Protein AF-0000000067334672 (afdb_homodimer)

Foldseek 3Di:
DPQDAQKDKAKDPDLVVVVVLVVVLLVLLVLLLVCLVPPQDDDDPCNVLSVLLSVLSVVVSVLVVLLVLLQNIFMAMDGHLVSVCVVQNQVFFAEEEEEEDEDCQLPPLLLLLLQQQQQQQFPHQQLRYAYEYEYLQPALLNVLSLLLSLQLSLLLNVVCVQQVDFRSRLVVRVVVPPPPCPSDPVVSVVVSNVSSVVSSVQSVVCVVVVHHDPVVCVPDPLNVLPVDDAGSQAGAKGKDWSAQQQDQPRHHPVSGGTHTYMYIHFGHDNVFDCQPVQNRQLLCLQLCCLRKNTQKYAYAYSQKHFRHSCLVSRQVSLCVGPPRNQQAFKEAEDEAADQAAQQRLQQFGCLLCQPGLQSSLQVFQGGFQQGHGMMGGSVLLQQDFGDPPDDDDSHDIDSHDDPDDPVVSRVVSSVSRYSCNCVPHCRQPRHHFHGDFLRSRRLSRLSSQLSRGGHHYHYDPRGRMYGHDDLANVLSLQVLLSQLLRLLLCCVDCNNCVRSNVVRGDPSSSSSSVSSNCLLVSLSSLVSLLQSLLVCLLVLHFNADFPPDPSCVSVVVSVVSVLVVLQVSCVVSPHDPSSSLSNVLSSSLNSNRSSPVSVVVSVCVVVVNDDDDDDDRRRDDDPVSSVCSNVSQHFALDLDVSLLSLLQSLVLLVVSLVSSVVVCVVVDVPDPRCRRSVVSNVSSVSSNVSCVSLVCLQPPDDDSRGHDPVSNVSSVVVSCVVVCVVVD/DPQDAQKDKAKDPDLVVVVVLVVVLLVLLVLLLVCLVPPQDDDDPCNVLSVLLSVLSVVVSVLVVLLVLLQNIFMAMGGHLVSVCVVQNQVFFAEEEEEEDEDCQLPPLLLLLLQQQQQQQFPHQQLRYAYEYEYLQPALLNVLSLLLSLQLSLLLNVVCVQQVDFRSRLVVRVVVPPPPCPSDPVVSVVVSNVSSVVSSVQSVVCVVVVHHDPVVCVPDPLNVLPVDDAGSQAGAKGKDWSAQQQDQPRHHPVSGGTHTYMYIHFGHDNVFDCQPVQNRQLLCLQLCCLRKNTQKYAYAYSQKHFRHSCLVSRQVSLCVGPPRNQQAFKEAEDEAADQAAQQRLQQFGCLLCQPGLQSSLQVFFGGFQQGHGMMGGSVLLQQDFDDPPDDDDSHDIDSHDDPDDPVVSRVVSSVSSYSCNCVPHCRQPRHHFHGDFLRSRRLSRLSSQLSRGGHHYHYDPRGRMYGHDDLANVLSLQVLLSQLLRLLLCCPDCNNCVRSNVVRGDPSSSSSSVSSNCLLVSLSSLVSLLQSLLVCLLVLHFNDDFQPDPSCVSVVVSVVSVLVVLQVSQVVSPHDPSSSLSNVLSSSLNSNRSSPVSVVVSVCVVVVNDDDDDDDRRRDDDPVSSVCSNVSQHFALDLDVSLLSLLLSLVLLVVSLVSSVVVCVVVDVPDPRCRRSVVSNVSSVSSNVSCVSLVCLQPPDDDSRGHDPVSNVSSVVVSCVVVCVVVD

Organism: Triticum aestivum (NCBI:txid4565)

pLDDT: mean 90.55, std 8.9, range [35.62, 98.44]

Sequence (1456 aa):
MERTRLFETETHGGRAAYRLHAVTVAAGILLLLYYRATRVPAAGEGRAAWLGMLAAELWYAAYWVVTQSVRWSPVRRRPFRDRLAARHGERLPSVDIFVCTADPYSEPPSLVVSTILSLMAYNYPPEKLSVYLSDDGGSILTYYGMWEASLFAKHWLPFCKRYNIEPRSPAAYFSQSDGHQELCTPKEWSLIKDMFDEMTERIDTAVMSGKVPEEIKARQKGFHEWNQEITSKNHQPIVQILIDGKDQNAVDNEGNVLPTLVYMAREKRPQHHHNFKAGAMNALIRVSSVISNSPIIMNVDCDMYSNNNDAVRDALCFFLDEEMGHKIGFVQYPQNYNNLSKNDIYGNSLQVINEVEMAGMDSLGGPLYIGTGCFHRREILCGRKFTKDYQEDWNAGIKDKLQESIDETEEKAKSLAACTYEHGTQWGDEIGVKYGCAVEDVITGLAIHCRGWESVYNNPKKPAFMGVGPTTLAQTILQHKRWSEGNLSIFLSKYNVFLFGHGKTKLRHQMGYHIYGLWAPNSLATLYYVIIPSLALLKGTPLFPEITSPWIAPFVYVFCVKNMYSLYEALSSGDTLKGWWNGQRMWLVKRITSYLFGVLDNLWKLLGLSKMNFVVSPKVSDEDESKRYEQEIMEFGSSDPEYVIIGTITLLNLVCLLGGLSKVMKVGWNNIHLDALFPQLILCGMVVITSIPFYEAMFLRKDKGRIPFPVTLASIGFVMLALLPAIVMERTRLFETETHGGRAAYRLHAVTVAAGILLLLYYRATRVPAAGEGRAAWLGMLAAELWYAAYWVVTQSVRWSPVRRRPFRDRLAARHGERLPSVDIFVCTADPYSEPPSLVVSTILSLMAYNYPPEKLSVYLSDDGGSILTYYGMWEASLFAKHWLPFCKRYNIEPRSPAAYFSQSDGHQELCTPKEWSLIKDMFDEMTERIDTAVMSGKVPEEIKARQKGFHEWNQEITSKNHQPIVQILIDGKDQNAVDNEGNVLPTLVYMAREKRPQHHHNFKAGAMNALIRVSSVISNSPIIMNVDCDMYSNNNDAVRDALCFFLDEEMGHKIGFVQYPQNYNNLSKNDIYGNSLQVINEVEMAGMDSLGGPLYIGTGCFHRREILCGRKFTKDYQEDWNAGIKDKLQESIDETEEKAKSLAACTYEHGTQWGDEIGVKYGCAVEDVITGLAIHCRGWESVYNNPKKPAFMGVGPTTLAQTILQHKRWSEGNLSIFLSKYNVFLFGHGKTKLRHQMGYHIYGLWAPNSLATLYYVIIPSLALLKGTPLFPEITSPWIAPFVYVFCVKNMYSLYEALSSGDTLKGWWNGQRMWLVKRITSYLFGVLDNLWKLLGLSKMNFVVSPKVSDEDESKRYEQEIMEFGSSDPEYVIIGTITLLNLVCLLGGLSKVMKVGWNNIHLDALFPQLILCGMVVITSIPFYEAMFLRKDKGRIPFPVTLASIGFVMLALLPAIV

Radius of gyration: 37.71 Å; Cα contacts (8 Å, |Δi|>4): 2620; chains: 2; bounding box: 86×117×79 Å

Nearest PDB structures (foldseek):
  7d5k-assembly1_A  TM=8.292E-01  e=6.188E-47  Gossypium hirsutum
  8g27-assembly1_D  TM=8.544E-01  e=3.118E-43  Populus tremula x Populus tremuloides
  8dqk-assembly1_A  TM=8.102E-01  e=4.888E-38  Hordeum vulgare
  7ck2-assembly2_B  TM=7.713E-01  e=1.399E-20  Arabidopsis thaliana
  7ck2-assembly1_A  TM=7.572E-01  e=8.847E-21  Arabidopsis thaliana

Structure (mmCIF, N/CA/C/O backbone):
data_AF-0000000067334672-model_v1
#
loop_
_entity.id
_entity.type
_entity.pdbx_description
1 polymer 'Cellulose synthase-like protein E6'
#
loop_
_atom_site.group_PDB
_atom_site.id
_atom_site.type_symbol
_atom_site.label_atom_id
_atom_site.label_alt_id
_atom_site.label_comp_id
_atom_site.label_asym_id
_atom_site.label_entity_id
_atom_site.label_seq_id
_atom_site.pdbx_PDB_ins_code
_atom_site.Cartn_x
_atom_site.Cartn_y
_atom_site.Cartn_z
_atom_site.occupancy
_atom_site.B_iso_or_equiv
_atom_site.auth_seq_id
_atom_site.auth_comp_id
_atom_site.auth_asym_id
_atom_site.auth_atom_id
_atom_site.pdbx_PDB_model_num
ATOM 1 N N . MET A 1 1 ? -10.445 -60.531 -31.344 1 35.75 1 MET A N 1
ATOM 2 C CA . MET A 1 1 ? -10.32 -59.312 -32.125 1 35.75 1 MET A CA 1
ATOM 3 C C . MET A 1 1 ? -9.406 -58.312 -31.422 1 35.75 1 MET A C 1
ATOM 5 O O . MET A 1 1 ? -9.625 -57.969 -30.266 1 35.75 1 MET A O 1
ATOM 9 N N . GLU A 1 2 ? -8.18 -58.406 -31.703 1 46.81 2 GLU A N 1
ATOM 10 C CA . GLU A 1 2 ? -7.109 -57.562 -31.172 1 46.81 2 GLU A CA 1
ATOM 11 C C . GLU A 1 2 ? -7.586 -56.125 -30.938 1 46.81 2 GLU A C 1
ATOM 13 O O . GLU A 1 2 ? -8.023 -55.469 -31.875 1 46.81 2 GLU A O 1
ATOM 18 N N . ARG A 1 3 ? -8.133 -55.906 -29.781 1 66.19 3 ARG A N 1
ATOM 19 C CA . ARG A 1 3 ? -8.859 -54.688 -29.484 1 66.19 3 ARG A CA 1
ATOM 20 C C . ARG A 1 3 ? -7.965 -53.469 -29.688 1 66.19 3 ARG A C 1
ATOM 22 O O . ARG A 1 3 ? -6.855 -53.406 -29.156 1 66.19 3 ARG A O 1
ATOM 29 N N . THR A 1 4 ? -8.141 -52.656 -30.594 1 83.88 4 THR A N 1
ATOM 30 C CA . THR A 1 4 ? -7.422 -51.469 -31.078 1 83.88 4 THR A CA 1
ATOM 31 C C . THR A 1 4 ? -7.266 -50.438 -29.953 1 83.88 4 THR A C 1
ATOM 33 O O . THR A 1 4 ? -8.164 -50.281 -29.125 1 83.88 4 THR A O 1
ATOM 36 N N . ARG A 1 5 ? -6.035 -49.938 -29.828 1 92.19 5 ARG A N 1
ATOM 37 C CA . ARG A 1 5 ? -5.688 -48.938 -28.828 1 92.19 5 ARG A CA 1
ATOM 38 C C . ARG A 1 5 ? -6.625 -47.75 -28.922 1 92.19 5 ARG A C 1
ATOM 40 O O . ARG A 1 5 ? -7.094 -47.375 -30 1 92.19 5 ARG A O 1
ATOM 47 N N . LEU A 1 6 ? -6.895 -47.188 -27.734 1 95.56 6 LEU A N 1
ATOM 48 C CA . LEU A 1 6 ? -7.797 -46.031 -27.688 1 95.56 6 LEU A CA 1
ATOM 49 C C . LEU A 1 6 ? -7.02 -44.719 -27.797 1 95.56 6 LEU A C 1
ATOM 51 O O . LEU A 1 6 ? -7.617 -43.656 -27.859 1 95.56 6 LEU A O 1
ATOM 55 N N . PHE A 1 7 ? -5.691 -44.781 -27.781 1 95.75 7 PHE A N 1
ATOM 56 C CA . PHE A 1 7 ? -4.863 -43.625 -28.016 1 95.75 7 PHE A CA 1
ATOM 57 C C . PHE A 1 7 ? -3.512 -44 -28.594 1 95.75 7 PHE A C 1
ATOM 59 O O . PHE A 1 7 ? -3.146 -45.188 -28.578 1 95.75 7 PHE A O 1
ATOM 66 N N . GLU A 1 8 ? -2.9 -43.062 -29.172 1 94.56 8 GLU A N 1
ATOM 67 C CA . GLU A 1 8 ? -1.563 -43.25 -29.734 1 94.56 8 GLU A CA 1
ATOM 68 C C . GLU A 1 8 ? -0.586 -42.219 -29.203 1 94.56 8 GLU A C 1
ATOM 70 O O . GLU A 1 8 ? -0.984 -41.094 -28.875 1 94.56 8 GLU A O 1
ATOM 75 N N . THR A 1 9 ? 0.651 -42.594 -29 1 92.94 9 THR A N 1
ATOM 76 C CA . THR A 1 9 ? 1.714 -41.719 -28.547 1 92.94 9 THR A CA 1
ATOM 77 C C . THR A 1 9 ? 2.66 -41.375 -29.688 1 92.94 9 THR A C 1
ATOM 79 O O . THR A 1 9 ? 3.24 -42.281 -30.312 1 92.94 9 THR A O 1
ATOM 82 N N . GLU A 1 10 ? 2.752 -40.125 -29.906 1 91.94 10 GLU A N 1
ATOM 83 C CA . GLU A 1 10 ? 3.639 -39.625 -30.969 1 91.94 10 GLU A CA 1
ATOM 84 C C . GLU A 1 10 ? 4.84 -38.906 -30.375 1 91.94 10 GLU A C 1
ATOM 86 O O . GLU A 1 10 ? 4.703 -38.156 -29.391 1 91.94 10 GLU A O 1
ATOM 91 N N . THR A 1 11 ? 5.945 -39.188 -30.875 1 88.62 11 THR A N 1
ATOM 92 C CA . THR A 1 11 ? 7.148 -38.5 -30.453 1 88.62 11 THR A CA 1
ATOM 93 C C . THR A 1 11 ? 7.387 -37.25 -31.312 1 88.62 11 THR A C 1
ATOM 95 O O . THR A 1 11 ? 7.09 -37.25 -32.5 1 88.62 11 THR A O 1
ATOM 98 N N . HIS A 1 12 ? 7.863 -36.219 -30.703 1 86.12 12 HIS A N 1
ATOM 99 C CA . HIS A 1 12 ? 8.18 -35 -31.453 1 86.12 12 HIS A CA 1
ATOM 100 C C . HIS A 1 12 ? 9.383 -35.219 -32.344 1 86.12 12 HIS A C 1
ATOM 102 O O . HIS A 1 12 ? 10.344 -35.906 -31.984 1 86.12 12 HIS A O 1
ATOM 108 N N . GLY A 1 13 ? 9.352 -34.719 -33.531 1 81.88 13 GLY A N 1
ATOM 109 C CA . GLY A 1 13 ? 10.453 -34.812 -34.469 1 81.88 13 GLY A CA 1
ATOM 110 C C . GLY A 1 13 ? 11.594 -33.875 -34.156 1 81.88 13 GLY A C 1
ATOM 111 O O . GLY A 1 13 ? 11.5 -33.031 -33.25 1 81.88 13 GLY A O 1
ATOM 112 N N . GLY A 1 14 ? 12.742 -34.062 -34.812 1 83.62 14 GLY A N 1
ATOM 113 C CA . GLY A 1 14 ? 13.883 -33.156 -34.75 1 83.62 14 GLY A CA 1
ATOM 114 C C . GLY A 1 14 ? 14.703 -33.344 -33.469 1 83.62 14 GLY A C 1
ATOM 115 O O . GLY A 1 14 ? 15.375 -32.406 -33.031 1 83.62 14 GLY A O 1
ATOM 116 N N . ARG A 1 15 ? 14.656 -34.438 -32.844 1 86.81 15 ARG A N 1
ATOM 117 C CA . ARG A 1 15 ? 15.297 -34.656 -31.562 1 86.81 15 ARG A CA 1
ATOM 118 C C . ARG A 1 15 ? 16.812 -34.812 -31.719 1 86.81 15 ARG A C 1
ATOM 120 O O . ARG A 1 15 ? 17.578 -34.469 -30.812 1 86.81 15 ARG A O 1
ATOM 127 N N . ALA A 1 16 ? 17.188 -35.312 -32.812 1 90 16 ALA A N 1
ATOM 128 C CA . ALA A 1 16 ? 18.625 -35.406 -33.062 1 90 16 ALA A CA 1
ATOM 129 C C . ALA A 1 16 ? 19.281 -34.031 -33.125 1 90 16 ALA A C 1
ATOM 131 O O . ALA A 1 16 ? 20.359 -33.844 -32.562 1 90 16 ALA A O 1
ATOM 132 N N . ALA A 1 17 ? 18.625 -33.188 -33.781 1 90.12 17 ALA A N 1
ATOM 133 C CA . ALA A 1 17 ? 19.125 -31.812 -33.844 1 90.12 17 ALA A CA 1
ATOM 134 C C . ALA A 1 17 ? 19.156 -31.172 -32.469 1 90.12 17 ALA A C 1
ATOM 136 O O . ALA A 1 17 ? 20.078 -30.406 -32.156 1 90.12 17 ALA A O 1
ATOM 137 N N . TYR A 1 18 ? 18.219 -31.438 -31.719 1 91.25 18 TYR A N 1
ATOM 138 C CA . TYR A 1 18 ? 18.156 -30.859 -30.375 1 91.25 18 TYR A CA 1
ATOM 139 C C . TYR A 1 18 ? 19.281 -31.422 -29.5 1 91.25 18 TYR A C 1
ATOM 141 O O . TYR A 1 18 ? 19.891 -30.688 -28.734 1 91.25 18 TYR A O 1
ATOM 149 N N . ARG A 1 19 ? 19.516 -32.719 -29.594 1 91.62 19 ARG A N 1
ATOM 150 C CA . ARG A 1 19 ? 20.562 -33.344 -28.797 1 91.62 19 ARG A CA 1
ATOM 151 C C . ARG A 1 19 ? 21.938 -32.781 -29.172 1 91.62 19 ARG A C 1
ATOM 153 O O . ARG A 1 19 ? 22.781 -32.562 -28.297 1 91.62 19 ARG A O 1
ATOM 160 N N . LEU A 1 20 ? 22.062 -32.531 -30.422 1 92.94 20 LEU A N 1
ATOM 161 C CA . LEU A 1 20 ? 23.297 -31.891 -30.844 1 92.94 20 LEU A CA 1
ATOM 162 C C . LEU A 1 20 ? 2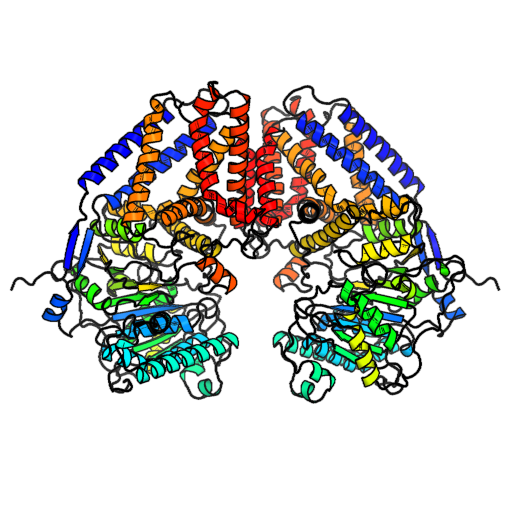3.406 -30.484 -30.266 1 92.94 20 LEU A C 1
ATOM 164 O O . LEU A 1 20 ? 24.484 -30.109 -29.766 1 92.94 20 LEU A O 1
ATOM 168 N N . HIS A 1 21 ? 22.344 -29.797 -30.391 1 93.56 21 HIS A N 1
ATOM 169 C CA . HIS A 1 21 ? 22.281 -28.469 -29.797 1 93.56 21 HIS A CA 1
ATOM 170 C C . HIS A 1 21 ? 22.609 -28.516 -28.297 1 93.56 21 HIS A C 1
ATOM 172 O O . HIS A 1 21 ? 23.422 -27.734 -27.812 1 93.56 21 HIS A O 1
ATOM 178 N N . ALA A 1 22 ? 22.047 -29.469 -27.594 1 94.94 22 ALA A N 1
ATOM 179 C CA . ALA A 1 22 ? 22.234 -29.562 -26.141 1 94.94 22 ALA A CA 1
ATOM 180 C C . ALA A 1 22 ? 23.688 -29.906 -25.797 1 94.94 22 ALA A C 1
ATOM 182 O O . ALA A 1 22 ? 24.25 -29.375 -24.844 1 94.94 22 ALA A O 1
ATOM 183 N N . VAL A 1 23 ? 24.281 -30.719 -26.578 1 95.94 23 VAL A N 1
ATOM 184 C CA . VAL A 1 23 ? 25.656 -31.141 -26.328 1 95.94 23 VAL A CA 1
ATOM 185 C C . VAL A 1 23 ? 26.594 -29.969 -26.578 1 95.94 23 VAL A C 1
ATOM 187 O O . VAL A 1 23 ? 27.547 -29.766 -25.828 1 95.94 23 VAL A O 1
ATOM 190 N N . THR A 1 24 ? 26.344 -29.219 -27.609 1 96.88 24 THR A N 1
ATOM 191 C CA . THR A 1 24 ? 27.203 -28.078 -27.922 1 96.88 24 THR A CA 1
ATOM 192 C C . THR A 1 24 ? 27.062 -27 -26.859 1 96.88 24 THR A C 1
ATOM 194 O O . THR A 1 24 ? 28.047 -26.344 -26.5 1 96.88 24 THR A O 1
ATOM 197 N N . VAL A 1 25 ? 25.891 -26.797 -26.391 1 96.94 25 VAL A N 1
ATOM 198 C CA . VAL A 1 25 ? 25.672 -25.812 -25.344 1 96.94 25 VAL A CA 1
ATOM 199 C C . VAL A 1 25 ? 26.359 -26.266 -24.047 1 96.94 25 VAL A C 1
ATOM 201 O O . VAL A 1 25 ? 26.953 -25.469 -23.344 1 96.94 25 VAL A O 1
ATOM 204 N N . ALA A 1 26 ? 26.25 -27.594 -23.781 1 97.44 26 ALA A N 1
ATOM 205 C CA . ALA A 1 26 ? 26.922 -28.141 -22.609 1 97.44 26 ALA A CA 1
ATOM 206 C C . ALA A 1 26 ? 28.438 -27.922 -22.688 1 97.44 26 ALA A C 1
ATOM 208 O O . ALA A 1 26 ? 29.062 -27.578 -21.688 1 97.44 26 ALA A O 1
ATOM 209 N N . ALA A 1 27 ? 28.938 -28.109 -23.859 1 97.75 27 ALA A N 1
ATOM 210 C CA . ALA A 1 27 ? 30.359 -27.891 -24.062 1 97.75 27 ALA A CA 1
ATOM 211 C C . ALA A 1 27 ? 30.719 -26.422 -23.844 1 97.75 27 ALA A C 1
ATOM 213 O O . ALA A 1 27 ? 31.75 -26.094 -23.234 1 97.75 27 ALA A O 1
ATOM 214 N N . GLY A 1 28 ? 29.891 -25.547 -24.391 1 97.69 28 GLY A N 1
ATOM 215 C CA . GLY A 1 28 ? 30.094 -24.125 -24.172 1 97.69 28 GLY A CA 1
ATOM 216 C C . GLY A 1 28 ? 30.062 -23.734 -22.703 1 97.69 28 GLY A C 1
ATOM 217 O O . GLY A 1 28 ? 30.875 -22.938 -22.25 1 97.69 28 GLY A O 1
ATOM 218 N N . ILE A 1 29 ? 29.156 -24.281 -21.953 1 97.88 29 ILE A N 1
ATOM 219 C CA . ILE A 1 29 ? 29.016 -24 -20.531 1 97.88 29 ILE A CA 1
ATOM 220 C C . ILE A 1 29 ? 30.234 -24.5 -19.766 1 97.88 29 ILE A C 1
ATOM 222 O O . ILE A 1 29 ? 30.766 -23.797 -18.891 1 97.88 29 ILE A O 1
ATOM 226 N N . LEU A 1 30 ? 30.734 -25.688 -20.125 1 97.94 30 LEU A N 1
ATOM 227 C CA . LEU A 1 30 ? 31.906 -26.25 -19.453 1 97.94 30 LEU A CA 1
ATOM 228 C C . LEU A 1 30 ? 33.156 -25.406 -19.703 1 97.94 30 LEU A C 1
ATOM 230 O O . LEU A 1 30 ? 33.969 -25.203 -18.797 1 97.94 30 LEU A O 1
ATOM 234 N N . LEU A 1 31 ? 33.281 -24.891 -20.938 1 97.69 31 LEU A N 1
ATOM 235 C CA . LEU A 1 31 ? 34.406 -24.031 -21.266 1 97.69 31 LEU A CA 1
ATOM 236 C C . LEU A 1 31 ? 34.312 -22.703 -20.516 1 97.69 31 LEU A C 1
ATOM 238 O O . LEU A 1 31 ? 35.344 -22.188 -20.062 1 97.69 31 LEU A O 1
ATOM 242 N N . LEU A 1 32 ? 33.125 -22.203 -20.453 1 96.94 32 LEU A N 1
ATOM 243 C CA . LEU A 1 32 ? 32.906 -20.953 -19.719 1 96.94 32 LEU A CA 1
ATOM 244 C C . LEU A 1 32 ? 33.25 -21.141 -18.234 1 96.94 32 LEU A C 1
ATOM 246 O O . LEU A 1 32 ? 33.906 -20.281 -17.656 1 96.94 32 LEU A O 1
ATOM 250 N N . LEU A 1 33 ? 32.812 -22.234 -17.625 1 97.5 33 LEU A N 1
ATOM 251 C CA . LEU A 1 33 ? 33.094 -22.5 -16.219 1 97.5 33 LEU A CA 1
ATOM 252 C C . LEU A 1 33 ? 34.594 -22.766 -15.992 1 97.5 33 LEU A C 1
ATOM 254 O O . LEU A 1 33 ? 35.125 -22.375 -14.961 1 97.5 33 LEU A O 1
ATOM 258 N N . TYR A 1 34 ? 35.188 -23.406 -17 1 97.31 34 TYR A N 1
ATOM 259 C CA . TYR A 1 34 ? 36.625 -23.641 -16.938 1 97.31 34 TYR A CA 1
ATOM 260 C C . TYR A 1 34 ? 37.406 -22.328 -16.906 1 97.31 34 TYR A C 1
ATOM 262 O O . TYR A 1 34 ? 38.312 -22.156 -16.109 1 97.31 34 TYR A O 1
ATOM 270 N N . TYR A 1 35 ? 37 -21.422 -17.75 1 96.12 35 TYR A N 1
ATOM 271 C CA . TYR A 1 35 ? 37.625 -20.094 -17.781 1 96.12 35 TYR A CA 1
ATOM 272 C C . TYR A 1 35 ? 37.469 -19.406 -16.438 1 96.12 35 TYR A C 1
ATOM 274 O O . TYR A 1 35 ? 38.438 -18.844 -15.922 1 96.12 35 TYR A O 1
ATOM 282 N N . ARG A 1 36 ? 36.281 -19.453 -15.836 1 95.62 36 ARG A N 1
ATOM 283 C CA . ARG A 1 36 ? 36 -18.781 -14.57 1 95.62 36 ARG A CA 1
ATOM 284 C C . ARG A 1 36 ? 36.812 -19.391 -13.438 1 95.62 36 ARG A C 1
ATOM 286 O O . ARG A 1 36 ? 37.312 -18.672 -12.555 1 95.62 36 ARG A O 1
ATOM 293 N N . ALA A 1 37 ? 36.969 -20.641 -13.477 1 95.44 37 ALA A N 1
ATOM 294 C CA . ALA A 1 37 ? 37.656 -21.344 -12.383 1 95.44 37 ALA A CA 1
ATOM 295 C C . ALA A 1 37 ? 39.156 -21.188 -12.477 1 95.44 37 ALA A C 1
ATOM 297 O O . ALA A 1 37 ? 39.844 -21.172 -11.453 1 95.44 37 ALA A O 1
ATOM 298 N N . THR A 1 38 ? 39.75 -20.953 -13.688 1 94.69 38 THR A N 1
ATOM 299 C CA . THR A 1 38 ? 41.188 -20.984 -13.852 1 94.69 38 THR A CA 1
ATOM 300 C C . THR A 1 38 ? 41.75 -19.562 -13.891 1 94.69 38 THR A C 1
ATOM 302 O O . THR A 1 38 ? 42.938 -19.344 -13.672 1 94.69 38 THR A O 1
ATOM 305 N N . ARG A 1 39 ? 40.938 -18.562 -14.133 1 92.88 39 ARG A N 1
ATOM 306 C CA . ARG A 1 39 ? 41.438 -17.203 -14.273 1 92.88 39 ARG A CA 1
ATOM 307 C C . ARG A 1 39 ? 40.938 -16.312 -13.141 1 92.88 39 ARG A C 1
ATOM 309 O O . ARG A 1 39 ? 40.531 -15.172 -13.375 1 92.88 39 ARG A O 1
ATOM 316 N N . VAL A 1 40 ? 40.938 -16.891 -11.984 1 92.62 40 VAL A N 1
ATOM 317 C CA . VAL A 1 40 ? 40.531 -16.109 -10.812 1 92.62 40 VAL A CA 1
ATOM 318 C C . VAL A 1 40 ? 41.594 -15.031 -10.531 1 92.62 40 VAL A C 1
ATOM 320 O O . VAL A 1 40 ? 42.781 -15.312 -10.445 1 92.62 40 VAL A O 1
ATOM 323 N N . PRO A 1 41 ? 41.062 -13.812 -10.586 1 88 41 PRO A N 1
ATOM 324 C CA . PRO A 1 41 ? 42 -12.734 -10.289 1 88 41 PRO A CA 1
ATOM 325 C C . PRO A 1 41 ? 42.719 -12.922 -8.945 1 88 41 PRO A C 1
ATOM 327 O O . PRO A 1 41 ? 42.125 -13.461 -8 1 88 41 PRO A O 1
ATOM 330 N N . ALA A 1 42 ? 44.062 -12.586 -9.023 1 81.44 42 ALA A N 1
ATOM 331 C CA . ALA A 1 42 ? 44.812 -12.703 -7.789 1 81.44 42 ALA A CA 1
ATOM 332 C C . ALA A 1 42 ? 44.219 -11.852 -6.68 1 81.44 42 ALA A C 1
ATOM 334 O O . ALA A 1 42 ? 43.188 -11.211 -6.883 1 81.44 42 ALA A O 1
ATOM 335 N N . ALA A 1 43 ? 44.812 -11.453 -5.613 1 72.44 43 ALA A N 1
ATOM 336 C CA . ALA A 1 43 ? 44.344 -10.734 -4.434 1 72.44 43 ALA A CA 1
ATOM 337 C C . ALA A 1 43 ? 44 -9.281 -4.766 1 72.44 43 ALA A C 1
ATOM 339 O O . ALA A 1 43 ? 44.5 -8.742 -5.766 1 72.44 43 ALA A O 1
ATOM 340 N N . GLY A 1 44 ? 42.781 -8.711 -4.293 1 71.31 44 GLY A N 1
ATOM 341 C CA . GLY A 1 44 ? 42.469 -7.297 -4.441 1 71.31 44 GLY A CA 1
ATOM 342 C C . GLY A 1 44 ? 41.031 -7.047 -4.855 1 71.31 44 GLY A C 1
ATOM 343 O O . GLY A 1 44 ? 40.125 -7.836 -4.535 1 71.31 44 GLY A O 1
ATOM 344 N N . GLU A 1 45 ? 40.875 -6 -5.664 1 75.94 45 GLU A N 1
ATOM 345 C CA . GLU A 1 45 ? 39.562 -5.488 -6.07 1 75.94 45 GLU A CA 1
ATOM 346 C C . GLU A 1 45 ? 38.969 -6.348 -7.172 1 75.94 45 GLU A C 1
ATOM 348 O O . GLU A 1 45 ? 39.625 -6.715 -8.133 1 75.94 45 GLU A O 1
ATOM 353 N N . GLY A 1 46 ? 37.781 -6.992 -6.996 1 86.44 46 GLY A N 1
ATOM 354 C CA . GLY A 1 46 ? 37.031 -7.695 -8.031 1 86.44 46 GLY A CA 1
ATOM 355 C C . GLY A 1 46 ? 37.031 -9.203 -7.852 1 86.44 46 GLY A C 1
ATOM 356 O O . GLY A 1 46 ? 36.281 -9.914 -8.516 1 86.44 46 GLY A O 1
ATOM 357 N N . ARG A 1 47 ? 37.969 -9.719 -6.965 1 91.69 47 ARG A N 1
ATOM 358 C CA . ARG A 1 47 ? 38.031 -11.164 -6.77 1 91.69 47 ARG A CA 1
ATOM 359 C C . ARG A 1 47 ? 36.719 -11.711 -6.25 1 91.69 47 ARG A C 1
ATOM 361 O O . ARG A 1 47 ? 36.219 -12.719 -6.746 1 91.69 47 ARG A O 1
ATOM 368 N N . ALA A 1 48 ? 36.25 -10.984 -5.227 1 92.25 48 ALA A N 1
ATOM 369 C CA . ALA A 1 48 ? 34.969 -11.422 -4.664 1 92.25 48 ALA A CA 1
ATOM 370 C C . ALA A 1 48 ? 33.875 -11.383 -5.719 1 92.25 48 ALA A C 1
ATOM 372 O O . ALA A 1 48 ? 33 -12.273 -5.766 1 92.25 48 ALA A O 1
ATOM 373 N N . ALA A 1 49 ? 33.875 -10.375 -6.547 1 94 49 ALA A N 1
ATOM 374 C CA . ALA A 1 49 ? 32.875 -10.266 -7.621 1 94 49 ALA A CA 1
ATOM 375 C C . ALA A 1 49 ? 33.031 -11.406 -8.625 1 94 49 ALA A C 1
ATOM 377 O O . ALA A 1 49 ? 32.031 -11.953 -9.102 1 94 49 ALA A O 1
ATOM 378 N N . TRP A 1 50 ? 34.281 -11.766 -8.891 1 95.19 50 TRP A N 1
ATOM 379 C CA . TRP A 1 50 ? 34.562 -12.844 -9.828 1 95.19 50 TRP A CA 1
ATOM 380 C C . TRP A 1 50 ? 34.062 -14.18 -9.289 1 95.19 50 TRP A C 1
ATOM 382 O O . TRP A 1 50 ? 33.469 -14.969 -10.023 1 95.19 50 TRP A O 1
ATOM 392 N N . LEU A 1 51 ? 34.312 -14.391 -8.031 1 94.94 51 LEU A N 1
ATOM 393 C CA . LEU A 1 51 ? 33.875 -15.641 -7.406 1 94.94 51 LEU A CA 1
ATOM 394 C C . LEU A 1 51 ? 32.344 -15.719 -7.336 1 94.94 51 LEU A C 1
ATOM 396 O O . LEU A 1 51 ? 31.781 -16.797 -7.449 1 94.94 51 LEU A O 1
ATOM 400 N N . GLY A 1 52 ? 31.75 -14.547 -7.113 1 95.25 52 GLY A N 1
ATOM 401 C CA . GLY A 1 52 ? 30.297 -14.516 -7.148 1 95.25 52 GLY A CA 1
ATOM 402 C C . GLY A 1 52 ? 29.719 -14.852 -8.516 1 95.25 52 GLY A C 1
ATOM 403 O O . GLY A 1 52 ? 28.703 -15.523 -8.617 1 95.25 52 GLY A O 1
ATOM 404 N N . MET A 1 53 ? 30.375 -14.414 -9.562 1 96 53 MET A N 1
ATOM 405 C CA . MET A 1 53 ? 29.953 -14.75 -10.922 1 96 53 MET A CA 1
ATOM 406 C C . MET A 1 53 ? 30.062 -16.25 -11.164 1 96 53 MET A C 1
ATOM 408 O O . MET A 1 53 ? 29.172 -16.859 -11.773 1 96 53 MET A O 1
ATOM 412 N N . LEU A 1 54 ? 31.188 -16.781 -10.664 1 96.69 54 LEU A N 1
ATOM 413 C CA . LEU A 1 54 ? 31.391 -18.219 -10.797 1 96.69 54 LEU A CA 1
ATOM 414 C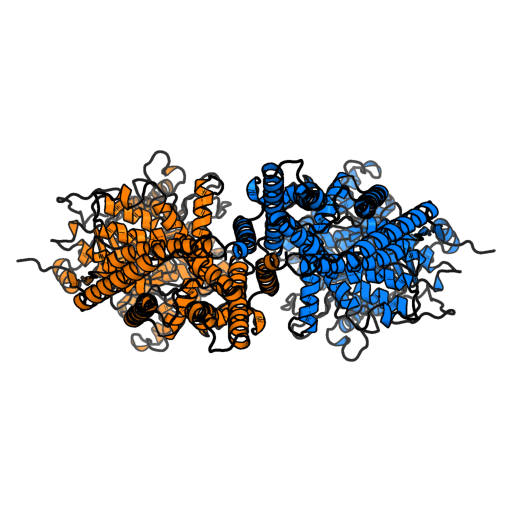 C . LEU A 1 54 ? 30.266 -18.984 -10.094 1 96.69 54 LEU A C 1
ATOM 416 O O . LEU A 1 54 ? 29.719 -19.938 -10.648 1 96.69 54 LEU A O 1
ATOM 420 N N . ALA A 1 55 ? 29.922 -18.547 -8.93 1 97.19 55 ALA A N 1
ATOM 421 C CA . ALA A 1 55 ? 28.859 -19.203 -8.172 1 97.19 55 ALA A CA 1
ATOM 422 C C . ALA A 1 55 ? 27.531 -19.094 -8.898 1 97.19 55 ALA A C 1
ATOM 424 O O . ALA A 1 55 ? 26.766 -20.078 -8.961 1 97.19 55 ALA A O 1
ATOM 425 N N . ALA A 1 56 ? 27.219 -17.938 -9.438 1 97.12 56 ALA A N 1
ATOM 426 C CA . ALA A 1 56 ? 25.969 -17.719 -10.164 1 97.12 56 ALA A CA 1
ATOM 427 C C . ALA A 1 56 ? 25.922 -18.578 -11.422 1 97.12 56 ALA A C 1
ATOM 429 O O . ALA A 1 56 ? 24.875 -19.172 -11.734 1 97.12 56 ALA A O 1
ATOM 430 N N . GLU A 1 57 ? 27 -18.641 -12.117 1 97.56 57 GLU A N 1
ATOM 431 C CA . GLU A 1 57 ? 27.062 -19.391 -13.367 1 97.56 57 GLU A CA 1
ATOM 432 C C . GLU A 1 57 ? 27.031 -20.906 -13.102 1 97.56 57 GLU A C 1
ATOM 434 O O . GLU A 1 57 ? 26.484 -21.672 -13.898 1 97.56 57 GLU A O 1
ATOM 439 N N . LEU A 1 58 ? 27.625 -21.297 -11.984 1 97.5 58 LEU A N 1
ATOM 440 C CA . LEU A 1 58 ? 27.516 -22.688 -11.586 1 97.5 58 LEU A CA 1
ATOM 441 C C . LEU A 1 58 ? 26.047 -23.062 -11.305 1 97.5 58 LEU A C 1
ATOM 443 O O . LEU A 1 58 ? 25.594 -24.141 -11.688 1 97.5 58 LEU A O 1
ATOM 447 N N . TRP A 1 59 ? 25.391 -22.172 -10.68 1 97.69 59 TRP A N 1
ATOM 448 C CA . TRP A 1 59 ? 23.969 -22.391 -10.406 1 97.69 59 TRP A CA 1
ATOM 449 C C . TRP A 1 59 ? 23.172 -22.484 -11.711 1 97.69 59 TRP A C 1
ATOM 451 O O . TRP A 1 59 ? 22.344 -23.375 -11.875 1 97.69 59 TRP A O 1
ATOM 461 N N . TYR A 1 60 ? 23.453 -21.562 -12.625 1 97.25 60 TYR A N 1
ATOM 462 C CA . TYR A 1 60 ? 22.75 -21.562 -13.898 1 97.25 60 TYR A CA 1
ATOM 463 C C . TYR A 1 60 ? 23.016 -22.844 -14.672 1 97.25 60 TYR A C 1
ATOM 465 O O . TYR A 1 60 ? 22.141 -23.391 -15.336 1 97.25 60 TYR A O 1
ATOM 473 N N . ALA A 1 61 ? 24.266 -23.297 -14.578 1 97.56 61 ALA A N 1
ATOM 474 C CA . ALA A 1 61 ? 24.625 -24.547 -15.266 1 97.56 61 ALA A CA 1
ATOM 475 C C . ALA A 1 61 ? 23.875 -25.734 -14.688 1 97.56 61 ALA A C 1
ATOM 477 O O . ALA A 1 61 ? 23.344 -26.562 -15.438 1 97.56 61 ALA A O 1
ATOM 478 N N . ALA A 1 62 ? 23.828 -25.797 -13.398 1 97.31 62 ALA A N 1
ATOM 479 C CA . ALA A 1 62 ? 23.109 -26.891 -12.75 1 97.31 62 ALA A CA 1
ATOM 480 C C . ALA A 1 62 ? 21.625 -26.844 -13.094 1 97.31 62 ALA A C 1
ATOM 482 O O . ALA A 1 62 ? 21.016 -27.875 -13.375 1 97.31 62 ALA A O 1
ATOM 483 N N . TYR A 1 63 ? 21.062 -25.656 -13.047 1 97.25 63 TYR A N 1
ATOM 484 C CA . TYR A 1 63 ? 19.641 -25.484 -13.359 1 97.25 63 TYR A CA 1
ATOM 485 C C . TYR A 1 63 ? 19.359 -25.828 -14.812 1 97.25 63 TYR A C 1
ATOM 487 O O . TYR A 1 63 ? 18.312 -26.391 -15.133 1 97.25 63 TYR A O 1
ATOM 495 N N . TRP A 1 64 ? 20.266 -25.453 -15.688 1 96.69 64 TRP A N 1
ATOM 496 C CA . TRP A 1 64 ? 20.109 -25.781 -17.109 1 96.69 64 TRP A CA 1
ATOM 497 C C . TRP A 1 64 ? 20.047 -27.297 -17.312 1 96.69 64 TRP A C 1
ATOM 499 O O . TRP A 1 64 ? 19.25 -27.781 -18.109 1 96.69 64 TRP A O 1
ATOM 509 N N . VAL A 1 65 ? 20.859 -28.031 -16.609 1 96.12 65 VAL A N 1
ATOM 510 C CA . VAL A 1 65 ? 20.844 -29.484 -16.703 1 96.12 65 VAL A CA 1
ATOM 511 C C . VAL A 1 65 ? 19.484 -30.016 -16.297 1 96.12 65 VAL A C 1
ATOM 513 O O . VAL A 1 65 ? 18.938 -30.906 -16.953 1 96.12 65 VAL A O 1
ATOM 516 N N . VAL A 1 66 ? 18.922 -29.469 -15.289 1 95.94 66 VAL A N 1
ATOM 517 C CA . VAL A 1 66 ? 17.609 -29.891 -14.797 1 95.94 66 VAL A CA 1
ATOM 518 C C . VAL A 1 66 ? 16.562 -29.625 -15.867 1 95.94 66 VAL A C 1
ATOM 520 O O . VAL A 1 66 ? 15.672 -30.469 -16.094 1 95.94 66 VAL A O 1
ATOM 523 N N . THR A 1 67 ? 16.641 -28.516 -16.578 1 94.94 67 THR A N 1
ATOM 524 C CA . THR A 1 67 ? 15.633 -28.141 -17.547 1 94.94 67 THR A CA 1
ATOM 525 C C . THR A 1 67 ? 15.727 -29.016 -18.797 1 94.94 67 THR A C 1
ATOM 527 O O . THR A 1 67 ? 14.766 -29.125 -19.562 1 94.94 67 THR A O 1
ATOM 530 N N . GLN A 1 68 ? 16.859 -29.688 -19.031 1 93.44 68 GLN A N 1
ATOM 531 C CA . GLN A 1 68 ? 17.031 -30.531 -20.203 1 93.44 68 GLN A CA 1
ATOM 532 C C . GLN A 1 68 ? 16.297 -31.844 -20.062 1 93.44 68 GLN A C 1
ATOM 534 O O . GLN A 1 68 ? 16.047 -32.531 -21.047 1 93.44 68 GLN A O 1
ATOM 539 N N . SER A 1 69 ? 15.922 -32.188 -18.859 1 91.69 69 SER A N 1
ATOM 540 C CA . SER A 1 69 ? 15.289 -33.469 -18.578 1 91.69 69 SER A CA 1
ATOM 541 C C . SER A 1 69 ? 13.992 -33.625 -19.359 1 91.69 69 SER A C 1
ATOM 543 O O . SER A 1 69 ? 13.656 -34.719 -19.797 1 91.69 69 SER A O 1
ATOM 545 N N . VAL A 1 70 ? 13.312 -32.531 -19.609 1 93.62 70 VAL A N 1
ATOM 546 C CA . VAL A 1 70 ? 11.984 -32.625 -20.203 1 93.62 70 VAL A CA 1
ATOM 547 C C . VAL A 1 70 ? 12.062 -32.281 -21.688 1 93.62 70 VAL A C 1
ATOM 549 O O . VAL A 1 70 ? 11.062 -32.375 -22.406 1 93.62 70 VAL A O 1
ATOM 552 N N . ARG A 1 71 ? 13.164 -31.922 -22.188 1 92.12 71 ARG A N 1
ATOM 553 C CA . ARG A 1 71 ? 13.289 -31.5 -23.578 1 92.12 71 ARG A CA 1
ATOM 554 C C . ARG A 1 71 ? 13.906 -32.594 -24.422 1 92.12 71 ARG A C 1
ATOM 556 O O . ARG A 1 71 ? 13.914 -32.531 -25.656 1 92.12 71 ARG A O 1
ATOM 563 N N . TRP A 1 72 ? 14.297 -33.656 -23.844 1 87.25 72 TRP A N 1
ATOM 564 C CA . TRP A 1 72 ? 15.023 -34.719 -24.531 1 87.25 72 TRP A CA 1
ATOM 565 C C . TRP A 1 72 ? 14.094 -35.5 -25.438 1 87.25 72 TRP A C 1
ATOM 567 O O . TRP A 1 72 ? 14.461 -35.844 -26.562 1 87.25 72 TRP A O 1
ATOM 577 N N . SER A 1 73 ? 12.922 -35.844 -24.938 1 88.44 73 SER A N 1
ATOM 578 C CA . SER A 1 73 ? 11.992 -36.656 -25.734 1 88.44 73 SER A CA 1
ATOM 579 C C . SER A 1 73 ? 10.547 -36.312 -25.391 1 88.44 73 SER A C 1
ATOM 581 O O . SER A 1 73 ? 9.797 -37.188 -24.906 1 88.44 73 SER A O 1
ATOM 583 N N . PRO A 1 74 ? 10.125 -35.188 -25.844 1 91.31 74 PRO A N 1
ATOM 584 C CA . PRO A 1 74 ? 8.719 -34.844 -25.609 1 91.31 74 PRO A CA 1
ATOM 585 C C . PRO A 1 74 ? 7.773 -35.688 -26.469 1 91.31 74 PRO A C 1
ATOM 587 O O . PRO A 1 74 ? 8.141 -36.125 -27.578 1 91.31 74 PRO A O 1
ATOM 590 N N . VAL A 1 75 ? 6.594 -35.969 -25.906 1 93.75 75 VAL A N 1
ATOM 591 C CA . VAL A 1 75 ? 5.633 -36.781 -26.625 1 93.75 75 VAL A CA 1
ATOM 592 C C . VAL A 1 75 ? 4.281 -36.094 -26.688 1 93.75 75 VAL A C 1
ATOM 594 O O . VAL A 1 75 ? 4.035 -35.125 -25.938 1 93.75 75 VAL A O 1
ATOM 597 N N . ARG A 1 76 ? 3.508 -36.469 -27.656 1 92.94 76 ARG A N 1
ATOM 598 C CA . ARG A 1 76 ? 2.121 -36.062 -27.812 1 92.94 76 ARG A CA 1
ATOM 599 C C . ARG A 1 76 ? 1.188 -37.25 -27.938 1 92.94 76 ARG A C 1
ATOM 601 O O . ARG A 1 76 ? 1.46 -38.188 -28.703 1 92.94 76 ARG A O 1
ATOM 608 N N . ARG A 1 77 ? 0.192 -37.188 -27.109 1 93.94 77 ARG A N 1
ATOM 609 C CA . ARG A 1 77 ? -0.786 -38.281 -27.156 1 93.94 77 ARG A CA 1
ATOM 610 C C . ARG A 1 77 ? -2.039 -37.844 -27.906 1 93.94 77 ARG A C 1
ATOM 612 O O . ARG A 1 77 ? -2.479 -36.719 -27.812 1 93.94 77 ARG A O 1
ATOM 619 N N . ARG A 1 78 ? -2.527 -38.781 -28.719 1 94.38 78 ARG A N 1
ATOM 620 C CA . ARG A 1 78 ? -3.752 -38.531 -29.484 1 94.38 78 ARG A CA 1
ATOM 621 C C . ARG A 1 78 ? -4.828 -39.531 -29.109 1 94.38 78 ARG A C 1
ATOM 623 O O . ARG A 1 78 ? -4.691 -40.719 -29.406 1 94.38 78 ARG A O 1
ATOM 630 N N . PRO A 1 79 ? -5.926 -39.062 -28.516 1 96.69 79 PRO A N 1
ATOM 631 C CA . PRO A 1 79 ? -7.035 -39.969 -28.203 1 96.69 79 PRO A CA 1
ATOM 632 C C . PRO A 1 79 ? -7.906 -40.281 -29.406 1 96.69 79 PRO A C 1
ATOM 634 O O . PRO A 1 79 ? -8.023 -39.469 -30.312 1 96.69 79 PRO A O 1
ATOM 637 N N . PHE A 1 80 ? -8.484 -41.469 -29.422 1 96 80 PHE A N 1
ATOM 638 C CA . PHE A 1 80 ? -9.398 -41.875 -30.469 1 96 80 PHE A CA 1
ATOM 639 C C . PHE A 1 80 ? -10.812 -42.031 -29.938 1 96 80 PHE A C 1
ATOM 641 O O . PHE A 1 80 ? -11.234 -43.125 -29.562 1 96 80 PHE A O 1
ATOM 648 N N . ARG A 1 81 ? -11.555 -41.031 -30.141 1 93.5 81 ARG A N 1
ATOM 649 C CA . ARG A 1 81 ? -12.914 -40.969 -29.609 1 93.5 81 ARG A CA 1
ATOM 650 C C . ARG A 1 81 ? -13.836 -41.938 -30.375 1 93.5 81 ARG A C 1
ATOM 652 O O . ARG A 1 81 ? -14.758 -42.5 -29.797 1 93.5 81 ARG A O 1
ATOM 659 N N . ASP A 1 82 ? -13.617 -42.031 -31.609 1 93.81 82 ASP A N 1
ATOM 660 C CA . ASP A 1 82 ? -14.453 -42.906 -32.438 1 93.81 82 ASP A CA 1
ATOM 661 C C . ASP A 1 82 ? -14.344 -44.375 -32 1 93.81 82 ASP A C 1
ATOM 663 O O . ASP A 1 82 ? -15.344 -45.094 -31.984 1 93.81 82 ASP A O 1
ATOM 667 N N . ARG A 1 83 ? -13.18 -44.719 -31.656 1 94.75 83 ARG A N 1
ATOM 668 C CA . ARG A 1 83 ? -12.977 -46.094 -31.188 1 94.75 83 ARG A CA 1
ATOM 669 C C . ARG A 1 83 ? -13.633 -46.281 -29.828 1 94.75 83 ARG A C 1
ATOM 671 O O . ARG A 1 83 ? -14.148 -47.375 -29.531 1 94.75 83 ARG A O 1
ATOM 678 N N . LEU A 1 84 ? -13.531 -45.281 -29.031 1 95 84 LEU A N 1
ATOM 679 C CA . LEU A 1 84 ? -14.195 -45.375 -27.734 1 95 84 LEU A CA 1
ATOM 680 C C . LEU A 1 84 ? -15.703 -45.531 -27.906 1 95 84 LEU A C 1
ATOM 682 O O . LEU A 1 84 ? -16.328 -46.344 -27.219 1 95 84 LEU A O 1
ATOM 686 N N . ALA A 1 85 ? -16.312 -44.781 -28.781 1 93.56 85 ALA A N 1
ATOM 687 C CA . ALA A 1 85 ? -17.75 -44.812 -29.031 1 93.56 85 ALA A CA 1
ATOM 688 C C . ALA A 1 85 ? -18.156 -46.188 -29.578 1 93.56 85 ALA A C 1
ATOM 690 O O . ALA A 1 85 ? -19.234 -46.688 -29.266 1 93.56 85 ALA A O 1
ATOM 691 N N . ALA A 1 86 ? -17.375 -46.719 -30.375 1 93.44 86 ALA A N 1
ATOM 692 C CA . ALA A 1 86 ? -17.672 -48.031 -30.984 1 93.44 86 ALA A CA 1
ATOM 693 C C . ALA A 1 86 ? -17.625 -49.125 -29.938 1 93.44 86 ALA A C 1
ATOM 695 O O . ALA A 1 86 ? -18.406 -50.094 -29.984 1 93.44 86 ALA A O 1
ATOM 696 N N . ARG A 1 87 ? -16.734 -49 -29.078 1 92.19 87 ARG A N 1
ATOM 697 C CA . ARG A 1 87 ? -16.516 -50.031 -28.094 1 92.19 87 ARG A CA 1
ATOM 698 C C . ARG A 1 87 ? -17.5 -49.938 -26.938 1 92.19 87 ARG A C 1
ATOM 700 O O . ARG A 1 87 ? -18.031 -50.938 -26.453 1 92.19 87 ARG A O 1
ATOM 707 N N . HIS A 1 88 ? -17.719 -48.75 -26.422 1 91.69 88 HIS A N 1
ATOM 708 C CA . HIS A 1 88 ? -18.484 -48.594 -25.188 1 91.69 88 HIS A CA 1
ATOM 709 C C . HIS A 1 88 ? -19.812 -47.875 -25.453 1 91.69 88 HIS A C 1
ATOM 711 O O . HIS A 1 88 ? -20.719 -47.938 -24.609 1 91.69 88 HIS A O 1
ATOM 717 N N . GLY A 1 89 ? -19.984 -47.25 -26.547 1 87.44 89 GLY A N 1
ATOM 718 C CA . GLY A 1 89 ? -21.203 -46.5 -26.797 1 87.44 89 GLY A CA 1
ATOM 719 C C . GLY A 1 89 ? -21.531 -45.5 -25.719 1 87.44 89 GLY A C 1
ATOM 720 O O . GLY A 1 89 ? -20.703 -44.625 -25.391 1 87.44 89 GLY A O 1
ATOM 721 N N . GLU A 1 90 ? -22.734 -45.75 -25.094 1 84.19 90 GLU A N 1
ATOM 722 C CA . GLU A 1 90 ? -23.156 -44.844 -24.031 1 84.19 90 GLU A CA 1
ATOM 723 C C . GLU A 1 90 ? -22.875 -45.438 -22.656 1 84.19 90 GLU A C 1
ATOM 725 O O . GLU A 1 90 ? -23.141 -44.781 -21.625 1 84.19 90 GLU A O 1
ATOM 730 N N . ARG A 1 91 ? -22.312 -46.562 -22.656 1 90.19 91 ARG A N 1
ATOM 731 C CA . ARG A 1 91 ? -21.906 -47.156 -21.391 1 90.19 91 ARG A CA 1
ATOM 732 C C . ARG A 1 91 ? -20.578 -46.625 -20.906 1 90.19 91 ARG A C 1
ATOM 734 O O . ARG A 1 91 ? -19.578 -47.312 -20.859 1 90.19 91 ARG A O 1
ATOM 741 N N . LEU A 1 92 ? -20.594 -45.406 -20.484 1 93.81 92 LEU A N 1
ATOM 742 C CA . LEU A 1 92 ? -19.438 -44.688 -19.984 1 93.81 92 LEU A CA 1
ATOM 743 C C . LEU A 1 92 ? -19.5 -44.5 -18.469 1 93.81 92 LEU A C 1
ATOM 745 O O . LEU A 1 92 ? -20.578 -44.594 -17.891 1 93.81 92 LEU A O 1
ATOM 749 N N . PRO A 1 93 ? -18.406 -44.406 -17.844 1 95.31 93 PRO A N 1
ATOM 750 C CA . PRO A 1 93 ? -18.406 -44.219 -16.391 1 95.31 93 PRO A CA 1
ATOM 751 C C . PRO A 1 93 ? -18.984 -42.875 -15.969 1 95.31 93 PRO A C 1
ATOM 753 O O . PRO A 1 93 ? -19.031 -41.938 -16.766 1 95.31 93 PRO A O 1
ATOM 756 N N . SER A 1 94 ? -19.469 -42.812 -14.672 1 95.56 94 SER A N 1
ATOM 757 C CA . SER A 1 94 ? -19.938 -41.562 -14.117 1 95.56 94 SER A CA 1
ATOM 758 C C . SER A 1 94 ? -18.766 -40.625 -13.789 1 95.56 94 SER A C 1
ATOM 760 O O . SER A 1 94 ? -17.656 -41.094 -13.516 1 95.56 94 SER A O 1
ATOM 762 N N . VAL A 1 95 ? -19 -39.375 -13.883 1 97.19 95 VAL A N 1
ATOM 763 C CA . VAL A 1 95 ? -17.969 -38.375 -13.633 1 97.19 95 VAL A CA 1
ATOM 764 C C . VAL A 1 95 ? -18.469 -37.312 -12.648 1 97.19 95 VAL A C 1
ATOM 766 O O . VAL A 1 95 ? -19.562 -36.781 -12.844 1 97.19 95 VAL A O 1
ATOM 769 N N . ASP A 1 96 ? -17.734 -37.094 -11.586 1 98.06 96 ASP A N 1
ATOM 770 C CA . ASP A 1 96 ? -17.969 -35.969 -10.664 1 98.06 96 ASP A CA 1
ATOM 771 C C . ASP A 1 96 ? -17.078 -34.781 -11 1 98.06 96 ASP A C 1
ATOM 773 O O . ASP A 1 96 ? -15.859 -34.906 -11.055 1 98.06 96 ASP A O 1
ATOM 777 N N . ILE A 1 97 ? -17.688 -33.656 -11.203 1 98.31 97 ILE A N 1
ATOM 778 C CA . ILE A 1 97 ? -16.938 -32.438 -11.531 1 98.31 97 ILE A CA 1
ATOM 779 C C . ILE A 1 97 ? -16.953 -31.484 -10.336 1 98.31 97 ILE A C 1
ATOM 781 O O . ILE A 1 97 ? -18.016 -31.125 -9.836 1 98.31 97 ILE A O 1
ATOM 785 N N . PHE A 1 98 ? -15.734 -31.094 -9.914 1 98.38 98 PHE A N 1
ATOM 786 C CA . PHE A 1 98 ? -15.602 -30.234 -8.75 1 98.38 98 PHE A CA 1
ATOM 787 C C . PHE A 1 98 ? -15.18 -28.828 -9.164 1 98.38 98 PHE A C 1
ATOM 789 O O . PHE A 1 98 ? -14.195 -28.656 -9.883 1 98.38 98 PHE A O 1
ATOM 796 N N . VAL A 1 99 ? -15.891 -27.797 -8.711 1 97.56 99 VAL A N 1
ATOM 797 C CA . VAL A 1 99 ? -15.555 -26.391 -8.875 1 97.56 99 VAL A CA 1
ATOM 798 C C . VAL A 1 99 ? -15.461 -25.719 -7.504 1 97.56 99 VAL A C 1
ATOM 800 O O . VAL A 1 99 ? -16.344 -25.906 -6.656 1 97.56 99 VAL A O 1
ATOM 803 N N . CYS A 1 100 ? -14.398 -24.938 -7.297 1 95.12 100 CYS A N 1
ATOM 804 C CA . CYS A 1 100 ? -14.219 -24.281 -6 1 95.12 100 CYS A CA 1
ATOM 805 C C . CYS A 1 100 ? -14.211 -22.766 -6.145 1 95.12 100 CYS A C 1
ATOM 807 O O . CYS A 1 100 ? -13.625 -22.234 -7.082 1 95.12 100 CYS A O 1
ATOM 809 N N . THR A 1 101 ? -14.938 -22.078 -5.289 1 93.56 101 THR A N 1
ATOM 810 C CA . THR A 1 101 ? -14.93 -20.625 -5.172 1 93.56 101 THR A CA 1
ATOM 811 C C . THR A 1 101 ? -14.867 -20.203 -3.707 1 93.56 101 THR A C 1
ATOM 813 O O . THR A 1 101 ? -15.086 -21.016 -2.809 1 93.56 101 THR A O 1
ATOM 816 N N . ALA A 1 102 ? -14.422 -18.953 -3.41 1 87.69 102 ALA A N 1
ATOM 817 C CA . ALA A 1 102 ? -14.203 -18.609 -2.012 1 87.69 102 ALA A CA 1
ATOM 818 C C . ALA A 1 102 ? -14.812 -17.234 -1.688 1 87.69 102 ALA A C 1
ATOM 820 O O . ALA A 1 102 ? -15.156 -16.969 -0.538 1 87.69 102 ALA A O 1
ATOM 821 N N . ASP A 1 103 ? -14.875 -16.312 -2.648 1 85.88 103 ASP A N 1
ATOM 822 C CA . ASP A 1 103 ? -15.273 -14.93 -2.369 1 85.88 103 ASP A CA 1
ATOM 823 C C . ASP A 1 103 ? -16.109 -14.359 -3.518 1 85.88 103 ASP A C 1
ATOM 825 O O . ASP A 1 103 ? -15.594 -14.18 -4.629 1 85.88 103 ASP A O 1
ATOM 829 N N . PRO A 1 104 ? -17.328 -14.039 -3.199 1 85.38 104 PRO A N 1
ATOM 830 C CA . PRO A 1 104 ? -18.203 -13.539 -4.27 1 85.38 104 PRO A CA 1
ATOM 831 C C . PRO A 1 104 ? -17.734 -12.203 -4.836 1 85.38 104 PRO A C 1
ATOM 833 O O . PRO A 1 104 ? -18.156 -11.812 -5.93 1 85.38 104 PRO A O 1
ATOM 836 N N . TYR A 1 105 ? -16.875 -11.484 -4.113 1 79.56 105 TYR A N 1
ATOM 837 C CA . TYR A 1 105 ? -16.422 -10.188 -4.605 1 79.56 105 TYR A CA 1
ATOM 838 C C . TYR A 1 105 ? -15.172 -10.344 -5.461 1 79.56 105 TYR A C 1
ATOM 840 O O . TYR A 1 105 ? -15.039 -9.68 -6.496 1 79.56 105 TYR A O 1
ATOM 848 N N . SER A 1 106 ? -14.328 -11.25 -5.066 1 79.31 106 SER A N 1
ATOM 849 C CA . SER A 1 106 ? -13.133 -11.516 -5.863 1 79.31 106 SER A CA 1
ATOM 850 C C . SER A 1 106 ? -13.438 -12.461 -7.016 1 79.31 106 SER A C 1
ATOM 852 O O . SER A 1 106 ? -12.766 -12.43 -8.055 1 79.31 106 SER A O 1
ATOM 854 N N . GLU A 1 107 ? -14.438 -13.305 -6.816 1 88.38 107 GLU A N 1
ATOM 855 C CA . GLU A 1 107 ? -14.938 -14.266 -7.789 1 88.38 107 GLU A CA 1
ATOM 856 C C . GLU A 1 107 ? -16.438 -14.117 -7.992 1 88.38 107 GLU A C 1
ATOM 858 O O . GLU A 1 107 ? -17.234 -14.914 -7.484 1 88.38 107 GLU A O 1
ATOM 863 N N . PRO A 1 108 ? -16.766 -13.219 -8.859 1 88.56 108 PRO A N 1
ATOM 864 C CA . PRO A 1 108 ? -18.188 -12.906 -9.023 1 88.56 108 PRO A CA 1
ATOM 865 C C . PRO A 1 108 ? -19.031 -14.133 -9.367 1 88.56 108 PRO A C 1
ATOM 867 O O . PRO A 1 108 ? -18.656 -14.914 -10.25 1 88.56 108 PRO A O 1
ATOM 870 N N . PRO A 1 109 ? -20.188 -14.258 -8.766 1 94 109 PRO A N 1
ATOM 871 C CA . PRO A 1 109 ? -21.047 -15.414 -9.016 1 94 109 PRO A CA 1
ATOM 872 C C . PRO A 1 109 ? -21.438 -15.562 -10.492 1 94 109 PRO A C 1
ATOM 874 O O . PRO A 1 109 ? -21.625 -16.672 -10.977 1 94 109 PRO A O 1
ATOM 877 N N . SER A 1 110 ? -21.531 -14.469 -11.188 1 93.69 110 SER A N 1
ATOM 878 C CA . SER A 1 110 ? -21.859 -14.547 -12.609 1 93.69 110 SER A CA 1
ATOM 879 C C . SER A 1 110 ? -20.797 -15.32 -13.391 1 93.69 110 SER A C 1
ATOM 881 O O . SER A 1 110 ? -21.125 -16.094 -14.297 1 93.69 110 SER A O 1
ATOM 883 N N . LEU A 1 111 ? -19.609 -15.156 -12.992 1 91.62 111 LEU A N 1
ATOM 884 C CA . LEU A 1 111 ? -18.5 -15.883 -13.609 1 91.62 111 LEU A CA 1
ATOM 885 C C . LEU A 1 111 ? -18.562 -17.359 -13.242 1 91.62 111 LEU A C 1
ATOM 887 O O . LEU A 1 111 ? -18.375 -18.219 -14.109 1 91.62 111 LEU A O 1
ATOM 891 N N . VAL A 1 112 ? -18.828 -17.641 -12.086 1 94.69 112 VAL A N 1
ATOM 892 C CA . VAL A 1 112 ? -18.906 -19 -11.586 1 94.69 112 VAL A CA 1
ATOM 893 C C . VAL A 1 112 ? -20.031 -19.75 -12.281 1 94.69 112 VAL A C 1
ATOM 895 O O . VAL A 1 112 ? -19.859 -20.906 -12.703 1 94.69 112 VAL A O 1
ATOM 898 N N . VAL A 1 113 ? -21.125 -19.062 -12.406 1 96 113 VAL A N 1
ATOM 899 C CA . VAL A 1 113 ? -22.312 -19.656 -13.016 1 96 113 VAL A CA 1
ATOM 900 C C . VAL A 1 113 ? -22.016 -20.031 -14.461 1 96 113 VAL A C 1
ATOM 902 O O . VAL A 1 113 ? -22.422 -21.109 -14.922 1 96 113 VAL A O 1
ATOM 905 N N . SER A 1 114 ? -21.344 -19.219 -15.133 1 95 114 SER A N 1
ATOM 906 C CA . SER A 1 114 ? -21.016 -19.516 -16.531 1 95 114 SER A CA 1
ATOM 907 C C . SER A 1 114 ? -20.125 -20.75 -16.625 1 95 114 SER A C 1
ATOM 909 O O . SER A 1 114 ? -20.219 -21.516 -17.578 1 95 114 SER A O 1
ATOM 911 N N . THR A 1 115 ? -19.219 -20.859 -15.75 1 95.88 115 THR A N 1
ATOM 912 C CA . THR A 1 115 ? -18.359 -22.047 -15.711 1 95.88 115 THR A CA 1
ATOM 913 C C . THR A 1 115 ? -19.188 -23.297 -15.43 1 95.88 115 THR A C 1
ATOM 915 O O . THR A 1 115 ? -19.031 -24.312 -16.125 1 95.88 115 THR A O 1
ATOM 918 N N . ILE A 1 116 ? -20.078 -23.219 -14.516 1 97.62 116 ILE A N 1
ATOM 919 C CA . ILE A 1 116 ? -20.906 -24.359 -14.125 1 97.62 116 ILE A CA 1
ATOM 920 C C . ILE A 1 116 ? -21.781 -24.797 -15.305 1 97.62 116 ILE A C 1
ATOM 922 O O . ILE A 1 116 ? -21.875 -26 -15.594 1 97.62 116 ILE A O 1
ATOM 926 N N . LEU A 1 117 ? -22.344 -23.828 -15.938 1 97.38 117 LEU A N 1
ATOM 927 C CA . LEU A 1 117 ? -23.219 -24.125 -17.062 1 97.38 117 LEU A CA 1
ATOM 928 C C . LEU A 1 117 ? -22.438 -24.781 -18.203 1 97.38 117 LEU A C 1
ATOM 930 O O . LEU A 1 117 ? -22.969 -25.641 -18.906 1 97.38 117 LEU A O 1
ATOM 934 N N . SER A 1 118 ? -21.25 -24.391 -18.359 1 97.06 118 SER A N 1
ATOM 935 C CA . SER A 1 118 ? -20.422 -25 -19.391 1 97.06 118 SER A CA 1
ATOM 936 C C . SER A 1 118 ? -20.094 -26.453 -19.062 1 97.06 118 SER A C 1
ATOM 938 O O . SER A 1 118 ? -20.016 -27.297 -19.953 1 97.06 118 SER A O 1
ATOM 940 N N . LEU A 1 119 ? -19.953 -26.766 -17.828 1 97.5 119 LEU A N 1
ATOM 941 C CA . LEU A 1 119 ? -19.594 -28.109 -17.375 1 97.5 119 LEU A CA 1
ATOM 942 C C . LEU A 1 119 ? -20.812 -29.031 -17.422 1 97.5 119 LEU A C 1
ATOM 944 O O . LEU A 1 119 ? -20.688 -30.234 -17.641 1 97.5 119 LEU A O 1
ATOM 948 N N . MET A 1 120 ? -21.953 -28.438 -17.219 1 96.81 120 MET A N 1
ATOM 949 C CA . MET A 1 120 ? -23.188 -29.219 -17.297 1 96.81 120 MET A CA 1
ATOM 950 C C . MET A 1 120 ? -23.531 -29.578 -18.734 1 96.81 120 MET A C 1
ATOM 952 O O . MET A 1 120 ? -24.25 -30.547 -18.984 1 96.81 120 MET A O 1
ATOM 956 N N . ALA A 1 121 ? -22.969 -28.859 -19.641 1 95.81 121 ALA A N 1
ATOM 957 C CA . ALA A 1 121 ? -23.375 -28.984 -21.031 1 95.81 121 ALA A CA 1
ATOM 958 C C . ALA A 1 121 ? -22.406 -29.859 -21.812 1 95.81 121 ALA A C 1
ATOM 960 O O . ALA A 1 121 ? -22.375 -29.797 -23.047 1 95.81 121 ALA A O 1
ATOM 961 N N . TYR A 1 122 ? -21.688 -30.703 -21.234 1 95.62 122 TYR A N 1
ATOM 962 C CA . TYR A 1 122 ? -20.75 -31.594 -21.922 1 95.62 122 TYR A CA 1
ATOM 963 C C . TYR A 1 122 ? -21.5 -32.562 -22.828 1 95.62 122 TYR A C 1
ATOM 965 O O . TYR A 1 122 ? -22.656 -32.875 -22.578 1 95.62 122 TYR A O 1
ATOM 973 N N . ASN A 1 123 ? -20.781 -32.938 -23.891 1 93.62 123 ASN A N 1
ATOM 974 C CA . ASN A 1 123 ? -21.281 -34.031 -24.703 1 93.62 123 ASN A CA 1
ATOM 975 C C . ASN A 1 123 ? -21.078 -35.375 -24 1 93.62 123 ASN A C 1
ATOM 977 O O . ASN A 1 123 ? -20.234 -36.188 -24.391 1 93.62 123 ASN A O 1
ATOM 981 N N . TYR A 1 124 ? -21.906 -35.625 -23.062 1 94.62 124 TYR A N 1
ATOM 982 C CA . TYR A 1 124 ? -21.859 -36.781 -22.172 1 94.62 124 TYR A CA 1
ATOM 983 C C . TYR A 1 124 ? -23.25 -37.125 -21.641 1 94.62 124 TYR A C 1
ATOM 985 O O . TYR A 1 124 ? -24.125 -36.25 -21.562 1 94.62 124 TYR A O 1
ATOM 993 N N . PRO A 1 125 ? -23.531 -38.406 -21.359 1 92.06 125 PRO A N 1
ATOM 994 C CA . PRO A 1 125 ? -24.844 -38.688 -20.766 1 92.06 125 PRO A CA 1
ATOM 995 C C . PRO A 1 125 ? -25.094 -37.906 -19.484 1 92.06 125 PRO A C 1
ATOM 997 O O . PRO A 1 125 ? -24.344 -38.062 -18.516 1 92.06 125 PRO A O 1
ATOM 1000 N N . PRO A 1 126 ? -26.172 -37.156 -19.453 1 92.19 126 PRO A N 1
ATOM 1001 C CA . PRO A 1 126 ? -26.391 -36.25 -18.328 1 92.19 126 PRO A CA 1
ATOM 1002 C C . PRO A 1 126 ? -26.594 -37 -17 1 92.19 126 PRO A C 1
ATOM 1004 O O . PRO A 1 126 ? -26.234 -36.5 -15.938 1 92.19 126 PRO A O 1
ATOM 1007 N N . GLU A 1 127 ? -27.109 -38.188 -17 1 90.12 127 GLU A N 1
ATOM 1008 C CA . GLU A 1 127 ? -27.359 -38.938 -15.781 1 90.12 127 GLU A CA 1
ATOM 1009 C C . GLU A 1 127 ? -26.047 -39.406 -15.141 1 90.12 127 GLU A C 1
ATOM 1011 O O . GLU A 1 127 ? -26.031 -39.75 -13.961 1 90.12 127 GLU A O 1
ATOM 1016 N N . LYS A 1 128 ? -25.031 -39.312 -15.93 1 93.62 128 LYS A N 1
ATOM 1017 C CA . LYS A 1 128 ? -23.734 -39.781 -15.438 1 93.62 128 LYS A CA 1
ATOM 1018 C C . LYS A 1 128 ? -22.844 -38.594 -15.062 1 93.62 128 LYS A C 1
ATOM 1020 O O . LYS A 1 128 ? -21.672 -38.781 -14.711 1 93.62 128 LYS A O 1
ATOM 1025 N N . LEU A 1 129 ? -23.359 -37.438 -15.18 1 95 129 LEU A N 1
ATOM 1026 C CA . LEU A 1 129 ? -22.594 -36.25 -14.875 1 95 129 LEU A CA 1
ATOM 1027 C C . LEU A 1 129 ? -23.125 -35.562 -13.617 1 95 129 LEU A C 1
ATOM 1029 O O . LEU A 1 129 ? -24.328 -35.344 -13.492 1 95 129 LEU A O 1
ATOM 1033 N N . SER A 1 130 ? -22.234 -35.312 -12.68 1 97.12 130 SER A N 1
ATOM 1034 C CA . SER A 1 130 ? -22.562 -34.562 -11.477 1 97.12 130 SER A CA 1
ATOM 1035 C C . SER A 1 130 ? -21.609 -33.375 -11.281 1 97.12 130 SER A C 1
ATOM 1037 O O . SER A 1 130 ? -20.391 -33.562 -11.25 1 97.12 130 SER A O 1
ATOM 1039 N N . VAL A 1 131 ? -22.156 -32.219 -11.164 1 98.12 131 VAL A N 1
ATOM 1040 C CA . VAL A 1 131 ? -21.359 -31 -10.984 1 98.12 131 VAL A CA 1
ATOM 1041 C C . VAL A 1 131 ? -21.547 -30.469 -9.57 1 98.12 131 VAL A C 1
ATOM 1043 O O . VAL A 1 131 ? -22.672 -30.266 -9.109 1 98.12 131 VAL A O 1
ATOM 1046 N N . TYR A 1 132 ? -20.422 -30.281 -8.875 1 98.38 132 TYR A N 1
ATOM 1047 C CA . TYR A 1 132 ? -20.406 -29.797 -7.5 1 98.38 132 TYR A CA 1
ATOM 1048 C C . TYR A 1 132 ? -19.719 -28.438 -7.41 1 98.38 132 TYR A C 1
ATOM 1050 O O . TYR A 1 132 ? -18.672 -28.219 -8.016 1 98.38 132 TYR A O 1
ATOM 1058 N N . LEU A 1 133 ? -20.312 -27.484 -6.703 1 98.06 133 LEU A N 1
ATOM 1059 C CA . LEU A 1 133 ? -19.672 -26.219 -6.387 1 98.06 133 LEU A CA 1
ATOM 1060 C C . LEU A 1 133 ? -19.375 -26.109 -4.895 1 98.06 133 LEU A C 1
ATOM 1062 O O . LEU A 1 133 ? -20.266 -26.281 -4.066 1 98.06 133 LEU A O 1
ATOM 1066 N N . SER A 1 134 ? -18.156 -25.938 -4.605 1 97.44 134 SER A N 1
ATOM 1067 C CA . SER A 1 134 ? -17.766 -25.641 -3.229 1 97.44 134 SER A CA 1
ATOM 1068 C C . SER A 1 134 ? -17.578 -24.156 -3.01 1 97.44 134 SER A C 1
ATOM 1070 O O . SER A 1 134 ? -16.703 -23.531 -3.637 1 97.44 134 SER A O 1
ATOM 1072 N N . ASP A 1 135 ? -18.359 -23.531 -2.168 1 95.56 135 ASP A N 1
ATOM 1073 C CA . ASP A 1 135 ? -18.266 -22.109 -1.802 1 95.56 135 ASP A CA 1
ATOM 1074 C C . ASP A 1 135 ? -17.703 -21.938 -0.396 1 95.56 135 ASP A C 1
ATOM 1076 O O . ASP A 1 135 ? -18.438 -21.953 0.588 1 95.56 135 ASP A O 1
ATOM 1080 N N . ASP A 1 136 ? -16.469 -21.625 -0.332 1 91.81 136 ASP A N 1
ATOM 1081 C CA . ASP A 1 136 ? -15.789 -21.531 0.951 1 91.81 136 ASP A CA 1
ATOM 1082 C C . ASP A 1 136 ? -16.266 -20.312 1.749 1 91.81 136 ASP A C 1
ATOM 1084 O O . ASP A 1 136 ? -16.078 -20.25 2.965 1 91.81 136 ASP A O 1
ATOM 1088 N N . GLY A 1 137 ? -16.875 -19.422 1.109 1 89 137 GLY A N 1
ATOM 1089 C CA . GLY A 1 137 ? -17.391 -18.25 1.8 1 89 137 GLY A CA 1
ATOM 1090 C C . GLY A 1 137 ? -18.781 -18.438 2.355 1 89 137 GLY A C 1
ATOM 1091 O O . GLY A 1 137 ? -19.234 -17.656 3.201 1 89 137 GLY A O 1
ATOM 1092 N N . GLY A 1 138 ? -19.422 -19.453 1.947 1 93.19 138 GLY A N 1
ATOM 1093 C CA . GLY A 1 138 ? -20.812 -19.656 2.359 1 93.19 138 GLY A CA 1
ATOM 1094 C C . GLY A 1 138 ? -21.703 -18.469 2.062 1 93.19 138 GLY A C 1
ATOM 1095 O O . GLY A 1 138 ? -22.516 -18.078 2.895 1 93.19 138 GLY A O 1
ATOM 1096 N N . SER A 1 139 ? -21.578 -17.938 0.936 1 92.38 139 SER A N 1
ATOM 1097 C CA . SER A 1 139 ? -22.266 -16.688 0.593 1 92.38 139 SER A CA 1
ATOM 1098 C C . SER A 1 139 ? -23.656 -16.969 0.027 1 92.38 139 SER A C 1
ATOM 1100 O O . SER A 1 139 ? -23.812 -17.812 -0.854 1 92.38 139 SER A O 1
ATOM 1102 N N . ILE A 1 140 ? -24.578 -16.203 0.55 1 93.19 140 ILE A N 1
ATOM 1103 C CA . ILE A 1 140 ? -25.938 -16.297 0.056 1 93.19 140 ILE A CA 1
ATOM 1104 C C . ILE A 1 140 ? -26.016 -15.828 -1.394 1 93.19 140 ILE A C 1
ATOM 1106 O O . ILE A 1 140 ? -26.844 -16.297 -2.17 1 93.19 140 ILE A O 1
ATOM 1110 N N . LEU A 1 141 ? -25.094 -15 -1.768 1 93.31 141 LEU A N 1
ATOM 1111 C CA . LEU A 1 141 ? -25.062 -14.453 -3.121 1 93.31 141 LEU A CA 1
ATOM 1112 C C . LEU A 1 141 ? -24.625 -15.516 -4.125 1 93.31 141 LEU A C 1
ATOM 1114 O O . LEU A 1 141 ? -25.203 -15.617 -5.215 1 93.31 141 LEU A O 1
ATOM 1118 N N . THR A 1 142 ? -23.641 -16.312 -3.754 1 95.31 142 THR A N 1
ATOM 1119 C CA . THR A 1 142 ? -23.188 -17.406 -4.613 1 95.31 142 THR A CA 1
ATOM 1120 C C . THR A 1 142 ? -24.266 -18.469 -4.77 1 95.31 142 THR A C 1
ATOM 1122 O O . THR A 1 142 ? -24.469 -19 -5.863 1 95.31 142 THR A O 1
ATOM 1125 N N . TYR A 1 143 ? -25 -18.734 -3.617 1 96 143 TYR A N 1
ATOM 1126 C CA . TYR A 1 143 ? -26.094 -19.688 -3.695 1 96 143 TYR A CA 1
ATOM 1127 C C . TYR A 1 143 ? -27.203 -19.172 -4.617 1 96 143 TYR A C 1
ATOM 1129 O O . TYR A 1 143 ? -27.781 -19.938 -5.387 1 96 143 TYR A O 1
ATOM 1137 N N . TYR A 1 144 ? -27.5 -17.906 -4.57 1 95.94 144 TYR A N 1
ATOM 1138 C CA . TYR A 1 144 ? -28.484 -17.297 -5.457 1 95.94 144 TYR A CA 1
ATOM 1139 C C . TYR A 1 144 ? -28.078 -17.453 -6.918 1 95.94 144 TYR A C 1
ATOM 1141 O O . TYR A 1 144 ? -28.922 -17.781 -7.762 1 95.94 144 TYR A O 1
ATOM 1149 N N . GLY A 1 145 ? -26.797 -17.234 -7.188 1 96 145 GLY A N 1
ATOM 1150 C CA . GLY A 1 145 ? -26.297 -17.453 -8.531 1 96 145 GLY A CA 1
ATOM 1151 C C . GLY A 1 145 ? -26.5 -18.875 -9.023 1 96 145 GLY A C 1
ATOM 1152 O O . GLY A 1 145 ? -26.891 -19.094 -10.164 1 96 145 GLY A O 1
ATOM 1153 N N . MET A 1 146 ? -26.25 -19.844 -8.18 1 96.5 146 MET A N 1
ATOM 1154 C CA . MET A 1 146 ? -26.406 -21.25 -8.523 1 96.5 146 MET A CA 1
ATOM 1155 C C . MET A 1 146 ? -27.875 -21.594 -8.773 1 96.5 146 MET A C 1
ATOM 1157 O O . MET A 1 146 ? -28.188 -22.406 -9.633 1 96.5 146 MET A O 1
ATOM 1161 N N . TRP A 1 147 ? -28.672 -21 -7.93 1 96 147 TRP A N 1
ATOM 1162 C CA . TRP A 1 147 ? -30.109 -21.203 -8.117 1 96 147 TRP A CA 1
ATOM 1163 C C . TRP A 1 147 ? -30.562 -20.688 -9.469 1 96 147 TRP A C 1
ATOM 1165 O O . TRP A 1 147 ? -31.297 -21.375 -10.195 1 96 147 TRP A O 1
ATOM 1175 N N . GLU A 1 148 ? -30.141 -19.5 -9.828 1 95.69 148 GLU A N 1
ATOM 1176 C CA . GLU A 1 148 ? -30.453 -18.938 -11.133 1 95.69 148 GLU A CA 1
ATOM 1177 C C . GLU A 1 148 ? -29.922 -19.812 -12.258 1 95.69 148 GLU A C 1
ATOM 1179 O O . GLU A 1 148 ? -30.578 -19.969 -13.289 1 95.69 148 GLU A O 1
ATOM 1184 N N . ALA A 1 149 ? -28.766 -20.312 -12.062 1 95.94 149 ALA A N 1
ATOM 1185 C CA . ALA A 1 149 ? -28.141 -21.188 -13.055 1 95.94 149 ALA A CA 1
ATOM 1186 C C . ALA A 1 149 ? -28.953 -22.438 -13.289 1 95.94 149 ALA A C 1
ATOM 1188 O O . ALA A 1 149 ? -29.062 -22.922 -14.414 1 95.94 149 ALA A O 1
ATOM 1189 N N . SER A 1 150 ? -29.484 -23.016 -12.203 1 95.88 150 SER A N 1
ATOM 1190 C CA . SER A 1 150 ? -30.281 -24.234 -12.305 1 95.88 150 SER A CA 1
ATOM 1191 C C . SER A 1 150 ? -31.531 -24.016 -13.148 1 95.88 150 SER A C 1
ATOM 1193 O O . SER A 1 150 ? -31.969 -24.906 -13.867 1 95.88 150 SER A O 1
ATOM 1195 N N . LEU A 1 151 ? -32.062 -22.781 -13.062 1 94.88 151 LEU A N 1
ATOM 1196 C CA . LEU A 1 151 ? -33.25 -22.453 -13.859 1 94.88 151 LEU A CA 1
ATOM 1197 C C . LEU A 1 151 ? -32.844 -22.234 -15.32 1 94.88 151 LEU A C 1
ATOM 1199 O O . LEU A 1 151 ? -33.562 -22.703 -16.219 1 94.88 151 LEU A O 1
ATOM 1203 N N . PHE A 1 152 ? -31.812 -21.625 -15.445 1 96.44 152 PHE A N 1
ATOM 1204 C CA . PHE A 1 152 ? -31.375 -21.297 -16.797 1 96.44 152 PHE A CA 1
ATOM 1205 C C . PHE A 1 152 ? -30.875 -22.547 -17.516 1 96.44 152 PHE A C 1
ATOM 1207 O O . PHE A 1 152 ? -30.969 -22.641 -18.75 1 96.44 152 PHE A O 1
ATOM 1214 N N . ALA A 1 153 ? -30.344 -23.469 -16.828 1 96.56 153 ALA A N 1
ATOM 1215 C CA . ALA A 1 153 ? -29.828 -24.703 -17.406 1 96.56 153 ALA A CA 1
ATOM 1216 C C . ALA A 1 153 ? -30.906 -25.438 -18.203 1 96.56 153 ALA A C 1
ATOM 1218 O O . ALA A 1 153 ? -30.609 -26.109 -19.188 1 96.56 153 ALA A O 1
ATOM 1219 N N . LYS A 1 154 ? -32.156 -25.266 -17.875 1 95.19 154 LYS A N 1
ATOM 1220 C CA . LYS A 1 154 ? -33.281 -25.938 -18.531 1 95.19 154 LYS A CA 1
ATOM 1221 C C . LYS A 1 154 ? -33.438 -25.422 -19.953 1 95.19 154 LYS A C 1
ATOM 1223 O O . LYS A 1 154 ? -34.031 -26.109 -20.797 1 95.19 154 LYS A O 1
ATOM 1228 N N . HIS A 1 155 ? -32.906 -24.266 -20.172 1 94.94 155 HIS A N 1
ATOM 1229 C CA . HIS A 1 155 ? -33 -23.688 -21.5 1 94.94 155 HIS A CA 1
ATOM 1230 C C . HIS A 1 155 ? -31.672 -23.797 -22.234 1 94.94 155 HIS A C 1
ATOM 1232 O O . HIS A 1 155 ? -31.641 -24.078 -23.438 1 94.94 155 HIS A O 1
ATOM 1238 N N . TRP A 1 156 ? -30.656 -23.625 -21.578 1 95.31 156 TRP A N 1
ATOM 1239 C CA . TRP A 1 156 ? -29.328 -23.547 -22.172 1 95.31 156 TRP A CA 1
ATOM 1240 C C . TRP A 1 156 ? -28.875 -24.906 -22.672 1 95.31 156 TRP A C 1
ATOM 1242 O O . TRP A 1 156 ? -28.328 -25.016 -23.781 1 95.31 156 TRP A O 1
ATOM 1252 N N . LEU A 1 157 ? -29.016 -25.984 -21.875 1 95.25 157 LEU A N 1
ATOM 1253 C CA . LEU A 1 157 ? -28.5 -27.312 -22.203 1 95.25 157 LEU A CA 1
ATOM 1254 C C . LEU A 1 157 ? -29.156 -27.844 -23.469 1 95.25 157 LEU A C 1
ATOM 1256 O O . LEU A 1 157 ? -28.453 -28.297 -24.391 1 95.25 157 LEU A O 1
ATOM 1260 N N . PRO A 1 158 ? -30.484 -27.734 -23.547 1 93.25 158 PRO A N 1
ATOM 1261 C CA . PRO A 1 158 ? -31.094 -28.188 -24.812 1 93.25 158 PRO A CA 1
ATOM 1262 C C . PRO A 1 158 ? -30.672 -27.328 -26 1 93.25 158 PRO A C 1
ATOM 1264 O O . PRO A 1 158 ? -30.531 -27.859 -27.109 1 93.25 158 PRO A O 1
ATOM 1267 N N . PHE A 1 159 ? -30.547 -26.125 -25.766 1 93 159 PHE A N 1
ATOM 1268 C CA . PHE A 1 159 ? -30.078 -25.234 -26.812 1 93 159 PHE A CA 1
ATOM 1269 C C . PHE A 1 159 ? -28.703 -25.656 -27.312 1 93 159 PHE A C 1
ATOM 1271 O O . PHE A 1 159 ? -28.469 -25.719 -28.531 1 93 159 PHE A O 1
ATOM 1278 N N . CYS A 1 160 ? -27.781 -25.984 -26.422 1 92.94 160 CYS A N 1
ATOM 1279 C CA . CYS A 1 160 ? -26.422 -26.422 -26.766 1 92.94 160 CYS A CA 1
ATOM 1280 C C . CYS A 1 160 ? -26.453 -27.75 -27.531 1 92.94 160 CYS A C 1
ATOM 1282 O O . CYS A 1 160 ? -25.719 -27.922 -28.5 1 92.94 160 CYS A O 1
ATOM 1284 N N . LYS A 1 161 ? -27.266 -28.609 -27.156 1 89.5 161 LYS A N 1
ATOM 1285 C CA . LYS A 1 161 ? -27.344 -29.938 -27.766 1 89.5 161 LYS A CA 1
ATOM 1286 C C . LYS A 1 161 ? -27.953 -29.859 -29.156 1 89.5 161 LYS A C 1
ATOM 1288 O O . LYS A 1 161 ? -27.453 -30.469 -30.109 1 89.5 161 LYS A O 1
ATOM 1293 N N . ARG A 1 162 ? -28.984 -29.125 -29.281 1 88.81 162 ARG A N 1
ATOM 1294 C CA . ARG A 1 162 ? -29.719 -29.031 -30.547 1 88.81 162 ARG A CA 1
ATOM 1295 C C . ARG A 1 162 ? -28.859 -28.406 -31.641 1 88.81 162 ARG A C 1
ATOM 1297 O O . ARG A 1 162 ? -28.906 -28.844 -32.781 1 88.81 162 ARG A O 1
ATOM 1304 N N . TYR A 1 163 ? -28.156 -27.438 -31.281 1 89.56 163 TYR A N 1
ATOM 1305 C CA . TYR A 1 163 ? -27.422 -26.688 -32.312 1 89.56 163 TYR A CA 1
ATOM 1306 C C . TYR A 1 163 ? -25.938 -26.953 -32.219 1 89.56 163 TYR A C 1
ATOM 1308 O O . TYR A 1 163 ? -25.141 -26.328 -32.906 1 89.56 163 TYR A O 1
ATOM 1316 N N . ASN A 1 164 ? -25.547 -27.828 -31.375 1 88.31 164 ASN A N 1
ATOM 1317 C CA . ASN A 1 164 ? -24.141 -28.172 -31.172 1 88.31 164 ASN A CA 1
ATOM 1318 C C . ASN A 1 164 ? -23.281 -26.938 -30.969 1 88.31 164 ASN A C 1
ATOM 1320 O O . ASN A 1 164 ? -22.297 -26.734 -31.688 1 88.31 164 ASN A O 1
ATOM 1324 N N . ILE A 1 165 ? -23.703 -26.188 -30.031 1 87.94 165 ILE A N 1
ATOM 1325 C CA . ILE A 1 165 ? -23.078 -24.906 -29.719 1 87.94 165 ILE A CA 1
ATOM 1326 C C . ILE A 1 165 ? -21.703 -25.141 -29.094 1 87.94 165 ILE A C 1
ATOM 1328 O O . ILE A 1 165 ? -21.531 -26.062 -28.297 1 87.94 165 ILE A O 1
ATOM 1332 N N . GLU A 1 166 ? -20.719 -24.297 -29.5 1 86.38 166 GLU A N 1
ATOM 1333 C CA . GLU A 1 166 ? -19.391 -24.234 -28.875 1 86.38 166 GLU A CA 1
ATOM 1334 C C . GLU A 1 166 ? -18.844 -22.812 -28.891 1 86.38 166 GLU A C 1
ATOM 1336 O O . GLU A 1 166 ? -18.969 -22.109 -29.891 1 86.38 166 GLU A O 1
ATOM 1341 N N . PRO A 1 167 ? -18.266 -22.391 -27.797 1 87.81 167 PRO A N 1
ATOM 1342 C CA . PRO A 1 167 ? -18.109 -23.062 -26.5 1 87.81 167 PRO A CA 1
ATOM 1343 C C . PRO A 1 167 ? -19.406 -23.141 -25.719 1 87.81 167 PRO A C 1
ATOM 1345 O O . PRO A 1 167 ? -20.375 -22.422 -26.031 1 87.81 167 PRO A O 1
ATOM 1348 N N . ARG A 1 168 ? -19.453 -24.016 -24.812 1 90.19 168 ARG A N 1
ATOM 1349 C CA . ARG A 1 168 ? -20.688 -24.266 -24.078 1 90.19 168 ARG A CA 1
ATOM 1350 C C . ARG A 1 168 ? -20.812 -23.344 -22.875 1 90.19 168 ARG A C 1
ATOM 1352 O O . ARG A 1 168 ? -21.734 -23.484 -22.062 1 90.19 168 ARG A O 1
ATOM 1359 N N . SER A 1 169 ? -19.875 -22.453 -22.75 1 92.25 169 SER A N 1
ATOM 1360 C CA . SER A 1 169 ? -20.031 -21.359 -21.781 1 92.25 169 SER A CA 1
ATOM 1361 C C . SER A 1 169 ? -20.875 -20.219 -22.375 1 92.25 169 SER A C 1
ATOM 1363 O O . SER A 1 169 ? -20.516 -19.641 -23.391 1 92.25 169 SER A O 1
ATOM 1365 N N . PRO A 1 170 ? -21.922 -19.922 -21.734 1 93.94 170 PRO A N 1
ATOM 1366 C CA . PRO A 1 170 ? -22.766 -18.875 -22.312 1 93.94 170 PRO A CA 1
ATOM 1367 C C . PRO A 1 170 ? -22.047 -17.516 -22.375 1 93.94 170 PRO A C 1
ATOM 1369 O O . PRO A 1 170 ? -22.203 -16.781 -23.359 1 93.94 170 PRO A O 1
ATOM 1372 N N . ALA A 1 171 ? -21.328 -17.234 -21.328 1 91.19 171 ALA A N 1
ATOM 1373 C CA . ALA A 1 171 ? -20.609 -15.961 -21.328 1 91.19 171 ALA A CA 1
ATOM 1374 C C . ALA A 1 171 ? -19.641 -15.883 -22.5 1 91.19 171 ALA A C 1
ATOM 1376 O O . ALA A 1 171 ? -19.547 -14.852 -23.172 1 91.19 171 ALA A O 1
ATOM 1377 N N . ALA A 1 172 ? -18.922 -16.953 -22.734 1 89.69 172 ALA A N 1
ATOM 1378 C CA . ALA A 1 172 ? -17.969 -17 -23.828 1 89.69 172 ALA A CA 1
ATOM 1379 C C . ALA A 1 172 ? -18.672 -17.016 -25.172 1 89.69 172 ALA A C 1
ATOM 1381 O O . ALA A 1 172 ? -18.234 -16.344 -26.125 1 89.69 172 ALA A O 1
ATOM 1382 N N . TYR A 1 173 ? -19.703 -17.734 -25.297 1 90.56 173 TYR A N 1
ATOM 1383 C CA . TYR A 1 173 ? -20.438 -17.875 -26.547 1 90.56 173 TYR A CA 1
ATOM 1384 C C . TYR A 1 173 ? -21.047 -16.547 -26.984 1 90.56 173 TYR A C 1
ATOM 1386 O O . TYR A 1 173 ? -20.906 -16.156 -28.141 1 90.56 173 TYR A O 1
ATOM 1394 N N . PHE A 1 174 ? -21.641 -15.844 -26.109 1 89.5 174 PHE A N 1
ATOM 1395 C CA . PHE A 1 174 ? -22.359 -14.617 -26.453 1 89.5 174 PHE A CA 1
ATOM 1396 C C . PHE A 1 174 ? -21.406 -13.445 -26.578 1 89.5 174 PHE A C 1
ATOM 1398 O O . PHE A 1 174 ? -21.734 -12.422 -27.188 1 89.5 174 PHE A O 1
ATOM 1405 N N . SER A 1 175 ? -20.281 -13.555 -25.984 1 83.5 175 SER A N 1
ATOM 1406 C CA . SER A 1 175 ? -19.297 -12.5 -26.125 1 83.5 175 SER A CA 1
ATOM 1407 C C . SER A 1 175 ? -18.641 -12.523 -27.5 1 83.5 175 SER A C 1
ATOM 1409 O O . SER A 1 175 ? -18.219 -11.492 -28.016 1 83.5 175 SER A O 1
ATOM 1411 N N . GLN A 1 176 ? -18.453 -13.641 -28.094 1 73.12 176 GLN A N 1
ATOM 1412 C CA . GLN A 1 176 ? -17.781 -13.82 -29.391 1 73.12 176 GLN A CA 1
ATOM 1413 C C . GLN A 1 176 ? -18.766 -13.609 -30.531 1 73.12 176 GLN A C 1
ATOM 1415 O O . GLN A 1 176 ? -18.391 -13.703 -31.703 1 73.12 176 GLN A O 1
ATOM 1420 N N . SER A 1 177 ? -20.109 -13.484 -30.516 1 61.5 177 SER A N 1
ATOM 1421 C CA . SER A 1 177 ? -21.203 -13.82 -31.438 1 61.5 177 SER A CA 1
ATOM 1422 C C . SER A 1 177 ? -21.234 -12.875 -32.625 1 61.5 177 SER A C 1
ATOM 1424 O O . SER A 1 177 ? -22.109 -12.984 -33.5 1 61.5 177 SER A O 1
ATOM 1426 N N . ASP A 1 178 ? -20.5 -12.062 -32.938 1 56.84 178 ASP A N 1
ATOM 1427 C CA . ASP A 1 178 ? -20.844 -11.531 -34.281 1 56.84 178 ASP A CA 1
ATOM 1428 C C . ASP A 1 178 ? -21.062 -12.648 -35.281 1 56.84 178 ASP A C 1
ATOM 1430 O O . ASP A 1 178 ? -21.906 -12.531 -36.188 1 56.84 178 ASP A O 1
ATOM 1434 N N . GLY A 1 179 ? -20.422 -13.859 -35.25 1 52.5 179 GLY A N 1
ATOM 1435 C CA . GLY A 1 179 ? -20.469 -14.797 -36.375 1 52.5 179 GLY A CA 1
ATOM 1436 C C . GLY A 1 179 ? -21.344 -16.016 -36.094 1 52.5 179 GLY A C 1
ATOM 1437 O O . GLY A 1 179 ? -21.625 -16.797 -37 1 52.5 179 GLY A O 1
ATOM 1438 N N . HIS A 1 180 ? -21.703 -16.453 -34.875 1 57.59 180 HIS A N 1
ATOM 1439 C CA . HIS A 1 180 ? -22.25 -17.766 -34.594 1 57.59 180 HIS A CA 1
ATOM 1440 C C . HIS A 1 180 ? -23.766 -17.797 -34.719 1 57.59 180 HIS A C 1
ATOM 1442 O O . HIS A 1 180 ? -24.406 -18.797 -34.406 1 57.59 180 HIS A O 1
ATOM 1448 N N . GLN A 1 181 ? -24.359 -16.719 -35.188 1 59.44 181 GLN A N 1
ATOM 1449 C CA . GLN A 1 181 ? -25.812 -16.625 -35.344 1 59.44 181 GLN A CA 1
ATOM 1450 C C . GLN A 1 181 ? -26.328 -17.578 -36.406 1 59.44 181 GLN A C 1
ATOM 1452 O O . GLN A 1 181 ? -27.516 -17.875 -36.469 1 59.44 181 GLN A O 1
ATOM 1457 N N . GLU A 1 182 ? -25.359 -18.266 -37.031 1 62.19 182 GLU A N 1
ATOM 1458 C CA . GLU A 1 182 ? -25.844 -19.031 -38.156 1 62.19 182 GLU A CA 1
ATOM 1459 C C . GLU A 1 182 ? -26.359 -20.391 -37.75 1 62.19 182 GLU A C 1
ATOM 1461 O O . GLU A 1 182 ? -27.109 -21.031 -38.5 1 62.19 182 GLU A O 1
ATOM 1466 N N . LEU A 1 183 ? -26.047 -20.891 -36.531 1 67 183 LEU A N 1
ATOM 1467 C CA . LEU A 1 183 ? -26.375 -22.266 -36.188 1 67 183 LEU A CA 1
ATOM 1468 C C . LEU A 1 183 ? -27.844 -22.391 -35.75 1 67 183 LEU A C 1
ATOM 1470 O O . LEU A 1 183 ? -28.438 -23.469 -35.844 1 67 183 LEU A O 1
ATOM 1474 N N . CYS A 1 184 ? -28.391 -21.219 -35.312 1 74.19 184 CYS A N 1
ATOM 1475 C CA . CYS A 1 184 ? -29.75 -21.266 -34.812 1 74.19 184 CYS A CA 1
ATOM 1476 C C . CYS A 1 184 ? -30.594 -20.141 -35.375 1 74.19 184 CYS A C 1
ATOM 1478 O O . CYS A 1 184 ? -30.094 -19.297 -36.125 1 74.19 184 CYS A O 1
ATOM 1480 N N . THR A 1 185 ? -31.844 -20.25 -35.188 1 81.81 185 THR A N 1
ATOM 1481 C CA . THR A 1 185 ? -32.75 -19.188 -35.625 1 81.81 185 THR A CA 1
ATOM 1482 C C . THR A 1 185 ? -32.5 -17.906 -34.844 1 81.81 185 THR A C 1
ATOM 1484 O O . THR A 1 185 ? -32.25 -17.938 -33.656 1 81.81 185 THR A O 1
ATOM 1487 N N . PRO A 1 186 ? -32.406 -16.938 -35.594 1 83.56 186 PRO A N 1
ATOM 1488 C CA . PRO A 1 186 ? -32.125 -15.648 -34.969 1 83.56 186 PRO A CA 1
ATOM 1489 C C . PRO A 1 186 ? -33.094 -15.359 -33.812 1 83.56 186 PRO A C 1
ATOM 1491 O O . PRO A 1 186 ? -32.688 -14.734 -32.812 1 83.56 186 PRO A O 1
ATOM 1494 N N . LYS A 1 187 ? -34.281 -15.836 -33.938 1 81.44 187 LYS A N 1
ATOM 1495 C CA . LYS A 1 187 ? -35.281 -15.594 -32.906 1 81.44 187 LYS A CA 1
ATOM 1496 C C . LYS A 1 187 ? -34.906 -16.344 -31.609 1 81.44 187 LYS A C 1
ATOM 1498 O O . LYS A 1 187 ? -34.969 -15.789 -30.516 1 81.44 187 LYS A O 1
ATOM 1503 N N . GLU A 1 188 ? -34.531 -17.516 -31.75 1 87.44 188 GLU A N 1
ATOM 1504 C CA . GLU A 1 188 ? -34.188 -18.328 -30.594 1 87.44 188 GLU A CA 1
ATOM 1505 C C . GLU A 1 188 ? -32.875 -17.875 -29.969 1 87.44 188 GLU A C 1
ATOM 1507 O O . GLU A 1 188 ? -32.719 -17.875 -28.75 1 87.44 188 GLU A O 1
ATOM 1512 N N . TRP A 1 189 ? -32.031 -17.516 -30.844 1 89.81 189 TRP A N 1
ATOM 1513 C CA . TRP A 1 189 ? -30.766 -17 -30.359 1 89.81 189 TRP A CA 1
ATOM 1514 C C . TRP A 1 189 ? -30.969 -15.766 -29.5 1 89.81 189 TRP A C 1
ATOM 1516 O O . TRP A 1 189 ? -30.391 -15.664 -28.406 1 89.81 189 TRP A O 1
ATOM 1526 N N . SER A 1 190 ? -31.75 -14.875 -29.953 1 90.06 190 SER A N 1
ATOM 1527 C CA . SER A 1 190 ? -32.031 -13.633 -29.234 1 90.06 190 SER A CA 1
ATOM 1528 C C . SER A 1 190 ? -32.75 -13.914 -27.922 1 90.06 190 SER A C 1
ATOM 1530 O O . SER A 1 190 ? -32.531 -13.211 -26.922 1 90.06 190 SER A O 1
ATOM 1532 N N . LEU A 1 191 ? -33.531 -14.883 -27.969 1 91.19 191 LEU A N 1
ATOM 1533 C CA . LEU A 1 191 ? -34.281 -15.227 -26.781 1 91.19 191 LEU A CA 1
ATOM 1534 C C . LEU A 1 191 ? -33.344 -15.766 -25.688 1 91.19 191 LEU A C 1
ATOM 1536 O O . LEU A 1 191 ? -33.438 -15.344 -24.531 1 91.19 191 LEU A O 1
ATOM 1540 N N . ILE A 1 192 ? -32.531 -16.703 -26.094 1 93.12 192 ILE A N 1
ATOM 1541 C CA . ILE A 1 192 ? -31.641 -17.312 -25.125 1 93.12 192 ILE A CA 1
ATOM 1542 C C . ILE A 1 192 ? -30.625 -16.281 -24.625 1 93.12 192 ILE A C 1
ATOM 1544 O O . ILE A 1 192 ? -30.281 -16.281 -23.438 1 93.12 192 ILE A O 1
ATOM 1548 N N . LYS A 1 193 ? -30.156 -15.477 -25.469 1 93.19 193 LYS A N 1
ATOM 1549 C CA . LYS A 1 193 ? -29.219 -14.422 -25.078 1 93.19 193 LYS A CA 1
ATOM 1550 C C . LYS A 1 193 ? -29.859 -13.461 -24.078 1 93.19 193 LYS A C 1
ATOM 1552 O O . LYS A 1 193 ? -29.234 -13.062 -23.094 1 93.19 193 LYS A O 1
ATOM 1557 N N . ASP A 1 194 ? -31.078 -13.086 -24.344 1 93.44 194 ASP A N 1
ATOM 1558 C CA . ASP A 1 194 ? -31.797 -12.195 -23.453 1 93.44 194 ASP A CA 1
ATOM 1559 C C . ASP A 1 194 ? -31.969 -12.828 -22.062 1 93.44 194 ASP A C 1
ATOM 1561 O O . ASP A 1 194 ? -31.844 -12.148 -21.047 1 93.44 194 ASP A O 1
ATOM 1565 N N . MET A 1 195 ? -32.312 -14.055 -22.109 1 93.19 195 MET A N 1
ATOM 1566 C CA . MET A 1 195 ? -32.469 -14.773 -20.844 1 93.19 195 MET A CA 1
ATOM 1567 C C . MET A 1 195 ? -31.172 -14.797 -20.047 1 93.19 195 MET A C 1
ATOM 1569 O O . MET A 1 195 ? -31.188 -14.633 -18.828 1 93.19 195 MET A O 1
ATOM 1573 N N . PHE A 1 196 ? -30.141 -15.031 -20.766 1 95.44 196 PHE A N 1
ATOM 1574 C CA . PHE A 1 196 ? -28.828 -15.062 -20.125 1 95.44 196 PHE A CA 1
ATOM 1575 C C . PHE A 1 196 ? -28.469 -13.695 -19.547 1 95.44 196 PHE A C 1
ATOM 1577 O O . PHE A 1 196 ? -28.016 -13.594 -18.422 1 95.44 196 PHE A O 1
ATOM 1584 N N . ASP A 1 197 ? -28.672 -12.68 -20.328 1 94.38 197 ASP A N 1
ATOM 1585 C CA . ASP A 1 197 ? -28.359 -11.312 -19.906 1 94.38 197 ASP A CA 1
ATOM 1586 C C . ASP A 1 197 ? -29.188 -10.914 -18.688 1 94.38 197 ASP A C 1
ATOM 1588 O O . ASP A 1 197 ? -28.688 -10.273 -17.766 1 94.38 197 ASP A O 1
ATOM 1592 N N . GLU A 1 198 ? -30.375 -11.305 -18.672 1 92.5 198 GLU A N 1
ATOM 1593 C CA . GLU A 1 198 ? -31.25 -10.984 -17.547 1 92.5 198 GLU A CA 1
ATOM 1594 C C . GLU A 1 198 ? -30.812 -11.711 -16.281 1 92.5 198 GLU A C 1
ATOM 1596 O O . GLU A 1 198 ? -30.844 -11.141 -15.195 1 92.5 198 GLU A O 1
ATOM 1601 N N . MET A 1 199 ? -30.438 -12.922 -16.453 1 94.56 199 MET A N 1
ATOM 1602 C CA . MET A 1 199 ? -29.953 -13.688 -15.312 1 94.56 199 MET A CA 1
ATOM 1603 C C . MET A 1 199 ? -28.703 -13.039 -14.727 1 94.56 199 MET A C 1
ATOM 1605 O O . MET A 1 199 ? -28.594 -12.867 -13.516 1 94.56 199 MET A O 1
ATOM 1609 N N . THR A 1 200 ? -27.797 -12.711 -15.602 1 94.81 200 THR A N 1
ATOM 1610 C CA . THR A 1 200 ? -26.531 -12.109 -15.172 1 94.81 200 THR A CA 1
ATOM 1611 C C . THR A 1 200 ? -26.781 -10.773 -14.484 1 94.81 200 THR A C 1
ATOM 1613 O O . THR A 1 200 ? -26.141 -10.453 -13.484 1 94.81 200 THR A O 1
ATOM 1616 N N . GLU A 1 201 ? -27.688 -10.047 -14.977 1 91.19 201 GLU A N 1
ATOM 1617 C CA . GLU A 1 201 ? -28.047 -8.758 -14.383 1 91.19 201 GLU A CA 1
ATOM 1618 C C . GLU A 1 201 ? -28.641 -8.93 -12.992 1 91.19 201 GLU A C 1
ATOM 1620 O O . GLU A 1 201 ? -28.328 -8.156 -12.078 1 91.19 201 GLU A O 1
ATOM 1625 N N . ARG A 1 202 ? -29.5 -9.898 -12.867 1 90.5 202 ARG A N 1
ATOM 1626 C CA . ARG A 1 202 ? -30.094 -10.172 -11.562 1 90.5 202 ARG A CA 1
ATOM 1627 C C . ARG A 1 202 ? -29.016 -10.57 -10.547 1 90.5 202 ARG A C 1
ATOM 1629 O O . ARG A 1 202 ? -29.047 -10.102 -9.406 1 90.5 202 ARG A O 1
ATOM 1636 N N . ILE A 1 203 ? -28.109 -11.352 -10.961 1 93.38 203 ILE A N 1
ATOM 1637 C CA . ILE A 1 203 ? -27.062 -11.828 -10.078 1 93.38 203 ILE A CA 1
ATOM 1638 C C . ILE A 1 203 ? -26.141 -10.664 -9.695 1 93.38 203 ILE A C 1
ATOM 1640 O O . ILE A 1 203 ? -25.828 -10.477 -8.523 1 93.38 203 ILE A O 1
ATOM 1644 N N . ASP A 1 204 ? -25.766 -9.914 -10.664 1 89.5 204 ASP A N 1
ATOM 1645 C CA . ASP A 1 204 ? -24.859 -8.797 -10.422 1 89.5 204 ASP A CA 1
ATOM 1646 C C . ASP A 1 204 ? -25.5 -7.742 -9.531 1 89.5 204 ASP A C 1
ATOM 1648 O O . ASP A 1 204 ? -24.828 -7.137 -8.688 1 89.5 204 ASP A O 1
ATOM 1652 N N . THR A 1 205 ? -26.734 -7.453 -9.734 1 81.81 205 THR A N 1
ATOM 1653 C CA . THR A 1 205 ? -27.453 -6.5 -8.898 1 81.81 205 THR A CA 1
ATOM 1654 C C . THR A 1 205 ? -27.5 -6.977 -7.449 1 81.81 205 THR A C 1
ATOM 1656 O O . THR A 1 205 ? -27.359 -6.176 -6.523 1 81.81 205 THR A O 1
ATOM 1659 N N . ALA A 1 206 ? -27.719 -8.25 -7.305 1 87.19 206 ALA A N 1
ATOM 1660 C CA . ALA A 1 206 ? -27.734 -8.828 -5.961 1 87.19 206 ALA A CA 1
ATOM 1661 C C . ALA A 1 206 ? -26.375 -8.68 -5.285 1 87.19 206 ALA A C 1
ATOM 1663 O O . ALA A 1 206 ? -26.297 -8.391 -4.094 1 87.19 206 ALA A O 1
ATOM 1664 N N . VAL A 1 207 ? -25.312 -8.875 -5.969 1 87 207 VAL A N 1
ATOM 1665 C CA . VAL A 1 207 ? -23.969 -8.781 -5.438 1 87 207 VAL A CA 1
ATOM 1666 C C . VAL A 1 207 ? -23.656 -7.336 -5.062 1 87 207 VAL A C 1
ATOM 1668 O O . VAL A 1 207 ? -23.047 -7.074 -4.02 1 87 207 VAL A O 1
ATOM 1671 N N . MET A 1 208 ? -24.078 -6.438 -5.867 1 77.75 208 MET A N 1
ATOM 1672 C CA . MET A 1 208 ? -23.828 -5.02 -5.621 1 77.75 208 MET A CA 1
ATOM 1673 C C . MET A 1 208 ? -24.594 -4.539 -4.391 1 77.75 208 MET A C 1
ATOM 1675 O O . MET A 1 208 ? -24.078 -3.758 -3.594 1 77.75 208 MET A O 1
ATOM 1679 N N . SER A 1 209 ? -25.812 -5.066 -4.309 1 72.12 209 SER A N 1
ATOM 1680 C CA . SER A 1 209 ? -26.641 -4.652 -3.184 1 72.12 209 SER A CA 1
ATOM 1681 C C . SER A 1 209 ? -26.328 -5.461 -1.932 1 72.12 209 SER A C 1
ATOM 1683 O O . SER A 1 209 ? -26.625 -5.035 -0.815 1 72.12 209 SER A O 1
ATOM 1685 N N . GLY A 1 210 ? -25.734 -6.578 -2.164 1 77.75 210 GLY A N 1
ATOM 1686 C CA . GLY A 1 210 ? -25.375 -7.469 -1.066 1 77.75 210 GLY A CA 1
ATOM 1687 C C . GLY A 1 210 ? -26.562 -8.242 -0.521 1 77.75 210 GLY A C 1
ATOM 1688 O O . GLY A 1 210 ? -26.469 -8.875 0.533 1 77.75 210 GLY A O 1
ATOM 1689 N N . LYS A 1 211 ? -27.812 -8.102 -1.141 1 82.06 211 LYS A N 1
ATOM 1690 C CA . LYS A 1 211 ? -29.016 -8.766 -0.659 1 82.06 211 LYS A CA 1
ATOM 1691 C C . LYS A 1 211 ? -29.734 -9.5 -1.792 1 82.06 211 LYS A C 1
ATOM 1693 O O . LYS A 1 211 ? -29.734 -9.031 -2.934 1 82.06 211 LYS A O 1
ATOM 1698 N N . VAL A 1 212 ? -30.219 -10.703 -1.439 1 88.31 212 VAL A N 1
ATOM 1699 C CA . VAL A 1 212 ? -31.062 -11.477 -2.346 1 88.31 212 VAL A CA 1
ATOM 1700 C C . VAL A 1 212 ? -32.531 -11.023 -2.219 1 88.31 212 VAL A C 1
ATOM 1702 O O . VAL A 1 212 ? -32.969 -10.656 -1.131 1 88.31 212 VAL A O 1
ATOM 1705 N N . PRO A 1 213 ? -33.219 -10.961 -3.373 1 83.38 213 PRO A N 1
ATOM 1706 C CA . PRO A 1 213 ? -34.656 -10.57 -3.303 1 83.38 213 PRO A CA 1
ATOM 1707 C C . PRO A 1 213 ? -35.438 -11.367 -2.27 1 83.38 213 PRO A C 1
ATOM 1709 O O . PRO A 1 213 ? -35.344 -12.602 -2.234 1 83.38 213 PRO A O 1
ATOM 1712 N N . GLU A 1 214 ? -36.281 -10.75 -1.483 1 81.94 214 GLU A N 1
ATOM 1713 C CA . GLU A 1 214 ? -36.969 -11.344 -0.35 1 81.94 214 GLU A CA 1
ATOM 1714 C C . GLU A 1 214 ? -38 -12.383 -0.814 1 81.94 214 GLU A C 1
ATOM 1716 O O . GLU A 1 214 ? -38.219 -13.383 -0.135 1 81.94 214 GLU A O 1
ATOM 1721 N N . GLU A 1 215 ? -38.562 -12.148 -1.93 1 82.06 215 GLU A N 1
ATOM 1722 C CA . GLU A 1 215 ? -39.562 -13.07 -2.451 1 82.06 215 GLU A CA 1
ATOM 1723 C C . GLU A 1 215 ? -38.938 -14.43 -2.76 1 82.06 215 GLU A C 1
ATOM 1725 O O . GLU A 1 215 ? -39.562 -15.469 -2.504 1 82.06 215 GLU A O 1
ATOM 1730 N N . ILE A 1 216 ? -37.812 -14.359 -3.227 1 85.06 216 ILE A N 1
ATOM 1731 C CA . ILE A 1 216 ? -37.156 -15.602 -3.59 1 85.06 216 ILE A CA 1
ATOM 1732 C C . ILE A 1 216 ? -36.625 -16.297 -2.332 1 85.06 216 ILE A C 1
ATOM 1734 O O . ILE A 1 216 ? -36.719 -17.531 -2.211 1 85.06 216 ILE A O 1
ATOM 1738 N N . LYS A 1 217 ? -36.219 -15.594 -1.351 1 85.38 217 LYS A N 1
ATOM 1739 C CA . LYS A 1 217 ? -35.719 -16.125 -0.089 1 85.38 217 LYS A CA 1
ATOM 1740 C C . LYS A 1 217 ? -36.844 -16.859 0.681 1 85.38 217 LYS A C 1
ATOM 1742 O O . LYS A 1 217 ? -36.594 -17.891 1.307 1 85.38 217 LYS A O 1
ATOM 1747 N N . ALA A 1 218 ? -37.938 -16.266 0.564 1 78.5 218 ALA A N 1
ATOM 1748 C CA . ALA A 1 218 ? -39.062 -16.797 1.33 1 78.5 218 ALA A CA 1
ATOM 1749 C C . ALA A 1 218 ? -39.625 -18.047 0.662 1 78.5 218 ALA A C 1
ATOM 1751 O O . ALA A 1 218 ? -40.062 -18.984 1.342 1 78.5 218 ALA A O 1
ATOM 1752 N N . ARG A 1 219 ? -39.531 -18.188 -0.506 1 79.19 219 ARG A N 1
ATOM 1753 C CA . ARG A 1 219 ? -40.25 -19.234 -1.244 1 79.19 219 ARG A CA 1
ATOM 1754 C C . ARG A 1 219 ? -39.375 -20.5 -1.349 1 79.19 219 ARG A C 1
ATOM 1756 O O . ARG A 1 219 ? -39.906 -21.594 -1.482 1 79.19 219 ARG A O 1
ATOM 1763 N N . GLN A 1 220 ? -38.125 -20.297 -1.409 1 84.69 220 GLN A N 1
ATOM 1764 C CA . GLN A 1 220 ? -37.25 -21.422 -1.637 1 84.69 220 GLN A CA 1
ATOM 1765 C C . GLN A 1 220 ? -36.594 -21.906 -0.332 1 84.69 220 GLN A C 1
ATOM 1767 O O . GLN A 1 220 ? -35.969 -21.125 0.371 1 84.69 220 GLN A O 1
ATOM 1772 N N . LYS A 1 221 ? -36.688 -23.156 -0.07 1 84.31 221 LYS A N 1
ATOM 1773 C CA . LYS A 1 221 ? -36.25 -23.766 1.183 1 84.31 221 LYS A CA 1
ATOM 1774 C C . LYS A 1 221 ? -34.75 -23.656 1.362 1 84.31 221 LYS A C 1
ATOM 1776 O O . LYS A 1 221 ? -34.25 -23.516 2.484 1 84.31 221 LYS A O 1
ATOM 1781 N N . GLY A 1 222 ? -34.031 -23.719 0.331 1 88.19 222 GLY A N 1
ATOM 1782 C CA . GLY A 1 222 ? -32.594 -23.719 0.41 1 88.19 222 GLY A CA 1
ATOM 1783 C C . GLY A 1 222 ? -32.031 -22.453 1.038 1 88.19 222 GLY A C 1
ATOM 1784 O O . GLY A 1 222 ? -30.984 -22.484 1.691 1 88.19 222 GLY A O 1
ATOM 1785 N N . PHE A 1 223 ? -32.719 -21.359 0.921 1 90.94 223 PHE A N 1
ATOM 1786 C CA . PHE A 1 223 ? -32.25 -20.062 1.393 1 90.94 223 PHE A CA 1
ATOM 1787 C C . PHE A 1 223 ? -32.375 -19.953 2.906 1 90.94 223 PHE A C 1
ATOM 1789 O O . PHE A 1 223 ? -31.812 -19.062 3.525 1 90.94 223 PHE A O 1
ATOM 1796 N N . HIS A 1 224 ? -33.031 -20.891 3.531 1 88.06 224 HIS A N 1
ATOM 1797 C CA . HIS A 1 224 ? -33.25 -20.844 4.969 1 88.06 224 HIS A CA 1
ATOM 1798 C C . HIS A 1 224 ? -31.984 -21.125 5.746 1 88.06 224 HIS A C 1
ATOM 1800 O O . HIS A 1 224 ? -31.891 -20.797 6.934 1 88.06 224 HIS A O 1
ATOM 1806 N N . GLU A 1 225 ? -31.047 -21.703 5.086 1 89.44 225 GLU A N 1
ATOM 1807 C CA . GLU A 1 225 ? -29.766 -21.984 5.715 1 89.44 225 GLU A CA 1
ATOM 1808 C C . GLU A 1 225 ? -29.078 -20.703 6.16 1 89.44 225 GLU A C 1
ATOM 1810 O O . GLU A 1 225 ? -28.234 -20.719 7.066 1 89.44 225 GLU A O 1
ATOM 1815 N N . TRP A 1 226 ? -29.359 -19.547 5.613 1 88.75 226 TRP A N 1
ATOM 1816 C CA . TRP A 1 226 ? -28.703 -18.281 5.875 1 88.75 226 TRP A CA 1
ATOM 1817 C C . TRP A 1 226 ? -29.531 -17.422 6.816 1 88.75 226 TRP A C 1
ATOM 1819 O O . TRP A 1 226 ? -29.266 -16.219 6.961 1 88.75 226 TRP A O 1
ATOM 1829 N N . ASN A 1 227 ? -30.531 -17.984 7.422 1 76.94 227 ASN A N 1
ATOM 1830 C CA . ASN A 1 227 ? -31.328 -17.266 8.398 1 76.94 227 ASN A CA 1
ATOM 1831 C C . ASN A 1 227 ? -30.547 -16.984 9.68 1 76.94 227 ASN A C 1
ATOM 1833 O O . ASN A 1 227 ? -30.844 -16.047 10.406 1 76.94 227 ASN A O 1
ATOM 1837 N N . GLN A 1 228 ? -29.5 -17.797 9.906 1 71.56 228 GLN A N 1
ATOM 1838 C CA . GLN A 1 228 ? -28.641 -17.562 11.062 1 71.56 228 GLN A CA 1
ATOM 1839 C C . GLN A 1 228 ? -27.5 -16.609 10.719 1 71.56 228 GLN A C 1
ATOM 1841 O O . GLN A 1 228 ? -27.203 -16.375 9.547 1 71.56 228 GLN A O 1
ATOM 1846 N N . GLU A 1 229 ? -27.016 -15.945 11.773 1 77.06 229 GLU A N 1
ATOM 1847 C CA . GLU A 1 229 ? -25.891 -15.047 11.57 1 77.06 229 GLU A CA 1
ATOM 1848 C C . GLU A 1 229 ? -24.641 -15.812 11.141 1 77.06 229 GLU A C 1
ATOM 1850 O O . GLU A 1 229 ? -24.094 -16.609 11.914 1 77.06 229 GLU A O 1
ATOM 1855 N N . ILE A 1 230 ? -24.438 -15.758 9.812 1 82.75 230 ILE A N 1
ATOM 1856 C CA . ILE A 1 230 ? -23.266 -16.453 9.289 1 82.75 230 ILE A CA 1
ATOM 1857 C C . ILE A 1 230 ? -22.297 -15.438 8.68 1 82.75 230 ILE A C 1
ATOM 1859 O O . ILE A 1 230 ? -22.719 -14.391 8.188 1 82.75 230 ILE A O 1
ATOM 1863 N N . THR A 1 231 ? -21.016 -15.656 8.938 1 81.19 231 THR A N 1
ATOM 1864 C CA . THR A 1 231 ? -19.953 -14.883 8.297 1 81.19 231 THR A CA 1
ATOM 1865 C C . THR A 1 231 ? -19.078 -15.781 7.426 1 81.19 231 THR A C 1
ATOM 1867 O O . THR A 1 231 ? -19.203 -17.016 7.477 1 81.19 231 THR A O 1
ATOM 1870 N N . SER A 1 232 ? -18.359 -15.203 6.59 1 86 232 SER A N 1
ATOM 1871 C CA . SER A 1 232 ? -17.484 -15.961 5.703 1 86 232 SER A CA 1
ATOM 1872 C C . SER A 1 232 ? -16.484 -16.797 6.492 1 86 232 SER A C 1
ATOM 1874 O O . SER A 1 232 ? -15.977 -17.797 5.984 1 86 232 SER A O 1
ATOM 1876 N N . LYS A 1 233 ? -16.234 -16.438 7.805 1 84.75 233 LYS A N 1
ATOM 1877 C CA . LYS A 1 233 ? -15.227 -17.141 8.609 1 84.75 233 LYS A CA 1
ATOM 1878 C C . LYS A 1 233 ? -15.883 -18.047 9.648 1 84.75 233 LYS A C 1
ATOM 1880 O O . LYS A 1 233 ? -15.211 -18.844 10.297 1 84.75 233 LYS A O 1
ATOM 1885 N N . ASN A 1 234 ? -17.172 -17.875 9.719 1 89 234 ASN A N 1
ATOM 1886 C CA . ASN A 1 234 ? -17.906 -18.625 10.727 1 89 234 ASN A CA 1
ATOM 1887 C C . ASN A 1 234 ? -19.312 -18.984 10.234 1 89 234 ASN A C 1
ATOM 1889 O O . ASN A 1 234 ? -20.219 -18.156 10.305 1 89 234 ASN A O 1
ATOM 1893 N N . HIS A 1 235 ? -19.484 -20.188 9.781 1 92 235 HIS A N 1
ATOM 1894 C CA . HIS A 1 235 ? -20.797 -20.656 9.336 1 92 235 HIS A CA 1
ATOM 1895 C C . HIS A 1 235 ? -20.906 -22.172 9.406 1 92 235 HIS A C 1
ATOM 1897 O O . HIS A 1 235 ? -19.875 -22.875 9.398 1 92 235 HIS A O 1
ATOM 1903 N N . GLN A 1 236 ? -22.047 -22.766 9.5 1 92.62 236 GLN A N 1
ATOM 1904 C CA . GLN A 1 236 ? -22.328 -24.203 9.5 1 92.62 236 GLN A CA 1
ATOM 1905 C C . GLN A 1 236 ? -22.172 -24.797 8.109 1 92.62 236 GLN A C 1
ATOM 1907 O O . GLN A 1 236 ? -22.094 -24.062 7.117 1 92.62 236 GLN A O 1
ATOM 1912 N N . PRO A 1 237 ? -22.016 -26.062 8.062 1 95.19 237 PRO A N 1
ATOM 1913 C CA . PRO A 1 237 ? -21.984 -26.672 6.73 1 95.19 237 PRO A CA 1
ATOM 1914 C C . PRO A 1 237 ? -23.328 -26.562 6.004 1 95.19 237 PRO A C 1
ATOM 1916 O O . PRO A 1 237 ? -24.375 -26.688 6.625 1 95.19 237 PRO A O 1
ATOM 1919 N N . ILE A 1 238 ? -23.328 -26.281 4.777 1 95.88 238 ILE A N 1
ATOM 1920 C CA . ILE A 1 238 ? -24.516 -26.172 3.936 1 95.88 238 ILE A CA 1
ATOM 1921 C C . ILE A 1 238 ? -24.359 -27.062 2.703 1 95.88 238 ILE A C 1
ATOM 1923 O O . ILE A 1 238 ? -23.344 -26.984 2.002 1 95.88 238 ILE A O 1
ATOM 1927 N N . VAL A 1 239 ? -25.25 -27.953 2.443 1 96.69 239 VAL A N 1
ATOM 1928 C CA . VAL A 1 239 ? -25.297 -28.766 1.24 1 96.69 239 VAL A CA 1
ATOM 1929 C C . VAL A 1 239 ? -26.703 -28.734 0.639 1 96.69 239 VAL A C 1
ATOM 1931 O O . VAL A 1 239 ? -27.688 -29.047 1.316 1 96.69 239 VAL A O 1
ATOM 1934 N N . GLN A 1 240 ? -26.797 -28.344 -0.608 1 95.81 240 GLN A N 1
ATOM 1935 C CA . GLN A 1 240 ? -28.078 -28.25 -1.308 1 95.81 240 GLN A CA 1
ATOM 1936 C C . GLN A 1 240 ? -28 -28.938 -2.674 1 95.81 240 GLN A C 1
ATOM 1938 O O . GLN A 1 240 ? -27.172 -28.562 -3.512 1 95.81 240 GLN A O 1
ATOM 1943 N N . ILE A 1 241 ? -28.812 -29.891 -2.877 1 94.81 241 ILE A N 1
ATOM 1944 C CA . ILE A 1 241 ? -28.938 -30.516 -4.188 1 94.81 241 ILE A CA 1
ATOM 1945 C C . ILE A 1 241 ? -29.984 -29.766 -5.02 1 94.81 241 ILE A C 1
ATOM 1947 O O . ILE A 1 241 ? -31.188 -29.969 -4.848 1 94.81 241 ILE A O 1
ATOM 1951 N N . LEU A 1 242 ? -29.547 -28.984 -5.898 1 94.5 242 LEU A N 1
ATOM 1952 C CA . LEU A 1 242 ? -30.422 -28.141 -6.688 1 94.5 242 LEU A CA 1
ATOM 1953 C C . LEU A 1 242 ? -31.109 -28.938 -7.785 1 94.5 242 LEU A C 1
ATOM 1955 O O . LEU A 1 242 ? -32.281 -28.672 -8.125 1 94.5 242 LEU A O 1
ATOM 1959 N N . ILE A 1 243 ? -30.344 -29.812 -8.453 1 93.62 243 ILE A N 1
ATOM 1960 C CA . ILE A 1 243 ? -30.859 -30.719 -9.477 1 93.62 243 ILE A CA 1
ATOM 1961 C C . ILE A 1 243 ? -30.422 -32.156 -9.156 1 93.62 243 ILE A C 1
ATOM 1963 O O . ILE A 1 243 ? -29.219 -32.406 -8.984 1 93.62 243 ILE A O 1
ATOM 1967 N N . ASP A 1 244 ? -31.312 -33 -9.062 1 90.88 244 ASP A N 1
ATOM 1968 C CA . ASP A 1 244 ? -31.016 -34.438 -8.906 1 90.88 244 ASP A CA 1
ATOM 1969 C C . ASP A 1 244 ? -31.172 -35.188 -10.227 1 90.88 244 ASP A C 1
ATOM 1971 O O . ASP A 1 244 ? -32.281 -35.531 -10.617 1 90.88 244 ASP A O 1
ATOM 1975 N N . GLY A 1 245 ? -30.109 -35.438 -10.852 1 86.62 245 GLY A N 1
ATOM 1976 C CA . GLY A 1 245 ? -30.125 -36.062 -12.164 1 86.62 245 GLY A CA 1
ATOM 1977 C C . GLY A 1 245 ? -30.672 -37.5 -12.141 1 86.62 245 GLY A C 1
ATOM 1978 O O . GLY A 1 245 ? -31.031 -38.031 -13.188 1 86.62 245 GLY A O 1
ATOM 1979 N N . LYS A 1 246 ? -30.844 -38.062 -10.984 1 83.75 246 LYS A N 1
ATOM 1980 C CA . LYS A 1 246 ? -31.391 -39.406 -10.875 1 83.75 246 LYS A CA 1
ATOM 1981 C C . LYS A 1 246 ? -32.906 -39.406 -10.844 1 83.75 246 LYS A C 1
ATOM 1983 O O . LYS A 1 246 ? -33.562 -40.438 -11.047 1 83.75 246 LYS A O 1
ATOM 1988 N N . ASP A 1 247 ? -33.375 -38.188 -10.57 1 81.69 247 ASP A N 1
ATOM 1989 C CA . ASP A 1 247 ? -34.812 -38.031 -10.57 1 81.69 247 ASP A CA 1
ATOM 1990 C C . ASP A 1 247 ? -35.344 -37.844 -11.992 1 81.69 247 ASP A C 1
ATOM 1992 O O . ASP A 1 247 ? -34.938 -36.938 -12.711 1 81.69 247 ASP A O 1
ATOM 1996 N N . GLN A 1 248 ? -36.25 -38.656 -12.336 1 77.31 248 GLN A N 1
ATOM 1997 C CA . GLN A 1 248 ? -36.812 -38.656 -13.688 1 77.31 248 GLN A CA 1
ATOM 1998 C C . GLN A 1 248 ? -37.562 -37.344 -13.945 1 77.31 248 GLN A C 1
ATOM 2000 O O . GLN A 1 248 ? -37.781 -36.969 -15.102 1 77.31 248 GLN A O 1
ATOM 2005 N N . ASN A 1 249 ? -37.812 -36.656 -12.883 1 79.56 249 ASN A N 1
ATOM 2006 C CA . ASN A 1 249 ? -38.562 -35.406 -13.039 1 79.56 249 ASN A CA 1
ATOM 2007 C C . ASN A 1 249 ? -37.656 -34.219 -13.227 1 79.56 249 ASN A C 1
ATOM 2009 O O . ASN A 1 249 ? -38.094 -33.125 -13.586 1 79.56 249 ASN A O 1
ATOM 2013 N N . ALA A 1 250 ? -36.438 -34.438 -12.953 1 86.56 250 ALA A N 1
ATOM 2014 C CA . ALA A 1 250 ? -35.5 -33.344 -13.141 1 86.56 250 ALA A CA 1
ATOM 2015 C C . ALA A 1 250 ? -35.062 -33.219 -14.602 1 86.56 250 ALA A C 1
ATOM 2017 O O . ALA A 1 250 ? -34 -33.688 -14.984 1 86.56 250 ALA A O 1
ATOM 2018 N N . VAL A 1 251 ? -35.938 -32.656 -15.391 1 86.12 251 VAL A N 1
ATOM 2019 C CA . VAL A 1 251 ? -35.75 -32.625 -16.844 1 86.12 251 VAL A CA 1
ATOM 2020 C C . VAL A 1 251 ? -35.781 -31.172 -17.328 1 86.12 251 VAL A C 1
ATOM 2022 O O . VAL A 1 251 ? -36.25 -30.266 -16.609 1 86.12 251 VAL A O 1
ATOM 2025 N N . ASP A 1 252 ? -35.219 -31 -18.422 1 87.06 252 ASP A N 1
ATOM 2026 C CA . ASP A 1 252 ? -35.25 -29.688 -19.031 1 87.06 252 ASP A CA 1
ATOM 2027 C C . ASP A 1 252 ? -36.594 -29.422 -19.75 1 87.06 252 ASP A C 1
ATOM 2029 O O . ASP A 1 252 ? -37.531 -30.188 -19.578 1 87.06 252 ASP A O 1
ATOM 2033 N N . ASN A 1 253 ? -36.625 -28.328 -20.406 1 85.81 253 ASN A N 1
ATOM 2034 C CA . ASN A 1 253 ? -37.875 -27.906 -21.047 1 85.81 253 ASN A CA 1
ATOM 2035 C C . ASN A 1 253 ? -38.25 -28.812 -22.219 1 85.81 253 ASN A C 1
ATOM 2037 O O . ASN A 1 253 ? -39.375 -28.797 -22.688 1 85.81 253 ASN A O 1
ATOM 2041 N N . GLU A 1 254 ? -37.312 -29.641 -22.641 1 88.62 254 GLU A N 1
ATOM 2042 C CA . GLU A 1 254 ? -37.562 -30.562 -23.734 1 88.62 254 GLU A CA 1
ATOM 2043 C C . GLU A 1 254 ? -37.719 -32 -23.219 1 88.62 254 GLU A C 1
ATOM 2045 O O . GLU A 1 254 ? -37.844 -32.938 -24.016 1 88.62 254 GLU A O 1
ATOM 2050 N N . GLY A 1 255 ? -37.594 -32.125 -21.969 1 85.94 255 GLY A N 1
ATOM 2051 C CA . GLY A 1 255 ? -37.844 -33.438 -21.359 1 85.94 255 GLY A CA 1
ATOM 2052 C C . GLY A 1 255 ? -36.562 -34.25 -21.203 1 85.94 255 GLY A C 1
ATOM 2053 O O . GLY A 1 255 ? -36.656 -35.438 -20.844 1 85.94 255 GLY A O 1
ATOM 2054 N N . ASN A 1 256 ? -35.5 -33.719 -21.422 1 90.62 256 ASN A N 1
ATOM 2055 C CA . ASN A 1 256 ? -34.25 -34.438 -21.234 1 90.62 256 ASN A CA 1
ATOM 2056 C C . ASN A 1 256 ? -33.75 -34.312 -19.812 1 90.62 256 ASN A C 1
ATOM 2058 O O . ASN A 1 256 ? -33.875 -33.25 -19.172 1 90.62 256 ASN A O 1
ATOM 2062 N N . VAL A 1 257 ? -33.125 -35.375 -19.391 1 90.56 257 VAL A N 1
ATOM 2063 C CA . VAL A 1 257 ? -32.594 -35.406 -18.031 1 90.56 257 VAL A CA 1
ATOM 2064 C C . VAL A 1 257 ? -31.453 -34.406 -17.906 1 90.56 257 VAL A C 1
ATOM 2066 O O . VAL A 1 257 ? -30.688 -34.188 -18.844 1 90.56 257 VAL A O 1
ATOM 2069 N N . LEU A 1 258 ? -31.406 -33.781 -16.766 1 94.62 258 LEU A N 1
ATOM 2070 C CA . LEU A 1 258 ? -30.344 -32.812 -16.469 1 94.62 258 LEU A CA 1
ATOM 2071 C C . LEU A 1 258 ? -29.281 -33.469 -15.594 1 94.62 258 LEU A C 1
ATOM 2073 O O . LEU A 1 258 ? -29.547 -34.406 -14.852 1 94.62 258 LEU A O 1
ATOM 2077 N N . PRO A 1 259 ? -28.047 -33.031 -15.711 1 95.62 259 PRO A N 1
ATOM 2078 C CA . PRO A 1 259 ? -27.016 -33.5 -14.781 1 95.62 259 PRO A CA 1
ATOM 2079 C C . PRO A 1 259 ? -27.281 -33.062 -13.336 1 95.62 259 PRO A C 1
ATOM 2081 O O . PRO A 1 259 ? -27.984 -32.062 -13.109 1 95.62 259 PRO A O 1
ATOM 2084 N N . THR A 1 260 ? -26.734 -33.781 -12.422 1 95.38 260 THR A N 1
ATOM 2085 C CA . THR A 1 260 ? -26.875 -33.438 -11.016 1 95.38 260 THR A CA 1
ATOM 2086 C C . THR A 1 260 ? -26.094 -32.156 -10.703 1 95.38 260 THR A C 1
ATOM 2088 O O . THR A 1 260 ? -24.984 -31.969 -11.203 1 95.38 260 THR A O 1
ATOM 2091 N N . LEU A 1 261 ? -26.703 -31.266 -10.047 1 97.38 261 LEU A N 1
ATOM 2092 C CA . LEU A 1 261 ? -26.094 -30.016 -9.633 1 97.38 261 LEU A CA 1
ATOM 2093 C C . LEU A 1 261 ? -26.188 -29.844 -8.117 1 97.38 261 LEU A C 1
ATOM 2095 O O . LEU A 1 261 ? -27.297 -29.844 -7.559 1 97.38 261 LEU A O 1
ATOM 2099 N N . VAL A 1 262 ? -25 -29.688 -7.473 1 97.44 262 VAL A N 1
ATOM 2100 C CA . VAL A 1 262 ? -24.969 -29.641 -6.016 1 97.44 262 VAL A CA 1
ATOM 2101 C C . VAL A 1 262 ? -24.188 -28.422 -5.551 1 97.44 262 VAL A C 1
ATOM 2103 O O . VAL A 1 262 ? -23.125 -28.109 -6.094 1 97.44 262 VAL A O 1
ATOM 2106 N N . TYR A 1 263 ? -24.719 -27.672 -4.617 1 97.69 263 TYR A N 1
ATOM 2107 C CA . TYR A 1 263 ? -24.047 -26.578 -3.918 1 97.69 263 TYR A CA 1
ATOM 2108 C C . TYR A 1 263 ? -23.594 -27.031 -2.533 1 97.69 263 TYR A C 1
ATOM 2110 O O . TYR A 1 263 ? -24.344 -27.656 -1.799 1 97.69 263 TYR A O 1
ATOM 2118 N N . MET A 1 264 ? -22.344 -26.688 -2.225 1 97.12 264 MET A N 1
ATOM 2119 C CA . MET A 1 264 ? -21.859 -27.031 -0.894 1 97.12 264 MET A CA 1
ATOM 2120 C C . MET A 1 264 ? -21.016 -25.891 -0.321 1 97.12 264 MET A C 1
ATOM 2122 O O . MET A 1 264 ? -20.297 -25.219 -1.059 1 97.12 264 MET A O 1
ATOM 2126 N N . ALA A 1 265 ? -21.156 -25.578 0.912 1 96.5 265 ALA A N 1
ATOM 2127 C CA . ALA A 1 265 ? -20.266 -24.766 1.733 1 96.5 265 ALA A CA 1
ATOM 2128 C C . ALA A 1 265 ? -19.828 -25.516 2.99 1 96.5 265 ALA A C 1
ATOM 2130 O O . ALA A 1 265 ? -20.656 -25.812 3.855 1 96.5 265 ALA A O 1
ATOM 2131 N N . ARG A 1 266 ? -18.594 -25.812 3.004 1 96.38 266 ARG A N 1
ATOM 2132 C CA . ARG A 1 266 ? -18.109 -26.547 4.172 1 96.38 266 ARG A CA 1
ATOM 2133 C C . ARG A 1 266 ? -18.125 -25.656 5.414 1 96.38 266 ARG A C 1
ATOM 2135 O O . ARG A 1 266 ? -18.062 -24.438 5.305 1 96.38 266 ARG A O 1
ATOM 2142 N N . GLU A 1 267 ? -18.078 -26.328 6.559 1 94.94 267 GLU A N 1
ATOM 2143 C CA . GLU A 1 267 ? -18.078 -25.609 7.828 1 94.94 267 GLU A CA 1
ATOM 2144 C C . GLU A 1 267 ? -16.781 -24.828 8.023 1 94.94 267 GLU A C 1
ATOM 2146 O O . GLU A 1 267 ? -15.703 -25.328 7.699 1 94.94 267 GLU A O 1
ATOM 2151 N N . LYS A 1 268 ? -16.906 -23.625 8.461 1 91.56 268 LYS A N 1
ATOM 2152 C CA . LYS A 1 268 ? -15.758 -22.812 8.852 1 91.56 268 LYS A CA 1
ATOM 2153 C C . LYS A 1 268 ? -15.938 -22.234 10.25 1 91.56 268 LYS A C 1
ATOM 2155 O O . LYS A 1 268 ? -17.016 -21.734 10.586 1 91.56 268 LYS A O 1
ATOM 2160 N N . ARG A 1 269 ? -14.977 -22.406 10.969 1 88.69 269 ARG A N 1
ATOM 2161 C CA . ARG A 1 269 ? -14.875 -21.844 12.312 1 88.69 269 ARG A CA 1
ATOM 2162 C C . ARG A 1 269 ? -13.516 -21.172 12.523 1 88.69 269 ARG A C 1
ATOM 2164 O O . ARG A 1 269 ? -12.492 -21.688 12.078 1 88.69 269 ARG A O 1
ATOM 2171 N N . PRO A 1 270 ? -13.523 -19.969 13.188 1 82.12 270 PRO A N 1
ATOM 2172 C CA . PRO A 1 270 ? -12.258 -19.25 13.375 1 82.12 270 PRO A CA 1
ATOM 2173 C C . PRO A 1 270 ? -11.203 -20.094 14.078 1 82.12 270 PRO A C 1
ATOM 2175 O O . PRO A 1 270 ? -10.008 -19.906 13.859 1 82.12 270 PRO A O 1
ATOM 2178 N N . GLN A 1 271 ? -11.586 -21.109 14.891 1 82 271 GLN A N 1
ATOM 2179 C CA . GLN A 1 271 ? -10.656 -21.906 15.68 1 82 271 GLN A CA 1
ATOM 2180 C C . GLN A 1 271 ? -10.023 -23 14.828 1 82 271 GLN A C 1
ATOM 2182 O O . GLN A 1 271 ? -9.016 -23.594 15.227 1 82 271 GLN A O 1
ATOM 2187 N N . HIS A 1 272 ? -10.633 -23.266 13.703 1 86.06 272 HIS A N 1
ATOM 2188 C CA . HIS A 1 272 ? -10.133 -24.328 12.844 1 86.06 272 HIS A CA 1
ATOM 2189 C C . HIS A 1 272 ? -9.578 -23.781 11.539 1 86.06 272 HIS A C 1
ATOM 2191 O O . HIS A 1 272 ? -10.25 -23.016 10.844 1 86.06 272 HIS A O 1
ATOM 2197 N N . HIS A 1 273 ? -8.32 -24.156 11.273 1 86.12 273 HIS A N 1
ATOM 2198 C CA . HIS A 1 273 ? -7.746 -23.75 10 1 86.12 273 HIS A CA 1
ATOM 2199 C C . HIS A 1 273 ? -8.484 -24.391 8.828 1 86.12 273 HIS A C 1
ATOM 2201 O O . HIS A 1 273 ? -8.75 -25.594 8.844 1 86.12 273 HIS A O 1
ATOM 2207 N N . HIS A 1 274 ? -8.805 -23.766 7.848 1 86.69 274 HIS A N 1
ATOM 2208 C CA . HIS A 1 274 ? -9.695 -24.266 6.805 1 86.69 274 HIS A CA 1
ATOM 2209 C C . HIS A 1 274 ? -8.898 -24.875 5.652 1 86.69 274 HIS A C 1
ATOM 2211 O O . HIS A 1 274 ? -9.469 -25.469 4.738 1 86.69 274 HIS A O 1
ATOM 2217 N N . ASN A 1 275 ? -7.637 -24.766 5.578 1 89.44 275 ASN A N 1
ATOM 2218 C CA . ASN A 1 275 ? -6.742 -25.406 4.617 1 89.44 275 ASN A CA 1
ATOM 2219 C C . ASN A 1 275 ? -7.07 -24.984 3.186 1 89.44 275 ASN A C 1
ATOM 2221 O O . ASN A 1 275 ? -6.883 -25.766 2.25 1 89.44 275 ASN A O 1
ATOM 2225 N N . PHE A 1 276 ? -7.676 -23.984 2.924 1 89.31 276 PHE A N 1
ATOM 2226 C CA . PHE A 1 276 ? -7.895 -23.297 1.661 1 89.31 276 PHE A CA 1
ATOM 2227 C C . PHE A 1 276 ? -8.508 -24.234 0.627 1 89.31 276 PHE A C 1
ATOM 2229 O O . PHE A 1 276 ? -9.461 -24.953 0.925 1 89.31 276 PHE A O 1
ATOM 2236 N N . LYS A 1 277 ? -8.023 -24.234 -0.646 1 91.19 277 LYS A N 1
ATOM 2237 C CA . LYS A 1 277 ? -8.617 -25.016 -1.726 1 91.19 277 LYS A CA 1
ATOM 2238 C C . LYS A 1 277 ? -8.477 -26.516 -1.462 1 91.19 277 LYS A C 1
ATOM 2240 O O . LYS A 1 277 ? -9.344 -27.297 -1.841 1 91.19 277 LYS A O 1
ATOM 2245 N N . ALA A 1 278 ? -7.406 -26.906 -0.84 1 93.94 278 ALA A N 1
ATOM 2246 C CA . ALA A 1 278 ? -7.219 -28.312 -0.513 1 93.94 278 ALA A CA 1
ATOM 2247 C C . ALA A 1 278 ? -8.352 -28.828 0.374 1 93.94 278 ALA A C 1
ATOM 2249 O O . ALA A 1 278 ? -8.875 -29.922 0.15 1 93.94 278 ALA A O 1
ATOM 2250 N N . GLY A 1 279 ? -8.648 -28.016 1.362 1 94.38 279 GLY A N 1
ATOM 2251 C CA . GLY A 1 279 ? -9.75 -28.391 2.229 1 94.38 279 GLY A CA 1
ATOM 2252 C C . GLY A 1 279 ? -11.078 -28.469 1.501 1 94.38 279 GLY A C 1
ATOM 2253 O O . GLY A 1 279 ? -11.891 -29.359 1.777 1 94.38 279 GLY A O 1
ATOM 2254 N N . ALA A 1 280 ? -11.328 -27.562 0.608 1 95 280 ALA A N 1
ATOM 2255 C CA . ALA A 1 280 ? -12.555 -27.562 -0.187 1 95 280 ALA A CA 1
ATOM 2256 C C . ALA A 1 280 ? -12.648 -28.812 -1.05 1 95 280 ALA A C 1
ATOM 2258 O O . ALA A 1 280 ? -13.711 -29.438 -1.132 1 95 280 ALA A O 1
ATOM 2259 N N . MET A 1 281 ? -11.586 -29.188 -1.665 1 96.5 281 MET A N 1
ATOM 2260 C CA . MET A 1 281 ? -11.531 -30.375 -2.516 1 96.5 281 MET A CA 1
ATOM 2261 C C . MET A 1 281 ? -11.789 -31.641 -1.705 1 96.5 281 MET A C 1
ATOM 2263 O O . MET A 1 281 ? -12.547 -32.5 -2.133 1 96.5 281 MET A O 1
ATOM 2267 N N . ASN A 1 282 ? -11.117 -31.688 -0.572 1 97.19 282 ASN A N 1
ATOM 2268 C CA . ASN A 1 282 ? -11.297 -32.875 0.264 1 97.19 282 ASN A CA 1
ATOM 2269 C C . ASN A 1 282 ? -12.742 -33 0.75 1 97.19 282 ASN A C 1
ATOM 2271 O O . ASN A 1 282 ? -13.281 -34.094 0.821 1 97.19 282 ASN A O 1
ATOM 2275 N N . ALA A 1 283 ? -13.344 -31.891 1.105 1 97.19 283 ALA A N 1
ATOM 2276 C CA . ALA A 1 283 ? -14.75 -31.922 1.487 1 97.19 283 ALA A CA 1
ATOM 2277 C C . ALA A 1 283 ? -15.625 -32.406 0.333 1 97.19 283 ALA A C 1
ATOM 2279 O O . ALA A 1 283 ? -16.578 -33.156 0.541 1 97.19 283 ALA A O 1
ATOM 2280 N N . LEU A 1 284 ? -15.352 -32 -0.827 1 98 284 LEU A N 1
ATOM 2281 C CA . LEU A 1 284 ? -16.109 -32.406 -2.006 1 98 284 LEU A CA 1
ATOM 2282 C C . LEU A 1 284 ? -15.977 -33.906 -2.254 1 98 284 LEU A C 1
ATOM 2284 O O . LEU A 1 284 ? -16.938 -34.562 -2.66 1 98 284 LEU A O 1
ATOM 2288 N N . ILE A 1 285 ? -14.758 -34.406 -2.09 1 97.56 285 ILE A N 1
ATOM 2289 C CA . ILE A 1 285 ? -14.539 -35.844 -2.279 1 97.56 285 ILE A CA 1
ATOM 2290 C C . ILE A 1 285 ? -15.414 -36.625 -1.305 1 97.56 285 ILE A C 1
ATOM 2292 O O . ILE A 1 285 ? -16.047 -37.625 -1.687 1 97.56 285 ILE A O 1
ATOM 2296 N N . ARG A 1 286 ? -15.508 -36.188 -0.113 1 97.19 286 ARG A N 1
ATOM 2297 C CA . ARG A 1 286 ? -16.297 -36.844 0.906 1 97.19 286 ARG A CA 1
ATOM 2298 C C . ARG A 1 286 ? -17.797 -36.719 0.617 1 97.19 286 ARG A C 1
ATOM 2300 O O . ARG A 1 286 ? -18.531 -37.719 0.619 1 97.19 286 ARG A O 1
ATOM 2307 N N . VAL A 1 287 ? -18.234 -35.531 0.356 1 97.25 287 VAL A N 1
ATOM 2308 C CA . VAL A 1 287 ? -19.641 -35.25 0.133 1 97.25 287 VAL A CA 1
ATOM 2309 C C . VAL A 1 287 ? -20.125 -36 -1.106 1 97.25 287 VAL A C 1
ATOM 2311 O O . VAL A 1 287 ? -21.203 -36.594 -1.097 1 97.25 287 VAL A O 1
ATOM 2314 N N . SER A 1 288 ? -19.391 -35.969 -2.164 1 97.25 288 SER A N 1
ATOM 2315 C CA . SER A 1 288 ? -19.797 -36.625 -3.41 1 97.25 288 SER A CA 1
ATOM 2316 C C . SER A 1 288 ? -19.844 -38.125 -3.262 1 97.25 288 SER A C 1
ATOM 2318 O O . SER A 1 288 ? -20.516 -38.812 -4.043 1 97.25 288 SER A O 1
ATOM 2320 N N . SER A 1 289 ? -19.125 -38.688 -2.289 1 95.31 289 SER A N 1
ATOM 2321 C CA . SER A 1 289 ? -19.109 -40.125 -2.078 1 95.31 289 SER A CA 1
ATOM 2322 C C . SER A 1 289 ? -20.484 -40.625 -1.667 1 95.31 289 SER A C 1
ATOM 2324 O O . SER A 1 289 ? -20.828 -41.781 -1.885 1 95.31 289 SER A O 1
ATOM 2326 N N . VAL A 1 290 ? -21.359 -39.75 -1.116 1 94.56 290 VAL A N 1
ATOM 2327 C CA . VAL A 1 290 ? -22.656 -40.188 -0.639 1 94.56 290 VAL A CA 1
ATOM 2328 C C . VAL A 1 290 ? -23.75 -39.688 -1.6 1 94.56 290 VAL A C 1
ATOM 2330 O O . VAL A 1 290 ? -24.906 -40.094 -1.479 1 94.56 290 VAL A O 1
ATOM 2333 N N . ILE A 1 291 ? -23.375 -38.969 -2.572 1 94 291 ILE A N 1
ATOM 2334 C CA . ILE A 1 291 ? -24.375 -38.438 -3.49 1 94 291 ILE A CA 1
ATOM 2335 C C . ILE A 1 291 ? -24.25 -39.125 -4.848 1 94 291 ILE A C 1
ATOM 2337 O O . ILE A 1 291 ? -25.234 -39.625 -5.398 1 94 291 ILE A O 1
ATOM 2341 N N . SER A 1 292 ? -23.078 -39.188 -5.371 1 94.56 292 SER A N 1
ATOM 2342 C CA . SER A 1 292 ? -22.859 -39.781 -6.691 1 94.56 292 SER A CA 1
ATOM 2343 C C . SER A 1 292 ? -21.797 -40.875 -6.652 1 94.56 292 SER A C 1
ATOM 2345 O O . SER A 1 292 ? -21.984 -41.938 -7.219 1 94.56 292 SER A O 1
ATOM 2347 N N . ASN A 1 293 ? -20.672 -40.594 -5.965 1 95.44 293 ASN A N 1
ATOM 2348 C CA . ASN A 1 293 ? -19.562 -41.531 -5.797 1 95.44 293 ASN A CA 1
ATOM 2349 C C . ASN A 1 293 ? -19.031 -42 -7.145 1 95.44 293 ASN A C 1
ATOM 2351 O O . ASN A 1 293 ? -18.891 -43.219 -7.367 1 95.44 293 ASN A O 1
ATOM 2355 N N . SER A 1 294 ? -18.844 -41.156 -8.094 1 96.5 294 SER A N 1
ATOM 2356 C CA . SER A 1 294 ? -18.375 -41.469 -9.43 1 96.5 294 SER A CA 1
ATOM 2357 C C . SER A 1 294 ? -16.922 -41.938 -9.414 1 96.5 294 SER A C 1
ATOM 2359 O O . SER A 1 294 ? -16.109 -41.438 -8.609 1 96.5 294 SER A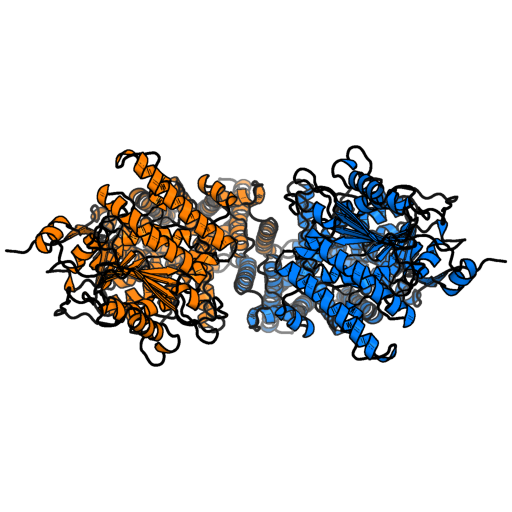 O 1
ATOM 2361 N N . PRO A 1 295 ? -16.547 -42.812 -10.266 1 96.56 295 PRO A N 1
ATOM 2362 C CA . PRO A 1 295 ? -15.164 -43.312 -10.273 1 96.56 295 PRO A CA 1
ATOM 2363 C C . PRO A 1 295 ? -14.164 -42.281 -10.789 1 96.56 295 PRO A C 1
ATOM 2365 O O . PRO A 1 295 ? -12.969 -42.375 -10.492 1 96.56 295 PRO A O 1
ATOM 2368 N N . ILE A 1 296 ? -14.594 -41.344 -11.578 1 97.62 296 ILE A N 1
ATOM 2369 C CA . ILE A 1 296 ? -13.719 -40.312 -12.109 1 97.62 296 ILE A CA 1
ATOM 2370 C C . ILE A 1 296 ? -14.117 -38.969 -11.523 1 97.62 296 ILE A C 1
ATOM 2372 O O . ILE A 1 296 ? -15.305 -38.625 -11.453 1 97.62 296 ILE A O 1
ATOM 2376 N N . ILE A 1 297 ? -13.102 -38.25 -11.117 1 97.94 297 ILE A N 1
ATOM 2377 C CA . ILE A 1 297 ? -13.289 -36.906 -10.578 1 97.94 297 ILE A CA 1
ATOM 2378 C C . ILE A 1 297 ? -12.555 -35.906 -11.445 1 97.94 297 ILE A C 1
ATOM 2380 O O . ILE A 1 297 ? -11.383 -36.094 -11.781 1 97.94 297 ILE A O 1
ATOM 2384 N N . MET A 1 298 ? -13.227 -34.875 -11.844 1 97.94 298 MET A N 1
ATOM 2385 C CA . MET A 1 298 ? -12.617 -33.781 -12.562 1 97.94 298 MET A CA 1
ATOM 2386 C C . MET A 1 298 ? -12.664 -32.5 -11.742 1 97.94 298 MET A C 1
ATOM 2388 O O . MET A 1 298 ? -13.672 -32.219 -11.094 1 97.94 298 MET A O 1
ATOM 2392 N N . ASN A 1 299 ? -11.586 -31.812 -11.68 1 96.69 299 ASN A N 1
ATOM 2393 C CA . ASN A 1 299 ? -11.586 -30.531 -10.977 1 96.69 299 ASN A CA 1
ATOM 2394 C C . ASN A 1 299 ? -11.281 -29.375 -11.93 1 96.69 299 ASN A C 1
ATOM 2396 O O . ASN A 1 299 ? -10.414 -29.484 -12.797 1 96.69 299 ASN A O 1
ATOM 2400 N N . VAL A 1 300 ? -12 -28.281 -11.781 1 95.69 300 VAL A N 1
ATOM 2401 C CA . VAL A 1 300 ? -11.852 -27.078 -12.602 1 95.69 300 VAL A CA 1
ATOM 2402 C C . VAL A 1 300 ? -11.961 -25.828 -11.727 1 95.69 300 VAL A C 1
ATOM 2404 O O . VAL A 1 300 ? -12.781 -25.781 -10.812 1 95.69 300 VAL A O 1
ATOM 2407 N N . ASP A 1 301 ? -11.055 -24.891 -11.969 1 93 301 ASP A N 1
ATOM 2408 C CA . ASP A 1 301 ? -11.156 -23.609 -11.266 1 93 301 ASP A CA 1
ATOM 2409 C C . ASP A 1 301 ? -12.422 -22.859 -11.672 1 93 301 ASP A C 1
ATOM 2411 O O . ASP A 1 301 ? -12.938 -23.047 -12.781 1 93 301 ASP A O 1
ATOM 2415 N N . CYS A 1 302 ? -12.875 -21.984 -10.828 1 93.31 302 CYS A N 1
ATOM 2416 C CA . CYS A 1 302 ? -14.164 -21.344 -11.047 1 93.31 302 CYS A CA 1
ATOM 2417 C C . CYS A 1 302 ? -14.078 -20.328 -12.195 1 93.31 302 CYS A C 1
ATOM 2419 O O . CYS A 1 302 ? -15.109 -19.938 -12.75 1 93.31 302 CYS A O 1
ATOM 2421 N N . ASP A 1 303 ? -12.891 -19.984 -12.539 1 90.69 303 ASP A N 1
ATOM 2422 C CA . ASP A 1 303 ? -12.734 -19.031 -13.633 1 90.69 303 ASP A CA 1
ATOM 2423 C C . ASP A 1 303 ? -12.32 -19.734 -14.922 1 90.69 303 ASP A C 1
ATOM 2425 O O . ASP A 1 303 ? -11.883 -19.078 -15.875 1 90.69 303 ASP A O 1
ATOM 2429 N N . MET A 1 304 ? -12.375 -21.031 -14.969 1 93.25 304 MET A N 1
ATOM 2430 C CA . MET A 1 304 ? -12.031 -21.828 -16.156 1 93.25 304 MET A CA 1
ATOM 2431 C C . MET A 1 304 ? -13.258 -22.562 -16.688 1 93.25 304 MET A C 1
ATOM 2433 O O . MET A 1 304 ? -13.797 -23.438 -16 1 93.25 304 MET A O 1
ATOM 2437 N N . TYR A 1 305 ? -13.68 -22.219 -17.875 1 93.88 305 TYR A N 1
ATOM 2438 C CA . TYR A 1 305 ? -14.844 -22.875 -18.438 1 93.88 305 TYR A CA 1
ATOM 2439 C C . TYR A 1 305 ? -14.43 -23.953 -19.453 1 93.88 305 TYR A C 1
ATOM 2441 O O . TYR A 1 305 ? -13.297 -23.938 -19.938 1 93.88 305 TYR A O 1
ATOM 2449 N N . SER A 1 306 ? -15.336 -24.828 -19.641 1 93.44 306 SER A N 1
ATOM 2450 C CA . SER A 1 306 ? -15.117 -25.859 -20.641 1 93.44 306 SER A CA 1
ATOM 2451 C C . SER A 1 306 ? -15.25 -25.297 -22.047 1 93.44 306 SER A C 1
ATOM 2453 O O . SER A 1 306 ? -16.312 -24.797 -22.438 1 93.44 306 SER A O 1
ATOM 2455 N N . ASN A 1 307 ? -14.227 -25.406 -22.797 1 93.88 307 ASN A N 1
ATOM 2456 C CA . ASN A 1 307 ? -14.172 -24.875 -24.156 1 93.88 307 ASN A CA 1
ATOM 2457 C C . ASN A 1 307 ? -14.32 -25.984 -25.188 1 93.88 307 ASN A C 1
ATOM 2459 O O . ASN A 1 307 ? -14.562 -25.703 -26.375 1 93.88 307 ASN A O 1
ATOM 2463 N N . ASN A 1 308 ? -14.102 -27.156 -24.812 1 92.88 308 ASN A N 1
ATOM 2464 C CA . ASN A 1 308 ? -14.242 -28.344 -25.641 1 92.88 308 ASN A CA 1
ATOM 2465 C C . ASN A 1 308 ? -15.219 -29.344 -25.031 1 92.88 308 ASN A C 1
ATOM 2467 O O . ASN A 1 308 ? -14.906 -29.984 -24.031 1 92.88 308 ASN A O 1
ATOM 2471 N N . ASN A 1 309 ? -16.328 -29.562 -25.688 1 93.06 309 ASN A N 1
ATOM 2472 C CA . ASN A 1 309 ? -17.391 -30.375 -25.109 1 93.06 309 ASN A CA 1
ATOM 2473 C C . ASN A 1 309 ? -17.031 -31.859 -25.109 1 93.06 309 ASN A C 1
ATOM 2475 O O . ASN A 1 309 ? -17.688 -32.656 -24.453 1 93.06 309 ASN A O 1
ATOM 2479 N N . ASP A 1 310 ? -15.945 -32.219 -25.75 1 94.56 310 ASP A N 1
ATOM 2480 C CA . ASP A 1 310 ? -15.555 -33.625 -25.828 1 94.56 310 ASP A CA 1
ATOM 2481 C C . ASP A 1 310 ? -14.398 -33.938 -24.875 1 94.56 310 ASP A C 1
ATOM 2483 O O . ASP A 1 310 ? -13.828 -35.031 -24.922 1 94.56 310 ASP A O 1
ATOM 2487 N N . ALA A 1 311 ? -14.078 -33.031 -24.109 1 95.81 311 ALA A N 1
ATOM 2488 C CA . ALA A 1 311 ? -12.914 -33.156 -23.234 1 95.81 311 ALA A CA 1
ATOM 2489 C C . ALA A 1 311 ? -13.039 -34.375 -22.328 1 95.81 311 ALA A C 1
ATOM 2491 O O . ALA A 1 311 ? -12.047 -35.062 -22.062 1 95.81 311 ALA A O 1
ATOM 2492 N N . VAL A 1 312 ? -14.227 -34.656 -21.844 1 97 312 VAL A N 1
ATOM 2493 C CA . VAL A 1 312 ? -14.438 -35.781 -20.938 1 97 312 VAL A CA 1
ATOM 2494 C C . VAL A 1 312 ? -14.18 -37.094 -21.688 1 97 312 VAL A C 1
ATOM 2496 O O . VAL A 1 312 ? -13.477 -37.969 -21.188 1 97 312 VAL A O 1
ATOM 2499 N N . ARG A 1 313 ? -14.711 -37.219 -22.844 1 96.5 313 ARG A N 1
ATOM 2500 C CA . ARG A 1 313 ? -14.539 -38.438 -23.641 1 96.5 313 ARG A CA 1
ATOM 2501 C C . ARG A 1 313 ? -13.078 -38.625 -24.016 1 96.5 313 ARG A C 1
ATOM 2503 O O . ARG A 1 313 ? -12.594 -39.781 -24.031 1 96.5 313 ARG A O 1
ATOM 2510 N N . ASP A 1 314 ? -12.461 -37.562 -24.359 1 96.62 314 ASP A N 1
ATOM 2511 C CA . ASP A 1 314 ? -11.039 -37.656 -24.672 1 96.62 314 ASP A CA 1
ATOM 2512 C C . ASP A 1 314 ? -10.258 -38.219 -23.484 1 96.62 314 ASP A C 1
ATOM 2514 O O . ASP A 1 314 ? -9.398 -39.094 -23.656 1 96.62 314 ASP A O 1
ATOM 2518 N N . ALA A 1 315 ? -10.539 -37.719 -22.344 1 97.56 315 ALA A N 1
ATOM 2519 C CA . ALA A 1 315 ? -9.852 -38.188 -21.156 1 97.56 315 ALA A CA 1
ATOM 2520 C C . ALA A 1 315 ? -10.109 -39.688 -20.906 1 97.56 315 ALA A C 1
ATOM 2522 O O . ALA A 1 315 ? -9.219 -40.406 -20.484 1 97.56 315 ALA A O 1
ATOM 2523 N N . LEU A 1 316 ? -11.305 -40.156 -21.156 1 96.94 316 LEU A N 1
ATOM 2524 C CA . LEU A 1 316 ? -11.695 -41.531 -20.906 1 96.94 316 LEU A CA 1
ATOM 2525 C C . LEU A 1 316 ? -10.969 -42.469 -21.844 1 96.94 316 LEU A C 1
ATOM 2527 O O . LEU A 1 316 ? -10.789 -43.656 -21.531 1 96.94 316 LEU A O 1
ATOM 2531 N N . CYS A 1 317 ? -10.578 -41.969 -23 1 97.25 317 CYS A N 1
ATOM 2532 C CA . CYS A 1 317 ? -9.797 -42.812 -23.906 1 97.25 317 CYS A CA 1
ATOM 2533 C C . CYS A 1 317 ? -8.516 -43.281 -23.234 1 97.25 317 CYS A C 1
ATOM 2535 O O . CYS A 1 317 ? -8.07 -44.406 -23.484 1 97.25 317 CYS A O 1
ATOM 2537 N N . PHE A 1 318 ? -7.953 -42.531 -22.422 1 97.31 318 PHE A N 1
ATOM 2538 C CA . PHE A 1 318 ? -6.715 -42.906 -21.734 1 97.31 318 PHE A CA 1
ATOM 2539 C C . PHE A 1 318 ? -6.992 -43.844 -20.594 1 97.31 318 PHE A C 1
ATOM 2541 O O . PHE A 1 318 ? -6.258 -44.812 -20.391 1 97.31 318 PHE A O 1
ATOM 2548 N N . PHE A 1 319 ? -8.055 -43.625 -19.875 1 96.62 319 PHE A N 1
ATOM 2549 C CA . PHE A 1 319 ? -8.375 -44.438 -18.719 1 96.62 319 PHE A CA 1
ATOM 2550 C C . PHE A 1 319 ? -8.852 -45.812 -19.156 1 96.62 319 PHE A C 1
ATOM 2552 O O . PHE A 1 319 ? -8.516 -46.812 -18.516 1 96.62 319 PHE A O 1
ATOM 2559 N N . LEU A 1 320 ? -9.586 -45.938 -20.203 1 95.06 320 LEU A N 1
ATOM 2560 C CA . LEU A 1 320 ? -10.297 -47.156 -20.547 1 95.06 320 LEU A CA 1
ATOM 2561 C C . LEU A 1 320 ? -9.492 -47.969 -21.547 1 95.06 320 LEU A C 1
ATOM 2563 O O . LEU A 1 320 ? -9.945 -49.031 -21.984 1 95.06 320 LEU A O 1
ATOM 2567 N N . ASP A 1 321 ? -8.328 -47.469 -21.875 1 94.44 321 ASP A N 1
ATOM 2568 C CA . ASP A 1 321 ? -7.473 -48.281 -22.734 1 94.44 321 ASP A CA 1
ATOM 2569 C C . ASP A 1 321 ? -7.109 -49.594 -22.047 1 94.44 321 ASP A C 1
ATOM 2571 O O . ASP A 1 321 ? -6.633 -49.594 -20.906 1 94.44 321 ASP A O 1
ATOM 2575 N N . GLU A 1 322 ? -7.219 -50.656 -22.641 1 89.88 322 GLU A N 1
ATOM 2576 C CA . GLU A 1 322 ? -7.086 -52 -22.031 1 89.88 322 GLU A CA 1
ATOM 2577 C C . GLU A 1 322 ? -5.621 -52.312 -21.75 1 89.88 322 GLU A C 1
ATOM 2579 O O . GLU A 1 322 ? -5.32 -53.031 -20.797 1 89.88 322 GLU A O 1
ATOM 2584 N N . GLU A 1 323 ? -4.789 -51.812 -22.516 1 89.25 323 GLU A N 1
ATOM 2585 C CA . GLU A 1 323 ? -3.385 -52.188 -22.375 1 89.25 323 GLU A CA 1
ATOM 2586 C C . GLU A 1 323 ? -2.648 -51.219 -21.453 1 89.25 323 GLU A C 1
ATOM 2588 O O . GLU A 1 323 ? -1.829 -51.625 -20.625 1 89.25 323 GLU A O 1
ATOM 2593 N N . MET A 1 324 ? -2.947 -49.969 -21.609 1 90.75 324 MET A N 1
ATOM 2594 C CA . MET A 1 324 ? -2.123 -49 -20.922 1 90.75 324 MET A CA 1
ATOM 2595 C C . MET A 1 324 ? -2.945 -48.219 -19.891 1 90.75 324 MET A C 1
ATOM 2597 O O . MET A 1 324 ? -2.391 -47.531 -19.031 1 90.75 324 MET A O 1
ATOM 2601 N N . GLY A 1 325 ? -4.184 -48.344 -19.859 1 93.62 325 GLY A N 1
ATOM 2602 C CA . GLY A 1 325 ? -5.07 -47.5 -19.062 1 93.62 325 GLY A CA 1
ATOM 2603 C C . GLY A 1 325 ? -4.977 -47.812 -17.578 1 93.62 325 GLY A C 1
ATOM 2604 O O . GLY A 1 325 ? -5.195 -46.906 -16.75 1 93.62 325 GLY A O 1
ATOM 2605 N N . HIS A 1 326 ? -4.598 -48.969 -17.234 1 92.81 326 HIS A N 1
ATOM 2606 C CA . HIS A 1 326 ? -4.633 -49.375 -15.836 1 92.81 326 HIS A CA 1
ATOM 2607 C C . HIS A 1 326 ? -3.557 -48.688 -15.023 1 92.81 326 HIS A C 1
ATOM 2609 O O . HIS A 1 326 ? -3.668 -48.562 -13.797 1 92.81 326 HIS A O 1
ATOM 2615 N N . LYS A 1 327 ? -2.533 -48.156 -15.625 1 94.38 327 LYS A N 1
ATOM 2616 C CA . LYS A 1 327 ? -1.448 -47.531 -14.891 1 94.38 327 LYS A CA 1
ATOM 2617 C C . LYS A 1 327 ? -1.673 -46 -14.797 1 94.38 327 LYS A C 1
ATOM 2619 O O . LYS A 1 327 ? -0.974 -45.312 -14.047 1 94.38 327 LYS A O 1
ATOM 2624 N N . ILE A 1 328 ? -2.656 -45.531 -15.531 1 96.88 328 ILE A N 1
ATOM 2625 C CA . ILE A 1 328 ? -2.883 -44.094 -15.594 1 96.88 328 ILE A CA 1
ATOM 2626 C C . ILE A 1 328 ? -3.734 -43.656 -14.406 1 96.88 328 ILE A C 1
ATOM 2628 O O . ILE A 1 328 ? -4.887 -44.094 -14.273 1 96.88 328 ILE A O 1
ATOM 2632 N N . GLY A 1 329 ? -3.137 -42.844 -13.562 1 97.56 329 GLY A N 1
ATOM 2633 C CA . GLY A 1 329 ? -3.842 -42.312 -12.398 1 97.56 329 GLY A CA 1
ATOM 2634 C C . GLY A 1 329 ? -4.656 -41.062 -12.688 1 97.56 329 GLY A C 1
ATOM 2635 O O . GLY A 1 329 ? -5.789 -40.938 -12.219 1 97.56 329 GLY A O 1
ATOM 2636 N N . PHE A 1 330 ? -4.043 -40.156 -13.398 1 98.31 330 PHE A N 1
ATOM 2637 C CA . PHE A 1 330 ? -4.801 -38.938 -13.734 1 98.31 330 PHE A CA 1
ATOM 2638 C C . PHE A 1 330 ? -4.391 -38.406 -15.102 1 98.31 330 PHE A C 1
ATOM 2640 O O . PHE A 1 330 ? -3.326 -38.75 -15.617 1 98.31 330 PHE A O 1
ATOM 2647 N N . VAL A 1 331 ? -5.273 -37.656 -15.734 1 98.44 331 VAL A N 1
ATOM 2648 C CA . VAL A 1 331 ? -5.082 -37 -17.031 1 98.44 331 VAL A CA 1
ATOM 2649 C C . VAL A 1 331 ? -5.164 -35.5 -16.859 1 98.44 331 VAL A C 1
ATOM 2651 O O . VAL A 1 331 ? -6.195 -34.969 -16.438 1 98.44 331 VAL A O 1
ATOM 2654 N N . GLN A 1 332 ? -4.059 -34.812 -17.188 1 98.19 332 GLN A N 1
ATOM 2655 C CA . GLN A 1 332 ? -3.959 -33.375 -17 1 98.19 332 GLN A CA 1
ATOM 2656 C C . GLN A 1 332 ? -4.055 -32.656 -18.328 1 98.19 332 GLN A C 1
ATOM 2658 O O . GLN A 1 332 ? -3.402 -33.031 -19.312 1 98.19 332 GLN A O 1
ATOM 2663 N N . TYR A 1 333 ? -4.93 -31.672 -18.438 1 97.5 333 TYR A N 1
ATOM 2664 C CA . TYR A 1 333 ? -5.035 -30.75 -19.578 1 97.5 333 TYR A CA 1
ATOM 2665 C C . TYR A 1 333 ? -4.289 -29.453 -19.297 1 97.5 333 TYR A C 1
ATOM 2667 O O . TYR A 1 333 ? -4.023 -29.109 -18.141 1 97.5 333 TYR A O 1
ATOM 2675 N N . PRO A 1 334 ? -3.902 -28.734 -20.297 1 95.88 334 PRO A N 1
ATOM 2676 C CA . PRO A 1 334 ? -3.215 -27.469 -20.094 1 95.88 334 PRO A CA 1
ATOM 2677 C C . PRO A 1 334 ? -4.152 -26.359 -19.594 1 95.88 334 PRO A C 1
ATOM 2679 O O . PRO A 1 334 ? -5.359 -26.422 -19.828 1 95.88 334 PRO A O 1
ATOM 2682 N N . GLN A 1 335 ? -3.533 -25.469 -18.938 1 92.81 335 GLN A N 1
ATOM 2683 C CA . GLN A 1 335 ? -4.23 -24.25 -18.531 1 92.81 335 GLN A CA 1
ATOM 2684 C C . GLN A 1 335 ? -4.051 -23.141 -19.578 1 92.81 335 GLN A C 1
ATOM 2686 O O . GLN A 1 335 ? -2.928 -22.719 -19.844 1 92.81 335 GLN A O 1
ATOM 2691 N N . ASN A 1 336 ? -5.129 -22.75 -20.188 1 93.81 336 ASN A N 1
ATOM 2692 C CA . ASN A 1 336 ? -5.113 -21.703 -21.203 1 93.81 336 ASN A CA 1
ATOM 2693 C C . ASN A 1 336 ? -5.969 -20.5 -20.781 1 93.81 336 ASN A C 1
ATOM 2695 O O . ASN A 1 336 ? -6.844 -20.641 -19.922 1 93.81 336 ASN A O 1
ATOM 2699 N N . TYR A 1 337 ? -5.66 -19.359 -21.453 1 92.19 337 TYR A N 1
ATOM 2700 C CA . TYR A 1 337 ? -6.367 -18.141 -21.062 1 92.19 337 TYR A CA 1
ATOM 2701 C C . TYR A 1 337 ? -6.965 -17.453 -22.281 1 92.19 337 TYR A C 1
ATOM 2703 O O . TYR A 1 337 ? -6.363 -17.453 -23.359 1 92.19 337 TYR A O 1
ATOM 2711 N N . ASN A 1 338 ? -8.109 -16.875 -22.094 1 88.94 338 ASN A N 1
ATOM 2712 C CA . ASN A 1 338 ? -8.812 -16.234 -23.203 1 88.94 338 ASN A CA 1
ATOM 2713 C C . ASN A 1 338 ? -8.633 -14.719 -23.172 1 88.94 338 ASN A C 1
ATOM 2715 O O . ASN A 1 338 ? -8.984 -14.031 -24.141 1 88.94 338 ASN A O 1
ATOM 2719 N N . ASN A 1 339 ? -8.055 -14.148 -22.172 1 88.69 339 ASN A N 1
ATOM 2720 C CA . ASN A 1 339 ? -7.961 -12.695 -22.047 1 88.69 339 ASN A CA 1
ATOM 2721 C C . ASN A 1 339 ? -6.523 -12.211 -22.203 1 88.69 339 ASN A C 1
ATOM 2723 O O . ASN A 1 339 ? -6.184 -11.117 -21.734 1 88.69 339 ASN A O 1
ATOM 2727 N N . LEU A 1 340 ? -5.746 -12.953 -22.828 1 91.38 340 LEU A N 1
ATOM 2728 C CA . LEU A 1 340 ? -4.355 -12.531 -22.969 1 91.38 340 LEU A CA 1
ATOM 2729 C C . LEU A 1 340 ? -4.223 -11.438 -24.031 1 91.38 340 LEU A C 1
ATOM 2731 O O . LEU A 1 340 ? -4.93 -11.461 -25.047 1 91.38 340 LEU A O 1
ATOM 2735 N N . SER A 1 341 ? -3.342 -10.492 -23.781 1 91.69 341 SER A N 1
ATOM 2736 C CA . SER A 1 341 ? -3.039 -9.492 -24.797 1 91.69 341 SER A CA 1
ATOM 2737 C C . SER A 1 341 ? -2.342 -10.117 -26 1 91.69 341 SER A C 1
ATOM 2739 O O . SER A 1 341 ? -1.785 -11.211 -25.891 1 91.69 341 SER A O 1
ATOM 2741 N N . LYS A 1 342 ? -2.379 -9.461 -27.047 1 91.44 342 LYS A N 1
ATOM 2742 C CA . LYS A 1 342 ? -1.834 -9.969 -28.312 1 91.44 342 LYS A CA 1
ATOM 2743 C C . LYS A 1 342 ? -0.385 -10.414 -28.141 1 91.44 342 LYS A C 1
ATOM 2745 O O . LYS A 1 342 ? 0.01 -11.461 -28.656 1 91.44 342 LYS A O 1
ATOM 2750 N N . ASN A 1 343 ? 0.39 -9.656 -27.359 1 95.38 343 ASN A N 1
ATOM 2751 C CA . ASN A 1 343 ? 1.806 -9.969 -27.203 1 95.38 343 ASN A CA 1
ATOM 2752 C C . ASN A 1 343 ? 2.139 -10.375 -25.766 1 95.38 343 ASN A C 1
ATOM 2754 O O . ASN A 1 343 ? 3.275 -10.211 -25.328 1 95.38 343 ASN A O 1
ATOM 2758 N N . ASP A 1 344 ? 1.187 -10.75 -25.031 1 95.38 344 ASP A N 1
ATOM 2759 C CA . ASP A 1 344 ? 1.383 -11.305 -23.688 1 95.38 344 ASP A CA 1
ATOM 2760 C C . ASP A 1 344 ? 2.312 -10.43 -22.859 1 95.38 344 ASP A C 1
ATOM 2762 O O . ASP A 1 344 ? 3.346 -10.891 -22.375 1 95.38 344 ASP A O 1
ATOM 2766 N N . ILE A 1 345 ? 1.905 -9.258 -22.547 1 95.19 345 ILE A N 1
ATOM 2767 C CA . ILE A 1 345 ? 2.764 -8.211 -22.016 1 95.19 345 ILE A CA 1
ATOM 2768 C C . ILE A 1 345 ? 3.258 -8.609 -20.625 1 95.19 345 ILE A C 1
ATOM 2770 O O . ILE A 1 345 ? 4.324 -8.172 -20.188 1 95.19 345 ILE A O 1
ATOM 2774 N N . TYR A 1 346 ? 2.547 -9.523 -19.922 1 95.06 346 TYR A N 1
ATOM 2775 C CA . TYR A 1 346 ? 2.971 -9.898 -18.578 1 95.06 346 TYR A CA 1
ATOM 2776 C C . TYR A 1 346 ? 3.504 -11.328 -18.547 1 95.06 346 TYR A C 1
ATOM 2778 O O . TYR A 1 346 ? 3.811 -11.859 -17.484 1 95.06 346 TYR A O 1
ATOM 2786 N N . GLY A 1 347 ? 3.576 -12 -19.719 1 93.75 347 GLY A N 1
ATOM 2787 C CA . GLY A 1 347 ? 4.152 -13.328 -19.828 1 93.75 347 GLY A CA 1
ATOM 2788 C C . GLY A 1 347 ? 3.371 -14.383 -19.062 1 93.75 347 GLY A C 1
ATOM 2789 O O . GLY A 1 347 ? 3.957 -15.227 -18.391 1 93.75 347 GLY A O 1
ATOM 2790 N N . ASN A 1 348 ? 2.07 -14.367 -19.172 1 92.56 348 ASN A N 1
ATOM 2791 C CA . ASN A 1 348 ? 1.22 -15.281 -18.406 1 92.56 348 ASN A CA 1
ATOM 2792 C C . ASN A 1 348 ? 0.701 -16.422 -19.281 1 92.56 348 ASN A C 1
ATOM 2794 O O . ASN A 1 348 ? -0.014 -17.297 -18.797 1 92.56 348 ASN A O 1
ATOM 2798 N N . SER A 1 349 ? 0.953 -16.531 -20.578 1 91.81 349 SER A N 1
ATOM 2799 C CA . SER A 1 349 ? 0.379 -17.5 -21.5 1 91.81 349 SER A CA 1
ATOM 2800 C C . SER A 1 349 ? 0.827 -18.922 -21.156 1 91.81 349 SER A C 1
ATOM 2802 O O . SER A 1 349 ? 0.121 -19.891 -21.438 1 91.81 349 SER A O 1
ATOM 2804 N N . LEU A 1 350 ? 1.938 -19.141 -20.578 1 91.62 350 LEU A N 1
ATOM 2805 C CA . LEU A 1 350 ? 2.484 -20.438 -20.188 1 91.62 350 LEU A CA 1
ATOM 2806 C C . LEU A 1 350 ? 2.66 -21.344 -21.406 1 91.62 350 LEU A C 1
ATOM 2808 O O . LEU A 1 350 ? 2.613 -22.562 -21.297 1 91.62 350 LEU A O 1
ATOM 2812 N N . GLN A 1 351 ? 2.826 -20.844 -22.547 1 92.88 351 GLN A N 1
ATOM 2813 C CA . GLN A 1 351 ? 2.844 -21.594 -23.797 1 92.88 351 GLN A CA 1
ATOM 2814 C C . GLN A 1 351 ? 3.996 -22.594 -23.812 1 92.88 351 GLN A C 1
ATOM 2816 O O . GLN A 1 351 ? 3.799 -23.766 -24.141 1 92.88 351 GLN A O 1
ATOM 2821 N N . VAL A 1 352 ? 5.133 -22.156 -23.438 1 93.19 352 VAL A N 1
ATOM 2822 C CA . VAL A 1 352 ? 6.297 -23.031 -23.484 1 93.19 352 VAL A CA 1
ATOM 2823 C C . VAL A 1 352 ? 6.152 -24.141 -22.438 1 93.19 352 VAL A C 1
ATOM 2825 O O . VAL A 1 352 ? 6.531 -25.281 -22.688 1 93.19 352 VAL A O 1
ATOM 2828 N N . ILE A 1 353 ? 5.621 -23.812 -21.344 1 94.38 353 ILE A N 1
ATOM 2829 C CA . ILE A 1 353 ? 5.391 -24.812 -20.297 1 94.38 353 ILE A CA 1
ATOM 2830 C C . ILE A 1 353 ? 4.402 -25.859 -20.797 1 94.38 353 ILE A C 1
ATOM 2832 O O . ILE A 1 353 ? 4.641 -27.062 -20.641 1 94.38 353 ILE A O 1
ATOM 2836 N N . ASN A 1 354 ? 3.379 -25.453 -21.438 1 94.06 354 ASN A N 1
ATOM 2837 C CA . ASN A 1 354 ? 2.33 -26.344 -21.906 1 94.06 354 ASN A CA 1
ATOM 2838 C C . ASN A 1 354 ? 2.807 -27.203 -23.078 1 94.06 354 ASN A C 1
ATOM 2840 O O . ASN A 1 354 ? 2.592 -28.406 -23.109 1 94.06 354 ASN A O 1
ATOM 2844 N N . GLU A 1 355 ? 3.51 -26.594 -23.969 1 93.44 355 GLU A N 1
ATOM 2845 C CA . GLU A 1 355 ? 3.826 -27.266 -25.219 1 93.44 355 GLU A CA 1
ATOM 2846 C C . GLU A 1 355 ? 5.09 -28.109 -25.078 1 93.44 355 GLU A C 1
ATOM 2848 O O . GLU A 1 355 ? 5.23 -29.141 -25.75 1 93.44 355 GLU A O 1
ATOM 2853 N N . VAL A 1 356 ? 5.945 -27.672 -24.219 1 93.25 356 VAL A N 1
ATOM 2854 C CA . VAL A 1 356 ? 7.246 -28.328 -24.203 1 93.25 356 VAL A CA 1
ATOM 2855 C C . VAL A 1 356 ? 7.445 -29.047 -22.875 1 93.25 356 VAL A C 1
ATOM 2857 O O . VAL A 1 356 ? 7.613 -30.266 -22.844 1 93.25 356 VAL A O 1
ATOM 2860 N N . GLU A 1 357 ? 7.352 -28.406 -21.828 1 95 357 GLU A N 1
ATOM 2861 C CA . GLU A 1 357 ? 7.742 -28.969 -20.547 1 95 357 GLU A CA 1
ATOM 2862 C C . GLU A 1 357 ? 6.762 -30.047 -20.094 1 95 357 GLU A C 1
ATOM 2864 O O . GLU A 1 357 ? 7.176 -31.141 -19.703 1 95 357 GLU A O 1
ATOM 2869 N N . MET A 1 358 ? 5.484 -29.766 -20.188 1 96.06 358 MET A N 1
ATOM 2870 C CA . MET A 1 358 ? 4.5 -30.766 -19.781 1 96.06 358 MET A CA 1
ATOM 2871 C C . MET A 1 358 ? 4.512 -31.953 -20.734 1 96.06 358 MET A C 1
ATOM 2873 O O . MET A 1 358 ? 4.359 -33.094 -20.312 1 96.06 358 MET A O 1
ATOM 2877 N N . ALA A 1 359 ? 4.691 -31.672 -21.953 1 94.62 359 ALA A N 1
ATOM 2878 C CA . ALA A 1 359 ? 4.809 -32.75 -22.922 1 94.62 359 ALA A CA 1
ATOM 2879 C C . ALA A 1 359 ? 6.043 -33.594 -22.672 1 94.62 359 ALA A C 1
ATOM 2881 O O . ALA A 1 359 ? 6.027 -34.812 -22.875 1 94.62 359 ALA A O 1
ATOM 2882 N N . GLY A 1 360 ? 7.09 -32.938 -22.297 1 95.06 360 GLY A N 1
ATOM 2883 C CA . GLY A 1 360 ? 8.305 -33.656 -21.953 1 95.06 360 GLY A CA 1
ATOM 2884 C C . GLY A 1 360 ? 8.156 -34.531 -20.734 1 95.06 360 GLY A C 1
ATOM 2885 O O . GLY A 1 360 ? 8.648 -35.656 -20.703 1 95.06 360 GLY A O 1
ATOM 2886 N N . MET A 1 361 ? 7.434 -34.094 -19.797 1 96.19 361 MET A N 1
ATOM 2887 C CA . MET A 1 361 ? 7.207 -34.875 -18.578 1 96.19 361 MET A CA 1
ATOM 2888 C C . MET A 1 361 ? 6.324 -36.094 -18.859 1 96.19 361 MET A C 1
ATOM 2890 O O . MET A 1 361 ? 6.449 -37.125 -18.203 1 96.19 361 MET A O 1
ATOM 2894 N N . ASP A 1 362 ? 5.48 -35.875 -19.844 1 96.38 362 ASP A N 1
ATOM 2895 C CA . ASP A 1 362 ? 4.57 -36.969 -20.203 1 96.38 362 ASP A CA 1
ATOM 2896 C C . ASP A 1 362 ? 5.34 -38.219 -20.594 1 96.38 362 ASP A C 1
ATOM 2898 O O . ASP A 1 362 ? 4.859 -39.344 -20.391 1 96.38 362 ASP A O 1
ATOM 2902 N N . SER A 1 363 ? 6.488 -38.125 -21.125 1 93.62 363 SER A N 1
ATOM 2903 C CA . SER A 1 363 ? 7.281 -39.281 -21.562 1 93.62 363 SER A CA 1
ATOM 2904 C C . SER A 1 363 ? 8.008 -39.906 -20.391 1 93.62 363 SER A C 1
ATOM 2906 O O . SER A 1 363 ? 8.516 -41.031 -20.5 1 93.62 363 SER A O 1
ATOM 2908 N N . LEU A 1 364 ? 8.062 -39.281 -19.266 1 94.25 364 LEU A N 1
ATOM 2909 C CA . LEU A 1 364 ? 8.898 -39.719 -18.156 1 94.25 364 LEU A CA 1
ATOM 2910 C C . LEU A 1 364 ? 8.047 -40.375 -17.062 1 94.25 364 LEU A C 1
ATOM 2912 O O . LEU A 1 364 ? 8.578 -40.969 -16.125 1 94.25 364 LEU A O 1
ATOM 2916 N N . GLY A 1 365 ? 6.844 -40.25 -17.109 1 93 365 GLY A N 1
ATOM 2917 C CA . GLY A 1 365 ? 5.918 -40.719 -16.094 1 93 365 GLY A CA 1
ATOM 2918 C C . GLY A 1 365 ? 4.617 -39.938 -16.062 1 93 365 GLY A C 1
ATOM 2919 O O . GLY A 1 365 ? 3.619 -40.406 -15.516 1 93 365 GLY A O 1
ATOM 2920 N N . GLY A 1 366 ? 4.699 -38.781 -16.641 1 96 366 GLY A N 1
ATOM 2921 C CA . GLY A 1 366 ? 3.496 -37.969 -16.734 1 96 366 GLY A CA 1
ATOM 2922 C C . GLY A 1 366 ? 3.688 -36.562 -16.219 1 96 366 GLY A C 1
ATOM 2923 O O . GLY A 1 366 ? 4.645 -36.281 -15.492 1 96 366 GLY A O 1
ATOM 2924 N N . PRO A 1 367 ? 2.762 -35.656 -16.547 1 96.31 367 PRO A N 1
ATOM 2925 C CA . PRO A 1 367 ? 2.844 -34.25 -16.109 1 96.31 367 PRO A CA 1
ATOM 2926 C C . PRO A 1 367 ? 2.512 -34.094 -14.625 1 96.31 367 PRO A C 1
ATOM 2928 O O . PRO A 1 367 ? 1.999 -35 -13.992 1 96.31 367 PRO A O 1
ATOM 2931 N N . LEU A 1 368 ? 2.846 -32.906 -14.148 1 95.75 368 LEU A N 1
ATOM 2932 C CA . LEU A 1 368 ? 2.406 -32.5 -12.82 1 95.75 368 LEU A CA 1
ATOM 2933 C C . LEU A 1 368 ? 0.894 -32.312 -12.781 1 95.75 368 LEU A C 1
ATOM 2935 O O . LEU A 1 368 ? 0.27 -32.031 -13.805 1 95.75 368 LEU A O 1
ATOM 2939 N N . TYR A 1 369 ? 0.336 -32.594 -11.602 1 97.19 369 TYR A N 1
ATOM 2940 C CA . TYR A 1 369 ? -1.003 -32.094 -11.312 1 97.19 369 TYR A CA 1
ATOM 2941 C C . TYR A 1 369 ? -0.983 -30.594 -11.07 1 97.19 369 TYR A C 1
ATOM 2943 O O . TYR A 1 369 ? -0.312 -30.109 -10.156 1 97.19 369 TYR A O 1
ATOM 2951 N N . ILE A 1 370 ? -1.689 -29.844 -11.953 1 94.69 370 ILE A N 1
ATOM 2952 C CA . ILE A 1 370 ? -1.528 -28.391 -11.852 1 94.69 370 ILE A CA 1
ATOM 2953 C C . ILE A 1 370 ? -2.838 -27.766 -11.391 1 94.69 370 ILE A C 1
ATOM 2955 O O . ILE A 1 370 ? -3.105 -26.594 -11.68 1 94.69 370 ILE A O 1
ATOM 2959 N N . GLY A 1 371 ? -3.729 -28.438 -10.852 1 92.38 371 GLY A N 1
ATOM 2960 C CA . GLY A 1 371 ? -4.801 -27.891 -10.039 1 92.38 371 GLY A CA 1
ATOM 2961 C C . GLY A 1 371 ? -6.086 -27.672 -10.812 1 92.38 371 GLY A C 1
ATOM 2962 O O . GLY A 1 371 ? -7.156 -27.5 -10.211 1 92.38 371 GLY A O 1
ATOM 2963 N N . THR A 1 372 ? -6.125 -27.562 -12.141 1 94.25 372 THR A N 1
ATOM 2964 C CA . THR A 1 372 ? -7.348 -27.344 -12.906 1 94.25 372 THR A CA 1
ATOM 2965 C C . THR A 1 372 ? -7.32 -28.156 -14.203 1 94.25 372 THR A C 1
ATOM 2967 O O . THR A 1 372 ? -6.246 -28.469 -14.719 1 94.25 372 THR A O 1
ATOM 2970 N N . GLY A 1 373 ? -8.477 -28.562 -14.617 1 95.88 373 GLY A N 1
ATOM 2971 C CA . GLY A 1 373 ? -8.578 -29.328 -15.844 1 95.88 373 GLY A CA 1
ATOM 2972 C C . GLY A 1 373 ? -7.93 -30.703 -15.742 1 95.88 373 GLY A C 1
ATOM 2973 O O . GLY A 1 373 ? -7.219 -31.125 -16.656 1 95.88 373 GLY A O 1
ATOM 2974 N N . CYS A 1 374 ? -8.141 -31.328 -14.641 1 97.94 374 CYS A N 1
ATOM 2975 C CA . CYS A 1 374 ? -7.504 -32.625 -14.406 1 97.94 374 CYS A CA 1
ATOM 2976 C C . CYS A 1 374 ? -8.539 -33.688 -14.039 1 97.94 374 CYS A C 1
ATOM 2978 O O . CYS A 1 374 ? -9.461 -33.406 -13.266 1 97.94 374 CYS A O 1
ATOM 2980 N N . PHE A 1 375 ? -8.453 -34.875 -14.633 1 98.25 375 PHE A N 1
ATOM 2981 C CA . PHE A 1 375 ? -9.297 -36.031 -14.352 1 98.25 375 PHE A CA 1
ATOM 2982 C C . PHE A 1 375 ? -8.547 -37.062 -13.5 1 98.25 375 PHE A C 1
ATOM 2984 O O . PHE A 1 375 ? -7.48 -37.531 -13.883 1 98.25 375 PHE A O 1
ATOM 2991 N N . HIS A 1 376 ? -9.086 -37.406 -12.383 1 98.25 376 HIS A N 1
ATOM 2992 C CA . HIS A 1 376 ? -8.484 -38.375 -11.477 1 98.25 376 HIS A CA 1
ATOM 2993 C C . HIS A 1 376 ? -9.383 -39.594 -11.305 1 98.25 376 HIS A C 1
ATOM 2995 O O . HIS A 1 376 ? -10.609 -39.469 -11.266 1 98.25 376 HIS A O 1
ATOM 3001 N N . ARG A 1 377 ? -8.742 -40.719 -11.172 1 97.31 377 ARG A N 1
ATOM 3002 C CA . ARG A 1 377 ? -9.453 -41.812 -10.531 1 97.31 377 ARG A CA 1
ATOM 3003 C C . ARG A 1 377 ? -9.758 -41.5 -9.078 1 97.31 377 ARG A C 1
ATOM 3005 O O . ARG A 1 377 ? -8.898 -40.969 -8.352 1 97.31 377 ARG A O 1
ATOM 3012 N N . ARG A 1 378 ? -10.977 -41.688 -8.711 1 96.81 378 ARG A N 1
ATOM 3013 C CA . ARG A 1 378 ? -11.367 -41.406 -7.332 1 96.81 378 ARG A CA 1
ATOM 3014 C C . ARG A 1 378 ? -10.492 -42.156 -6.344 1 96.81 378 ARG A C 1
ATOM 3016 O O . ARG A 1 378 ? -10.07 -41.594 -5.328 1 96.81 378 ARG A O 1
ATOM 3023 N N . GLU A 1 379 ? -10.117 -43.344 -6.59 1 95.31 379 GLU A N 1
ATOM 3024 C CA . GLU A 1 379 ? -9.383 -44.219 -5.68 1 95.31 379 GLU A CA 1
ATOM 3025 C C . GLU A 1 379 ? -7.977 -43.688 -5.418 1 95.31 379 GLU A C 1
ATOM 3027 O O . GLU A 1 379 ? -7.434 -43.844 -4.324 1 95.31 379 GLU A O 1
ATOM 3032 N N . ILE A 1 380 ? -7.398 -43.094 -6.402 1 96.31 380 ILE A N 1
ATOM 3033 C CA . ILE A 1 380 ? -6.027 -42.625 -6.234 1 96.31 380 ILE A CA 1
ATOM 3034 C C . ILE A 1 380 ? -6.008 -41.438 -5.273 1 96.31 380 ILE A C 1
ATOM 3036 O O . ILE A 1 380 ? -5.031 -41.219 -4.551 1 96.31 380 ILE A O 1
ATOM 3040 N N . LEU A 1 381 ? -7.09 -40.625 -5.316 1 95.88 381 LEU A N 1
ATOM 3041 C CA . LEU A 1 381 ? -7.207 -39.531 -4.367 1 95.88 381 LEU A CA 1
ATOM 3042 C C . LEU A 1 381 ? -7.469 -40.031 -2.959 1 95.88 381 LEU A C 1
ATOM 3044 O O . LEU A 1 381 ? -7.16 -39.375 -1.973 1 95.88 381 LEU A O 1
ATOM 3048 N N . CYS A 1 382 ? -7.961 -41.25 -2.924 1 93.06 382 CYS A N 1
ATOM 3049 C CA . CYS A 1 382 ? -8.242 -41.875 -1.632 1 93.06 382 CYS A CA 1
ATOM 3050 C C . CYS A 1 382 ? -7.059 -42.688 -1.153 1 93.06 382 CYS A C 1
ATOM 3052 O O . CYS A 1 382 ? -7.215 -43.594 -0.308 1 93.06 382 CYS A O 1
ATOM 3054 N N . GLY A 1 383 ? -5.902 -42.594 -1.77 1 92.5 383 GLY A N 1
ATOM 3055 C CA . GLY A 1 383 ? -4.676 -43.156 -1.219 1 92.5 383 GLY A CA 1
ATOM 3056 C C . GLY A 1 383 ? -4.301 -44.5 -1.818 1 92.5 383 GLY A C 1
ATOM 3057 O O . GLY A 1 383 ? -3.346 -45.125 -1.373 1 92.5 383 GLY A O 1
ATOM 3058 N N . ARG A 1 384 ? -4.895 -44.906 -2.826 1 94.88 384 ARG A N 1
ATOM 3059 C CA . ARG A 1 384 ? -4.629 -46.219 -3.404 1 94.88 384 ARG A CA 1
ATOM 3060 C C . ARG A 1 384 ? -3.246 -46.25 -4.043 1 94.88 384 ARG A C 1
ATOM 3062 O O . ARG A 1 384 ? -2.871 -45.344 -4.793 1 94.88 384 ARG A O 1
ATOM 3069 N N . LYS A 1 385 ? -2.469 -47.344 -3.729 1 95.44 385 LYS A N 1
ATOM 3070 C CA . LYS A 1 385 ? -1.181 -47.562 -4.371 1 95.44 385 LYS A CA 1
ATOM 3071 C C . LYS A 1 385 ? -1.348 -48.438 -5.621 1 95.44 385 LYS A C 1
ATOM 3073 O O . LYS A 1 385 ? -2.201 -49.312 -5.656 1 95.44 385 LYS A O 1
ATOM 3078 N N . PHE A 1 386 ? -0.538 -48.219 -6.582 1 95.69 386 PHE A N 1
ATOM 3079 C CA . PHE A 1 386 ? -0.644 -48.938 -7.852 1 95.69 386 PHE A CA 1
ATOM 3080 C C . PHE A 1 386 ? -0.143 -50.375 -7.711 1 95.69 386 PHE A C 1
ATOM 3082 O O . PHE A 1 386 ? 0.875 -50.625 -7.059 1 95.69 386 PHE A O 1
ATOM 3089 N N . THR A 1 387 ? -0.88 -51.281 -8.273 1 93.69 387 THR A N 1
ATOM 3090 C CA . THR A 1 387 ? -0.488 -52.656 -8.445 1 93.69 387 THR A CA 1
ATOM 3091 C C . THR A 1 387 ? -0.729 -53.125 -9.883 1 93.69 387 THR A C 1
ATOM 3093 O O . THR A 1 387 ? -1.681 -52.688 -10.531 1 93.69 387 THR A O 1
ATOM 3096 N N . LYS A 1 388 ? 0.062 -54 -10.367 1 90.38 388 LYS A N 1
ATOM 3097 C CA . LYS A 1 388 ? -0.01 -54.438 -11.758 1 90.38 388 LYS A CA 1
ATOM 3098 C C . LYS A 1 388 ? -1.348 -55.125 -12.055 1 90.38 388 LYS A C 1
ATOM 3100 O O . LYS A 1 388 ? -1.834 -55.062 -13.188 1 90.38 388 LYS A O 1
ATOM 3105 N N . ASP A 1 389 ? -1.975 -55.625 -11.023 1 90.38 389 ASP A N 1
ATOM 3106 C CA . ASP A 1 389 ? -3.232 -56.344 -11.211 1 90.38 389 ASP A CA 1
ATOM 3107 C C . ASP A 1 389 ? -4.43 -55.438 -10.914 1 90.38 389 ASP A C 1
ATOM 3109 O O . ASP A 1 389 ? -5.555 -55.938 -10.781 1 90.38 389 ASP A O 1
ATOM 3113 N N . TYR A 1 390 ? -4.164 -54.188 -10.945 1 91.31 390 TYR A N 1
ATOM 3114 C CA . TYR A 1 390 ? -5.227 -53.219 -10.617 1 91.31 390 TYR A CA 1
ATOM 3115 C C . TYR A 1 390 ? -6.336 -53.281 -11.656 1 91.31 390 TYR A C 1
ATOM 3117 O O . TYR A 1 390 ? -6.066 -53.281 -12.859 1 91.31 390 TYR A O 1
ATOM 3125 N N . GLN A 1 391 ? -7.621 -53.406 -11.164 1 88.5 391 GLN A N 1
ATOM 3126 C CA . GLN A 1 391 ? -8.82 -53.344 -11.992 1 88.5 391 GLN A CA 1
ATOM 3127 C C . GLN A 1 391 ? -9.836 -52.375 -11.406 1 88.5 391 GLN A C 1
ATOM 3129 O O . GLN A 1 391 ? -10.07 -52.375 -10.195 1 88.5 391 GLN A O 1
ATOM 3134 N N . GLU A 1 392 ? -10.328 -51.531 -12.289 1 89.75 392 GLU A N 1
ATOM 3135 C CA . GLU A 1 392 ? -11.305 -50.531 -11.859 1 89.75 392 GLU A CA 1
ATOM 3136 C C . GLU A 1 392 ? -12.727 -50.969 -12.195 1 89.75 392 GLU A C 1
ATOM 3138 O O . GLU A 1 392 ? -12.969 -51.562 -13.258 1 89.75 392 GLU A O 1
ATOM 3143 N N . ASP A 1 393 ? -13.586 -50.719 -11.203 1 90.06 393 ASP A N 1
ATOM 3144 C CA . ASP A 1 393 ? -15.008 -50.906 -11.484 1 90.06 393 ASP A CA 1
ATOM 3145 C C . ASP A 1 393 ? -15.609 -49.656 -12.102 1 90.06 393 ASP A C 1
ATOM 3147 O O . ASP A 1 393 ? -16.031 -48.75 -11.391 1 90.06 393 ASP A O 1
ATOM 3151 N N . TRP A 1 394 ? -15.742 -49.656 -13.398 1 90.94 394 TRP A N 1
ATOM 3152 C CA . TRP A 1 394 ? -16.203 -48.469 -14.133 1 90.94 394 TRP A CA 1
ATOM 3153 C C . TRP A 1 394 ? -17.703 -48.281 -13.969 1 90.94 394 TRP A C 1
ATOM 3155 O O . TRP A 1 394 ? -18.234 -47.219 -14.297 1 90.94 394 TRP A O 1
ATOM 3165 N N . ASN A 1 395 ? -18.391 -49.25 -13.398 1 86.5 395 ASN A N 1
ATOM 3166 C CA . ASN A 1 395 ? -19.828 -49.156 -13.188 1 86.5 395 ASN A CA 1
ATOM 3167 C C . ASN A 1 395 ? -20.156 -48.719 -11.766 1 86.5 395 ASN A C 1
ATOM 3169 O O . ASN A 1 395 ? -21.328 -48.688 -11.375 1 86.5 395 ASN A O 1
ATOM 3173 N N . ALA A 1 396 ? -19.156 -48.406 -11.172 1 84.31 396 ALA A N 1
ATOM 3174 C CA . ALA A 1 396 ? -19.375 -47.906 -9.812 1 84.31 396 ALA A CA 1
ATOM 3175 C C . ALA A 1 396 ? -20.125 -46.594 -9.82 1 84.31 396 ALA A C 1
ATOM 3177 O O . ALA A 1 396 ? -20.219 -45.938 -10.859 1 84.31 396 ALA A O 1
ATOM 3178 N N . GLY A 1 397 ? -20.766 -46.219 -8.758 1 80.69 397 GLY A N 1
ATOM 3179 C CA . GLY A 1 397 ? -21.562 -45 -8.633 1 80.69 397 GLY A CA 1
ATOM 3180 C C . GLY A 1 397 ? -22.984 -45.281 -8.156 1 80.69 397 GLY A C 1
ATOM 3181 O O . GLY A 1 397 ? -23.453 -46.406 -8.211 1 80.69 397 GLY A O 1
ATOM 3182 N N . ILE A 1 398 ? -23.484 -44.188 -7.609 1 78.81 398 ILE A N 1
ATOM 3183 C CA . ILE A 1 398 ? -24.859 -44.281 -7.152 1 78.81 398 ILE A CA 1
ATOM 3184 C C . ILE A 1 398 ? -25.812 -43.938 -8.305 1 78.81 398 ILE A C 1
ATOM 3186 O O . ILE A 1 398 ? -25.922 -42.781 -8.695 1 78.81 398 ILE A O 1
ATOM 3190 N N . LYS A 1 399 ? -26.422 -44.812 -9.062 1 70.94 399 LYS A N 1
ATOM 3191 C CA . LYS A 1 399 ? -27.203 -44.594 -10.281 1 70.94 399 LYS A CA 1
ATOM 3192 C C . LYS A 1 399 ? -28.703 -44.562 -9.977 1 70.94 399 LYS A C 1
ATOM 3194 O O . LYS A 1 399 ? -29.469 -43.906 -10.672 1 70.94 399 LYS A O 1
ATOM 3199 N N . ASP A 1 400 ? -28.938 -45.281 -8.945 1 67.38 400 ASP A N 1
ATOM 3200 C CA . ASP A 1 400 ? -30.375 -45.406 -8.703 1 67.38 400 ASP A CA 1
ATOM 3201 C C . ASP A 1 400 ? -30.844 -44.312 -7.73 1 67.38 400 ASP A C 1
ATOM 3203 O O . ASP A 1 400 ? -30.047 -43.719 -7.023 1 67.38 400 ASP A O 1
ATOM 3207 N N . LYS A 1 401 ? -32.062 -43.906 -8.062 1 61.19 401 LYS A N 1
ATOM 3208 C CA . LYS A 1 401 ? -32.688 -42.969 -7.164 1 61.19 401 LYS A CA 1
ATOM 3209 C C . LYS A 1 401 ? -32.438 -43.312 -5.703 1 61.19 401 LYS A C 1
ATOM 3211 O O . LYS A 1 401 ? -32.594 -44.469 -5.309 1 61.19 401 LYS A O 1
ATOM 3216 N N . LEU A 1 402 ? -31.828 -42.438 -5.09 1 58.97 402 LEU A N 1
ATOM 3217 C CA . LEU A 1 402 ? -31.531 -42.625 -3.676 1 58.97 402 LEU A CA 1
ATOM 3218 C C . LEU A 1 402 ? -32.75 -43.094 -2.908 1 58.97 402 LEU A C 1
ATOM 3220 O O . LEU A 1 402 ? -33.875 -42.562 -3.105 1 58.97 402 LEU A O 1
ATOM 3224 N N . GLN A 1 403 ? -32.75 -44.219 -2.414 1 57.28 403 GLN A N 1
ATOM 3225 C CA . GLN A 1 403 ? -33.875 -44.656 -1.562 1 57.28 403 GLN A CA 1
ATOM 3226 C C . GLN A 1 403 ? -34.156 -43.625 -0.485 1 57.28 403 GLN A C 1
ATOM 3228 O O . GLN A 1 403 ? -35.312 -43.438 -0.102 1 57.28 403 GLN A O 1
ATOM 3233 N N . GLU A 1 404 ? -33.125 -42.938 -0.221 1 71.69 404 GLU A N 1
ATOM 3234 C CA . GLU A 1 404 ? -33.25 -41.906 0.803 1 71.69 404 GLU A CA 1
ATOM 3235 C C . GLU A 1 404 ? -33.75 -40.594 0.2 1 71.69 404 GLU A C 1
ATOM 3237 O O . GLU A 1 404 ? -33.531 -40.344 -0.986 1 71.69 404 GLU A O 1
ATOM 3242 N N . SER A 1 405 ? -34.469 -39.938 0.967 1 81.5 405 SER A N 1
ATOM 3243 C CA . SER A 1 405 ? -34.969 -38.594 0.558 1 81.5 405 SER A CA 1
ATOM 3244 C C . SER A 1 405 ? -33.812 -37.625 0.361 1 81.5 405 SER A C 1
ATOM 3246 O O . SER A 1 405 ? -32.719 -37.844 0.902 1 81.5 405 SER A O 1
ATOM 3248 N N . ILE A 1 406 ? -33.969 -36.75 -0.513 1 86.38 406 ILE A N 1
ATOM 3249 C CA . ILE A 1 406 ? -33 -35.719 -0.787 1 86.38 406 ILE A CA 1
ATOM 3250 C C . ILE A 1 406 ? -32.562 -35.031 0.519 1 86.38 406 ILE A C 1
ATOM 3252 O O . ILE A 1 406 ? -31.391 -34.75 0.725 1 86.38 406 ILE A O 1
ATOM 3256 N N . ASP A 1 407 ? -33.469 -34.906 1.407 1 88.44 407 ASP A N 1
ATOM 3257 C CA . ASP A 1 407 ? -33.219 -34.25 2.686 1 88.44 407 ASP A CA 1
ATOM 3258 C C . ASP A 1 407 ? -32.281 -35.094 3.541 1 88.44 407 ASP A C 1
ATOM 3260 O O . ASP A 1 407 ? -31.375 -34.562 4.203 1 88.44 407 ASP A O 1
ATOM 3264 N N . GLU A 1 408 ? -32.5 -36.281 3.49 1 90 408 GLU A N 1
ATOM 3265 C CA . GLU A 1 408 ? -31.672 -37.188 4.266 1 90 408 GLU A CA 1
ATOM 3266 C C . GLU A 1 408 ? -30.25 -37.25 3.699 1 90 408 GLU A C 1
ATOM 3268 O O . GLU A 1 408 ? -29.281 -37.281 4.453 1 90 408 GLU A O 1
ATOM 3273 N N . THR A 1 409 ? -30.188 -37.25 2.445 1 91.75 409 THR A N 1
ATOM 3274 C CA . THR A 1 409 ? -28.891 -37.281 1.788 1 91.75 409 THR A CA 1
ATOM 3275 C C . THR A 1 409 ? -28.125 -35.969 2.074 1 91.75 409 THR A C 1
ATOM 3277 O O . THR A 1 409 ? -26.906 -36 2.303 1 91.75 409 THR A O 1
ATOM 3280 N N . GLU A 1 410 ? -28.828 -34.875 2.045 1 94 410 GLU A N 1
ATOM 3281 C CA . GLU A 1 410 ? -28.203 -33.594 2.34 1 94 410 GLU A CA 1
ATOM 3282 C C . GLU A 1 410 ? -27.672 -33.531 3.771 1 94 410 GLU A C 1
ATOM 3284 O O . GLU A 1 410 ? -26.578 -33.031 4.02 1 94 410 GLU A O 1
ATOM 3289 N N . GLU A 1 411 ? -28.422 -34.125 4.684 1 92.88 411 GLU A N 1
ATOM 3290 C CA . GLU A 1 411 ? -27.984 -34.125 6.078 1 92.88 411 GLU A CA 1
ATOM 3291 C C . GLU A 1 411 ? -26.75 -35 6.266 1 92.88 411 GLU A C 1
ATOM 3293 O O . GLU A 1 411 ? -25.844 -34.656 7.02 1 92.88 411 GLU A O 1
ATOM 3298 N N . LYS A 1 412 ? -26.797 -36.094 5.641 1 93 412 LYS A N 1
ATOM 3299 C CA . LYS A 1 412 ? -25.609 -36.969 5.688 1 93 412 LYS A CA 1
ATOM 3300 C C . LYS A 1 412 ? -24.391 -36.25 5.094 1 93 412 LYS A C 1
ATOM 3302 O O . LYS A 1 412 ? -23.281 -36.344 5.633 1 93 412 LYS A O 1
ATOM 3307 N N . ALA A 1 413 ? -24.594 -35.625 3.992 1 95.56 413 ALA A N 1
ATOM 3308 C CA . ALA A 1 413 ? -23.531 -34.906 3.314 1 95.56 413 ALA A CA 1
ATOM 3309 C C . ALA A 1 413 ? -23 -33.75 4.188 1 95.56 413 ALA A C 1
ATOM 3311 O O . ALA A 1 413 ? -21.797 -33.469 4.191 1 95.56 413 ALA A O 1
ATOM 3312 N N . LYS A 1 414 ? -23.859 -33.094 4.953 1 95.56 414 LYS A N 1
ATOM 3313 C CA . LYS A 1 414 ? -23.453 -32 5.836 1 95.56 414 LYS A CA 1
ATOM 3314 C C . LYS A 1 414 ? -22.484 -32.469 6.91 1 95.56 414 LYS A C 1
ATOM 3316 O O . LYS A 1 414 ? -21.531 -31.781 7.254 1 95.56 414 LYS A O 1
ATOM 3321 N N . SER A 1 415 ? -22.703 -33.625 7.379 1 94.44 415 SER A N 1
ATOM 3322 C CA . SER A 1 415 ? -21.828 -34.188 8.414 1 94.44 415 SER A CA 1
ATOM 3323 C C . SER A 1 415 ? -20.422 -34.438 7.883 1 94.44 415 SER A C 1
ATOM 3325 O O . SER A 1 415 ? -19.453 -34.344 8.625 1 94.44 415 SER A O 1
ATOM 3327 N N . LEU A 1 416 ? -20.359 -34.688 6.629 1 95.62 416 LEU A N 1
ATOM 3328 C CA . LEU A 1 416 ? -19.062 -34.969 6 1 95.62 416 LEU A CA 1
ATOM 3329 C C . LEU A 1 416 ? -18.328 -33.656 5.68 1 95.62 416 LEU A C 1
ATOM 3331 O O . LEU A 1 416 ? -17.125 -33.688 5.395 1 95.62 416 LEU A O 1
ATOM 3335 N N . ALA A 1 417 ? -19 -32.531 5.715 1 95.62 417 ALA A N 1
ATOM 3336 C CA . ALA A 1 417 ? -18.406 -31.234 5.402 1 95.62 417 ALA A CA 1
ATOM 3337 C C . ALA A 1 417 ? -18.125 -30.438 6.676 1 95.62 417 ALA A C 1
ATOM 3339 O O . ALA A 1 417 ? -17.828 -29.234 6.613 1 95.62 417 ALA A O 1
ATOM 3340 N N . ALA A 1 418 ? -18.141 -31.078 7.824 1 93.81 418 ALA A N 1
ATOM 3341 C CA . ALA A 1 418 ? -17.891 -30.438 9.109 1 93.81 418 ALA A CA 1
ATOM 3342 C C . ALA A 1 418 ? -16.391 -30.281 9.359 1 93.81 418 ALA A C 1
ATOM 3344 O O . ALA A 1 418 ? -15.578 -31.062 8.859 1 93.81 418 ALA A O 1
ATOM 3345 N N . CYS A 1 419 ? -16.016 -29.312 10.141 1 88.81 419 CYS A N 1
ATOM 3346 C CA . CYS A 1 419 ? -14.625 -29.016 10.43 1 88.81 419 CYS A CA 1
ATOM 3347 C C . CYS A 1 419 ? -14 -30.125 11.273 1 88.81 419 CYS A C 1
ATOM 3349 O O . CYS A 1 419 ? -12.789 -30.359 11.188 1 88.81 419 CYS A O 1
ATOM 3351 N N . THR A 1 420 ? -14.805 -30.859 12.047 1 88.31 420 THR A N 1
ATOM 3352 C CA . THR A 1 420 ? -14.289 -31.844 13 1 88.31 420 THR A CA 1
ATOM 3353 C C . THR A 1 420 ? -14.195 -33.219 12.359 1 88.31 420 THR A C 1
ATOM 3355 O O . THR A 1 420 ? -13.664 -34.156 12.953 1 88.31 420 THR A O 1
ATOM 3358 N N . TYR A 1 421 ? -14.703 -33.344 11.195 1 90.94 421 TYR A N 1
ATOM 3359 C CA . TYR A 1 421 ? -14.734 -34.656 10.562 1 90.94 421 TYR A CA 1
ATOM 3360 C C . TYR A 1 421 ? -13.328 -35.219 10.391 1 90.94 421 TYR A C 1
ATOM 3362 O O . TYR A 1 421 ? -13.117 -36.438 10.484 1 90.94 421 TYR A O 1
ATOM 3370 N N . GLU A 1 422 ? -12.398 -34.406 10.07 1 89.81 422 GLU A N 1
ATOM 3371 C CA . GLU A 1 422 ? -11.062 -34.844 9.68 1 89.81 422 GLU A CA 1
ATOM 3372 C C . GLU A 1 422 ? -10.203 -35.156 10.906 1 89.81 422 GLU A C 1
ATOM 3374 O O . GLU A 1 422 ? -9.102 -35.688 10.773 1 89.81 422 GLU A O 1
ATOM 3379 N N . HIS A 1 423 ? -10.734 -34.875 12.102 1 88.56 423 HIS A N 1
ATOM 3380 C CA . HIS A 1 423 ? -9.945 -35.125 13.297 1 88.56 423 HIS A CA 1
ATOM 3381 C C . HIS A 1 423 ? -9.648 -36.625 13.469 1 88.56 423 HIS A C 1
ATOM 3383 O O . HIS A 1 423 ? -10.562 -37.438 13.469 1 88.56 423 HIS A O 1
ATOM 3389 N N . GLY A 1 424 ? -8.414 -36.938 13.562 1 85.25 424 GLY A N 1
ATOM 3390 C CA . GLY A 1 424 ? -8.016 -38.312 13.797 1 85.25 424 GLY A CA 1
ATOM 3391 C C . GLY A 1 424 ? -8.031 -39.156 12.539 1 85.25 424 GLY A C 1
ATOM 3392 O O . GLY A 1 424 ? -8.094 -40.375 12.617 1 85.25 424 GLY A O 1
ATOM 3393 N N . THR A 1 425 ? -8.117 -38.5 11.352 1 91.88 425 THR A N 1
ATOM 3394 C CA . THR A 1 425 ? -8.117 -39.25 10.086 1 91.88 425 THR A CA 1
ATOM 3395 C C . THR A 1 425 ? -6.867 -38.906 9.273 1 91.88 425 THR A C 1
ATOM 3397 O O . THR A 1 425 ? -6.027 -38.094 9.703 1 91.88 425 THR A O 1
ATOM 3400 N N . GLN A 1 426 ? -6.742 -39.531 8.156 1 93.38 426 GLN A N 1
ATOM 3401 C CA . GLN A 1 426 ? -5.57 -39.344 7.312 1 93.38 426 GLN A CA 1
ATOM 3402 C C . GLN A 1 426 ? -5.863 -38.344 6.191 1 93.38 426 GLN A C 1
ATOM 3404 O O . GLN A 1 426 ? -5.047 -38.156 5.285 1 93.38 426 GLN A O 1
ATOM 3409 N N . TRP A 1 427 ? -6.992 -37.75 6.309 1 94.38 427 TRP A N 1
ATOM 3410 C CA . TRP A 1 427 ? -7.348 -36.75 5.301 1 94.38 427 TRP A CA 1
ATOM 3411 C C . TRP A 1 427 ? -6.371 -35.562 5.32 1 94.38 427 TRP A C 1
ATOM 3413 O O . TRP A 1 427 ? -6.012 -35.062 6.391 1 94.38 427 TRP A O 1
ATOM 3423 N N . GLY A 1 428 ? -5.953 -35.156 4.156 1 94.19 428 GLY A N 1
ATOM 3424 C CA . GLY A 1 428 ? -5.039 -34.031 4.059 1 94.19 428 GLY A CA 1
ATOM 3425 C C . GLY A 1 428 ? -3.578 -34.438 4.109 1 94.19 428 GLY A C 1
ATOM 3426 O O . GLY A 1 428 ? -2.689 -33.594 3.945 1 94.19 428 GLY A O 1
ATOM 3427 N N . ASP A 1 429 ? -3.367 -35.719 4.344 1 92.88 429 ASP A N 1
ATOM 3428 C CA . ASP A 1 429 ? -2.012 -36.25 4.367 1 92.88 429 ASP A CA 1
ATOM 3429 C C . ASP A 1 429 ? -1.869 -37.406 3.406 1 92.88 429 ASP A C 1
ATOM 3431 O O . ASP A 1 429 ? -1.51 -37.25 2.24 1 92.88 429 ASP A O 1
ATOM 3435 N N . GLU A 1 430 ? -2.475 -38.562 3.756 1 92.5 430 GLU A N 1
ATOM 3436 C CA . GLU A 1 430 ? -2.381 -39.75 2.902 1 92.5 430 GLU A CA 1
ATOM 3437 C C . GLU A 1 430 ? -3.617 -39.906 2.02 1 92.5 430 GLU A C 1
ATOM 3439 O O . GLU A 1 430 ? -3.572 -40.562 0.983 1 92.5 430 GLU A O 1
ATOM 3444 N N . ILE A 1 431 ? -4.625 -39.344 2.512 1 94.62 431 ILE A N 1
ATOM 3445 C CA . ILE A 1 431 ? -5.887 -39.438 1.777 1 94.62 431 ILE A CA 1
ATOM 3446 C C . ILE A 1 431 ? -6.309 -38.031 1.34 1 94.62 431 ILE A C 1
ATOM 3448 O O . ILE A 1 431 ? -6.18 -37.062 2.102 1 94.62 431 ILE A O 1
ATOM 3452 N N . GLY A 1 432 ? -6.754 -37.969 0.115 1 95.56 432 GLY A N 1
ATOM 3453 C CA . GLY A 1 432 ? -7.227 -36.688 -0.399 1 95.56 432 GLY A CA 1
ATOM 3454 C C . GLY A 1 432 ? -6.105 -35.781 -0.902 1 95.56 432 GLY A C 1
ATOM 3455 O O . GLY A 1 432 ? -5.008 -36.281 -1.19 1 95.56 432 GLY A O 1
ATOM 3456 N N . VAL A 1 433 ? -6.469 -34.5 -1.094 1 96.06 433 VAL A N 1
ATOM 3457 C CA . VAL A 1 433 ? -5.5 -33.469 -1.475 1 96.06 433 VAL A CA 1
ATOM 3458 C C . VAL A 1 433 ? -4.668 -33.094 -0.259 1 96.06 433 VAL A C 1
ATOM 3460 O O . VAL A 1 433 ? -5.207 -32.875 0.832 1 96.06 433 VAL A O 1
ATOM 3463 N N . LYS A 1 434 ? -3.453 -32.938 -0.45 1 94.94 434 LYS A N 1
ATOM 3464 C CA . LYS A 1 434 ? -2.529 -32.688 0.658 1 94.94 434 LYS A CA 1
ATOM 3465 C C . LYS A 1 434 ? -2.656 -31.281 1.198 1 94.94 434 LYS A C 1
ATOM 3467 O O . LYS A 1 434 ? -2.846 -30.328 0.431 1 94.94 434 LYS A O 1
ATOM 3472 N N . TYR A 1 435 ? -2.514 -31.172 2.584 1 92.69 435 TYR A N 1
ATOM 3473 C CA . TYR A 1 435 ? -2.596 -29.875 3.262 1 92.69 435 TYR A CA 1
ATOM 3474 C C . TYR A 1 435 ? -1.209 -29.297 3.494 1 92.69 435 TYR A C 1
ATOM 3476 O O . TYR A 1 435 ? -0.2 -29.984 3.309 1 92.69 435 TYR A O 1
ATOM 3484 N N . GLY A 1 436 ? -1.153 -27.953 3.789 1 87.19 436 GLY A N 1
ATOM 3485 C CA . GLY A 1 436 ? 0.053 -27.312 4.285 1 87.19 436 GLY A CA 1
ATOM 3486 C C . GLY A 1 436 ? 0.96 -26.812 3.176 1 87.19 436 GLY A C 1
ATOM 3487 O O . GLY A 1 436 ? 2.141 -26.547 3.406 1 87.19 436 GLY A O 1
ATOM 3488 N N . CYS A 1 437 ? 0.515 -26.812 1.994 1 88.75 437 CYS A N 1
ATOM 3489 C CA . CYS A 1 437 ? 1.306 -26.359 0.858 1 88.75 437 CYS A CA 1
ATOM 3490 C C . CYS A 1 437 ? 0.495 -25.406 -0.023 1 88.75 437 CYS A C 1
ATOM 3492 O O . CYS A 1 437 ? -0.679 -25.672 -0.296 1 88.75 437 CYS A O 1
ATOM 3494 N N . ALA A 1 438 ? 1.201 -24.359 -0.422 1 87.12 438 ALA A N 1
ATOM 3495 C CA . ALA A 1 438 ? 0.522 -23.375 -1.271 1 87.12 438 ALA A CA 1
ATOM 3496 C C . ALA A 1 438 ? 0.163 -23.984 -2.625 1 87.12 438 ALA A C 1
ATOM 3498 O O . ALA A 1 438 ? -0.819 -23.578 -3.252 1 87.12 438 ALA A O 1
ATOM 3499 N N . VAL A 1 439 ? 0.938 -24.906 -3.1 1 93 439 VAL A N 1
ATOM 3500 C CA . VAL A 1 439 ? 0.653 -25.656 -4.328 1 93 439 VAL A CA 1
ATOM 3501 C C . VAL A 1 439 ? 0.228 -27.078 -3.984 1 93 439 VAL A C 1
ATOM 3503 O O . VAL A 1 439 ? 0.901 -28.047 -4.363 1 93 439 VAL A O 1
ATOM 3506 N N . GLU A 1 440 ? -0.971 -27.188 -3.453 1 94.06 440 GLU A N 1
ATOM 3507 C CA . GLU A 1 440 ? -1.523 -28.469 -2.988 1 94.06 440 GLU A CA 1
ATOM 3508 C C . GLU A 1 440 ? -1.67 -29.453 -4.141 1 94.06 440 GLU A C 1
ATOM 3510 O O . GLU A 1 440 ? -1.552 -30.672 -3.941 1 94.06 440 GLU A O 1
ATOM 3515 N N . ASP A 1 441 ? -1.862 -28.922 -5.297 1 96.06 441 ASP A N 1
ATOM 3516 C CA . ASP A 1 441 ? -2.021 -29.766 -6.48 1 96.06 441 ASP A CA 1
ATOM 3517 C C . ASP A 1 441 ? -0.717 -30.484 -6.828 1 96.06 441 ASP A C 1
ATOM 3519 O O . ASP A 1 441 ? -0.691 -31.703 -6.973 1 96.06 441 ASP A O 1
ATOM 3523 N N . VAL A 1 442 ? 0.397 -29.75 -6.82 1 96.94 442 VAL A N 1
ATOM 3524 C CA . VAL A 1 442 ? 1.684 -30.297 -7.238 1 96.94 442 VAL A CA 1
ATOM 3525 C C . VAL A 1 442 ? 2.137 -31.359 -6.246 1 96.94 442 VAL A C 1
ATOM 3527 O O . VAL A 1 442 ? 2.586 -32.438 -6.645 1 96.94 442 VAL A O 1
ATOM 3530 N N . ILE A 1 443 ? 1.983 -31.125 -4.98 1 96.31 443 ILE A N 1
ATOM 3531 C CA . ILE A 1 443 ? 2.447 -32.062 -3.977 1 96.31 443 ILE A CA 1
ATOM 3532 C C . ILE A 1 443 ? 1.567 -33.312 -3.998 1 96.31 443 ILE A C 1
ATOM 3534 O O . ILE A 1 443 ? 2.049 -34.438 -3.766 1 96.31 443 ILE A O 1
ATOM 3538 N N . THR A 1 444 ? 0.283 -33.125 -4.207 1 97.25 444 THR A N 1
ATOM 3539 C CA . THR A 1 444 ? -0.621 -34.281 -4.312 1 97.25 444 THR A CA 1
ATOM 3540 C C . THR A 1 444 ? -0.28 -35.125 -5.531 1 97.25 444 THR A C 1
ATOM 3542 O O . THR A 1 444 ? -0.256 -36.344 -5.449 1 97.25 444 THR A O 1
ATOM 3545 N N . GLY A 1 445 ? -0.077 -34.5 -6.66 1 97.31 445 GLY A N 1
ATOM 3546 C CA . GLY A 1 445 ? 0.352 -35.219 -7.844 1 97.31 445 GLY A CA 1
ATOM 3547 C C . GLY A 1 445 ? 1.64 -36 -7.633 1 97.31 445 GLY A C 1
ATOM 3548 O O . GLY A 1 445 ? 1.771 -37.125 -8.094 1 97.31 445 GLY A O 1
ATOM 3549 N N . LEU A 1 446 ? 2.58 -35.312 -6.965 1 96.69 446 LEU A N 1
ATOM 3550 C CA . LEU A 1 446 ? 3.852 -35.969 -6.656 1 96.69 446 LEU A CA 1
ATOM 3551 C C . LEU A 1 446 ? 3.635 -37.219 -5.805 1 96.69 446 LEU A C 1
ATOM 3553 O O . LEU A 1 446 ? 4.238 -38.25 -6.062 1 96.69 446 LEU A O 1
ATOM 3557 N N . ALA A 1 447 ? 2.789 -37.125 -4.836 1 96.25 447 ALA A N 1
ATOM 3558 C CA . ALA A 1 447 ? 2.484 -38.281 -3.977 1 96.25 447 ALA A CA 1
ATOM 3559 C C . ALA A 1 447 ? 1.876 -39.406 -4.785 1 96.25 447 ALA A C 1
ATOM 3561 O O . ALA A 1 447 ? 2.203 -40.594 -4.559 1 96.25 447 ALA A O 1
ATOM 3562 N N . ILE A 1 448 ? 0.995 -39.125 -5.641 1 97.25 448 ILE A N 1
ATOM 3563 C CA . ILE A 1 448 ? 0.343 -40.125 -6.484 1 97.25 448 ILE A CA 1
ATOM 3564 C C . ILE A 1 448 ? 1.385 -40.812 -7.348 1 97.25 448 ILE A C 1
ATOM 3566 O O . ILE A 1 448 ? 1.367 -42.062 -7.48 1 97.25 448 ILE A O 1
ATOM 3570 N N . HIS A 1 449 ? 2.283 -40.094 -7.977 1 97.38 449 HIS A N 1
ATOM 3571 C CA . HIS A 1 449 ? 3.354 -40.656 -8.781 1 97.38 449 HIS A CA 1
ATOM 3572 C C . HIS A 1 449 ? 4.238 -41.562 -7.941 1 97.38 449 HIS A C 1
ATOM 3574 O O . HIS A 1 449 ? 4.656 -42.625 -8.406 1 97.38 449 HIS A O 1
ATOM 3580 N N . CYS A 1 450 ? 4.516 -41.156 -6.746 1 96.31 450 CYS A N 1
ATOM 3581 C CA . CYS A 1 450 ? 5.406 -41.938 -5.875 1 96.31 450 CYS A CA 1
ATOM 3582 C C . CYS A 1 450 ? 4.715 -43.188 -5.359 1 96.31 450 CYS A C 1
ATOM 3584 O O . CYS A 1 450 ? 5.371 -44.094 -4.836 1 96.31 450 CYS A O 1
ATOM 3586 N N . ARG A 1 451 ? 3.43 -43.281 -5.496 1 96.06 451 ARG A N 1
ATOM 3587 C CA . ARG A 1 451 ? 2.691 -44.5 -5.168 1 96.06 451 ARG A CA 1
ATOM 3588 C C . ARG A 1 451 ? 2.674 -45.469 -6.344 1 96.06 451 ARG A C 1
ATOM 3590 O O . ARG A 1 451 ? 2.035 -46.531 -6.281 1 96.06 451 ARG A O 1
ATOM 3597 N N . GLY A 1 452 ? 3.268 -45 -7.445 1 95.5 452 GLY A N 1
ATOM 3598 C CA . GLY A 1 452 ? 3.475 -45.906 -8.562 1 95.5 452 GLY A CA 1
ATOM 3599 C C . GLY A 1 452 ? 2.598 -45.594 -9.758 1 95.5 452 GLY A C 1
ATOM 3600 O O . GLY A 1 452 ? 2.742 -46.219 -10.812 1 95.5 452 GLY A O 1
ATOM 3601 N N . TRP A 1 453 ? 1.687 -44.719 -9.641 1 97.06 453 TRP A N 1
ATOM 3602 C CA . TRP A 1 453 ? 0.784 -44.344 -10.734 1 97.06 453 TRP A CA 1
ATOM 3603 C C . TRP A 1 453 ? 1.488 -43.469 -11.758 1 97.06 453 TRP A C 1
ATOM 3605 O O . TRP A 1 453 ? 2.441 -42.75 -11.43 1 97.06 453 TRP A O 1
ATOM 3615 N N . GLU A 1 454 ? 1.048 -43.5 -12.961 1 96.94 454 GLU A N 1
ATOM 3616 C CA . GLU A 1 454 ? 1.477 -42.594 -14.008 1 96.94 454 GLU A CA 1
ATOM 3617 C C . GLU A 1 454 ? 0.364 -41.625 -14.367 1 96.94 454 GLU A C 1
ATOM 3619 O O . GLU A 1 454 ? -0.78 -41.781 -13.938 1 96.94 454 GLU A O 1
ATOM 3624 N N . SER A 1 455 ? 0.707 -40.562 -14.977 1 97.94 455 SER A N 1
ATOM 3625 C CA . SER A 1 455 ? -0.266 -39.594 -15.469 1 97.94 455 SER A CA 1
ATOM 3626 C C . SER A 1 455 ? -0.056 -39.312 -16.953 1 97.94 455 SER A C 1
ATOM 3628 O O . SER A 1 455 ? 0.965 -39.688 -17.531 1 97.94 455 SER A O 1
ATOM 3630 N N . VAL A 1 456 ? -1.057 -38.688 -17.562 1 97.75 456 VAL A N 1
ATOM 3631 C CA . VAL A 1 456 ? -1.036 -38.406 -18.984 1 97.75 456 VAL A CA 1
ATOM 3632 C C . VAL A 1 456 ? -1.333 -36.938 -19.234 1 97.75 456 VAL A C 1
ATOM 3634 O O . VAL A 1 456 ? -2.146 -36.344 -18.516 1 97.75 456 VAL A O 1
ATOM 3637 N N . TYR A 1 457 ? -0.553 -36.438 -20.156 1 97.44 457 TYR A N 1
ATOM 3638 C CA . TYR A 1 457 ? -0.794 -35.062 -20.578 1 97.44 457 TYR A CA 1
ATOM 3639 C C . TYR A 1 457 ? -1.579 -35.031 -21.875 1 97.44 457 TYR A C 1
ATOM 3641 O O . TYR A 1 457 ? -1.11 -35.5 -22.906 1 97.44 457 TYR A O 1
ATOM 3649 N N . ASN A 1 458 ? -2.779 -34.5 -21.844 1 97.31 458 ASN A N 1
ATOM 3650 C CA . ASN A 1 458 ? -3.604 -34.375 -23.047 1 97.31 458 ASN A CA 1
ATOM 3651 C C . ASN A 1 458 ? -3.725 -32.906 -23.484 1 97.31 458 ASN A C 1
ATOM 3653 O O . ASN A 1 458 ? -4.371 -32.094 -22.797 1 97.31 458 ASN A O 1
ATOM 3657 N N . ASN A 1 459 ? -3.104 -32.562 -24.547 1 95.44 459 ASN A N 1
ATOM 3658 C CA . ASN A 1 459 ? -3.098 -31.203 -25.094 1 95.44 459 ASN A CA 1
ATOM 3659 C C . ASN A 1 459 ? -3.732 -31.172 -26.484 1 95.44 459 ASN A C 1
ATOM 3661 O O . ASN A 1 459 ? -3.027 -31.109 -27.484 1 95.44 459 ASN A O 1
ATOM 3665 N N . PRO A 1 460 ? -5.066 -31.141 -26.5 1 94.19 460 PRO A N 1
ATOM 3666 C CA . PRO A 1 460 ? -5.75 -31.125 -27.797 1 94.19 460 PRO A CA 1
ATOM 3667 C C . PRO A 1 460 ? -5.551 -29.812 -28.562 1 94.19 460 PRO A C 1
ATOM 3669 O O . PRO A 1 460 ? -5.18 -28.812 -27.953 1 94.19 460 PRO A O 1
ATOM 3672 N N . LYS A 1 461 ? -5.809 -29.859 -29.891 1 90.12 461 LYS A N 1
ATOM 3673 C CA . LYS A 1 461 ? -5.684 -28.656 -30.719 1 90.12 461 LYS A CA 1
ATOM 3674 C C . LYS A 1 461 ? -6.617 -27.547 -30.25 1 90.12 461 LYS A C 1
ATOM 3676 O O . LYS A 1 461 ? -6.211 -26.391 -30.156 1 90.12 461 LYS A O 1
ATOM 3681 N N . LYS A 1 462 ? -7.848 -27.969 -30.016 1 92.44 462 LYS A N 1
ATOM 3682 C CA . LYS A 1 462 ? -8.766 -27.031 -29.359 1 92.44 462 LYS A CA 1
ATOM 3683 C C . LYS A 1 462 ? -8.609 -27.094 -27.844 1 92.44 462 LYS A C 1
ATOM 3685 O O . LYS A 1 462 ? -8.852 -28.141 -27.234 1 92.44 462 LYS A O 1
ATOM 3690 N N . PRO A 1 463 ? -8.219 -26 -27.312 1 94.19 463 PRO A N 1
ATOM 3691 C CA . PRO A 1 463 ? -8.039 -26.047 -25.859 1 94.19 463 PRO A CA 1
ATOM 3692 C C . PRO A 1 463 ? -9.289 -26.516 -25.125 1 94.19 463 PRO A C 1
ATOM 3694 O O . PRO A 1 463 ? -10.398 -26.047 -25.422 1 94.19 463 PRO A O 1
ATOM 3697 N N . ALA A 1 464 ? -9.125 -27.422 -24.203 1 95.62 464 ALA A N 1
ATOM 3698 C CA . ALA A 1 464 ? -10.25 -28 -23.469 1 95.62 464 ALA A CA 1
ATOM 3699 C C . ALA A 1 464 ? -10.805 -27.016 -22.453 1 95.62 464 ALA A C 1
ATOM 3701 O O . ALA A 1 464 ? -12.016 -26.984 -22.203 1 95.62 464 ALA A O 1
ATOM 3702 N N . PHE A 1 465 ? -9.922 -26.297 -21.844 1 95.44 465 PHE A N 1
ATOM 3703 C CA . PHE A 1 465 ? -10.305 -25.359 -20.781 1 95.44 465 PHE A CA 1
ATOM 3704 C C . PHE A 1 465 ? -9.711 -23.984 -21.047 1 95.44 465 PHE A C 1
ATOM 3706 O O . PHE A 1 465 ? -8.562 -23.859 -21.484 1 95.44 465 PHE A O 1
ATOM 3713 N N . MET A 1 466 ? -10.516 -22.969 -20.828 1 94 466 MET A N 1
ATOM 3714 C CA . MET A 1 466 ? -10.078 -21.578 -20.984 1 94 466 MET A CA 1
ATOM 3715 C C . MET A 1 466 ? -10.469 -20.75 -19.75 1 94 466 MET A C 1
ATOM 3717 O O . MET A 1 466 ? -11.586 -20.859 -19.25 1 94 466 MET A O 1
ATOM 3721 N N . GLY A 1 467 ? -9.484 -20.047 -19.25 1 91.38 467 GLY A N 1
ATOM 3722 C CA . GLY A 1 467 ? -9.758 -19.219 -18.094 1 91.38 467 GLY A CA 1
ATOM 3723 C C . GLY A 1 467 ? -9.281 -17.797 -18.25 1 91.38 467 GLY A C 1
ATOM 3724 O O . GLY A 1 467 ? -9.047 -17.328 -19.359 1 91.38 467 GLY A O 1
ATOM 3725 N N . VAL A 1 468 ? -9.312 -17.078 -17.109 1 88.31 468 VAL A N 1
ATOM 3726 C CA . VAL A 1 468 ? -8.891 -15.68 -17.094 1 88.31 468 VAL A CA 1
ATOM 3727 C C . VAL A 1 468 ? -7.551 -15.562 -16.375 1 88.31 468 VAL A C 1
ATOM 3729 O O . VAL A 1 468 ? -7.406 -16.031 -15.234 1 88.31 468 VAL A O 1
ATOM 3732 N N . GLY A 1 469 ? -6.598 -15.039 -17.125 1 88.94 469 GLY A N 1
ATOM 3733 C CA . GLY A 1 469 ? -5.297 -14.797 -16.516 1 88.94 469 GLY A CA 1
ATOM 3734 C C . GLY A 1 469 ? -5.16 -13.406 -15.93 1 88.94 469 GLY A C 1
ATOM 3735 O O . GLY A 1 469 ? -6 -12.539 -16.172 1 88.94 469 GLY A O 1
ATOM 3736 N N . PRO A 1 470 ? -4.059 -13.164 -15.203 1 90.12 470 PRO A N 1
ATOM 3737 C CA . PRO A 1 470 ? -3.828 -11.836 -14.641 1 90.12 470 PRO A CA 1
ATOM 3738 C C . PRO A 1 470 ? -3.67 -10.758 -15.711 1 90.12 470 PRO A C 1
ATOM 3740 O O . PRO A 1 470 ? -3.039 -11 -16.75 1 90.12 470 PRO A O 1
ATOM 3743 N N . THR A 1 471 ? -4.199 -9.578 -15.438 1 90.88 471 THR A N 1
ATOM 3744 C CA . THR A 1 471 ? -4.148 -8.508 -16.438 1 90.88 471 THR A CA 1
ATOM 3745 C C . THR A 1 471 ? -3.348 -7.32 -15.906 1 90.88 471 THR A C 1
ATOM 3747 O O . THR A 1 471 ? -3.271 -6.277 -16.562 1 90.88 471 THR A O 1
ATOM 3750 N N . THR A 1 472 ? -2.797 -7.43 -14.711 1 90.75 472 THR A N 1
ATOM 3751 C CA . THR A 1 472 ? -1.941 -6.387 -14.156 1 90.75 472 THR A CA 1
ATOM 3752 C C . THR A 1 472 ? -0.617 -6.973 -13.672 1 90.75 472 THR A C 1
ATOM 3754 O O . THR A 1 472 ? -0.507 -8.18 -13.461 1 90.75 472 THR A O 1
ATOM 3757 N N . LEU A 1 473 ? 0.289 -6.125 -13.484 1 92.94 473 LEU A N 1
ATOM 3758 C CA . LEU A 1 473 ? 1.594 -6.562 -13 1 92.94 473 LEU A CA 1
ATOM 3759 C C . LEU A 1 473 ? 1.499 -7.07 -11.562 1 92.94 473 LEU A C 1
ATOM 3761 O O . LEU A 1 473 ? 2.143 -8.055 -11.211 1 92.94 473 LEU A O 1
ATOM 3765 N N . ALA A 1 474 ? 0.704 -6.395 -10.766 1 89.62 474 ALA A N 1
ATOM 3766 C CA . ALA A 1 474 ? 0.539 -6.77 -9.367 1 89.62 474 ALA A CA 1
ATOM 3767 C C . ALA A 1 474 ? -0.021 -8.18 -9.234 1 89.62 474 ALA A C 1
ATOM 3769 O O . ALA A 1 474 ? 0.462 -8.977 -8.43 1 89.62 474 ALA A O 1
ATOM 3770 N N . GLN A 1 475 ? -1.02 -8.492 -10.039 1 88.94 475 GLN A N 1
ATOM 3771 C CA . GLN A 1 475 ? -1.628 -9.82 -10.023 1 88.94 475 GLN A CA 1
ATOM 3772 C C . GLN A 1 475 ? -0.634 -10.891 -10.469 1 88.94 475 GLN A C 1
ATOM 3774 O O . GLN A 1 475 ? -0.609 -11.992 -9.914 1 88.94 475 GLN A O 1
ATOM 3779 N N . THR A 1 476 ? 0.154 -10.531 -11.445 1 93.62 476 THR A N 1
ATOM 3780 C CA . THR A 1 476 ? 1.139 -11.477 -11.977 1 93.62 476 THR A CA 1
ATOM 3781 C C . THR A 1 476 ? 2.207 -11.781 -10.93 1 93.62 476 THR A C 1
ATOM 3783 O O . THR A 1 476 ? 2.566 -12.938 -10.719 1 93.62 476 THR A O 1
ATOM 3786 N N . ILE A 1 477 ? 2.686 -10.75 -10.281 1 93.62 477 ILE A N 1
ATOM 3787 C CA . ILE A 1 477 ? 3.725 -10.898 -9.266 1 93.62 477 ILE A CA 1
ATOM 3788 C C . ILE A 1 477 ? 3.197 -11.75 -8.109 1 93.62 477 ILE A C 1
ATOM 3790 O O . ILE A 1 477 ? 3.889 -12.648 -7.625 1 93.62 477 ILE A O 1
ATOM 3794 N N . LEU A 1 478 ? 2.031 -11.539 -7.746 1 89.69 478 LEU A N 1
ATOM 3795 C CA . LEU A 1 478 ? 1.422 -12.273 -6.645 1 89.69 478 LEU A CA 1
ATOM 3796 C C . LEU A 1 478 ? 1.249 -13.742 -6.996 1 89.69 478 LEU A C 1
ATOM 3798 O O . LEU A 1 478 ? 1.543 -14.625 -6.184 1 89.69 478 LEU A O 1
ATOM 3802 N N . GLN A 1 479 ? 0.757 -14.023 -8.141 1 91 479 GLN A N 1
ATOM 3803 C CA . GLN A 1 479 ? 0.533 -15.391 -8.586 1 91 479 GLN A CA 1
ATOM 3804 C C . GLN A 1 479 ? 1.842 -16.172 -8.641 1 91 479 GLN A C 1
ATOM 3806 O O . GLN A 1 479 ? 1.92 -17.297 -8.133 1 91 479 GLN A O 1
ATOM 3811 N N . HIS A 1 480 ? 2.836 -15.602 -9.195 1 95 480 HIS A N 1
ATOM 3812 C CA . HIS A 1 480 ? 4.102 -16.312 -9.344 1 95 480 HIS A CA 1
ATOM 3813 C C . HIS A 1 480 ? 4.824 -16.438 -8.008 1 95 480 HIS A C 1
ATOM 3815 O O . HIS A 1 480 ? 5.598 -17.375 -7.801 1 95 480 HIS A O 1
ATOM 3821 N N . LYS A 1 481 ? 4.559 -15.469 -7.16 1 93.62 481 LYS A N 1
ATOM 3822 C CA . LYS A 1 481 ? 5.098 -15.625 -5.812 1 93.62 481 LYS A CA 1
ATOM 3823 C C . LYS A 1 481 ? 4.52 -16.859 -5.129 1 93.62 481 LYS A C 1
ATOM 3825 O O . LYS A 1 481 ? 5.262 -17.656 -4.555 1 93.62 481 LYS A O 1
ATOM 3830 N N . ARG A 1 482 ? 3.229 -17.062 -5.273 1 90.94 482 ARG A N 1
ATOM 3831 C CA . ARG A 1 482 ? 2.564 -18.219 -4.664 1 90.94 482 ARG A CA 1
ATOM 3832 C C . ARG A 1 482 ? 3.09 -19.516 -5.246 1 90.94 482 ARG A C 1
ATOM 3834 O O . ARG A 1 482 ? 3.369 -20.469 -4.508 1 90.94 482 ARG A O 1
ATOM 3841 N N . TRP A 1 483 ? 3.221 -19.547 -6.516 1 93.94 483 TRP A N 1
ATOM 3842 C CA . TRP A 1 483 ? 3.672 -20.75 -7.188 1 93.94 483 TRP A CA 1
ATOM 3843 C C . TRP A 1 483 ? 5.117 -21.078 -6.816 1 93.94 483 TRP A C 1
ATOM 3845 O O . TRP A 1 483 ? 5.441 -22.219 -6.5 1 93.94 483 TRP A O 1
ATOM 3855 N N . SER A 1 484 ? 5.938 -20.031 -6.902 1 96.25 484 SER A N 1
ATOM 3856 C CA . SER A 1 484 ? 7.355 -20.266 -6.637 1 96.25 484 SER A CA 1
ATOM 3857 C C . SER A 1 484 ? 7.59 -20.609 -5.168 1 96.25 484 SER A C 1
ATOM 3859 O O . SER A 1 484 ? 8.406 -21.484 -4.855 1 96.25 484 SER A O 1
ATOM 3861 N N . GLU A 1 485 ? 6.871 -19.953 -4.34 1 94.19 485 GLU A N 1
ATOM 3862 C CA . GLU A 1 485 ? 6.969 -20.25 -2.916 1 94.19 485 GLU A CA 1
ATOM 3863 C C . GLU A 1 485 ? 6.523 -21.688 -2.617 1 94.19 485 GLU A C 1
ATOM 3865 O O . GLU A 1 485 ? 7.199 -22.406 -1.88 1 94.19 485 GLU A O 1
ATOM 3870 N N . GLY A 1 486 ? 5.418 -22.078 -3.156 1 94.44 486 GLY A N 1
ATOM 3871 C CA . GLY A 1 486 ? 4.906 -23.422 -2.945 1 94.44 486 GLY A CA 1
ATOM 3872 C C . GLY A 1 486 ? 5.836 -24.5 -3.461 1 94.44 486 GLY A C 1
ATOM 3873 O O . GLY A 1 486 ? 6.098 -25.484 -2.768 1 94.44 486 GLY A O 1
ATOM 3874 N N . ASN A 1 487 ? 6.316 -24.297 -4.629 1 96.75 487 ASN A N 1
ATOM 3875 C CA . ASN A 1 487 ? 7.207 -25.281 -5.223 1 96.75 487 ASN A CA 1
ATOM 3876 C C . ASN A 1 487 ? 8.516 -25.406 -4.441 1 96.75 487 ASN A C 1
ATOM 3878 O O . ASN A 1 487 ? 9.039 -26.5 -4.27 1 96.75 487 ASN A O 1
ATOM 3882 N N . LEU A 1 488 ? 8.992 -24.266 -4.051 1 96.44 488 LEU A N 1
ATOM 3883 C CA . LEU A 1 488 ? 10.219 -24.312 -3.258 1 96.44 488 LEU A CA 1
ATOM 3884 C C . LEU A 1 488 ? 9.969 -24.984 -1.912 1 96.44 488 LEU A C 1
ATOM 3886 O O . LEU A 1 488 ? 10.836 -25.703 -1.398 1 96.44 488 LEU A O 1
ATOM 3890 N N . SER A 1 489 ? 8.812 -24.766 -1.362 1 94.25 489 SER A N 1
ATOM 3891 C CA . SER A 1 489 ? 8.461 -25.406 -0.103 1 94.25 489 SER A CA 1
ATOM 3892 C C . SER A 1 489 ? 8.492 -26.922 -0.234 1 94.25 489 SER A C 1
ATOM 3894 O O . SER A 1 489 ? 8.906 -27.625 0.691 1 94.25 489 SER A O 1
ATOM 3896 N N . ILE A 1 490 ? 8.008 -27.422 -1.324 1 95.62 490 ILE A N 1
ATOM 3897 C CA . ILE A 1 490 ? 8.062 -28.859 -1.585 1 95.62 490 ILE A CA 1
ATOM 3898 C C . ILE A 1 490 ? 9.516 -29.312 -1.642 1 95.62 490 ILE A C 1
ATOM 3900 O O . ILE A 1 490 ? 9.875 -30.328 -1.028 1 95.62 490 ILE A O 1
ATOM 3904 N N . PHE A 1 491 ? 10.352 -28.578 -2.307 1 95.75 491 PHE A N 1
ATOM 3905 C CA . PHE A 1 491 ? 11.758 -28.906 -2.467 1 95.75 491 PHE A CA 1
ATOM 3906 C C . PHE A 1 491 ? 12.453 -28.969 -1.113 1 95.75 491 PHE A C 1
ATOM 3908 O O . PHE A 1 491 ? 13.312 -29.828 -0.892 1 95.75 491 PHE A O 1
ATOM 3915 N N . LEU A 1 492 ? 12.062 -28.078 -0.239 1 94.12 492 LEU A N 1
ATOM 3916 C CA . LEU A 1 492 ? 12.758 -27.969 1.04 1 94.12 492 LEU A CA 1
ATOM 3917 C C . LEU A 1 492 ? 12.102 -28.859 2.09 1 94.12 492 LEU A C 1
ATOM 3919 O O . LEU A 1 492 ? 12.602 -28.969 3.213 1 94.12 492 LEU A O 1
ATOM 3923 N N . SER A 1 493 ? 11.086 -29.578 1.771 1 92.12 493 SER A N 1
ATOM 3924 C CA . SER A 1 493 ? 10.352 -30.406 2.723 1 92.12 493 SER A CA 1
ATOM 3925 C C . SER A 1 493 ? 10.734 -31.875 2.592 1 92.12 493 SER A C 1
ATOM 3927 O O . SER A 1 493 ? 11.648 -32.219 1.842 1 92.12 493 SER A O 1
ATOM 3929 N N . LYS A 1 494 ? 10.023 -32.719 3.354 1 91.56 494 LYS A N 1
ATOM 3930 C CA . LYS A 1 494 ? 10.234 -34.188 3.291 1 91.56 494 LYS A CA 1
ATOM 3931 C C . LYS A 1 494 ? 9.82 -34.719 1.934 1 91.56 494 LYS A C 1
ATOM 3933 O O . LYS A 1 494 ? 10.195 -35.844 1.571 1 91.56 494 LYS A O 1
ATOM 3938 N N . TYR A 1 495 ? 9.18 -33.906 1.159 1 93 495 TYR A N 1
ATOM 3939 C CA . TYR A 1 495 ? 8.68 -34.375 -0.134 1 93 495 TYR A CA 1
ATOM 3940 C C . TYR A 1 495 ? 9.633 -33.969 -1.256 1 93 495 TYR A C 1
ATOM 3942 O O . TYR A 1 495 ? 9.25 -33.969 -2.428 1 93 495 TYR A O 1
ATOM 3950 N N . ASN A 1 496 ? 10.82 -33.594 -0.821 1 93.75 496 ASN A N 1
ATOM 3951 C CA . ASN A 1 496 ? 11.812 -33.406 -1.872 1 93.75 496 ASN A CA 1
ATOM 3952 C C . ASN A 1 496 ? 11.867 -34.594 -2.822 1 93.75 496 ASN A C 1
ATOM 3954 O O . ASN A 1 496 ? 12.141 -35.719 -2.398 1 93.75 496 ASN A O 1
ATOM 3958 N N . VAL A 1 497 ? 11.672 -34.344 -4.109 1 92.56 497 VAL A N 1
ATOM 3959 C CA . VAL A 1 497 ? 11.406 -35.406 -5.07 1 92.56 497 VAL A CA 1
ATOM 3960 C C . VAL A 1 497 ? 12.641 -36.312 -5.219 1 92.56 497 VAL A C 1
ATOM 3962 O O . VAL A 1 497 ? 12.523 -37.5 -5.508 1 92.56 497 VAL A O 1
ATOM 3965 N N . PHE A 1 498 ? 13.883 -35.75 -5.039 1 92.5 498 PHE A N 1
ATOM 3966 C CA . PHE A 1 498 ? 15.094 -36.562 -5.113 1 92.5 498 PHE A CA 1
ATOM 3967 C C . PHE A 1 498 ? 15.141 -37.562 -3.963 1 92.5 498 PHE A C 1
ATOM 3969 O O . PHE A 1 498 ? 15.695 -38.656 -4.109 1 92.5 498 PHE A O 1
ATOM 3976 N N . LEU A 1 499 ? 14.547 -37.219 -2.863 1 91.12 499 LEU A N 1
ATOM 3977 C CA . LEU A 1 499 ? 14.555 -38.094 -1.69 1 91.12 499 LEU A CA 1
ATOM 3978 C C . LEU A 1 499 ? 13.266 -38.906 -1.621 1 91.12 499 LEU A C 1
ATOM 3980 O O . LEU A 1 499 ? 13.32 -40.125 -1.605 1 91.12 499 LEU A O 1
ATOM 3984 N N . PHE A 1 500 ? 12.164 -38.281 -1.701 1 92 500 PHE A N 1
ATOM 3985 C CA . PHE A 1 500 ? 10.852 -38.906 -1.588 1 92 500 PHE A CA 1
ATOM 3986 C C . PHE A 1 500 ? 10.57 -39.781 -2.787 1 92 500 PHE A C 1
ATOM 3988 O O . PHE A 1 500 ? 9.914 -40.812 -2.654 1 92 500 PHE A O 1
ATOM 3995 N N . GLY A 1 501 ? 11.016 -39.5 -3.934 1 91.44 501 GLY A N 1
ATOM 3996 C CA . GLY A 1 501 ? 10.758 -40.219 -5.168 1 91.44 501 GLY A CA 1
ATOM 3997 C C . GLY A 1 501 ? 11.859 -41.188 -5.531 1 91.44 501 GLY A C 1
ATOM 3998 O O . GLY A 1 501 ? 11.766 -41.906 -6.539 1 91.44 501 GLY A O 1
ATOM 3999 N N . HIS A 1 502 ? 12.93 -41.188 -4.699 1 91.44 502 HIS A N 1
ATOM 4000 C CA . HIS A 1 502 ? 14.062 -42.062 -5.012 1 91.44 502 HIS A CA 1
ATOM 4001 C C . HIS A 1 502 ? 13.641 -43.531 -5.078 1 91.44 502 HIS A C 1
ATOM 4003 O O . HIS A 1 502 ? 13.039 -44.031 -4.133 1 91.44 502 HIS A O 1
ATOM 4009 N N . GLY A 1 503 ? 13.898 -44.094 -6.18 1 91.56 503 GLY A N 1
ATOM 4010 C CA . GLY A 1 503 ? 13.547 -45.5 -6.359 1 91.56 503 GLY A CA 1
ATOM 4011 C C . GLY A 1 503 ? 12.102 -45.688 -6.781 1 91.56 503 GLY A C 1
ATOM 4012 O O . GLY A 1 503 ? 11.711 -46.812 -7.145 1 91.56 503 GLY A O 1
ATOM 4013 N N . LYS A 1 504 ? 11.305 -44.688 -6.719 1 93.44 504 LYS A N 1
ATOM 4014 C CA . LYS A 1 504 ? 9.883 -44.812 -7.031 1 93.44 504 LYS A CA 1
ATOM 4015 C C . LYS A 1 504 ? 9.578 -44.219 -8.414 1 93.44 504 LYS A C 1
ATOM 4017 O O . LYS A 1 504 ? 8.617 -44.656 -9.062 1 93.44 504 LYS A O 1
ATOM 4022 N N . THR A 1 505 ? 10.234 -43.219 -8.758 1 94.69 505 THR A N 1
ATOM 4023 C CA . THR A 1 505 ? 10.094 -42.594 -10.078 1 94.69 505 THR A CA 1
ATOM 4024 C C . THR A 1 505 ? 11.453 -42.469 -10.758 1 94.69 505 THR A C 1
ATOM 4026 O O . THR A 1 505 ? 12.492 -42.625 -10.117 1 94.69 505 THR A O 1
ATOM 4029 N N . LYS A 1 506 ? 11.477 -42.188 -11.992 1 94.31 506 LYS A N 1
ATOM 4030 C CA . LYS A 1 506 ? 12.711 -42.062 -12.758 1 94.31 506 LYS A CA 1
ATOM 4031 C C . LYS A 1 506 ? 13.414 -40.75 -12.43 1 94.31 506 LYS A C 1
ATOM 4033 O O . LYS A 1 506 ? 12.766 -39.75 -12.086 1 94.31 506 LYS A O 1
ATOM 4038 N N . LEU A 1 507 ? 14.695 -40.781 -12.539 1 94.88 507 LEU A N 1
ATOM 4039 C CA . LEU A 1 507 ? 15.508 -39.625 -12.227 1 94.88 507 LEU A CA 1
ATOM 4040 C C . LEU A 1 507 ? 15.102 -38.438 -13.094 1 94.88 507 LEU A C 1
ATOM 4042 O O . LEU A 1 507 ? 15.016 -37.312 -12.594 1 94.88 507 LEU A O 1
ATOM 4046 N N . ARG A 1 508 ? 14.906 -38.656 -14.359 1 95.06 508 ARG A N 1
ATOM 4047 C CA . ARG A 1 508 ? 14.516 -37.562 -15.242 1 95.06 508 ARG A CA 1
ATOM 4048 C C . ARG A 1 508 ? 13.164 -37 -14.844 1 95.06 508 ARG A C 1
ATOM 4050 O O . ARG A 1 508 ? 12.922 -35.781 -15.008 1 95.06 508 ARG A O 1
ATOM 4057 N N . HIS A 1 509 ? 12.32 -37.906 -14.352 1 96.12 509 HIS A N 1
ATOM 4058 C CA . HIS A 1 509 ? 11.031 -37.438 -13.859 1 96.12 509 HIS A CA 1
ATOM 4059 C C . HIS A 1 509 ? 11.195 -36.562 -12.617 1 96.12 509 HIS A C 1
ATOM 4061 O O . HIS A 1 509 ? 10.516 -35.531 -12.484 1 96.12 509 HIS A O 1
ATOM 4067 N N . GLN A 1 510 ? 12.102 -36.969 -11.766 1 96.75 510 GLN A N 1
ATOM 4068 C CA . GLN A 1 510 ? 12.398 -36.188 -10.57 1 96.75 510 GLN A CA 1
ATOM 4069 C C . GLN A 1 510 ? 12.93 -34.812 -10.938 1 96.75 510 GLN A C 1
ATOM 4071 O O . GLN A 1 510 ? 12.523 -33.812 -10.336 1 96.75 510 GLN A O 1
ATOM 4076 N N . MET A 1 511 ? 13.781 -34.75 -11.898 1 96.44 511 MET A N 1
ATOM 4077 C CA . MET A 1 511 ? 14.32 -33.5 -12.367 1 96.44 511 MET A CA 1
ATOM 4078 C C . MET A 1 511 ? 13.219 -32.594 -12.945 1 96.44 511 MET A C 1
ATOM 4080 O O . MET A 1 511 ? 13.266 -31.375 -12.812 1 96.44 511 MET A O 1
ATOM 4084 N N . GLY A 1 512 ? 12.266 -33.25 -13.586 1 95.88 512 GLY A N 1
ATOM 4085 C CA . GLY A 1 512 ? 11.133 -32.5 -14.109 1 95.88 512 GLY A CA 1
ATOM 4086 C C . GLY A 1 512 ? 10.391 -31.719 -13.047 1 95.88 512 GLY A C 1
ATOM 4087 O O . GLY A 1 512 ? 10.031 -30.547 -13.266 1 95.88 512 GLY A O 1
ATOM 4088 N N . TYR A 1 513 ? 10.188 -32.281 -11.891 1 96.69 513 TYR A N 1
ATOM 4089 C CA . TYR A 1 513 ? 9.555 -31.594 -10.766 1 96.69 513 TYR A CA 1
ATOM 4090 C C . TYR A 1 513 ? 10.414 -30.422 -10.281 1 96.69 513 TYR A C 1
ATOM 4092 O O . TYR A 1 513 ? 9.891 -29.391 -9.852 1 96.69 513 TYR A O 1
ATOM 4100 N N . HIS A 1 514 ? 11.688 -30.594 -10.398 1 96.5 514 HIS A N 1
ATOM 4101 C CA . HIS A 1 514 ? 12.594 -29.609 -9.82 1 96.5 514 HIS A CA 1
ATOM 4102 C C . HIS A 1 514 ? 12.781 -28.422 -10.758 1 96.5 514 HIS A C 1
ATOM 4104 O O . HIS A 1 514 ? 13.32 -27.375 -10.352 1 96.5 514 HIS A O 1
ATOM 4110 N N . ILE A 1 515 ? 12.344 -28.531 -12.031 1 96.69 515 ILE A N 1
ATOM 4111 C CA . ILE A 1 515 ? 12.297 -27.344 -12.875 1 96.69 515 ILE A CA 1
ATOM 4112 C C . ILE A 1 515 ? 11.508 -26.234 -12.164 1 96.69 515 ILE A C 1
ATOM 4114 O O . ILE A 1 515 ? 11.922 -25.078 -12.141 1 96.69 515 ILE A O 1
ATOM 4118 N N . TYR A 1 516 ? 10.422 -26.594 -11.523 1 96.69 516 TYR A N 1
ATOM 4119 C CA . TYR A 1 516 ? 9.555 -25.641 -10.844 1 96.69 516 TYR A CA 1
ATOM 4120 C C . TYR A 1 516 ? 9.969 -25.469 -9.391 1 96.69 516 TYR A C 1
ATOM 4122 O O . TYR A 1 516 ? 9.898 -24.359 -8.844 1 96.69 516 TYR A O 1
ATOM 4130 N N . GLY A 1 517 ? 10.438 -26.547 -8.805 1 96.62 517 GLY A N 1
ATOM 4131 C CA . GLY A 1 517 ? 10.883 -26.484 -7.422 1 96.62 517 GLY A CA 1
ATOM 4132 C C . GLY A 1 517 ? 12.023 -25.516 -7.207 1 96.62 517 GLY A C 1
ATOM 4133 O O . GLY A 1 517 ? 12.172 -24.953 -6.117 1 96.62 517 GLY A O 1
ATOM 4134 N N . LEU A 1 518 ? 12.766 -25.234 -8.273 1 97.06 518 LEU A N 1
ATOM 4135 C CA . LEU A 1 518 ? 13.945 -24.375 -8.141 1 97.06 518 LEU A CA 1
ATOM 4136 C C . LEU A 1 518 ? 13.727 -23.031 -8.828 1 97.06 518 LEU A C 1
ATOM 4138 O O . LEU A 1 518 ? 14.688 -22.312 -9.109 1 97.06 518 LEU A O 1
ATOM 4142 N N . TRP A 1 519 ? 12.5 -22.688 -9.109 1 97.06 519 TRP A N 1
ATOM 4143 C CA . TRP A 1 519 ? 12.188 -21.359 -9.656 1 97.06 519 TRP A CA 1
ATOM 4144 C C . TRP A 1 519 ? 12.719 -20.266 -8.742 1 97.06 519 TRP A C 1
ATOM 4146 O O . TRP A 1 519 ? 13.43 -19.359 -9.188 1 97.06 519 TRP A O 1
ATOM 4156 N N . ALA A 1 520 ? 12.414 -20.359 -7.477 1 97 520 ALA A N 1
ATOM 4157 C CA . ALA A 1 520 ? 12.664 -19.297 -6.512 1 97 520 ALA A CA 1
ATOM 4158 C C . ALA A 1 520 ? 14.156 -19.047 -6.328 1 97 520 ALA A C 1
ATOM 4160 O O . ALA A 1 520 ? 14.625 -17.906 -6.375 1 97 520 ALA A O 1
ATOM 4161 N N . PRO A 1 521 ? 15 -20.062 -6.195 1 96.69 521 PRO A N 1
ATOM 4162 C CA . PRO A 1 521 ? 16.422 -19.844 -5.961 1 96.69 521 PRO A CA 1
ATOM 4163 C C . PRO A 1 521 ? 17.125 -19.156 -7.145 1 96.69 521 PRO A C 1
ATOM 4165 O O . PRO A 1 521 ? 18.219 -18.609 -6.992 1 96.69 521 PRO A O 1
ATOM 4168 N N . ASN A 1 522 ? 16.531 -19.219 -8.328 1 97.31 522 ASN A N 1
ATOM 4169 C CA . ASN A 1 522 ? 17.109 -18.531 -9.477 1 97.31 522 ASN A CA 1
ATOM 4170 C C . ASN A 1 522 ? 17.188 -17.031 -9.242 1 97.31 522 ASN A C 1
ATOM 4172 O O . ASN A 1 522 ? 17.953 -16.328 -9.922 1 97.31 522 ASN A O 1
ATOM 4176 N N . SER A 1 523 ? 16.375 -16.547 -8.312 1 97.38 523 SER A N 1
ATOM 4177 C CA . SER A 1 523 ? 16.344 -15.117 -8.023 1 97.38 523 SER A CA 1
ATOM 4178 C C . SER A 1 523 ? 17.703 -14.617 -7.555 1 97.38 523 SER A C 1
ATOM 4180 O O . SER A 1 523 ? 18.141 -13.539 -7.957 1 97.38 523 SER A O 1
ATOM 4182 N N . LEU A 1 524 ? 18.453 -15.391 -6.766 1 95.81 524 LEU A N 1
ATOM 4183 C CA . LEU A 1 524 ? 19.719 -14.977 -6.191 1 95.81 524 LEU A CA 1
ATOM 4184 C C . LEU A 1 524 ? 20.781 -14.812 -7.277 1 95.81 524 LEU A C 1
ATOM 4186 O O . LEU A 1 524 ? 21.484 -13.805 -7.316 1 95.81 524 LEU A O 1
ATOM 4190 N N . ALA A 1 525 ? 20.844 -15.805 -8.141 1 97 525 ALA A N 1
ATOM 4191 C CA . ALA A 1 525 ? 21.797 -15.719 -9.242 1 97 525 ALA A CA 1
ATOM 4192 C C . ALA A 1 525 ? 21.453 -14.57 -10.188 1 97 525 ALA A C 1
ATOM 4194 O O . ALA A 1 525 ? 22.359 -13.875 -10.672 1 97 525 ALA A O 1
ATOM 4195 N N . THR A 1 526 ? 20.188 -14.383 -10.43 1 97.31 526 THR A N 1
ATOM 4196 C CA . THR A 1 526 ? 19.766 -13.32 -11.336 1 97.31 526 THR A CA 1
ATOM 4197 C C . THR A 1 526 ? 20.062 -11.945 -10.742 1 97.31 526 THR A C 1
ATOM 4199 O O . THR A 1 526 ? 20.547 -11.055 -11.438 1 97.31 526 THR A O 1
ATOM 4202 N N . LEU A 1 527 ? 19.766 -11.781 -9.484 1 95.88 527 LEU A N 1
ATOM 4203 C CA . LEU A 1 527 ? 20.047 -10.523 -8.812 1 95.88 527 LEU A CA 1
ATOM 4204 C C . LEU A 1 527 ? 21.547 -10.203 -8.867 1 95.88 527 LEU A C 1
ATOM 4206 O O . LEU A 1 527 ? 21.922 -9.055 -9.102 1 95.88 527 LEU A O 1
ATOM 4210 N N . TYR A 1 528 ? 22.359 -11.227 -8.648 1 95.5 528 TYR A N 1
ATOM 4211 C CA . TYR A 1 528 ? 23.797 -11.031 -8.719 1 95.5 528 TYR A CA 1
ATOM 4212 C C . TYR A 1 528 ? 24.219 -10.57 -10.117 1 95.5 528 TYR A C 1
ATOM 4214 O O . TYR A 1 528 ? 25.016 -9.648 -10.258 1 95.5 528 TYR A O 1
ATOM 4222 N N . TYR A 1 529 ? 23.594 -11.188 -11.133 1 95 529 TYR A N 1
ATOM 4223 C CA . TYR A 1 529 ? 23.984 -10.953 -12.516 1 95 529 TYR A CA 1
ATOM 4224 C C . TYR A 1 529 ? 23.547 -9.57 -12.984 1 95 529 TYR A C 1
ATOM 4226 O O . TYR A 1 529 ? 24.172 -8.969 -13.859 1 95 529 TYR A O 1
ATOM 4234 N N . VAL A 1 530 ? 22.516 -9.023 -12.391 1 95.88 530 VAL A N 1
ATOM 4235 C CA . VAL A 1 530 ? 22 -7.758 -12.891 1 95.88 530 VAL A CA 1
ATOM 4236 C C . VAL A 1 530 ? 22.562 -6.605 -12.062 1 95.88 530 VAL A C 1
ATOM 4238 O O . VAL A 1 530 ? 22.547 -5.449 -12.5 1 95.88 530 VAL A O 1
ATOM 4241 N N . ILE A 1 531 ? 23.141 -6.898 -10.906 1 95.38 531 ILE A N 1
ATOM 4242 C CA . ILE A 1 531 ? 23.609 -5.824 -10.031 1 95.38 531 ILE A CA 1
ATOM 4243 C C . ILE A 1 531 ? 25.141 -5.723 -10.117 1 95.38 531 ILE A C 1
ATOM 4245 O O . ILE A 1 531 ? 25.672 -4.664 -10.445 1 95.38 531 ILE A O 1
ATOM 4249 N N . ILE A 1 532 ? 25.844 -6.809 -9.969 1 95.38 532 ILE A N 1
ATOM 4250 C CA . ILE A 1 532 ? 27.281 -6.793 -9.734 1 95.38 532 ILE A CA 1
ATOM 4251 C C . ILE A 1 532 ? 28.016 -6.41 -11.023 1 95.38 532 ILE A C 1
ATOM 4253 O O . ILE A 1 532 ? 28.891 -5.543 -11.008 1 95.38 532 ILE A O 1
ATOM 4257 N N . PRO A 1 533 ? 27.672 -7.027 -12.188 1 95.38 533 PRO A N 1
ATOM 4258 C CA . PRO A 1 533 ? 28.375 -6.613 -13.406 1 95.38 533 PRO A CA 1
ATOM 4259 C C . PRO A 1 533 ? 28.141 -5.141 -13.75 1 95.38 533 PRO A C 1
ATOM 4261 O O . PRO A 1 533 ? 29.031 -4.48 -14.281 1 95.38 533 PRO A O 1
ATOM 4264 N N . SER A 1 534 ? 26.969 -4.645 -13.461 1 95.31 534 SER A N 1
ATOM 4265 C CA . SER A 1 534 ? 26.672 -3.238 -13.719 1 95.31 534 SER A CA 1
ATOM 4266 C C . SER A 1 534 ? 27.469 -2.324 -12.805 1 95.31 534 SER A C 1
ATOM 4268 O O . SER A 1 534 ? 28.016 -1.307 -13.242 1 95.31 534 SER A O 1
ATOM 4270 N N . LEU A 1 535 ? 27.531 -2.666 -11.531 1 93.25 535 LEU A N 1
ATOM 4271 C CA . LEU A 1 535 ? 28.344 -1.891 -10.602 1 93.25 535 LEU A CA 1
ATOM 4272 C C . LEU A 1 535 ? 29.812 -1.937 -10.992 1 93.25 535 LEU A C 1
ATOM 4274 O O . LEU A 1 535 ? 30.531 -0.933 -10.883 1 93.25 535 LEU A O 1
ATOM 4278 N N . ALA A 1 536 ? 30.281 -3.096 -11.438 1 92.75 536 ALA A N 1
ATOM 4279 C CA . ALA A 1 536 ? 31.672 -3.26 -11.883 1 92.75 536 ALA A CA 1
ATOM 4280 C C . ALA A 1 536 ? 31.953 -2.43 -13.133 1 92.75 536 ALA A C 1
ATOM 4282 O O . ALA A 1 536 ? 33.062 -1.919 -13.312 1 92.75 536 ALA A O 1
ATOM 4283 N N . LEU A 1 537 ? 30.938 -2.346 -13.992 1 92.31 537 LEU A N 1
ATOM 4284 C CA . LEU A 1 537 ? 31.047 -1.49 -15.164 1 92.31 537 LEU A CA 1
ATOM 4285 C C . LEU A 1 537 ? 31.281 -0.038 -14.766 1 92.31 537 LEU A C 1
ATOM 4287 O O . LEU A 1 537 ? 32.125 0.646 -15.336 1 92.31 537 LEU A O 1
ATOM 4291 N N . LEU A 1 538 ? 30.562 0.4 -13.812 1 89.44 538 LEU A N 1
ATOM 4292 C CA . LEU A 1 538 ? 30.688 1.772 -13.328 1 89.44 538 LEU A CA 1
ATOM 4293 C C . LEU A 1 538 ? 32.062 2.014 -12.711 1 89.44 538 LEU A C 1
ATOM 4295 O O . LEU A 1 538 ? 32.656 3.078 -12.898 1 89.44 538 LEU A O 1
ATOM 4299 N N . LYS A 1 539 ? 32.531 1.064 -11.984 1 87.94 539 LYS A N 1
ATOM 4300 C CA . LYS A 1 539 ? 33.844 1.188 -11.328 1 87.94 539 LYS A CA 1
ATOM 4301 C C . LYS A 1 539 ? 34.969 0.971 -12.312 1 87.94 539 LYS A C 1
ATOM 4303 O O . LYS A 1 539 ? 36.094 1.409 -12.078 1 87.94 539 LYS A O 1
ATOM 4308 N N . GLY A 1 540 ? 34.75 0.152 -13.422 1 86.44 540 GLY A N 1
ATOM 4309 C CA . GLY A 1 540 ? 35.781 -0.164 -14.414 1 86.44 540 GLY A CA 1
ATOM 4310 C C . GLY A 1 540 ? 36.5 -1.479 -14.148 1 86.44 540 GLY A C 1
ATOM 4311 O O . GLY A 1 540 ? 37.625 -1.673 -14.57 1 86.44 540 GLY A O 1
ATOM 4312 N N . THR A 1 541 ? 35.812 -2.363 -13.43 1 89.81 541 THR A N 1
ATOM 4313 C CA . THR A 1 541 ? 36.375 -3.676 -13.125 1 89.81 541 THR A CA 1
ATOM 4314 C C . THR A 1 541 ? 35.875 -4.723 -14.109 1 89.81 541 THR A C 1
ATOM 4316 O O . THR A 1 541 ? 34.688 -5.059 -14.102 1 89.81 541 THR A O 1
ATOM 4319 N N . PRO A 1 542 ? 36.688 -5.297 -14.938 1 91.12 542 PRO A N 1
ATOM 4320 C CA . PRO A 1 542 ? 36.219 -6.305 -15.898 1 91.12 542 PRO A CA 1
ATOM 4321 C C . PRO A 1 542 ? 35.906 -7.652 -15.25 1 91.12 542 PRO A C 1
ATOM 4323 O O . PRO A 1 542 ? 36.719 -8.133 -14.438 1 91.12 542 PRO A O 1
ATOM 4326 N N . LEU A 1 543 ? 34.812 -8.211 -15.594 1 93.69 543 LEU A N 1
ATOM 4327 C CA . LEU A 1 543 ? 34.406 -9.5 -15.039 1 93.69 543 LEU A CA 1
ATOM 4328 C C . LEU A 1 543 ? 34.312 -10.555 -16.125 1 93.69 543 LEU A C 1
ATOM 4330 O O . LEU A 1 543 ? 34.031 -11.727 -15.844 1 93.69 543 LEU A O 1
ATOM 4334 N N . PHE A 1 544 ? 34.531 -10.203 -17.375 1 94.44 544 PHE A N 1
ATOM 4335 C CA . PHE A 1 544 ? 34.438 -11.094 -18.531 1 94.44 544 PHE A CA 1
ATOM 4336 C C . PHE A 1 544 ? 35.719 -11.031 -19.344 1 94.44 544 PHE A C 1
ATOM 4338 O O . PHE A 1 544 ? 36.531 -10.117 -19.172 1 94.44 544 PHE A O 1
ATOM 4345 N N . PRO A 1 545 ? 35.875 -12.039 -20.188 1 93.19 545 PRO A N 1
ATOM 4346 C CA . PRO A 1 545 ? 37.062 -11.969 -21.047 1 93.19 545 PRO A CA 1
ATOM 4347 C C . PRO A 1 545 ? 37 -10.812 -22.047 1 93.19 545 PRO A C 1
ATOM 4349 O O . PRO A 1 545 ? 35.906 -10.375 -22.438 1 93.19 545 PRO A O 1
ATOM 4352 N N . GLU A 1 546 ? 38.219 -10.375 -22.406 1 91.06 546 GLU A N 1
ATOM 4353 C CA . GLU A 1 546 ? 38.312 -9.344 -23.438 1 91.06 546 GLU A CA 1
ATOM 4354 C C . GLU A 1 546 ? 37.719 -9.836 -24.766 1 91.06 546 GLU A C 1
ATOM 4356 O O . GLU A 1 546 ? 37.812 -11.023 -25.094 1 91.06 546 GLU A O 1
ATOM 4361 N N . ILE A 1 547 ? 37.219 -8.984 -25.547 1 89.31 547 ILE A N 1
ATOM 4362 C CA . ILE A 1 547 ? 36.594 -9.336 -26.812 1 89.31 547 ILE A CA 1
ATOM 4363 C C . ILE A 1 547 ? 37.625 -9.875 -27.797 1 89.31 547 ILE A C 1
ATOM 4365 O O . ILE A 1 547 ? 37.312 -10.695 -28.656 1 89.31 547 ILE A O 1
ATOM 4369 N N . THR A 1 548 ? 38.906 -9.406 -27.594 1 89.25 548 THR A N 1
ATOM 4370 C CA . THR A 1 548 ? 39.969 -9.828 -28.5 1 89.25 548 THR A CA 1
ATOM 4371 C C . THR A 1 548 ? 40.531 -11.18 -28.062 1 89.25 548 THR A C 1
ATOM 4373 O O . THR A 1 548 ? 41.25 -11.836 -28.828 1 89.25 548 THR A O 1
ATOM 4376 N N . SER A 1 549 ? 40.094 -11.539 -26.906 1 92.5 549 SER A N 1
ATOM 4377 C CA . SER A 1 549 ? 40.562 -12.828 -26.406 1 92.5 549 SER A CA 1
ATOM 4378 C C . SER A 1 549 ? 39.719 -13.969 -27 1 92.5 549 SER A C 1
ATOM 4380 O O . SER A 1 549 ? 38.531 -13.844 -27.156 1 92.5 549 SER A O 1
ATOM 4382 N N . PRO A 1 550 ? 40.344 -15.062 -27.359 1 93.31 550 PRO A N 1
ATOM 4383 C CA . PRO A 1 550 ? 39.594 -16.219 -27.844 1 93.31 550 PRO A CA 1
ATOM 4384 C C . PRO A 1 550 ? 38.656 -16.797 -26.781 1 93.31 550 PRO A C 1
ATOM 4386 O O . PRO A 1 550 ? 37.688 -17.484 -27.125 1 93.31 550 PRO A O 1
ATOM 4389 N N . TRP A 1 551 ? 38.844 -16.484 -25.594 1 94.69 551 TRP A N 1
ATOM 4390 C CA . TRP A 1 551 ? 38.031 -17.016 -24.5 1 94.69 551 TRP A CA 1
ATOM 4391 C C . TRP A 1 551 ? 36.656 -16.375 -24.484 1 94.69 551 TRP A C 1
ATOM 4393 O O . TRP A 1 551 ? 35.781 -16.828 -23.75 1 94.69 551 TRP A O 1
ATOM 4403 N N . ILE A 1 552 ? 36.438 -15.414 -25.312 1 95.19 552 ILE A N 1
ATOM 4404 C CA . ILE A 1 552 ? 35.125 -14.773 -25.375 1 95.19 552 ILE A CA 1
ATOM 4405 C C . ILE A 1 552 ? 34.156 -15.664 -26.156 1 95.19 552 ILE A C 1
ATOM 4407 O O . ILE A 1 552 ? 32.938 -15.539 -26 1 95.19 552 ILE A O 1
ATOM 4411 N N . ALA A 1 553 ? 34.656 -16.562 -26.906 1 95.94 553 ALA A N 1
ATOM 4412 C CA . ALA A 1 553 ? 33.875 -17.375 -27.828 1 95.94 553 ALA A CA 1
ATOM 4413 C C . ALA A 1 553 ? 32.844 -18.203 -27.078 1 95.94 553 ALA A C 1
ATOM 4415 O O . ALA A 1 553 ? 31.656 -18.219 -27.453 1 95.94 553 ALA A O 1
ATOM 4416 N N . PRO A 1 554 ? 33.219 -18.906 -26.031 1 96.5 554 PRO A N 1
ATOM 4417 C CA . PRO A 1 554 ? 32.219 -19.688 -25.312 1 96.5 554 PRO A CA 1
ATOM 4418 C C . PRO A 1 554 ? 31.125 -18.812 -24.703 1 96.5 554 PRO A C 1
ATOM 4420 O O . PRO A 1 554 ? 29.953 -19.203 -24.672 1 96.5 554 PRO A O 1
ATOM 4423 N N . PHE A 1 555 ? 31.5 -17.656 -24.234 1 96.19 555 PHE A N 1
ATOM 4424 C CA . PHE A 1 555 ? 30.531 -16.75 -23.641 1 96.19 555 PHE A CA 1
ATOM 4425 C C . PHE A 1 555 ? 29.531 -16.266 -24.672 1 96.19 555 PHE A C 1
ATOM 4427 O O . PHE A 1 555 ? 28.312 -16.281 -24.438 1 96.19 555 PHE A O 1
ATOM 4434 N N . VAL A 1 556 ? 30 -15.859 -25.812 1 95.81 556 VAL A N 1
ATOM 4435 C CA . VAL A 1 556 ? 29.141 -15.359 -26.891 1 95.81 556 VAL A CA 1
ATOM 4436 C C . VAL A 1 556 ? 28.297 -16.5 -27.438 1 95.81 556 VAL A C 1
ATOM 4438 O O . VAL A 1 556 ? 27.109 -16.312 -27.734 1 95.81 556 VAL A O 1
ATOM 4441 N N . TYR A 1 557 ? 28.922 -17.641 -27.547 1 96.88 557 TYR A N 1
ATOM 4442 C CA . TYR A 1 557 ? 28.219 -18.797 -28.078 1 96.88 557 TYR A CA 1
ATOM 4443 C C . TYR A 1 557 ? 27.031 -19.188 -27.203 1 96.88 557 TYR A C 1
ATOM 4445 O O . TYR A 1 557 ? 25.906 -19.312 -27.688 1 96.88 557 TYR A O 1
ATOM 4453 N N . VAL A 1 558 ? 27.266 -19.375 -25.953 1 96.44 558 VAL A N 1
ATOM 4454 C CA . VAL A 1 558 ? 26.219 -19.797 -25.031 1 96.44 558 VAL A CA 1
ATOM 4455 C C . VAL A 1 558 ? 25.125 -18.734 -24.984 1 96.44 558 VAL A C 1
ATOM 4457 O O . VAL A 1 558 ? 23.938 -19.062 -25 1 96.44 558 VAL A O 1
ATOM 4460 N N . PHE A 1 559 ? 25.531 -17.469 -24.984 1 94.81 559 PHE A N 1
ATOM 4461 C CA . PHE A 1 559 ? 24.562 -16.375 -24.953 1 94.81 559 PHE A CA 1
ATOM 4462 C C . PHE A 1 559 ? 23.688 -16.391 -26.188 1 94.81 559 PHE A C 1
ATOM 4464 O O . PHE A 1 559 ? 22.453 -16.359 -26.078 1 94.81 559 PHE A O 1
ATOM 4471 N N . CYS A 1 560 ? 24.234 -16.453 -27.328 1 95.75 560 CYS A N 1
ATOM 4472 C CA . CYS A 1 560 ? 23.516 -16.375 -28.594 1 95.75 560 CYS A CA 1
ATOM 4473 C C . CYS A 1 560 ? 22.641 -17.609 -28.812 1 95.75 560 CYS A C 1
ATOM 4475 O O . CYS A 1 560 ? 21.469 -17.5 -29.141 1 95.75 560 CYS A O 1
ATOM 4477 N N . VAL A 1 561 ? 23.203 -18.75 -28.562 1 95.81 561 VAL A N 1
ATOM 4478 C CA . VAL A 1 561 ? 22.516 -20 -28.859 1 95.81 561 VAL A CA 1
ATOM 4479 C C . VAL A 1 561 ? 21.359 -20.188 -27.875 1 95.81 561 VAL A C 1
ATOM 4481 O O . VAL A 1 561 ? 20.281 -20.656 -28.25 1 95.81 561 VAL A O 1
ATOM 4484 N N . LYS A 1 562 ? 21.562 -19.875 -26.688 1 94.12 562 LYS A N 1
ATOM 4485 C CA . LYS A 1 562 ? 20.5 -20.016 -25.703 1 94.12 562 LYS A CA 1
ATOM 4486 C C . LYS A 1 562 ? 19.344 -19.078 -26 1 94.12 562 LYS A C 1
ATOM 4488 O O . LYS A 1 562 ? 18.172 -19.469 -25.906 1 94.12 562 LYS A O 1
ATOM 4493 N N . ASN A 1 563 ? 19.625 -17.844 -26.359 1 94.25 563 ASN A N 1
ATOM 4494 C CA . ASN A 1 563 ? 18.562 -16.875 -26.672 1 94.25 563 ASN A CA 1
ATOM 4495 C C . ASN A 1 563 ? 17.859 -17.234 -27.984 1 94.25 563 ASN A C 1
ATOM 4497 O O . ASN A 1 563 ? 16.656 -17.047 -28.109 1 94.25 563 ASN A O 1
ATOM 4501 N N . MET A 1 564 ? 18.625 -17.75 -28.906 1 95.5 564 MET A N 1
ATOM 4502 C CA . MET A 1 564 ? 18.031 -18.156 -30.172 1 95.5 564 MET A CA 1
ATOM 4503 C C . MET A 1 564 ? 17.109 -19.359 -29.984 1 95.5 564 MET A C 1
ATOM 4505 O O . MET A 1 564 ? 16.031 -19.422 -30.578 1 95.5 564 MET A O 1
ATOM 4509 N N . TYR A 1 565 ? 17.562 -20.234 -29.219 1 94.44 565 TYR A N 1
ATOM 4510 C CA . TYR A 1 565 ? 16.734 -21.406 -28.953 1 94.44 565 TYR A CA 1
ATOM 4511 C C . TYR A 1 565 ? 15.477 -21.016 -28.172 1 94.44 565 TYR A C 1
ATOM 4513 O O . TYR A 1 565 ? 14.391 -21.547 -28.422 1 94.44 565 TYR A O 1
ATOM 4521 N N . SER A 1 566 ? 15.664 -20.172 -27.203 1 94.56 566 SER A N 1
ATOM 4522 C CA . SER A 1 566 ? 14.516 -19.672 -26.469 1 94.56 566 SER A CA 1
ATOM 4523 C C . SER A 1 566 ? 13.5 -19.016 -27.391 1 94.56 566 SER A C 1
ATOM 4525 O O . SER A 1 566 ? 12.289 -19.219 -27.25 1 94.56 566 SER A O 1
ATOM 4527 N N . LEU A 1 567 ? 13.969 -18.203 -28.328 1 96.38 567 LEU A N 1
ATOM 4528 C CA . LEU A 1 567 ? 13.102 -17.562 -29.297 1 96.38 567 LEU A CA 1
ATOM 4529 C C . LEU A 1 567 ? 12.414 -18.594 -30.188 1 96.38 567 LEU A C 1
ATOM 4531 O O . LEU A 1 567 ? 11.211 -18.5 -30.438 1 96.38 567 LEU A O 1
ATOM 4535 N N . TYR A 1 568 ? 13.18 -19.609 -30.562 1 94.62 568 TYR A N 1
ATOM 4536 C CA . TYR A 1 568 ? 12.633 -20.656 -31.406 1 94.62 568 TYR A CA 1
ATOM 4537 C C . TYR A 1 568 ? 11.523 -21.422 -30.688 1 94.62 568 TYR A C 1
ATOM 4539 O O . TYR A 1 568 ? 10.453 -21.656 -31.25 1 94.62 568 TYR A O 1
ATOM 4547 N N . GLU A 1 569 ? 11.766 -21.75 -29.469 1 92.81 569 GLU A N 1
ATOM 4548 C CA . GLU A 1 569 ? 10.781 -22.469 -28.656 1 92.81 569 GLU A CA 1
ATOM 4549 C C . GLU A 1 569 ? 9.523 -21.641 -28.453 1 92.81 569 GLU A C 1
ATOM 4551 O O . GLU A 1 569 ? 8.406 -22.156 -28.516 1 92.81 569 GLU A O 1
ATOM 4556 N N . ALA A 1 570 ? 9.688 -20.344 -28.203 1 95.25 570 ALA A N 1
ATOM 4557 C CA . ALA A 1 570 ? 8.555 -19.453 -27.969 1 95.25 570 ALA A CA 1
ATOM 4558 C C . ALA A 1 570 ? 7.699 -19.328 -29.234 1 95.25 570 ALA A C 1
ATOM 4560 O O . ALA A 1 570 ? 6.473 -19.422 -29.172 1 95.25 570 ALA A O 1
ATOM 4561 N N . LEU A 1 571 ? 8.359 -19.156 -30.359 1 95.56 571 LEU A N 1
ATOM 4562 C CA . LEU A 1 571 ? 7.641 -19 -31.625 1 95.56 571 LEU A CA 1
ATOM 4563 C C . LEU A 1 571 ? 6.945 -20.297 -32.031 1 95.56 571 LEU A C 1
ATOM 4565 O O . LEU A 1 571 ? 5.809 -20.266 -32.5 1 95.56 571 LEU A O 1
ATOM 4569 N N . SER A 1 572 ? 7.629 -21.391 -31.766 1 92.81 572 SER A N 1
ATOM 4570 C CA . SER A 1 572 ? 7.055 -22.688 -32.125 1 92.81 572 SER A CA 1
ATOM 4571 C C . SER A 1 572 ? 5.867 -23.031 -31.219 1 92.81 572 SER A C 1
ATOM 4573 O O . SER A 1 572 ? 5 -23.812 -31.609 1 92.81 572 SER A O 1
ATOM 4575 N N . SER A 1 573 ? 5.863 -22.469 -30.062 1 93.38 573 SER A N 1
ATOM 4576 C CA . SER A 1 573 ? 4.785 -22.734 -29.109 1 93.38 573 SER A CA 1
ATOM 4577 C C . SER A 1 573 ? 3.629 -21.75 -29.297 1 93.38 573 SER A C 1
ATOM 4579 O O . SER A 1 573 ? 2.627 -21.828 -28.578 1 93.38 573 SER A O 1
ATOM 4581 N N . GLY A 1 574 ? 3.785 -20.812 -30.219 1 91.19 574 GLY A N 1
ATOM 4582 C CA . GLY A 1 574 ? 2.658 -19.953 -30.547 1 91.19 574 GLY A CA 1
ATOM 4583 C C . GLY A 1 574 ? 2.83 -18.531 -30.078 1 91.19 574 GLY A C 1
ATOM 4584 O O . GLY A 1 574 ? 1.911 -17.719 -30.203 1 91.19 574 GLY A O 1
ATOM 4585 N N . ASP A 1 575 ? 3.98 -18.188 -29.578 1 94 575 ASP A N 1
ATOM 4586 C CA . ASP A 1 575 ? 4.234 -16.812 -29.141 1 94 575 ASP A CA 1
ATOM 4587 C C . ASP A 1 575 ? 4.605 -15.922 -30.328 1 94 575 ASP A C 1
ATOM 4589 O O . ASP A 1 575 ? 4.961 -16.422 -31.391 1 94 575 ASP A O 1
ATOM 4593 N N . THR A 1 576 ? 4.445 -14.594 -30.172 1 95.81 576 THR A N 1
ATOM 4594 C CA . THR A 1 576 ? 4.93 -13.625 -31.141 1 95.81 576 THR A CA 1
ATOM 4595 C C . THR A 1 576 ? 6.344 -13.172 -30.781 1 95.81 576 THR A C 1
ATOM 4597 O O . THR A 1 576 ? 6.832 -13.438 -29.688 1 95.81 576 THR A O 1
ATOM 4600 N N . LEU A 1 577 ? 7.039 -12.578 -31.75 1 96.25 577 LEU A N 1
ATOM 4601 C CA . LEU A 1 577 ? 8.367 -12.047 -31.484 1 96.25 577 LEU A CA 1
ATOM 4602 C C . LEU A 1 577 ? 8.328 -11.023 -30.359 1 96.25 577 LEU A C 1
ATOM 4604 O O . LEU A 1 577 ? 9.172 -11.055 -29.453 1 96.25 577 LEU A O 1
ATOM 4608 N N . LYS A 1 578 ? 7.336 -10.133 -30.438 1 95.88 578 LYS A N 1
ATOM 4609 C CA . LYS A 1 578 ? 7.168 -9.141 -29.375 1 95.88 578 LYS A CA 1
ATOM 4610 C C . LYS A 1 578 ? 6.777 -9.812 -28.062 1 95.88 578 LYS A C 1
ATOM 4612 O O . LYS A 1 578 ? 7.16 -9.352 -26.984 1 95.88 578 LYS A O 1
ATOM 4617 N N . GLY A 1 579 ? 6.008 -10.852 -28.203 1 96.06 579 GLY A N 1
ATOM 4618 C CA . GLY A 1 579 ? 5.641 -11.617 -27.031 1 96.06 579 GLY A CA 1
ATOM 4619 C C . GLY A 1 579 ? 6.836 -12.25 -26.328 1 96.06 579 GLY A C 1
ATOM 4620 O O . GLY A 1 579 ? 6.898 -12.273 -25.094 1 96.06 579 GLY A O 1
ATOM 4621 N N . TRP A 1 580 ? 7.754 -12.734 -27.141 1 96.62 580 TRP A N 1
ATOM 4622 C CA . TRP A 1 580 ? 8.969 -13.297 -26.578 1 96.62 580 TRP A CA 1
ATOM 4623 C C . TRP A 1 580 ? 9.789 -12.227 -25.859 1 96.62 580 TRP A C 1
ATOM 4625 O O . TRP A 1 580 ? 10.344 -12.477 -24.797 1 96.62 580 TRP A O 1
ATOM 4635 N N . TRP A 1 581 ? 9.852 -11.047 -26.469 1 96 581 TRP A N 1
ATOM 4636 C CA . TRP A 1 581 ? 10.578 -9.938 -25.859 1 96 581 TRP A CA 1
ATOM 4637 C C . TRP A 1 581 ? 9.961 -9.539 -24.531 1 96 581 TRP A C 1
ATOM 4639 O O . TRP A 1 581 ? 10.672 -9.289 -23.562 1 96 581 TRP A O 1
ATOM 4649 N N . ASN A 1 582 ? 8.625 -9.469 -24.5 1 96.5 582 ASN A N 1
ATOM 4650 C CA . ASN A 1 582 ? 7.93 -9.188 -23.25 1 96.5 582 ASN A CA 1
ATOM 4651 C C . ASN A 1 582 ? 8.188 -10.281 -22.219 1 96.5 582 ASN A C 1
ATOM 4653 O O . ASN A 1 582 ? 8.266 -9.992 -21.016 1 96.5 582 ASN A O 1
ATOM 4657 N N . GLY A 1 583 ? 8.297 -11.453 -22.766 1 95.88 583 GLY A N 1
ATOM 4658 C CA . GLY A 1 583 ? 8.609 -12.578 -21.891 1 95.88 583 GLY A CA 1
ATOM 4659 C C . GLY A 1 583 ? 9.953 -12.445 -21.203 1 95.88 583 GLY A C 1
ATOM 4660 O O . GLY A 1 583 ? 10.102 -12.828 -20.047 1 95.88 583 GLY A O 1
ATOM 4661 N N . GLN A 1 584 ? 10.953 -11.867 -21.906 1 95.88 584 GLN A N 1
ATOM 4662 C CA . GLN A 1 584 ? 12.258 -11.648 -21.312 1 95.88 584 GLN A CA 1
ATOM 4663 C C . GLN A 1 584 ? 12.172 -10.617 -20.188 1 95.88 584 GLN A C 1
ATOM 4665 O O . GLN A 1 584 ? 12.82 -10.773 -19.141 1 95.88 584 GLN A O 1
ATOM 4670 N N . ARG A 1 585 ? 11.398 -9.641 -20.406 1 96.56 585 ARG A N 1
ATOM 4671 C CA . ARG A 1 585 ? 11.188 -8.625 -19.391 1 96.56 585 ARG A CA 1
ATOM 4672 C C . ARG A 1 585 ? 10.562 -9.234 -18.141 1 96.56 585 ARG A C 1
ATOM 4674 O O . ARG A 1 585 ? 11.039 -9.008 -17.016 1 96.56 585 ARG A O 1
ATOM 4681 N N . MET A 1 586 ? 9.531 -10.008 -18.344 1 96.69 586 MET A N 1
ATOM 4682 C CA . MET A 1 586 ? 8.812 -10.578 -17.219 1 96.69 586 MET A CA 1
ATOM 4683 C C . MET A 1 586 ? 9.641 -11.648 -16.516 1 96.69 586 MET A C 1
ATOM 4685 O O . MET A 1 586 ? 9.484 -11.891 -15.32 1 96.69 586 MET A O 1
ATOM 4689 N N . TRP A 1 587 ? 10.516 -12.266 -17.359 1 96.06 587 TRP A N 1
ATOM 4690 C CA . TRP A 1 587 ? 11.469 -13.195 -16.781 1 96.06 587 TRP A CA 1
ATOM 4691 C C . TRP A 1 587 ? 12.344 -12.508 -15.734 1 96.06 587 TRP A C 1
ATOM 4693 O O . TRP A 1 587 ? 12.57 -13.039 -14.648 1 96.06 587 TRP A O 1
ATOM 4703 N N . LEU A 1 588 ? 12.766 -11.367 -16.016 1 96.62 588 LEU A N 1
ATOM 4704 C CA . LEU A 1 588 ? 13.578 -10.57 -15.094 1 96.62 588 LEU A CA 1
ATOM 4705 C C . LEU A 1 588 ? 12.75 -10.102 -13.906 1 96.62 588 LEU A C 1
ATOM 4707 O O . LEU A 1 588 ? 13.156 -10.281 -12.75 1 96.62 588 LEU A O 1
ATOM 4711 N N . VAL A 1 589 ? 11.562 -9.609 -14.133 1 96.94 589 VAL A N 1
ATOM 4712 C CA . VAL A 1 589 ? 10.711 -9.039 -13.094 1 96.94 589 VAL A CA 1
ATOM 4713 C C . VAL A 1 589 ? 10.32 -10.117 -12.094 1 96.94 589 VAL A C 1
ATOM 4715 O O . VAL A 1 589 ? 10.406 -9.906 -10.883 1 96.94 589 VAL A O 1
ATOM 4718 N N . LYS A 1 590 ? 9.898 -11.297 -12.586 1 97.25 590 LYS A N 1
ATOM 4719 C CA . LYS A 1 590 ? 9.477 -12.383 -11.703 1 97.25 590 LYS A CA 1
ATOM 4720 C C . LYS A 1 590 ? 10.625 -12.836 -10.812 1 97.25 590 LYS A C 1
ATOM 4722 O O . LYS A 1 590 ? 10.43 -13.094 -9.617 1 97.25 590 LYS A O 1
ATOM 4727 N N . ARG A 1 591 ? 11.805 -12.867 -11.312 1 97.44 591 ARG A N 1
ATOM 4728 C CA . ARG A 1 591 ? 12.945 -13.406 -10.578 1 97.44 591 ARG A CA 1
ATOM 4729 C C . ARG A 1 591 ? 13.438 -12.414 -9.539 1 97.44 591 ARG A C 1
ATOM 4731 O O . ARG A 1 591 ? 13.883 -12.812 -8.453 1 97.44 591 ARG A O 1
ATOM 4738 N N . ILE A 1 592 ? 13.344 -11.125 -9.797 1 96.06 592 ILE A N 1
ATOM 4739 C CA . ILE A 1 592 ? 13.906 -10.18 -8.844 1 96.06 592 ILE A CA 1
ATOM 4740 C C . ILE A 1 592 ? 12.852 -9.797 -7.805 1 96.06 592 ILE A C 1
ATOM 4742 O O . ILE A 1 592 ? 13.148 -9.102 -6.832 1 96.06 592 ILE A O 1
ATOM 4746 N N . THR A 1 593 ? 11.602 -10.203 -7.977 1 94.94 593 THR A N 1
ATOM 4747 C CA . THR A 1 593 ? 10.555 -9.859 -7.02 1 94.94 593 THR A CA 1
ATOM 4748 C C . THR A 1 593 ? 9.875 -11.125 -6.496 1 94.94 593 THR A C 1
ATOM 4750 O O . THR A 1 593 ? 10.289 -11.688 -5.48 1 94.94 593 THR A O 1
ATOM 4753 N N . SER A 1 594 ? 9 -11.812 -7.359 1 95.19 594 SER A N 1
ATOM 4754 C CA . SER A 1 594 ? 8.195 -12.961 -6.953 1 95.19 594 SER A CA 1
ATOM 4755 C C . SER A 1 594 ? 9.07 -14.086 -6.41 1 95.19 594 SER A C 1
ATOM 4757 O O . SER A 1 594 ? 8.82 -14.602 -5.32 1 95.19 594 SER A O 1
ATOM 4759 N N . TYR A 1 595 ? 10.07 -14.422 -7.18 1 97.38 595 TYR A N 1
ATOM 4760 C CA . TYR A 1 595 ? 10.922 -15.555 -6.812 1 97.38 595 TYR A CA 1
ATOM 4761 C C . TYR A 1 595 ? 11.797 -15.211 -5.613 1 97.38 595 TYR A C 1
ATOM 4763 O O . TYR A 1 595 ? 12.062 -16.062 -4.766 1 97.38 595 TYR A O 1
ATOM 4771 N N . LEU A 1 596 ? 12.227 -13.961 -5.598 1 94.69 596 LEU A N 1
ATOM 4772 C CA . LEU A 1 596 ? 13 -13.516 -4.441 1 94.69 596 LEU A CA 1
ATOM 4773 C C . LEU A 1 596 ? 12.172 -13.641 -3.162 1 94.69 596 LEU A C 1
ATOM 4775 O O . LEU A 1 596 ? 12.648 -14.18 -2.164 1 94.69 596 LEU A O 1
ATOM 4779 N N . PHE A 1 597 ? 10.977 -13.172 -3.18 1 91.69 597 PHE A N 1
ATOM 4780 C CA . PHE A 1 597 ? 10.109 -13.234 -2.01 1 91.69 597 PHE A CA 1
ATOM 4781 C C . PHE A 1 597 ? 9.734 -14.672 -1.692 1 91.69 597 PHE A C 1
ATOM 4783 O O . PHE A 1 597 ? 9.523 -15.023 -0.53 1 91.69 597 PHE A O 1
ATOM 4790 N N . GLY A 1 598 ? 9.664 -15.547 -2.809 1 92.75 598 GLY A N 1
ATOM 4791 C CA . GLY A 1 598 ? 9.461 -16.969 -2.576 1 92.75 598 GLY A CA 1
ATOM 4792 C C . GLY A 1 598 ? 10.57 -17.609 -1.757 1 92.75 598 GLY A C 1
ATOM 4793 O O . GLY A 1 598 ? 10.305 -18.422 -0.87 1 92.75 598 GLY A O 1
ATOM 4794 N N . VAL A 1 599 ? 11.781 -17.188 -1.999 1 93.56 599 VAL A N 1
ATOM 4795 C CA . VAL A 1 599 ? 12.922 -17.703 -1.259 1 93.56 599 VAL A CA 1
ATOM 4796 C C . VAL A 1 599 ? 12.891 -17.203 0.178 1 93.56 599 VAL A C 1
ATOM 4798 O O . VAL A 1 599 ? 13.039 -17.969 1.126 1 93.56 599 VAL A O 1
ATOM 4801 N N . LEU A 1 600 ? 12.648 -15.938 0.336 1 88.94 600 LEU A N 1
ATOM 4802 C CA . LEU A 1 600 ? 12.719 -15.297 1.645 1 88.94 600 LEU A CA 1
ATOM 4803 C C . LEU A 1 600 ? 11.594 -15.781 2.549 1 88.94 600 LEU A C 1
ATOM 4805 O O . LEU A 1 600 ? 11.797 -16.016 3.742 1 88.94 600 LEU A O 1
ATOM 4809 N N . ASP A 1 601 ? 10.43 -15.922 2.014 1 86.62 601 ASP A N 1
ATOM 4810 C CA . ASP A 1 601 ? 9.305 -16.438 2.787 1 86.62 601 ASP A CA 1
ATOM 4811 C C . ASP A 1 601 ? 9.57 -17.844 3.289 1 86.62 601 ASP A C 1
ATOM 4813 O O . ASP A 1 601 ? 9.211 -18.188 4.418 1 86.62 601 ASP A O 1
ATOM 4817 N N . ASN A 1 602 ? 10.141 -18.656 2.438 1 90 602 ASN A N 1
ATOM 4818 C CA . ASN A 1 602 ? 10.469 -20.031 2.846 1 90 602 ASN A CA 1
ATOM 4819 C C . ASN A 1 602 ? 11.547 -20.047 3.92 1 90 602 ASN A C 1
ATOM 4821 O O . ASN A 1 602 ? 11.508 -20.875 4.836 1 90 602 ASN A O 1
ATOM 4825 N N . LEU A 1 603 ? 12.508 -19.188 3.779 1 84.94 603 LEU A N 1
ATOM 4826 C CA . LEU A 1 603 ? 13.555 -19.109 4.789 1 84.94 603 LEU A CA 1
ATOM 4827 C C . LEU A 1 603 ? 12.984 -18.672 6.133 1 84.94 603 LEU A C 1
ATOM 4829 O O . LEU A 1 603 ? 13.375 -19.188 7.18 1 84.94 603 LEU A O 1
ATOM 4833 N N . TRP A 1 604 ? 12.086 -17.734 6.086 1 81 604 TRP A N 1
ATOM 4834 C CA . TRP A 1 604 ? 11.445 -17.25 7.305 1 81 604 TRP A CA 1
ATOM 4835 C C . TRP A 1 604 ? 10.594 -18.328 7.953 1 81 604 TRP A C 1
ATOM 4837 O O . TRP A 1 604 ? 10.523 -18.422 9.18 1 81 604 TRP A O 1
ATOM 4847 N N . LYS A 1 605 ? 9.914 -19.094 7.156 1 81 605 LYS A N 1
ATOM 4848 C CA . LYS A 1 605 ? 9.109 -20.203 7.66 1 81 605 LYS A CA 1
ATOM 4849 C C . LYS A 1 605 ? 9.992 -21.266 8.312 1 81 605 LYS A C 1
ATOM 4851 O O . LYS A 1 605 ? 9.617 -21.844 9.336 1 81 605 LYS A O 1
ATOM 4856 N N . LEU A 1 606 ? 11.062 -21.531 7.73 1 80 606 LEU A N 1
ATOM 4857 C CA . LEU A 1 606 ? 11.984 -22.531 8.266 1 80 606 LEU A CA 1
ATOM 4858 C C . LEU A 1 606 ? 12.539 -22.078 9.609 1 80 606 LEU A C 1
ATOM 4860 O O . LEU A 1 606 ? 12.836 -22.922 10.469 1 80 606 LEU A O 1
ATOM 4864 N N . LEU A 1 607 ? 12.617 -20.719 9.766 1 75.75 607 LEU A N 1
ATOM 4865 C CA . LEU A 1 607 ? 13.094 -20.172 11.031 1 75.75 607 LEU A CA 1
ATOM 4866 C C . LEU A 1 607 ? 11.953 -20.047 12.039 1 75.75 607 LEU A C 1
ATOM 4868 O O . LEU A 1 607 ? 12.172 -19.672 13.195 1 75.75 607 LEU A O 1
ATOM 4872 N N . GLY A 1 608 ? 10.711 -20.438 11.664 1 69.19 608 GLY A N 1
ATOM 4873 C CA . GLY A 1 608 ? 9.547 -20.438 12.531 1 69.19 608 GLY A CA 1
ATOM 4874 C C . GLY A 1 608 ? 8.977 -19.062 12.766 1 69.19 608 GLY A C 1
ATOM 4875 O O . GLY A 1 608 ? 8.281 -18.828 13.758 1 69.19 608 GLY A O 1
ATOM 4876 N N . LEU A 1 609 ? 9.18 -18.125 11.938 1 65 609 LEU A N 1
ATOM 4877 C CA . LEU A 1 609 ? 8.828 -16.734 12.195 1 65 609 LEU A CA 1
ATOM 4878 C C . LEU A 1 609 ? 7.57 -16.344 11.43 1 65 609 LEU A C 1
ATOM 4880 O O . LEU A 1 609 ? 7.02 -15.25 11.641 1 65 609 LEU A O 1
ATOM 4884 N N . SER A 1 610 ? 7.117 -17.094 10.5 1 64.25 610 SER A N 1
ATOM 4885 C CA . SER A 1 610 ? 5.926 -16.703 9.75 1 64.25 610 SER A CA 1
ATOM 4886 C C . SER A 1 610 ? 5.004 -17.891 9.523 1 64.25 610 SER A C 1
ATOM 4888 O O . SER A 1 610 ? 5.461 -19.031 9.453 1 64.25 610 SER A O 1
ATOM 4890 N N . LYS A 1 611 ? 3.676 -17.469 9.508 1 61.59 611 LYS A N 1
ATOM 4891 C CA . LYS A 1 611 ? 2.646 -18.453 9.172 1 61.59 611 LYS A CA 1
ATOM 4892 C C . LYS A 1 611 ? 2.172 -18.266 7.73 1 61.59 611 LYS A C 1
ATOM 4894 O O . LYS A 1 611 ? 2.242 -17.172 7.184 1 61.59 611 LYS A O 1
ATOM 4899 N N . MET A 1 612 ? 1.766 -19.406 7.102 1 53.25 612 MET A N 1
ATOM 4900 C CA . MET A 1 612 ? 1.312 -19.391 5.711 1 53.25 612 MET A CA 1
ATOM 4901 C C . MET A 1 612 ? 0.062 -18.531 5.559 1 53.25 612 MET A C 1
ATOM 4903 O O . MET A 1 612 ? -0.864 -18.625 6.367 1 53.25 612 MET A O 1
ATOM 4907 N N . ASN A 1 613 ? 0.227 -17.422 4.691 1 56 613 ASN A N 1
ATOM 4908 C CA . ASN A 1 613 ? -0.944 -16.625 4.336 1 56 613 ASN A CA 1
ATOM 4909 C C . ASN A 1 613 ? -1.265 -16.734 2.85 1 56 613 ASN A C 1
ATOM 4911 O O . ASN A 1 613 ? -0.375 -17 2.035 1 56 613 ASN A O 1
ATOM 4915 N N . PHE A 1 614 ? -2.6 -16.953 2.537 1 49.88 614 PHE A N 1
ATOM 4916 C CA . PHE A 1 614 ? -3.045 -17.031 1.151 1 49.88 614 PHE A CA 1
ATOM 4917 C C . PHE A 1 614 ? -3.941 -15.852 0.805 1 49.88 614 PHE A C 1
ATOM 4919 O O . PHE A 1 614 ? -4.938 -15.602 1.483 1 49.88 614 PHE A O 1
ATOM 4926 N N . VAL A 1 615 ? -3.41 -15.062 -0.157 1 52.84 615 VAL A N 1
ATOM 4927 C CA . VAL A 1 615 ? -4.23 -13.961 -0.647 1 52.84 615 VAL A CA 1
ATOM 4928 C C . VAL A 1 615 ? -4.844 -14.328 -1.995 1 52.84 615 VAL A C 1
ATOM 4930 O O . VAL A 1 615 ? -4.137 -14.766 -2.906 1 52.84 615 VAL A O 1
ATOM 4933 N N . VAL A 1 616 ? -6.242 -14.188 -2.08 1 59.72 616 VAL A N 1
ATOM 4934 C CA . VAL A 1 616 ? -6.953 -14.5 -3.316 1 59.72 616 VAL A CA 1
ATOM 4935 C C . VAL A 1 616 ? -6.742 -13.375 -4.332 1 59.72 616 VAL A C 1
ATOM 4937 O O . VAL A 1 616 ? -6.863 -12.195 -3.994 1 59.72 616 VAL A O 1
ATOM 4940 N N . SER A 1 617 ? -6.402 -13.75 -5.547 1 62.88 617 SER A N 1
ATOM 4941 C CA . SER A 1 617 ? -6.238 -12.781 -6.625 1 62.88 617 SER A CA 1
ATOM 4942 C C . SER A 1 617 ? -7.59 -12.344 -7.188 1 62.88 617 SER A C 1
ATOM 4944 O O . SER A 1 617 ? -8.438 -13.188 -7.508 1 62.88 617 SER A O 1
ATOM 4946 N N . PRO A 1 618 ? -7.773 -11.031 -7.332 1 62.06 618 PRO A N 1
ATOM 4947 C CA . PRO A 1 618 ? -9.023 -10.594 -7.965 1 62.06 618 PRO A CA 1
ATOM 4948 C C . PRO A 1 618 ? -9.117 -11.016 -9.43 1 62.06 618 PRO A C 1
ATOM 4950 O O . PRO A 1 618 ? -8.117 -11.023 -10.141 1 62.06 618 PRO A O 1
ATOM 4953 N N . LYS A 1 619 ? -10.266 -11.5 -9.805 1 66.44 619 LYS A N 1
ATOM 4954 C CA . LYS A 1 619 ? -10.461 -12 -11.164 1 66.44 619 LYS A CA 1
ATOM 4955 C C . LYS A 1 619 ? -11.023 -10.906 -12.07 1 66.44 619 LYS A C 1
ATOM 4957 O O . LYS A 1 619 ? -11.055 -11.062 -13.289 1 66.44 619 LYS A O 1
ATOM 4962 N N . VAL A 1 620 ? -11.414 -9.695 -11.492 1 63.06 620 VAL A N 1
ATOM 4963 C CA . VAL A 1 620 ? -11.969 -8.602 -12.289 1 63.06 620 VAL A CA 1
ATOM 4964 C C . VAL A 1 620 ? -11.172 -7.324 -12.039 1 63.06 620 VAL A C 1
ATOM 4966 O O . VAL A 1 620 ? -10.719 -7.082 -10.914 1 63.06 620 VAL A O 1
ATOM 4969 N N . SER A 1 621 ? -10.883 -6.652 -13.133 1 67.19 621 SER A N 1
ATOM 4970 C CA . SER A 1 621 ? -10.133 -5.406 -13.031 1 67.19 621 SER A CA 1
ATOM 4971 C C . SER A 1 621 ? -11.023 -4.195 -13.273 1 67.19 621 SER A C 1
ATOM 4973 O O . SER A 1 621 ? -12.117 -4.328 -13.836 1 67.19 621 SER A O 1
ATOM 4975 N N . ASP A 1 622 ? -10.539 -3.068 -12.844 1 71.75 622 ASP A N 1
ATOM 4976 C CA . ASP A 1 622 ? -11.188 -1.786 -13.094 1 71.75 622 ASP A CA 1
ATOM 4977 C C . ASP A 1 622 ? -11.234 -1.48 -14.594 1 71.75 622 ASP A C 1
ATOM 4979 O O . ASP A 1 622 ? -10.414 -1.992 -15.359 1 71.75 622 ASP A O 1
ATOM 4983 N N . GLU A 1 623 ? -12.172 -0.783 -15.008 1 76 623 GLU A N 1
ATOM 4984 C CA . GLU A 1 623 ? -12.398 -0.487 -16.422 1 76 623 GLU A CA 1
ATOM 4985 C C . GLU A 1 623 ? -11.18 0.193 -17.031 1 76 623 GLU A C 1
ATOM 4987 O O . GLU A 1 623 ? -10.773 -0.137 -18.156 1 76 623 GLU A O 1
ATOM 4992 N N . ASP A 1 624 ? -10.555 1.101 -16.328 1 80.06 624 ASP A N 1
ATOM 4993 C CA . ASP A 1 624 ? -9.391 1.81 -16.859 1 80.06 624 ASP A CA 1
ATOM 4994 C C . ASP A 1 624 ? -8.203 0.867 -17.016 1 80.06 624 ASP A C 1
ATOM 4996 O O . ASP A 1 624 ? -7.457 0.965 -17.984 1 80.06 624 ASP A O 1
ATOM 5000 N N . GLU A 1 625 ? -8.07 0.03 -16.156 1 83.5 625 GLU A N 1
ATOM 5001 C CA . GLU A 1 625 ? -6.992 -0.953 -16.219 1 83.5 625 GLU A CA 1
ATOM 5002 C C . GLU A 1 625 ? -7.188 -1.913 -17.391 1 83.5 625 GLU A C 1
ATOM 5004 O O . GLU A 1 625 ? -6.223 -2.299 -18.047 1 83.5 625 GLU A O 1
ATOM 5009 N N . SER A 1 626 ? -8.469 -2.295 -17.656 1 86 626 SER A N 1
ATOM 5010 C CA . SER A 1 626 ? -8.773 -3.217 -18.734 1 86 626 SER A CA 1
ATOM 5011 C C . SER A 1 626 ? -8.484 -2.588 -20.094 1 86 626 SER A C 1
ATOM 5013 O O . SER A 1 626 ? -8 -3.262 -21.016 1 86 626 SER A O 1
ATOM 5015 N N . LYS A 1 627 ? -8.766 -1.275 -20.203 1 88 627 LYS A N 1
ATOM 5016 C CA . LYS A 1 627 ? -8.5 -0.581 -21.453 1 88 627 LYS A CA 1
ATOM 5017 C C . LYS A 1 627 ? -6.996 -0.509 -21.734 1 88 627 LYS A C 1
ATOM 5019 O O . LYS A 1 627 ? -6.562 -0.696 -22.875 1 88 627 LYS A O 1
ATOM 5024 N N . ARG A 1 628 ? -6.242 -0.274 -20.734 1 90.5 628 ARG A N 1
ATOM 5025 C CA . ARG A 1 628 ? -4.793 -0.224 -20.906 1 90.5 628 ARG A CA 1
ATOM 5026 C C . ARG A 1 628 ? -4.238 -1.598 -21.266 1 90.5 628 ARG A C 1
ATOM 5028 O O . ARG A 1 628 ? -3.322 -1.707 -22.078 1 90.5 628 ARG A O 1
ATOM 5035 N N . TYR A 1 629 ? -4.777 -2.613 -20.734 1 91.38 629 TYR A N 1
ATOM 5036 C CA . TYR A 1 629 ? -4.332 -3.971 -21.016 1 91.38 629 TYR A CA 1
ATOM 5037 C C . TYR A 1 629 ? -4.598 -4.332 -22.484 1 91.38 629 TYR A C 1
ATOM 5039 O O . TYR A 1 629 ? -3.744 -4.922 -23.141 1 91.38 629 TYR A O 1
ATOM 5047 N N . GLU A 1 630 ? -5.738 -3.951 -22.922 1 90.19 630 GLU A N 1
ATOM 5048 C CA . GLU A 1 630 ? -6.09 -4.234 -24.312 1 90.19 630 GLU A CA 1
ATOM 5049 C C . GLU A 1 630 ? -5.168 -3.5 -25.281 1 90.19 630 GLU A C 1
ATOM 5051 O O . GLU A 1 630 ? -4.879 -3.996 -26.375 1 90.19 630 GLU A O 1
ATOM 5056 N N . GLN A 1 631 ? -4.676 -2.332 -24.797 1 91.94 631 GLN A N 1
ATOM 5057 C CA . GLN A 1 631 ? -3.77 -1.547 -25.625 1 91.94 631 GLN A CA 1
ATOM 5058 C C . GLN A 1 631 ? -2.316 -1.953 -25.406 1 91.94 631 GLN A C 1
ATOM 5060 O O . GLN A 1 631 ? -1.4 -1.34 -25.953 1 91.94 631 GLN A O 1
ATOM 5065 N N . GLU A 1 632 ? -2.078 -2.979 -24.562 1 93.94 632 GLU A N 1
ATOM 5066 C CA . GLU A 1 632 ? -0.766 -3.537 -24.25 1 93.94 632 GLU A CA 1
ATOM 5067 C C . GLU A 1 632 ? 0.12 -2.51 -23.547 1 93.94 632 GLU A C 1
ATOM 5069 O O . GLU A 1 632 ? 1.283 -2.332 -23.922 1 93.94 632 GLU A O 1
ATOM 5074 N N . ILE A 1 633 ? -0.565 -1.746 -22.672 1 92.69 633 ILE A N 1
ATOM 5075 C CA . ILE A 1 633 ? 0.133 -0.811 -21.797 1 92.69 633 ILE A CA 1
ATOM 5076 C C . ILE A 1 633 ? 0.197 -1.378 -20.375 1 92.69 633 ILE A C 1
ATOM 5078 O O . ILE A 1 633 ? -0.836 -1.694 -19.781 1 92.69 633 ILE A O 1
ATOM 5082 N N . MET A 1 634 ? 1.357 -1.497 -19.891 1 93.19 634 MET A N 1
ATOM 5083 C CA . MET A 1 634 ? 1.55 -2.121 -18.578 1 93.19 634 MET A CA 1
ATOM 5084 C C . MET A 1 634 ? 0.994 -1.236 -17.469 1 93.19 634 MET A C 1
ATOM 5086 O O . MET A 1 634 ? 1.112 -0.011 -17.531 1 93.19 634 MET A O 1
ATOM 5090 N N . GLU A 1 635 ? 0.445 -1.882 -16.453 1 90.56 635 GLU A N 1
ATOM 5091 C CA . GLU A 1 635 ? -0.093 -1.212 -15.266 1 90.56 635 GLU A CA 1
ATOM 5092 C C . GLU A 1 635 ? 0.875 -1.303 -14.086 1 90.56 635 GLU A C 1
ATOM 5094 O O . GLU A 1 635 ? 1.343 -2.391 -13.742 1 90.56 635 GLU A O 1
ATOM 5099 N N . PHE A 1 636 ? 1.254 -0.114 -13.367 1 86 636 PHE A N 1
ATOM 5100 C CA . PHE A 1 636 ? 2.188 -0.089 -12.25 1 86 636 PHE A CA 1
ATOM 5101 C C . PHE A 1 636 ? 1.558 0.582 -11.031 1 86 636 PHE A C 1
ATOM 5103 O O . PHE A 1 636 ? 2.264 0.998 -10.117 1 86 636 PHE A O 1
ATOM 5110 N N . GLY A 1 637 ? 0.328 0.777 -10.922 1 68.56 637 GLY A N 1
ATOM 5111 C CA . GLY A 1 637 ? -0.341 1.652 -9.969 1 68.56 637 GLY A CA 1
ATOM 5112 C C . GLY A 1 637 ? -0.281 1.141 -8.539 1 68.56 637 GLY A C 1
ATOM 5113 O O . GLY A 1 637 ? -1.169 1.426 -7.734 1 68.56 637 GLY A O 1
ATOM 5114 N N . SER A 1 638 ? 0.805 0.408 -8.047 1 78.31 638 SER A N 1
ATOM 5115 C CA . SER A 1 638 ? 0.958 -0.086 -6.68 1 78.31 638 SER A CA 1
ATOM 5116 C C . SER A 1 638 ? 2.217 0.473 -6.027 1 78.31 638 SER A C 1
ATOM 5118 O O . SER A 1 638 ? 3.186 0.802 -6.719 1 78.31 638 SER A O 1
ATOM 5120 N N . SER A 1 639 ? 2.16 0.677 -4.66 1 81.06 639 SER A N 1
ATOM 5121 C CA . SER A 1 639 ? 3.309 1.205 -3.928 1 81.06 639 SER A CA 1
ATOM 5122 C C . SER A 1 639 ? 3.986 0.116 -3.105 1 81.06 639 SER A C 1
ATOM 5124 O O . SER A 1 639 ? 4.734 0.412 -2.17 1 81.06 639 SER A O 1
ATOM 5126 N N . ASP A 1 640 ? 3.791 -1.075 -3.525 1 85.88 640 ASP A N 1
ATOM 5127 C CA . ASP A 1 640 ? 4.367 -2.203 -2.803 1 85.88 640 ASP A CA 1
ATOM 5128 C C . ASP A 1 640 ? 5.887 -2.234 -2.957 1 85.88 640 ASP A C 1
ATOM 5130 O O . ASP A 1 640 ? 6.43 -1.693 -3.922 1 85.88 640 ASP A O 1
ATOM 5134 N N . PRO A 1 641 ? 6.543 -2.82 -2.041 1 87.69 641 PRO A N 1
ATOM 5135 C CA . PRO A 1 641 ? 8.008 -2.844 -2.051 1 87.69 641 PRO A CA 1
ATOM 5136 C C . PRO A 1 641 ? 8.578 -3.473 -3.318 1 87.69 641 PRO A C 1
ATOM 5138 O O . PRO A 1 641 ? 9.695 -3.139 -3.727 1 87.69 641 PRO A O 1
ATOM 5141 N N . GLU A 1 642 ? 7.824 -4.355 -3.955 1 91.94 642 GLU A N 1
ATOM 5142 C CA . GLU A 1 642 ? 8.289 -4.992 -5.188 1 91.94 642 GLU A CA 1
ATOM 5143 C C . GLU A 1 642 ? 8.578 -3.953 -6.266 1 91.94 642 GLU A C 1
ATOM 5145 O O . GLU A 1 642 ? 9.523 -4.105 -7.043 1 91.94 642 GLU A O 1
ATOM 5150 N N . TYR A 1 643 ? 7.785 -2.906 -6.277 1 92.12 643 TYR A N 1
ATOM 5151 C CA . TYR A 1 643 ? 7.949 -1.885 -7.305 1 92.12 643 TYR A CA 1
ATOM 5152 C C . TYR A 1 643 ? 9.164 -1.013 -7.02 1 92.12 643 TYR A C 1
ATOM 5154 O O . TYR A 1 643 ? 9.797 -0.494 -7.941 1 92.12 643 TYR A O 1
ATOM 5162 N N . VAL A 1 644 ? 9.477 -0.855 -5.715 1 92.31 644 VAL A N 1
ATOM 5163 C CA . VAL A 1 644 ? 10.688 -0.13 -5.352 1 92.31 644 VAL A CA 1
ATOM 5164 C C . VAL A 1 644 ? 11.914 -0.93 -5.777 1 92.31 644 VAL A C 1
ATOM 5166 O O . VAL A 1 644 ? 12.898 -0.361 -6.262 1 92.31 644 VAL A O 1
ATOM 5169 N N . ILE A 1 645 ? 11.836 -2.234 -5.637 1 94.25 645 ILE A N 1
ATOM 5170 C CA . ILE A 1 645 ? 12.93 -3.109 -6.039 1 94.25 645 ILE A CA 1
ATOM 5171 C C . ILE A 1 645 ? 13.125 -3.031 -7.551 1 94.25 645 ILE A C 1
ATOM 5173 O O . ILE A 1 645 ? 14.25 -2.852 -8.031 1 94.25 645 ILE A O 1
ATOM 5177 N N . ILE A 1 646 ? 12 -3.127 -8.297 1 95.69 646 ILE A N 1
ATOM 5178 C CA . ILE A 1 646 ? 12.062 -3.066 -9.75 1 95.69 646 ILE A CA 1
ATOM 5179 C C . ILE A 1 646 ? 12.641 -1.724 -10.195 1 95.69 646 ILE A C 1
ATOM 5181 O O . ILE A 1 646 ? 13.555 -1.676 -11.016 1 95.69 646 ILE A O 1
ATOM 5185 N N . GLY A 1 647 ? 12.078 -0.63 -9.586 1 95.12 647 GLY A N 1
ATOM 5186 C CA . GLY A 1 647 ? 12.562 0.696 -9.93 1 95.12 647 GLY A CA 1
ATOM 5187 C C . GLY A 1 647 ? 14.039 0.894 -9.625 1 95.12 647 GLY A C 1
ATOM 5188 O O . GLY A 1 647 ? 14.773 1.468 -10.43 1 95.12 647 GLY A O 1
ATOM 5189 N N . THR A 1 648 ? 14.484 0.414 -8.484 1 95.75 648 THR A N 1
ATOM 5190 C CA . THR A 1 648 ? 15.867 0.592 -8.062 1 95.75 648 THR A CA 1
ATOM 5191 C C . THR A 1 648 ? 16.828 -0.161 -8.984 1 95.75 648 THR A C 1
ATOM 5193 O O . THR A 1 648 ? 17.828 0.39 -9.43 1 95.75 648 THR A O 1
ATOM 5196 N N . ILE A 1 649 ? 16.5 -1.406 -9.344 1 96.69 649 ILE A N 1
ATOM 5197 C CA . ILE A 1 649 ? 17.375 -2.229 -10.164 1 96.69 649 ILE A CA 1
ATOM 5198 C C . ILE A 1 649 ? 17.438 -1.662 -11.578 1 96.69 649 ILE A C 1
ATOM 5200 O O . ILE A 1 649 ? 18.516 -1.575 -12.172 1 96.69 649 ILE A O 1
ATOM 5204 N N . THR A 1 650 ? 16.328 -1.248 -12.141 1 97.06 650 THR A N 1
ATOM 5205 C CA . THR A 1 650 ? 16.297 -0.715 -13.5 1 97.06 650 THR A CA 1
ATOM 5206 C C . THR A 1 650 ? 17.047 0.615 -13.57 1 97.06 650 THR A C 1
ATOM 5208 O O . THR A 1 650 ? 17.812 0.859 -14.508 1 97.06 650 THR A O 1
ATOM 5211 N N . LEU A 1 651 ? 16.859 1.468 -12.531 1 96.94 651 LEU A N 1
ATOM 5212 C CA . LEU A 1 651 ? 17.547 2.756 -12.516 1 96.94 651 LEU A CA 1
ATOM 5213 C C . LEU A 1 651 ? 19.047 2.57 -12.297 1 96.94 651 LEU A C 1
ATOM 5215 O O . LEU A 1 651 ? 19.859 3.307 -12.859 1 96.94 651 LEU A O 1
ATOM 5219 N N . LEU A 1 652 ? 19.359 1.649 -11.398 1 96.88 652 LEU A N 1
ATOM 5220 C CA . LEU A 1 652 ? 20.766 1.361 -11.164 1 96.88 652 LEU A CA 1
ATOM 5221 C C . LEU A 1 652 ? 21.469 0.974 -12.461 1 96.88 652 LEU A C 1
ATOM 5223 O O . LEU A 1 652 ? 22.562 1.455 -12.742 1 96.88 652 LEU A O 1
ATOM 5227 N N . ASN A 1 653 ? 20.844 0.132 -13.281 1 97.81 653 ASN A N 1
ATOM 5228 C CA . ASN A 1 653 ? 21.438 -0.292 -14.547 1 97.81 653 ASN A CA 1
ATOM 5229 C C . ASN A 1 653 ? 21.531 0.86 -15.539 1 97.81 653 ASN A C 1
ATOM 5231 O O . ASN A 1 653 ? 22.469 0.944 -16.328 1 97.81 653 ASN A O 1
ATOM 5235 N N . LEU A 1 654 ? 20.562 1.724 -15.539 1 97.25 654 LEU A N 1
ATOM 5236 C CA . LEU A 1 654 ? 20.609 2.891 -16.422 1 97.25 654 LEU A CA 1
ATOM 5237 C C . LEU A 1 654 ? 21.781 3.799 -16.047 1 97.25 654 LEU A C 1
ATOM 5239 O O . LEU A 1 654 ? 22.516 4.242 -16.922 1 97.25 654 LEU A O 1
ATOM 5243 N N . VAL A 1 655 ? 21.938 4.043 -14.742 1 95.94 655 VAL A N 1
ATOM 5244 C CA . VAL A 1 655 ? 23.016 4.906 -14.266 1 95.94 655 VAL A CA 1
ATOM 5245 C C . VAL A 1 655 ? 24.375 4.27 -14.578 1 95.94 655 VAL A C 1
ATOM 5247 O O . VAL A 1 655 ? 25.297 4.953 -15 1 95.94 655 VAL A O 1
ATOM 5250 N N . CYS A 1 656 ? 24.453 3.006 -14.352 1 95.56 656 CYS A N 1
ATOM 5251 C CA . CYS A 1 656 ? 25.703 2.297 -14.609 1 95.56 656 CYS A CA 1
ATOM 5252 C C . CYS A 1 656 ? 26.016 2.271 -16.109 1 95.56 656 CYS A C 1
ATOM 5254 O O . CYS A 1 656 ? 27.172 2.355 -16.5 1 95.56 656 CYS A O 1
ATOM 5256 N N . LEU A 1 657 ? 24.969 2.121 -16.953 1 95.69 657 LEU A N 1
ATOM 5257 C CA . LEU A 1 657 ? 25.188 2.135 -18.391 1 95.69 657 LEU A CA 1
ATOM 5258 C C . LEU A 1 657 ? 25.703 3.492 -18.844 1 95.69 657 LEU A C 1
ATOM 5260 O O . LEU A 1 657 ? 26.672 3.568 -19.609 1 95.69 657 LEU A O 1
ATOM 5264 N N . LEU A 1 658 ? 25.078 4.559 -18.359 1 94.75 658 LEU A N 1
ATOM 5265 C CA . LEU A 1 658 ? 25.484 5.906 -18.734 1 94.75 658 LEU A CA 1
ATOM 5266 C C . LEU A 1 658 ? 26.875 6.227 -18.219 1 94.75 658 LEU A C 1
ATOM 5268 O O . LEU A 1 658 ? 27.688 6.828 -18.922 1 94.75 658 LEU A O 1
ATOM 5272 N N . GLY A 1 659 ? 27.125 5.809 -16.984 1 91.56 659 GLY A N 1
ATOM 5273 C CA . GLY A 1 659 ? 28.453 5.988 -16.422 1 91.56 659 GLY A CA 1
ATOM 5274 C C . GLY A 1 659 ? 29.516 5.188 -17.141 1 91.56 659 GLY A C 1
ATOM 5275 O O . GLY A 1 659 ? 30.625 5.68 -17.359 1 91.56 659 GLY A O 1
ATOM 5276 N N . GLY A 1 660 ? 29.188 3.955 -17.484 1 88.81 660 GLY A N 1
ATOM 5277 C CA . GLY A 1 660 ? 30.125 3.125 -18.234 1 88.81 660 GLY A CA 1
ATOM 5278 C C . GLY A 1 660 ? 30.406 3.668 -19.625 1 88.81 660 GLY A C 1
ATOM 5279 O O . GLY A 1 660 ? 31.562 3.666 -20.062 1 88.81 660 GLY A O 1
ATOM 5280 N N . LEU A 1 661 ? 29.391 4.156 -20.25 1 89.19 661 LEU A N 1
ATOM 5281 C CA . LEU A 1 661 ? 29.562 4.738 -21.578 1 89.19 661 LEU A CA 1
ATOM 5282 C C . LEU A 1 661 ? 30.391 6.016 -21.516 1 89.19 661 LEU A C 1
ATOM 5284 O O . LEU A 1 661 ? 31.219 6.27 -22.391 1 89.19 661 LEU A O 1
ATOM 5288 N N . SER A 1 662 ? 30.156 6.785 -20.5 1 88 662 SER A N 1
ATOM 5289 C CA . SER A 1 662 ? 30.922 8.016 -20.312 1 88 662 SER A CA 1
ATOM 5290 C C . SER A 1 662 ? 32.406 7.715 -20.078 1 88 662 SER A C 1
ATOM 5292 O O . SER A 1 662 ? 33.25 8.422 -20.609 1 88 662 SER A O 1
ATOM 5294 N N . LYS A 1 663 ? 32.688 6.73 -19.375 1 83.38 663 LYS A N 1
ATOM 5295 C CA . LYS A 1 663 ? 34.062 6.332 -19.141 1 83.38 663 LYS A CA 1
ATOM 5296 C C . LYS A 1 663 ? 34.75 5.836 -20.422 1 83.38 663 LYS A C 1
ATOM 5298 O O . LYS A 1 663 ? 35.906 6.105 -20.656 1 83.38 663 LYS A O 1
ATOM 5303 N N . VAL A 1 664 ? 34 5.156 -21.188 1 77.94 664 VAL A N 1
ATOM 5304 C CA . VAL A 1 664 ? 34.5 4.621 -22.438 1 77.94 664 VAL A CA 1
ATOM 5305 C C . VAL A 1 664 ? 34.781 5.762 -23.422 1 77.94 664 VAL A C 1
ATOM 5307 O O . VAL A 1 664 ? 35.75 5.75 -24.156 1 77.94 664 VAL A O 1
ATOM 5310 N N . MET A 1 665 ? 33.938 6.703 -23.359 1 78.81 665 MET A N 1
ATOM 5311 C CA . MET A 1 665 ? 34.062 7.832 -24.266 1 78.81 665 MET A CA 1
ATOM 5312 C C . MET A 1 665 ? 35.25 8.727 -23.859 1 78.81 665 MET A C 1
ATOM 5314 O O . MET A 1 665 ? 35.906 9.328 -24.703 1 78.81 665 MET A O 1
ATOM 5318 N N . LYS A 1 666 ? 35.562 8.883 -22.594 1 76.25 666 LYS A N 1
ATOM 5319 C CA . LYS A 1 666 ? 36.656 9.719 -22.094 1 76.25 666 LYS A CA 1
ATOM 5320 C C . LYS A 1 666 ? 38 9.07 -22.359 1 76.25 666 LYS A C 1
ATOM 5322 O O . LYS A 1 666 ? 38.969 9.766 -22.672 1 76.25 666 LYS A O 1
ATOM 5327 N N . VAL A 1 667 ? 38.156 7.82 -21.969 1 69.88 667 VAL A N 1
ATOM 5328 C CA . VAL A 1 667 ? 39.438 7.141 -22.094 1 69.88 667 VAL A CA 1
ATOM 5329 C C . VAL A 1 667 ? 39.719 6.84 -23.547 1 69.88 667 VAL A C 1
ATOM 5331 O O . VAL A 1 667 ? 40.875 6.703 -23.953 1 69.88 667 VAL A O 1
ATOM 5334 N N . GLY A 1 668 ? 38.938 7.133 -24.516 1 60.81 668 GLY A N 1
ATOM 5335 C CA . GLY A 1 668 ? 39.125 6.863 -25.938 1 60.81 668 GLY A CA 1
ATOM 5336 C C . GLY A 1 668 ? 38.875 5.414 -26.297 1 60.81 668 GLY A C 1
ATOM 5337 O O . GLY A 1 668 ? 39.031 4.516 -25.484 1 60.81 668 GLY A O 1
ATOM 5338 N N . TRP A 1 669 ? 38.156 5.168 -27.406 1 54.72 669 TRP A N 1
ATOM 5339 C CA . TRP A 1 669 ? 37.781 3.881 -27.969 1 54.72 669 TRP A CA 1
ATOM 5340 C C . TRP A 1 669 ? 38.969 2.928 -28.047 1 54.72 669 TRP A C 1
ATOM 5342 O O . TRP A 1 669 ? 38.781 1.713 -28.156 1 54.72 669 TRP A O 1
ATOM 5352 N N . ASN A 1 670 ? 40.094 3.395 -28.312 1 53.03 670 ASN A N 1
ATOM 5353 C CA . ASN A 1 670 ? 41.25 2.557 -28.609 1 53.03 670 ASN A CA 1
ATOM 5354 C C . ASN A 1 670 ? 41.875 1.96 -27.344 1 53.03 670 ASN A C 1
ATOM 5356 O O . ASN A 1 670 ? 42.781 1.147 -27.422 1 53.03 670 ASN A O 1
ATOM 5360 N N . ASN A 1 671 ? 41.406 2.383 -26.219 1 55.5 671 ASN A N 1
ATOM 5361 C CA . ASN A 1 671 ? 42.156 1.96 -25.047 1 55.5 671 ASN A CA 1
ATOM 5362 C C . ASN A 1 671 ? 41.594 0.677 -24.438 1 55.5 671 ASN A C 1
ATOM 5364 O O . ASN A 1 671 ? 40.406 0.383 -24.609 1 55.5 671 ASN A O 1
ATOM 5368 N N . ILE A 1 672 ? 42.5 -0.305 -23.922 1 53.94 672 ILE A N 1
ATOM 5369 C CA . ILE A 1 672 ? 42.5 -1.627 -23.312 1 53.94 672 ILE A CA 1
ATOM 5370 C C . ILE A 1 672 ? 41.281 -1.78 -22.422 1 53.94 672 ILE A C 1
ATOM 5372 O O . ILE A 1 672 ? 40.688 -2.854 -22.359 1 53.94 672 ILE A O 1
ATOM 5376 N N . HIS A 1 673 ? 40.594 -0.645 -22.109 1 67.69 673 HIS A N 1
ATOM 5377 C CA . HIS A 1 673 ? 39.594 -0.737 -21.062 1 67.69 673 HIS A CA 1
ATOM 5378 C C . HIS A 1 673 ? 38.219 -1.039 -21.656 1 67.69 673 HIS A C 1
ATOM 5380 O O . HIS A 1 673 ? 37.438 -1.775 -21.047 1 67.69 673 HIS A O 1
ATOM 5386 N N . LEU A 1 674 ? 38.031 -0.71 -22.953 1 73 674 LEU A N 1
ATOM 5387 C CA . LEU A 1 674 ? 36.75 -1.025 -23.594 1 73 674 LEU A CA 1
ATOM 5388 C C . LEU A 1 674 ? 36.688 -2.5 -23.969 1 73 674 LEU A C 1
ATOM 5390 O O . LEU A 1 674 ? 35.656 -3.129 -23.859 1 73 674 LEU A O 1
ATOM 5394 N N . ASP A 1 675 ? 37.812 -2.979 -24.391 1 82.19 675 ASP A N 1
ATOM 5395 C CA . ASP A 1 675 ? 37.906 -4.383 -24.781 1 82.19 675 ASP A CA 1
ATOM 5396 C C . ASP A 1 675 ? 37.5 -5.297 -23.641 1 82.19 675 ASP A C 1
ATOM 5398 O O . ASP A 1 675 ? 36.844 -6.316 -23.859 1 82.19 675 ASP A O 1
ATOM 5402 N N . ALA A 1 676 ? 37.75 -4.832 -22.469 1 84.69 676 ALA A N 1
ATOM 5403 C CA . ALA A 1 676 ? 37.469 -5.676 -21.297 1 84.69 676 ALA A CA 1
ATOM 5404 C C . ALA A 1 676 ? 36.094 -5.43 -20.75 1 84.69 676 ALA A C 1
ATOM 5406 O O . ALA A 1 676 ? 35.5 -6.316 -20.141 1 84.69 676 ALA A O 1
ATOM 5407 N N . LEU A 1 677 ? 35.5 -4.27 -21.031 1 90.69 677 LEU A N 1
ATOM 5408 C CA . LEU A 1 677 ? 34.219 -3.914 -20.391 1 90.69 677 LEU A CA 1
ATOM 5409 C C . LEU A 1 677 ? 33.062 -4.066 -21.344 1 90.69 677 LEU A C 1
ATOM 5411 O O . LEU A 1 677 ? 31.906 -3.959 -20.953 1 90.69 677 LEU A O 1
ATOM 5415 N N . PHE A 1 678 ? 33.281 -4.477 -22.547 1 90.19 678 PHE A N 1
ATOM 5416 C CA . PHE A 1 678 ? 32.281 -4.504 -23.578 1 90.19 678 PHE A CA 1
ATOM 5417 C C . PHE A 1 678 ? 31.172 -5.512 -23.234 1 90.19 678 PHE A C 1
ATOM 5419 O O . PHE A 1 678 ? 29.984 -5.219 -23.391 1 90.19 678 PHE A O 1
ATOM 5426 N N . PRO A 1 679 ? 31.531 -6.766 -22.812 1 92.69 679 PRO A N 1
ATOM 5427 C CA . PRO A 1 679 ? 30.469 -7.703 -22.453 1 92.69 679 PRO A CA 1
ATOM 5428 C C . PRO A 1 679 ? 29.562 -7.16 -21.344 1 92.69 679 PRO A C 1
ATOM 5430 O O . PRO A 1 679 ? 28.344 -7.395 -21.375 1 92.69 679 PRO A O 1
ATOM 5433 N N . GLN A 1 680 ? 30.156 -6.461 -20.422 1 94.38 680 GLN A N 1
ATOM 5434 C CA . GLN A 1 680 ? 29.359 -5.879 -19.344 1 94.38 680 GLN A CA 1
ATOM 5435 C C . GLN A 1 680 ? 28.469 -4.754 -19.859 1 94.38 680 GLN A C 1
ATOM 5437 O O . GLN A 1 680 ? 27.359 -4.555 -19.359 1 94.38 680 GLN A O 1
ATOM 5442 N N . LEU A 1 681 ? 28.938 -4.031 -20.875 1 93.25 681 LEU A N 1
ATOM 5443 C CA . LEU A 1 681 ? 28.141 -2.982 -21.5 1 93.25 681 LEU A CA 1
ATOM 5444 C C . LEU A 1 681 ? 26.938 -3.572 -22.219 1 93.25 681 LEU A C 1
ATOM 5446 O O . LEU A 1 681 ? 25.828 -3.02 -22.141 1 93.25 681 LEU A O 1
ATOM 5450 N N . ILE A 1 682 ? 27.156 -4.691 -22.844 1 93.38 682 ILE A N 1
ATOM 5451 C CA . ILE A 1 682 ? 26.078 -5.359 -23.562 1 93.38 682 ILE A CA 1
ATOM 5452 C C . ILE A 1 682 ? 25.047 -5.891 -22.562 1 93.38 682 ILE A C 1
ATOM 5454 O O . ILE A 1 682 ? 23.844 -5.738 -22.766 1 93.38 682 ILE A O 1
ATOM 5458 N N . LEU A 1 683 ? 25.562 -6.492 -21.5 1 94.56 683 LEU A N 1
ATOM 5459 C CA . LEU A 1 683 ? 24.656 -7.043 -20.484 1 94.56 683 LEU A CA 1
ATOM 5460 C C . LEU A 1 683 ? 23.828 -5.941 -19.828 1 94.56 683 LEU A C 1
ATOM 5462 O O . LEU A 1 683 ? 22.609 -6.066 -19.703 1 94.56 683 LEU A O 1
ATOM 5466 N N . CYS A 1 684 ? 24.484 -4.891 -19.422 1 96.31 684 CYS A N 1
ATOM 5467 C CA . CYS A 1 684 ? 23.812 -3.75 -18.812 1 96.31 684 CYS A CA 1
ATOM 5468 C C . CYS A 1 684 ? 22.844 -3.107 -19.797 1 96.31 684 CYS A C 1
ATOM 5470 O O . CYS A 1 684 ? 21.734 -2.732 -19.438 1 96.31 684 CYS A O 1
ATOM 5472 N N . GLY A 1 685 ? 23.281 -2.994 -21.078 1 96.5 685 GLY A N 1
ATOM 5473 C CA . GLY A 1 685 ? 22.422 -2.441 -22.109 1 96.5 685 GLY A CA 1
ATOM 5474 C C . GLY A 1 685 ? 21.172 -3.26 -22.359 1 96.5 685 GLY A C 1
ATOM 5475 O O . GLY A 1 685 ? 20.094 -2.701 -22.578 1 96.5 685 GLY A O 1
ATOM 5476 N N . MET A 1 686 ? 21.328 -4.551 -22.266 1 95.56 686 MET A N 1
ATOM 5477 C CA . MET A 1 686 ? 20.188 -5.434 -22.469 1 95.56 686 MET A CA 1
ATOM 5478 C C . MET A 1 686 ? 19.172 -5.266 -21.344 1 95.56 686 MET A C 1
ATOM 5480 O O . MET A 1 686 ? 17.969 -5.281 -21.578 1 95.56 686 MET A O 1
ATOM 5484 N N . VAL A 1 687 ? 19.656 -5.121 -20.094 1 96.69 687 VAL A N 1
ATOM 5485 C CA . VAL A 1 687 ? 18.766 -4.902 -18.969 1 96.69 687 VAL A CA 1
ATOM 5486 C C . VAL A 1 687 ? 18.016 -3.578 -19.141 1 96.69 687 VAL A C 1
ATOM 5488 O O . VAL A 1 687 ? 16.812 -3.496 -18.891 1 96.69 687 VAL A O 1
ATOM 5491 N N . VAL A 1 688 ? 18.719 -2.561 -19.625 1 97.44 688 VAL A N 1
ATOM 5492 C CA . VAL A 1 688 ? 18.125 -1.233 -19.797 1 97.44 688 VAL A CA 1
ATOM 5493 C C . VAL A 1 688 ? 17.094 -1.269 -20.906 1 97.44 688 VAL A C 1
ATOM 5495 O O . VAL A 1 688 ? 15.992 -0.714 -20.766 1 97.44 688 VAL A O 1
ATOM 5498 N N . ILE A 1 689 ? 17.375 -2.004 -22.016 1 96.81 689 ILE A N 1
ATOM 5499 C CA . ILE A 1 689 ? 16.469 -2.047 -23.156 1 96.81 689 ILE A CA 1
ATOM 5500 C C . ILE A 1 689 ? 15.211 -2.822 -22.781 1 96.81 689 ILE A C 1
ATOM 5502 O O . ILE A 1 689 ? 14.102 -2.455 -23.188 1 96.81 689 ILE A O 1
ATOM 5506 N N . THR A 1 690 ? 15.375 -3.844 -22.031 1 95.56 690 THR A N 1
ATOM 5507 C CA . THR A 1 690 ? 14.227 -4.645 -21.609 1 95.56 690 THR A CA 1
ATOM 5508 C C . THR A 1 690 ? 13.383 -3.893 -20.594 1 95.56 690 THR A C 1
ATOM 5510 O O . THR A 1 690 ? 12.203 -4.195 -20.406 1 95.56 690 THR A O 1
ATOM 5513 N N . SER A 1 691 ? 13.945 -2.805 -19.969 1 96.5 691 SER A N 1
ATOM 5514 C CA . SER A 1 691 ? 13.273 -2.096 -18.891 1 96.5 691 SER A CA 1
ATOM 5515 C C . SER A 1 691 ? 12.688 -0.775 -19.375 1 96.5 691 SER A C 1
ATOM 5517 O O . SER A 1 691 ? 12.305 0.076 -18.562 1 96.5 691 SER A O 1
ATOM 5519 N N . ILE A 1 692 ? 12.562 -0.54 -20.672 1 96 692 ILE A N 1
ATOM 5520 C CA . ILE A 1 692 ? 12.133 0.726 -21.25 1 96 692 ILE A CA 1
ATOM 5521 C C . ILE A 1 692 ? 10.742 1.08 -20.734 1 96 692 ILE A C 1
ATOM 5523 O O . ILE A 1 692 ? 10.484 2.227 -20.359 1 96 692 ILE A O 1
ATOM 5527 N N . PRO A 1 693 ? 9.766 0.052 -20.641 1 95.06 693 PRO A N 1
ATOM 5528 C CA . PRO A 1 693 ? 8.438 0.406 -20.141 1 95.06 693 PRO A CA 1
ATOM 5529 C C . PRO A 1 693 ? 8.461 0.941 -18.703 1 95.06 693 PRO A C 1
ATOM 5531 O O . PRO A 1 693 ? 7.605 1.743 -18.328 1 95.06 693 PRO A O 1
ATOM 5534 N N . PHE A 1 694 ? 9.445 0.578 -17.938 1 96.25 694 PHE A N 1
ATOM 5535 C CA . PHE A 1 694 ? 9.539 1.049 -16.562 1 96.25 694 PHE A CA 1
ATOM 5536 C C . PHE A 1 694 ? 10.008 2.498 -16.516 1 96.25 694 PHE A C 1
ATOM 5538 O O . PHE A 1 694 ? 9.523 3.289 -15.703 1 96.25 694 PHE A O 1
ATOM 5545 N N . TYR A 1 695 ? 10.961 2.85 -17.391 1 96.06 695 TYR A N 1
ATOM 5546 C CA . TYR A 1 695 ? 11.422 4.23 -17.469 1 96.06 695 TYR A CA 1
ATOM 5547 C C . TYR A 1 695 ? 10.305 5.16 -17.922 1 96.06 695 TYR A C 1
ATOM 5549 O O . TYR A 1 695 ? 10.141 6.254 -17.391 1 96.06 695 TYR A O 1
ATOM 5557 N N . GLU A 1 696 ? 9.547 4.688 -18.875 1 94.62 696 GLU A N 1
ATOM 5558 C CA . GLU A 1 696 ? 8.422 5.477 -19.344 1 94.62 696 GLU A CA 1
ATOM 5559 C C . GLU A 1 696 ? 7.395 5.703 -18.25 1 94.62 696 GLU A C 1
ATOM 5561 O O . GLU A 1 696 ? 6.855 6.801 -18.109 1 94.62 696 GLU A O 1
ATOM 5566 N N . ALA A 1 697 ? 7.152 4.633 -17.516 1 93.94 697 ALA A N 1
ATOM 5567 C CA . ALA A 1 697 ? 6.16 4.703 -16.438 1 93.94 697 ALA A CA 1
ATOM 5568 C C . ALA A 1 697 ? 6.625 5.629 -15.32 1 93.94 697 ALA A C 1
ATOM 5570 O O . ALA A 1 697 ? 5.809 6.27 -14.656 1 93.94 697 ALA A O 1
ATOM 5571 N N . MET A 1 698 ? 7.895 5.773 -15.07 1 92.12 698 MET A N 1
ATOM 5572 C CA . MET A 1 698 ? 8.43 6.582 -13.984 1 92.12 698 MET A CA 1
ATOM 5573 C C . MET A 1 698 ? 8.531 8.047 -14.391 1 92.12 698 MET A C 1
ATOM 5575 O O . MET A 1 698 ? 8.281 8.945 -13.578 1 92.12 698 MET A O 1
ATOM 5579 N N . PHE A 1 699 ? 8.789 8.328 -15.719 1 90.31 699 PHE A N 1
ATOM 5580 C CA . PHE A 1 699 ? 9.211 9.688 -16.031 1 90.31 699 PHE A CA 1
ATOM 5581 C C . PHE A 1 699 ? 8.312 10.305 -17.094 1 90.31 699 PHE A C 1
ATOM 5583 O O . PHE A 1 699 ? 8.188 11.523 -17.188 1 90.31 699 PHE A O 1
ATOM 5590 N N . LEU A 1 700 ? 7.699 9.547 -17.969 1 89.19 700 LEU A N 1
ATOM 5591 C CA . LEU A 1 700 ? 7.051 10.125 -19.141 1 89.19 700 LEU A CA 1
ATOM 5592 C C . LEU A 1 700 ? 5.535 9.984 -19.047 1 89.19 700 LEU A C 1
ATOM 5594 O O . LEU A 1 700 ? 4.801 10.914 -19.406 1 89.19 700 LEU A O 1
ATOM 5598 N N . ARG A 1 701 ? 5.027 8.844 -18.516 1 89.38 701 ARG A N 1
ATOM 5599 C CA . ARG A 1 701 ? 3.592 8.57 -18.5 1 89.38 701 ARG A CA 1
ATOM 5600 C C . ARG A 1 701 ? 2.875 9.461 -17.484 1 89.38 701 ARG A C 1
ATOM 5602 O O . ARG A 1 701 ? 3.412 9.75 -16.422 1 89.38 701 ARG A O 1
ATOM 5609 N N . LYS A 1 702 ? 1.616 9.836 -17.859 1 82.81 702 LYS A N 1
ATOM 5610 C CA . LYS A 1 702 ? 0.816 10.703 -17 1 82.81 702 LYS A CA 1
ATOM 5611 C C . LYS A 1 702 ? -0.507 10.039 -16.625 1 82.81 702 LYS A C 1
ATOM 5613 O O . LYS A 1 702 ? -1.314 10.617 -15.898 1 82.81 702 LYS A O 1
ATOM 5618 N N . ASP A 1 703 ? -0.718 8.82 -17.016 1 84.31 703 ASP A N 1
ATOM 5619 C CA . ASP A 1 703 ? -1.974 8.133 -16.734 1 84.31 703 ASP A CA 1
ATOM 5620 C C . ASP A 1 703 ? -1.968 7.523 -15.344 1 84.31 703 ASP A C 1
ATOM 5622 O O . ASP A 1 703 ? -0.947 7.555 -14.648 1 84.31 703 ASP A O 1
ATOM 5626 N N . LYS A 1 704 ? -3.049 6.977 -14.914 1 80.69 704 LYS A N 1
ATOM 5627 C CA . LYS A 1 704 ? -3.219 6.422 -13.57 1 80.69 704 LYS A CA 1
ATOM 5628 C C . LYS A 1 704 ? -2.457 5.109 -13.414 1 80.69 704 LYS A C 1
ATOM 5630 O O . LYS A 1 704 ? -2.238 4.637 -12.297 1 80.69 704 LYS A O 1
ATOM 5635 N N . GLY A 1 705 ? -2.029 4.562 -14.547 1 87.12 705 GLY A N 1
ATOM 5636 C CA . GLY A 1 705 ? -1.324 3.291 -14.492 1 87.12 705 GLY A CA 1
ATOM 5637 C C . GLY A 1 705 ? 0.18 3.447 -14.367 1 87.12 705 GLY A C 1
ATOM 5638 O O . GLY A 1 705 ? 0.917 2.461 -14.406 1 87.12 705 GLY A O 1
ATOM 5639 N N . ARG A 1 706 ? 0.678 4.664 -14.148 1 90.5 706 ARG A N 1
ATOM 5640 C CA . ARG A 1 706 ? 2.111 4.91 -14.031 1 90.5 706 ARG A CA 1
ATOM 5641 C C . ARG A 1 706 ? 2.633 4.504 -12.664 1 90.5 706 ARG A C 1
ATOM 5643 O O . ARG A 1 706 ? 1.85 4.215 -11.758 1 90.5 706 ARG A O 1
ATOM 5650 N N . ILE A 1 707 ? 3.938 4.453 -12.508 1 91 707 ILE A N 1
ATOM 5651 C CA . ILE A 1 707 ? 4.547 4.184 -11.203 1 91 707 ILE A CA 1
ATOM 5652 C C . ILE A 1 707 ? 4.371 5.395 -10.297 1 91 707 ILE A C 1
ATOM 5654 O O . ILE A 1 707 ? 4.703 6.52 -10.672 1 91 707 ILE A O 1
ATOM 5658 N N . PRO A 1 708 ? 3.756 5.172 -9.125 1 86.06 708 PRO A N 1
ATOM 5659 C CA . PRO A 1 708 ? 3.543 6.297 -8.219 1 86.06 708 PRO A CA 1
ATOM 5660 C C . PRO A 1 708 ? 4.828 7.062 -7.914 1 86.06 708 PRO A C 1
ATOM 5662 O O . PRO A 1 708 ? 5.895 6.457 -7.77 1 86.06 708 PRO A O 1
ATOM 5665 N N . PHE A 1 709 ? 4.707 8.312 -7.742 1 86.38 709 PHE A N 1
ATOM 5666 C CA . PHE A 1 709 ? 5.84 9.219 -7.582 1 86.38 709 PHE A CA 1
ATOM 5667 C C . PHE A 1 709 ? 6.652 8.852 -6.348 1 86.38 709 PHE A C 1
ATOM 5669 O O . PHE A 1 709 ? 7.883 8.82 -6.398 1 86.38 709 PHE A O 1
ATOM 5676 N N . PRO A 1 710 ? 6.066 8.5 -5.215 1 83.31 710 PRO A N 1
ATOM 5677 C CA . PRO A 1 710 ? 6.875 8.133 -4.051 1 83.31 710 PRO A CA 1
ATOM 5678 C C . PRO A 1 710 ? 7.758 6.914 -4.309 1 83.31 710 PRO A C 1
ATOM 5680 O O . PRO A 1 710 ? 8.859 6.82 -3.764 1 83.31 710 PRO A O 1
ATOM 5683 N N . VAL A 1 711 ? 7.285 6 -5.125 1 90.19 711 VAL A N 1
ATOM 5684 C CA . VAL A 1 711 ? 8.062 4.809 -5.461 1 90.19 711 VAL A CA 1
ATOM 5685 C C . VAL A 1 711 ? 9.266 5.199 -6.309 1 90.19 711 VAL A C 1
ATOM 5687 O O . VAL A 1 711 ? 10.375 4.699 -6.098 1 90.19 711 VAL A O 1
ATOM 5690 N N . THR A 1 712 ? 9.031 6.086 -7.273 1 91 712 THR A N 1
ATOM 5691 C CA . THR A 1 712 ? 10.117 6.574 -8.117 1 91 712 THR A CA 1
ATOM 5692 C C . THR A 1 712 ? 11.18 7.277 -7.281 1 91 712 THR A C 1
ATOM 5694 O O . THR A 1 712 ? 12.375 7.039 -7.457 1 91 712 THR A O 1
ATOM 5697 N N . LEU A 1 713 ? 10.773 8.062 -6.34 1 88.12 713 LEU A N 1
ATOM 5698 C CA . LEU A 1 713 ? 11.703 8.812 -5.5 1 88.12 713 LEU A CA 1
ATOM 5699 C C . LEU A 1 713 ? 12.492 7.879 -4.59 1 88.12 713 LEU A C 1
ATOM 5701 O O . LEU A 1 713 ? 13.695 8.055 -4.406 1 88.12 713 LEU A O 1
ATOM 5705 N N . ALA A 1 714 ? 11.766 6.969 -4.027 1 89.19 714 ALA A N 1
ATOM 5706 C CA . ALA A 1 714 ? 12.453 5.988 -3.188 1 89.19 714 ALA A CA 1
ATOM 5707 C C . ALA A 1 714 ? 13.492 5.215 -3.988 1 89.19 714 ALA A C 1
ATOM 5709 O O . ALA A 1 714 ? 14.602 4.965 -3.502 1 89.19 714 ALA A O 1
ATOM 5710 N N . SER A 1 715 ? 13.141 4.816 -5.211 1 92.94 715 SER A N 1
ATOM 5711 C CA . SER A 1 715 ? 14.062 4.059 -6.059 1 92.94 715 SER A CA 1
ATOM 5712 C C . SER A 1 715 ? 15.312 4.875 -6.383 1 92.94 715 SER A C 1
ATOM 5714 O O . SER A 1 715 ? 16.422 4.348 -6.352 1 92.94 715 SER A O 1
ATOM 5716 N N . ILE A 1 716 ? 15.102 6.152 -6.688 1 92.5 716 ILE A N 1
ATOM 5717 C CA . ILE A 1 716 ? 16.234 7.039 -6.949 1 92.5 716 ILE A CA 1
ATOM 5718 C C . ILE A 1 716 ? 17.109 7.137 -5.703 1 92.5 716 ILE A C 1
ATOM 5720 O O . ILE A 1 716 ? 18.344 7.082 -5.793 1 92.5 716 ILE A O 1
ATOM 5724 N N . GLY A 1 717 ? 16.422 7.262 -4.57 1 91.25 717 GLY A N 1
ATOM 5725 C CA . GLY A 1 717 ? 17.156 7.348 -3.312 1 91.25 717 GLY A CA 1
ATOM 5726 C C . GLY A 1 717 ? 18 6.125 -3.027 1 91.25 717 GLY A C 1
ATOM 5727 O O . GLY A 1 717 ? 19.125 6.242 -2.541 1 91.25 717 GLY A O 1
ATOM 5728 N N . PHE A 1 718 ? 17.547 4.969 -3.371 1 92.75 718 PHE A N 1
ATOM 5729 C CA . PHE A 1 718 ? 18.281 3.746 -3.076 1 92.75 718 PHE A CA 1
ATOM 5730 C C . PHE A 1 718 ? 19.422 3.557 -4.055 1 92.75 718 PHE A C 1
ATOM 5732 O O . PHE A 1 718 ? 20.469 2.992 -3.699 1 92.75 718 PHE A O 1
ATOM 5739 N N . VAL A 1 719 ? 19.219 4.012 -5.289 1 93.62 719 VAL A N 1
ATOM 5740 C CA . VAL A 1 719 ? 20.344 3.996 -6.223 1 93.62 719 VAL A CA 1
ATOM 5741 C C . VAL A 1 719 ? 21.453 4.91 -5.715 1 93.62 719 VAL A C 1
ATOM 5743 O O . VAL A 1 719 ? 22.625 4.543 -5.746 1 93.62 719 VAL A O 1
ATOM 5746 N N . MET A 1 720 ? 21.078 6.105 -5.145 1 90.75 720 MET A N 1
ATOM 5747 C CA . MET A 1 720 ? 22.062 7.031 -4.586 1 90.75 720 MET A CA 1
ATOM 5748 C C . MET A 1 720 ? 22.75 6.414 -3.377 1 90.75 720 MET A C 1
ATOM 5750 O O . MET A 1 720 ? 23.969 6.559 -3.215 1 90.75 720 MET A O 1
ATOM 5754 N N . LEU A 1 721 ? 21.969 5.762 -2.646 1 89.19 721 LEU A N 1
ATOM 5755 C CA . LEU A 1 721 ? 22.5 5.109 -1.46 1 89.19 721 LEU A CA 1
ATOM 5756 C C . LEU A 1 721 ? 23.547 4.062 -1.847 1 89.19 721 LEU A C 1
ATOM 5758 O O . LEU A 1 721 ? 24.562 3.91 -1.169 1 89.19 721 LEU A O 1
ATOM 5762 N N . ALA A 1 722 ? 23.266 3.35 -2.918 1 89.94 722 ALA A N 1
ATOM 5763 C CA . ALA A 1 722 ? 24.188 2.309 -3.387 1 89.94 722 ALA A CA 1
ATOM 5764 C C . ALA A 1 722 ? 25.5 2.908 -3.869 1 89.94 722 ALA A C 1
ATOM 5766 O O . ALA A 1 722 ? 26.531 2.246 -3.836 1 89.94 722 ALA A O 1
ATOM 5767 N N . LEU A 1 723 ? 25.469 4.141 -4.227 1 88.25 723 LEU A N 1
ATOM 5768 C CA . LEU A 1 723 ? 26.641 4.762 -4.828 1 88.25 723 LEU A CA 1
ATOM 5769 C C . LEU A 1 723 ? 27.375 5.637 -3.812 1 88.25 723 LEU A C 1
ATOM 5771 O O . LEU A 1 723 ? 28.5 6.074 -4.062 1 88.25 723 LEU A O 1
ATOM 5775 N N . LEU A 1 724 ? 26.812 5.812 -2.619 1 84.38 724 LEU A N 1
ATOM 5776 C CA . LEU A 1 724 ? 27.344 6.73 -1.618 1 84.38 724 LEU A CA 1
ATOM 5777 C C . LEU A 1 724 ? 28.641 6.184 -1.003 1 84.38 724 LEU A C 1
ATOM 5779 O O . LEU A 1 724 ? 29.531 6.953 -0.63 1 84.38 724 LEU A O 1
ATOM 5783 N N . PRO A 1 725 ? 28.766 4.867 -0.846 1 79.44 725 PRO A N 1
ATOM 5784 C CA . PRO A 1 725 ? 29.984 4.355 -0.22 1 79.44 725 PRO A CA 1
ATOM 5785 C C . PRO A 1 725 ? 31.25 4.758 -0.979 1 79.44 725 PRO A C 1
ATOM 5787 O O . PRO A 1 725 ? 32.344 4.785 -0.402 1 79.44 725 PRO A O 1
ATOM 5790 N N . ALA A 1 726 ? 31.125 5.125 -2.203 1 77.44 726 ALA A N 1
ATOM 5791 C CA . ALA A 1 726 ? 32.281 5.539 -2.99 1 77.44 726 ALA A CA 1
ATOM 5792 C C . ALA A 1 726 ? 32.812 6.898 -2.525 1 77.44 726 ALA A C 1
ATOM 5794 O O . ALA A 1 726 ? 33.969 7.242 -2.77 1 77.44 726 ALA A O 1
ATOM 5795 N N . ILE A 1 727 ? 31.984 7.566 -1.763 1 74.38 727 ILE A N 1
ATOM 5796 C CA . ILE A 1 727 ? 32.344 8.922 -1.349 1 74.38 727 ILE A CA 1
ATOM 5797 C C . ILE A 1 727 ? 33.156 8.867 -0.059 1 74.38 727 ILE A C 1
ATOM 5799 O O . ILE A 1 727 ? 33.906 9.805 0.253 1 74.38 727 ILE A O 1
ATOM 5803 N N . VAL A 1 728 ? 32.938 7.816 0.66 1 80.06 728 VAL A N 1
ATOM 5804 C CA . VAL A 1 728 ? 33.625 7.738 1.948 1 80.06 728 VAL A CA 1
ATOM 5805 C C . VAL A 1 728 ? 34.938 6.977 1.792 1 80.06 728 VAL A C 1
ATOM 5807 O O . VAL A 1 728 ? 35.938 7.312 2.434 1 80.06 728 VAL A O 1
ATOM 5810 N N . MET B 1 1 ? -11.633 59.281 32.438 1 35.62 1 MET B N 1
ATOM 5811 C CA . MET B 1 1 ? -11.336 58.094 33.219 1 35.62 1 MET B CA 1
ATOM 5812 C C . MET B 1 1 ? -10.438 57.156 32.438 1 35.62 1 MET B C 1
ATOM 5814 O O . MET B 1 1 ? -10.773 56.75 31.328 1 35.62 1 MET B O 1
ATOM 5818 N N . GLU B 1 2 ? -9.195 57.375 32.562 1 47 2 GLU B N 1
ATOM 5819 C CA . GLU B 1 2 ? -8.125 56.625 31.906 1 47 2 GLU B CA 1
ATOM 5820 C C . GLU B 1 2 ? -8.484 55.156 31.766 1 47 2 GLU B C 1
ATOM 5822 O O . GLU B 1 2 ? -8.734 54.469 32.75 1 47 2 GLU B O 1
ATOM 5827 N N . ARG B 1 3 ? -9.164 54.844 30.688 1 65.75 3 ARG B N 1
ATOM 5828 C CA . ARG B 1 3 ? -9.812 53.562 30.484 1 65.75 3 ARG B CA 1
ATOM 5829 C C . ARG B 1 3 ? -8.789 52.438 30.562 1 65.75 3 ARG B C 1
ATOM 5831 O O . ARG B 1 3 ? -7.766 52.469 29.891 1 65.75 3 ARG B O 1
ATOM 5838 N N . THR B 1 4 ? -8.773 51.625 31.484 1 83.81 4 THR B N 1
ATOM 5839 C CA . THR B 1 4 ? -7.898 50.5 31.859 1 83.81 4 THR B CA 1
ATOM 5840 C C . THR B 1 4 ? -7.797 49.5 30.719 1 83.81 4 THR B C 1
ATOM 5842 O O . THR B 1 4 ? -8.781 49.25 30.016 1 83.81 4 THR B O 1
ATOM 5845 N N . ARG B 1 5 ? -6.559 49.094 30.422 1 92.25 5 ARG B N 1
ATOM 5846 C CA . ARG B 1 5 ? -6.254 48.125 29.391 1 92.25 5 ARG B CA 1
ATOM 5847 C C . ARG B 1 5 ? -7.059 46.844 29.594 1 92.25 5 ARG B C 1
ATOM 5849 O O . ARG B 1 5 ? -7.352 46.438 30.734 1 92.25 5 ARG B O 1
ATOM 5856 N N . LEU B 1 6 ? -7.434 46.25 28.453 1 95.69 6 LEU B N 1
ATOM 5857 C CA . LEU B 1 6 ? -8.227 45.031 28.516 1 95.69 6 LEU B CA 1
ATOM 5858 C C . LEU B 1 6 ? -7.32 43.812 28.516 1 95.69 6 LEU B C 1
ATOM 5860 O O . LEU B 1 6 ? -7.797 42.656 28.656 1 95.69 6 LEU B O 1
ATOM 5864 N N . PHE B 1 7 ? -6.02 44 28.312 1 95.81 7 PHE B N 1
ATOM 5865 C CA . PHE B 1 7 ? -5.062 42.906 28.422 1 95.81 7 PHE B CA 1
ATOM 5866 C C . PHE B 1 7 ? -3.686 43.406 28.812 1 95.81 7 PHE B C 1
ATOM 5868 O O . PHE B 1 7 ? -3.438 44.625 28.781 1 95.81 7 PHE B O 1
ATOM 5875 N N . GLU B 1 8 ? -2.912 42.531 29.297 1 94.56 8 GLU B N 1
ATOM 5876 C CA . GLU B 1 8 ? -1.537 42.844 29.672 1 94.56 8 GLU B CA 1
ATOM 5877 C C . GLU B 1 8 ? -0.547 41.906 29 1 94.56 8 GLU B C 1
ATOM 5879 O O . GLU B 1 8 ? -0.879 40.75 28.734 1 94.56 8 GLU B O 1
ATOM 5884 N N . THR B 1 9 ? 0.594 42.406 28.625 1 92.94 9 THR B N 1
ATOM 5885 C CA . THR B 1 9 ? 1.663 41.625 28.016 1 92.94 9 THR B CA 1
ATOM 5886 C C . THR B 1 9 ? 2.789 41.375 29.031 1 92.94 9 THR B C 1
ATOM 5888 O O . THR B 1 9 ? 3.357 42.344 29.562 1 92.94 9 THR B O 1
ATOM 5891 N N . GLU B 1 10 ? 3.043 40.156 29.234 1 92 10 GLU B N 1
ATOM 5892 C CA . GLU B 1 10 ? 4.109 39.75 30.141 1 92 10 GLU B CA 1
ATOM 5893 C C . GLU B 1 10 ? 5.281 39.125 29.391 1 92 10 GLU B C 1
ATOM 5895 O O . GLU B 1 10 ? 5.082 38.375 28.438 1 92 10 GLU B O 1
ATOM 5900 N N . THR B 1 11 ? 6.398 39.531 29.75 1 88.5 11 THR B N 1
ATOM 5901 C CA . THR B 1 11 ? 7.594 38.938 29.156 1 88.5 11 THR B CA 1
ATOM 5902 C C . THR B 1 11 ? 8.055 37.719 29.969 1 88.5 11 THR B C 1
ATOM 5904 O O . THR B 1 11 ? 7.922 37.719 31.188 1 88.5 11 THR B O 1
ATOM 5907 N N . HIS B 1 12 ? 8.555 36.75 29.281 1 86.12 12 HIS B N 1
ATOM 5908 C CA . HIS B 1 12 ? 9.07 35.562 29.953 1 86.12 12 HIS B CA 1
ATOM 5909 C C . HIS B 1 12 ? 10.359 35.875 30.703 1 86.12 12 HIS B C 1
ATOM 5911 O O . HIS B 1 12 ? 11.195 36.656 30.219 1 86.12 12 HIS B O 1
ATOM 5917 N N . GLY B 1 13 ? 10.531 35.375 31.859 1 81.88 13 GLY B N 1
ATOM 5918 C CA . GLY B 1 13 ? 11.727 35.594 32.656 1 81.88 13 GLY B CA 1
ATOM 5919 C C . GLY B 1 13 ? 12.906 34.75 32.219 1 81.88 13 GLY B C 1
ATOM 5920 O O . GLY B 1 13 ? 12.766 33.906 31.328 1 81.88 13 GLY B O 1
ATOM 5921 N N . GLY B 1 14 ? 14.102 35.062 32.688 1 83.75 14 GLY B N 1
ATOM 5922 C CA . GLY B 1 14 ? 15.305 34.281 32.469 1 83.75 14 GLY B CA 1
ATOM 5923 C C . GLY B 1 14 ? 15.93 34.531 31.094 1 83.75 14 GLY B C 1
ATOM 5924 O O . GLY B 1 14 ? 16.625 33.656 30.547 1 83.75 14 GLY B O 1
ATOM 5925 N N . ARG B 1 15 ? 15.695 35.594 30.5 1 86.81 15 ARG B N 1
ATOM 5926 C CA . ARG B 1 15 ? 16.141 35.875 29.141 1 86.81 15 ARG B CA 1
ATOM 5927 C C . ARG B 1 15 ? 17.625 36.188 29.094 1 86.81 15 ARG B C 1
ATOM 5929 O O . ARG B 1 15 ? 18.297 35.906 28.094 1 86.81 15 ARG B O 1
ATOM 5936 N N . ALA B 1 16 ? 18.109 36.719 30.125 1 89.94 16 ALA B N 1
ATOM 5937 C CA . ALA B 1 16 ? 19.562 36.938 30.172 1 89.94 16 ALA B CA 1
ATOM 5938 C C . ALA B 1 16 ? 20.344 35.656 30.125 1 89.94 16 ALA B C 1
ATOM 5940 O O . ALA B 1 16 ? 21.344 35.531 29.422 1 89.94 16 ALA B O 1
ATOM 5941 N N . ALA B 1 17 ? 19.859 34.75 30.859 1 90.25 17 ALA B N 1
ATOM 5942 C CA . ALA B 1 17 ? 20.484 33.406 30.844 1 90.25 17 ALA B CA 1
ATOM 5943 C C . ALA B 1 17 ? 20.391 32.781 29.469 1 90.25 17 ALA B C 1
ATOM 5945 O O . ALA B 1 17 ? 21.312 32.094 29.016 1 90.25 17 ALA B O 1
ATOM 5946 N N . TYR B 1 18 ? 19.328 32.938 28.844 1 91.38 18 TYR B N 1
ATOM 5947 C CA . TYR B 1 18 ? 19.141 32.375 27.516 1 91.38 18 TYR B CA 1
ATOM 5948 C C . TYR B 1 18 ? 20.078 33.031 26.516 1 91.38 18 TYR B C 1
ATOM 5950 O O . TYR B 1 18 ? 20.641 32.344 25.656 1 91.38 18 TYR B O 1
ATOM 5958 N N . ARG B 1 19 ? 20.203 34.344 26.594 1 91.75 19 ARG B N 1
ATOM 5959 C CA . ARG B 1 19 ? 21.078 35.062 25.656 1 91.75 19 ARG B CA 1
ATOM 5960 C C . ARG B 1 19 ? 22.531 34.625 25.844 1 91.75 19 ARG B C 1
ATOM 5962 O O . ARG B 1 19 ? 23.266 34.5 24.859 1 91.75 19 ARG B O 1
ATOM 5969 N N . LEU B 1 20 ? 22.844 34.406 27.047 1 93.12 20 LEU B N 1
ATOM 5970 C CA . LEU B 1 20 ? 24.188 33.875 27.297 1 93.12 20 LEU B CA 1
ATOM 5971 C C . LEU B 1 20 ? 24.359 32.5 26.688 1 93.12 20 LEU B C 1
ATOM 5973 O O . LEU B 1 20 ? 25.375 32.219 26.062 1 93.12 20 LEU B O 1
ATOM 5977 N N . HIS B 1 21 ? 23.359 31.719 26.953 1 93.75 21 HIS B N 1
ATOM 5978 C CA . HIS B 1 21 ? 23.359 30.375 26.359 1 93.75 21 HIS B CA 1
ATOM 5979 C C . HIS B 1 21 ? 23.469 30.453 24.844 1 93.75 21 HIS B C 1
ATOM 5981 O O . HIS B 1 21 ? 24.281 29.75 24.25 1 93.75 21 HIS B O 1
ATOM 5987 N N . ALA B 1 22 ? 22.734 31.328 24.219 1 95.06 22 ALA B N 1
ATOM 5988 C CA . ALA B 1 22 ? 22.719 31.438 22.766 1 95.06 22 ALA B CA 1
ATOM 5989 C C . ALA B 1 22 ? 24.062 31.906 22.234 1 95.06 22 ALA B C 1
ATOM 5991 O O . ALA B 1 22 ? 24.531 31.422 21.203 1 95.06 22 ALA B O 1
ATOM 5992 N N . VAL B 1 23 ? 24.672 32.781 22.922 1 96.06 23 VAL B N 1
ATOM 5993 C CA . VAL B 1 23 ? 25.969 33.344 22.484 1 96.06 23 VAL B CA 1
ATOM 5994 C C . VAL B 1 23 ? 27.047 32.25 22.609 1 96.06 23 VAL B C 1
ATOM 5996 O O . VAL B 1 23 ? 27.906 32.125 21.734 1 96.06 23 VAL B O 1
ATOM 5999 N N . THR B 1 24 ? 27 31.5 23.656 1 96.94 24 THR B N 1
ATOM 6000 C CA . THR B 1 24 ? 27.984 30.453 23.828 1 96.94 24 THR B CA 1
ATOM 6001 C C . THR B 1 2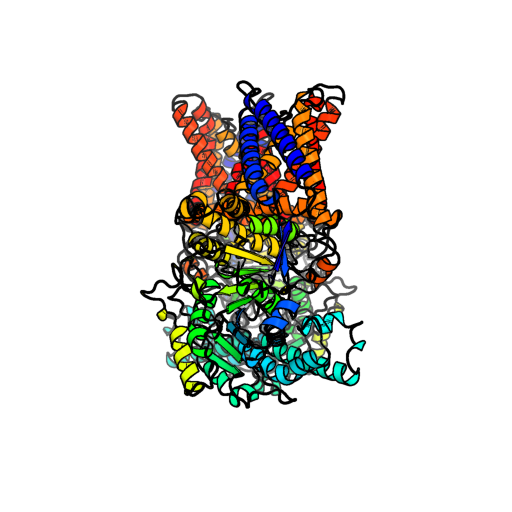4 ? 27.812 29.359 22.781 1 96.94 24 THR B C 1
ATOM 6003 O O . THR B 1 24 ? 28.797 28.781 22.297 1 96.94 24 THR B O 1
ATOM 6006 N N . VAL B 1 25 ? 26.609 29.031 22.5 1 97.06 25 VAL B N 1
ATOM 6007 C CA . VAL B 1 25 ? 26.344 28.031 21.469 1 97.06 25 VAL B CA 1
ATOM 6008 C C . VAL B 1 25 ? 26.797 28.547 20.109 1 97.06 25 VAL B C 1
ATOM 6010 O O . VAL B 1 25 ? 27.375 27.797 19.312 1 97.06 25 VAL B O 1
ATOM 6013 N N . ALA B 1 26 ? 26.547 29.859 19.859 1 97.5 26 ALA B N 1
ATOM 6014 C CA . ALA B 1 26 ? 27 30.453 18.609 1 97.5 26 ALA B CA 1
ATOM 6015 C C . ALA B 1 26 ? 28.516 30.375 18.469 1 97.5 26 ALA B C 1
ATOM 6017 O O . ALA B 1 26 ? 29.031 30.078 17.391 1 97.5 26 ALA B O 1
ATOM 6018 N N . ALA B 1 27 ? 29.156 30.625 19.578 1 97.81 27 ALA B N 1
ATOM 6019 C CA . ALA B 1 27 ? 30.609 30.531 19.578 1 97.81 27 ALA B CA 1
ATOM 6020 C C . ALA B 1 27 ? 31.062 29.094 19.297 1 97.81 27 ALA B C 1
ATOM 6022 O O . ALA B 1 27 ? 32.031 28.875 18.562 1 97.81 27 ALA B O 1
ATOM 6023 N N . GLY B 1 28 ? 30.391 28.156 19.938 1 97.75 28 GLY B N 1
ATOM 6024 C CA . GLY B 1 28 ? 30.703 26.766 19.688 1 97.75 28 GLY B CA 1
ATOM 6025 C C . GLY B 1 28 ? 30.5 26.359 18.234 1 97.75 28 GLY B C 1
ATOM 6026 O O . GLY B 1 28 ? 31.312 25.641 17.672 1 97.75 28 GLY B O 1
ATOM 6027 N N . ILE B 1 29 ? 29.469 26.812 17.625 1 97.88 29 ILE B N 1
ATOM 6028 C CA . ILE B 1 29 ? 29.156 26.5 16.234 1 97.88 29 ILE B CA 1
ATOM 6029 C C . ILE B 1 29 ? 30.203 27.109 15.32 1 97.88 29 ILE B C 1
ATOM 6031 O O . ILE B 1 29 ? 30.672 26.469 14.375 1 97.88 29 ILE B O 1
ATOM 6035 N N . LEU B 1 30 ? 30.625 28.359 15.609 1 97.94 30 LEU B N 1
ATOM 6036 C CA . LEU B 1 30 ? 31.625 29.016 14.781 1 97.94 30 LEU B CA 1
ATOM 6037 C C . LEU B 1 30 ? 32.969 28.297 14.859 1 97.94 30 LEU B C 1
ATOM 6039 O O . LEU B 1 30 ? 33.656 28.156 13.852 1 97.94 30 LEU B O 1
ATOM 6043 N N . LEU B 1 31 ? 33.312 27.797 16.062 1 97.69 31 LEU B N 1
ATOM 6044 C CA . LEU B 1 31 ? 34.562 27.047 16.219 1 97.69 31 LEU B CA 1
ATOM 6045 C C . LEU B 1 31 ? 34.5 25.719 15.477 1 97.69 31 LEU B C 1
ATOM 6047 O O . LEU B 1 31 ? 35.5 25.297 14.875 1 97.69 31 LEU B O 1
ATOM 6051 N N . LEU B 1 32 ? 33.375 25.094 15.578 1 97 32 LEU B N 1
ATOM 6052 C CA . LEU B 1 32 ? 33.156 23.844 14.867 1 97 32 LEU B CA 1
ATOM 6053 C C . LEU B 1 32 ? 33.281 24.047 13.367 1 97 32 LEU B C 1
ATOM 6055 O O . LEU B 1 32 ? 33.938 23.25 12.68 1 97 32 LEU B O 1
ATOM 6059 N N . LEU B 1 33 ? 32.656 25.094 12.82 1 97.5 33 LEU B N 1
ATOM 6060 C CA . LEU B 1 33 ? 32.719 25.375 11.391 1 97.5 33 LEU B CA 1
ATOM 6061 C C . LEU B 1 33 ? 34.125 25.766 10.969 1 97.5 33 LEU B C 1
ATOM 6063 O O . LEU B 1 33 ? 34.562 25.438 9.867 1 97.5 33 LEU B O 1
ATOM 6067 N N . TYR B 1 34 ? 34.812 26.484 11.883 1 97.31 34 TYR B N 1
ATOM 6068 C CA . TYR B 1 34 ? 36.188 26.844 11.617 1 97.31 34 TYR B CA 1
ATOM 6069 C C . TYR B 1 34 ? 37.062 25.609 11.477 1 97.31 34 TYR B C 1
ATOM 6071 O O . TYR B 1 34 ? 37.875 25.516 10.555 1 97.31 34 TYR B O 1
ATOM 6079 N N . TYR B 1 35 ? 36.875 24.688 12.352 1 96.25 35 TYR B N 1
ATOM 6080 C CA . TYR B 1 35 ? 37.625 23.422 12.289 1 96.25 35 TYR B CA 1
ATOM 6081 C C . TYR B 1 35 ? 37.375 22.703 10.977 1 96.25 35 TYR B C 1
ATOM 6083 O O . TYR B 1 35 ? 38.312 22.234 10.32 1 96.25 35 TYR B O 1
ATOM 6091 N N . ARG B 1 36 ? 36.094 22.625 10.555 1 95.62 36 ARG B N 1
ATOM 6092 C CA . ARG B 1 36 ? 35.719 21.922 9.336 1 95.62 36 ARG B CA 1
ATOM 6093 C C . ARG B 1 36 ? 36.281 22.594 8.102 1 95.62 36 ARG B C 1
ATOM 6095 O O . ARG B 1 36 ? 36.719 21.922 7.16 1 95.62 36 ARG B O 1
ATOM 6102 N N . ALA B 1 37 ? 36.344 23.875 8.148 1 95.5 37 ALA B N 1
ATOM 6103 C CA . ALA B 1 37 ? 36.781 24.625 6.973 1 95.5 37 ALA B CA 1
ATOM 6104 C C . ALA B 1 37 ? 38.312 24.609 6.852 1 95.5 37 ALA B C 1
ATOM 6106 O O . ALA B 1 37 ? 38.844 24.641 5.746 1 95.5 37 ALA B O 1
ATOM 6107 N N . THR B 1 38 ? 39.062 24.453 7.949 1 94.69 38 THR B N 1
ATOM 6108 C CA . THR B 1 38 ? 40.5 24.609 7.91 1 94.69 38 THR B CA 1
ATOM 6109 C C . THR B 1 38 ? 41.219 23.25 7.863 1 94.69 38 THR B C 1
ATOM 6111 O O . THR B 1 38 ? 42.375 23.156 7.477 1 94.69 38 THR B O 1
ATOM 6114 N N . ARG B 1 39 ? 40.531 22.188 8.227 1 92.81 39 ARG B N 1
ATOM 6115 C CA . ARG B 1 39 ? 41.188 20.891 8.281 1 92.81 39 ARG B CA 1
ATOM 6116 C C . ARG B 1 39 ? 40.625 19.938 7.223 1 92.81 39 ARG B C 1
ATOM 6118 O O . ARG B 1 39 ? 40.344 18.766 7.5 1 92.81 39 ARG B O 1
ATOM 6125 N N . VAL B 1 40 ? 40.406 20.516 6.082 1 92.75 40 VAL B N 1
ATOM 6126 C CA . VAL B 1 40 ? 39.938 19.688 4.973 1 92.75 40 VAL B CA 1
ATOM 6127 C C . VAL B 1 40 ? 41 18.703 4.547 1 92.75 40 VAL B C 1
ATOM 6129 O O . VAL B 1 40 ? 42.156 19.094 4.305 1 92.75 40 VAL B O 1
ATOM 6132 N N . PRO B 1 41 ? 40.625 17.453 4.656 1 88.06 41 PRO B N 1
ATOM 6133 C CA . PRO B 1 41 ? 41.625 16.469 4.227 1 88.06 41 PRO B CA 1
ATOM 6134 C C . PRO B 1 41 ? 42.125 16.703 2.803 1 88.06 41 PRO B C 1
ATOM 6136 O O . PRO B 1 41 ? 41.375 17.172 1.955 1 88.06 41 PRO B O 1
ATOM 6139 N N . ALA B 1 42 ? 43.5 16.469 2.691 1 81.25 42 ALA B N 1
ATOM 6140 C CA . ALA B 1 42 ? 44.062 16.625 1.361 1 81.25 42 ALA B CA 1
ATOM 6141 C C . ALA B 1 42 ? 43.406 15.703 0.352 1 81.25 42 ALA B C 1
ATOM 6143 O O . ALA B 1 42 ? 42.5 14.945 0.704 1 81.25 42 ALA B O 1
ATOM 6144 N N . ALA B 1 43 ? 43.844 15.453 -0.838 1 72.44 43 ALA B N 1
ATOM 6145 C CA . ALA B 1 43 ? 43.281 14.688 -1.946 1 72.44 43 ALA B CA 1
ATOM 6146 C C . ALA B 1 43 ? 43.188 13.203 -1.59 1 72.44 43 ALA B C 1
ATOM 6148 O O . ALA B 1 43 ? 43.875 12.719 -0.704 1 72.44 43 ALA B O 1
ATOM 6149 N N . GLY B 1 44 ? 41.938 12.516 -1.844 1 71.5 44 GLY B N 1
ATOM 6150 C CA . GLY B 1 44 ? 41.781 11.078 -1.658 1 71.5 44 GLY B CA 1
ATOM 6151 C C . GLY B 1 44 ? 40.469 10.688 -1.06 1 71.5 44 GLY B C 1
ATOM 6152 O O . GLY B 1 44 ? 39.469 11.383 -1.253 1 71.5 44 GLY B O 1
ATOM 6153 N N . GLU B 1 45 ? 40.531 9.617 -0.242 1 76.06 45 GLU B N 1
ATOM 6154 C CA . GLU B 1 45 ? 39.344 8.984 0.331 1 76.06 45 GLU B CA 1
ATOM 6155 C C . GLU B 1 45 ? 38.812 9.789 1.509 1 76.06 45 GLU B C 1
ATOM 6157 O O . GLU B 1 45 ? 39.562 10.227 2.373 1 76.06 45 GLU B O 1
ATOM 6162 N N . GLY B 1 46 ? 37.562 10.32 1.495 1 86.5 46 GLY B N 1
ATOM 6163 C CA . GLY B 1 46 ? 36.906 10.961 2.625 1 86.5 46 GLY B CA 1
ATOM 6164 C C . GLY B 1 46 ? 36.719 12.461 2.457 1 86.5 46 GLY B C 1
ATOM 6165 O O . GLY B 1 46 ? 36 13.102 3.221 1 86.5 46 GLY B O 1
ATOM 6166 N N . ARG B 1 47 ? 37.469 13.055 1.462 1 91.69 47 ARG B N 1
ATOM 6167 C CA . ARG B 1 47 ? 37.375 14.492 1.268 1 91.69 47 ARG B CA 1
ATOM 6168 C C . ARG B 1 47 ? 35.938 14.906 0.944 1 91.69 47 ARG B C 1
ATOM 6170 O O . ARG B 1 47 ? 35.438 15.867 1.51 1 91.69 47 ARG B O 1
ATOM 6177 N N . ALA B 1 48 ? 35.406 14.141 -0.016 1 92.25 48 ALA B N 1
ATOM 6178 C CA . ALA B 1 48 ? 34.031 14.445 -0.393 1 92.25 48 ALA B CA 1
ATOM 6179 C C . ALA B 1 48 ? 33.094 14.312 0.803 1 92.25 48 ALA B C 1
ATOM 6181 O O . ALA B 1 48 ? 32.188 15.117 0.973 1 92.25 48 ALA B O 1
ATOM 6182 N N . ALA B 1 49 ? 33.312 13.312 1.624 1 94.06 49 ALA B N 1
ATOM 6183 C CA . ALA B 1 49 ? 32.5 13.109 2.82 1 94.06 49 ALA B CA 1
ATOM 6184 C C . ALA B 1 49 ? 32.656 14.266 3.799 1 94.06 49 ALA B C 1
ATOM 6186 O O . ALA B 1 49 ? 31.688 14.719 4.41 1 94.06 49 ALA B O 1
ATOM 6187 N N . TRP B 1 50 ? 33.906 14.75 3.896 1 95.25 50 TRP B N 1
ATOM 6188 C CA . TRP B 1 50 ? 34.219 15.859 4.793 1 95.25 50 TRP B CA 1
ATOM 6189 C C . TRP B 1 50 ? 33.531 17.141 4.336 1 95.25 50 TRP B C 1
ATOM 6191 O O . TRP B 1 50 ? 32.969 17.875 5.148 1 95.25 50 TRP B O 1
ATOM 6201 N N . LEU B 1 51 ? 33.562 17.359 3.055 1 94.94 51 LEU B N 1
ATOM 6202 C CA . LEU B 1 51 ? 32.938 18.562 2.506 1 94.94 51 LEU B CA 1
ATOM 6203 C C . LEU B 1 51 ? 31.422 18.484 2.643 1 94.94 51 LEU B C 1
ATOM 6205 O O . LEU B 1 51 ? 30.766 19.516 2.84 1 94.94 51 LEU B O 1
ATOM 6209 N N . GLY B 1 52 ? 30.891 17.266 2.496 1 95.31 52 GLY B N 1
ATOM 6210 C CA . GLY B 1 52 ? 29.469 17.094 2.729 1 95.31 52 GLY B CA 1
ATOM 6211 C C . GLY B 1 52 ? 29.062 17.375 4.164 1 95.31 52 GLY B C 1
ATOM 6212 O O . GLY B 1 52 ? 28 17.953 4.41 1 95.31 52 GLY B O 1
ATOM 6213 N N . MET B 1 53 ? 29.891 17.016 5.113 1 96 53 MET B N 1
ATOM 6214 C CA . MET B 1 53 ? 29.625 17.328 6.516 1 96 53 MET B CA 1
ATOM 6215 C C . MET B 1 53 ? 29.625 18.828 6.75 1 96 53 MET B C 1
ATOM 6217 O O . MET B 1 53 ? 28.781 19.344 7.48 1 96 53 MET B O 1
ATOM 6221 N N . LEU B 1 54 ? 30.625 19.453 6.105 1 96.69 54 LEU B N 1
ATOM 6222 C CA . LEU B 1 54 ? 30.703 20.906 6.223 1 96.69 54 LEU B CA 1
ATOM 6223 C C . LEU B 1 54 ? 29.422 21.562 5.684 1 96.69 54 LEU B C 1
ATOM 6225 O O . LEU B 1 54 ? 28.875 22.469 6.312 1 96.69 54 LEU B O 1
ATOM 6229 N N . ALA B 1 55 ? 28.969 21.094 4.562 1 97.19 55 ALA B N 1
ATOM 6230 C CA . ALA B 1 55 ? 27.75 21.641 3.963 1 97.19 55 ALA B CA 1
ATOM 6231 C C . ALA B 1 55 ? 26.547 21.422 4.871 1 97.19 55 ALA B C 1
ATOM 6233 O O . ALA B 1 55 ? 25.719 22.312 5.043 1 97.19 55 ALA B O 1
ATOM 6234 N N . ALA B 1 56 ? 26.422 20.234 5.441 1 97.12 56 ALA B N 1
ATOM 6235 C CA . ALA B 1 56 ? 25.312 19.906 6.328 1 97.12 56 ALA B CA 1
ATOM 6236 C C . ALA B 1 56 ? 25.344 20.766 7.594 1 97.12 56 ALA B C 1
ATOM 6238 O O . ALA B 1 56 ? 24.312 21.25 8.047 1 97.12 56 ALA B O 1
ATOM 6239 N N . GLU B 1 57 ? 26.516 20.922 8.125 1 97.56 57 GLU B N 1
ATOM 6240 C CA . GLU B 1 57 ? 26.672 21.688 9.359 1 97.56 57 GLU B CA 1
ATOM 6241 C C . GLU B 1 57 ? 26.469 23.188 9.117 1 97.56 57 GLU B C 1
ATOM 6243 O O . GLU B 1 57 ? 25.969 23.891 9.984 1 97.56 57 GLU B O 1
ATOM 6248 N N . LEU B 1 58 ? 26.859 23.625 7.934 1 97.5 58 LEU B N 1
ATOM 6249 C CA . LEU B 1 58 ? 26.562 25 7.559 1 97.5 58 LEU B CA 1
ATOM 6250 C C . LEU B 1 58 ? 25.047 25.234 7.484 1 97.5 58 LEU B C 1
ATOM 6252 O O . LEU B 1 58 ? 24.547 26.266 7.926 1 97.5 58 LEU B O 1
ATOM 6256 N N . TRP B 1 59 ? 24.391 24.281 6.941 1 97.62 59 TRP B N 1
ATOM 6257 C CA . TRP B 1 59 ? 22.938 24.375 6.871 1 97.62 59 TRP B CA 1
ATOM 6258 C C . TRP B 1 59 ? 22.328 24.391 8.266 1 97.62 59 TRP B C 1
ATOM 6260 O O . TRP B 1 59 ? 21.438 25.188 8.547 1 97.62 59 TRP B O 1
ATOM 6270 N N . TYR B 1 60 ? 22.812 23.5 9.133 1 97.25 60 TYR B N 1
ATOM 6271 C CA . TYR B 1 60 ? 22.281 23.453 10.492 1 97.25 60 TYR B CA 1
ATOM 6272 C C . TYR B 1 60 ? 22.547 24.766 11.227 1 97.25 60 TYR B C 1
ATOM 6274 O O . TYR B 1 60 ? 21.703 25.219 12.008 1 97.25 60 TYR B O 1
ATOM 6282 N N . ALA B 1 61 ? 23.719 25.328 10.977 1 97.56 61 ALA B N 1
ATOM 6283 C CA . ALA B 1 61 ? 24.047 26.594 11.609 1 97.56 61 ALA B CA 1
ATOM 6284 C C . ALA B 1 61 ? 23.109 27.703 11.156 1 97.56 61 ALA B C 1
ATOM 6286 O O . ALA B 1 61 ? 22.625 28.484 11.977 1 97.56 61 ALA B O 1
ATOM 6287 N N . ALA B 1 62 ? 22.891 27.766 9.883 1 97.38 62 ALA B N 1
ATOM 6288 C CA . ALA B 1 62 ? 21.984 28.766 9.344 1 97.38 62 ALA B CA 1
ATOM 6289 C C . ALA B 1 62 ? 20.578 28.594 9.883 1 97.38 62 ALA B C 1
ATOM 6291 O O . ALA B 1 62 ? 19.906 29.562 10.25 1 97.38 62 ALA B O 1
ATOM 6292 N N . TYR B 1 63 ? 20.125 27.344 9.914 1 97.31 63 TYR B N 1
ATOM 6293 C CA . TYR B 1 63 ? 18.781 27.062 10.414 1 97.31 63 TYR B CA 1
ATOM 6294 C C . TYR B 1 63 ? 18.672 27.391 11.898 1 97.31 63 TYR B C 1
ATOM 6296 O O . TYR B 1 63 ? 17.625 27.859 12.359 1 97.31 63 TYR B O 1
ATOM 6304 N N . TRP B 1 64 ? 19.719 27.094 12.633 1 96.75 64 TRP B N 1
ATOM 6305 C CA . TRP B 1 64 ? 19.734 27.422 14.055 1 96.75 64 TRP B CA 1
ATOM 6306 C C . TRP B 1 64 ? 19.562 28.922 14.281 1 96.75 64 TRP B C 1
ATOM 6308 O O . TRP B 1 64 ? 18.828 29.344 15.18 1 96.75 64 TRP B O 1
ATOM 6318 N N . VAL B 1 65 ? 20.203 29.719 13.477 1 96.19 65 VAL B N 1
ATOM 6319 C CA . VAL B 1 65 ? 20.062 31.172 13.594 1 96.19 65 VAL B CA 1
ATOM 6320 C C . VAL B 1 65 ? 18.609 31.578 13.375 1 96.19 65 VAL B C 1
ATOM 6322 O O . VAL B 1 65 ? 18.078 32.438 14.102 1 96.19 65 VAL B O 1
ATOM 6325 N N . VAL B 1 66 ? 17.969 30.969 12.445 1 96 66 VAL B N 1
ATOM 6326 C CA . VAL B 1 66 ? 16.578 31.266 12.141 1 96 66 VAL B CA 1
ATOM 6327 C C . VAL B 1 66 ? 15.703 30.922 13.344 1 96 66 VAL B C 1
ATOM 6329 O O . VAL B 1 66 ? 14.781 31.656 13.688 1 96 66 VAL B O 1
ATOM 6332 N N . THR B 1 67 ? 15.992 29.812 14.031 1 95 67 THR B N 1
ATOM 6333 C CA . THR B 1 67 ? 15.164 29.359 15.133 1 95 67 THR B CA 1
ATOM 6334 C C . THR B 1 67 ? 15.344 30.25 16.359 1 95 67 THR B C 1
ATOM 6336 O O . THR B 1 67 ? 14.5 30.281 17.25 1 95 67 THR B O 1
ATOM 6339 N N . GLN B 1 68 ? 16.422 31.016 16.438 1 93.5 68 GLN B N 1
ATOM 6340 C CA . GLN B 1 68 ? 16.688 31.891 17.594 1 93.5 68 GLN B CA 1
ATOM 6341 C C . GLN B 1 68 ? 15.805 33.125 17.547 1 93.5 68 GLN B C 1
ATOM 6343 O O . GLN B 1 68 ? 15.625 33.812 18.562 1 93.5 68 GLN B O 1
ATOM 6348 N N . SER B 1 69 ? 15.25 33.438 16.406 1 91.62 69 SER B N 1
ATOM 6349 C CA . SER B 1 69 ? 14.469 34.625 16.219 1 91.62 69 SER B CA 1
ATOM 6350 C C . SER B 1 69 ? 13.281 34.688 17.188 1 91.62 69 SER B C 1
ATOM 6352 O O . SER B 1 69 ? 12.898 35.75 17.672 1 91.62 69 SER B O 1
ATOM 6354 N N . VAL B 1 70 ? 12.75 33.5 17.516 1 93.69 70 VAL B N 1
ATOM 6355 C CA . VAL B 1 70 ? 11.516 33.5 18.297 1 93.69 70 VAL B CA 1
ATOM 6356 C C . VAL B 1 70 ? 11.828 33.156 19.75 1 93.69 70 VAL B C 1
ATOM 6358 O O . VAL B 1 70 ? 10.93 33.188 20.594 1 93.69 70 VAL B O 1
ATOM 6361 N N . ARG B 1 71 ? 13.023 32.906 20.094 1 92.19 71 ARG B N 1
ATOM 6362 C CA . ARG B 1 71 ? 13.367 32.531 21.453 1 92.19 71 ARG B CA 1
ATOM 6363 C C . ARG B 1 71 ? 14 33.688 22.219 1 92.19 71 ARG B C 1
ATOM 6365 O O . ARG B 1 71 ? 14.164 33.594 23.438 1 92.19 71 ARG B O 1
ATOM 6372 N N . TRP B 1 72 ? 14.195 34.75 21.594 1 87.31 72 TRP B N 1
ATOM 6373 C CA . TRP B 1 72 ? 14.898 35.875 22.188 1 87.31 72 TRP B CA 1
ATOM 6374 C C . TRP B 1 72 ? 14.031 36.594 23.219 1 87.31 72 TRP B C 1
ATOM 6376 O O . TRP B 1 72 ? 14.516 36.969 24.281 1 87.31 72 TRP B O 1
ATOM 6386 N N . SER B 1 73 ? 12.781 36.812 22.891 1 88.5 73 SER B N 1
ATOM 6387 C CA . SER B 1 73 ? 11.898 37.562 23.797 1 88.5 73 SER B CA 1
ATOM 6388 C C . SER B 1 73 ? 10.461 37.062 23.656 1 88.5 73 SER B C 1
ATOM 6390 O O . SER B 1 73 ? 9.578 37.844 23.297 1 88.5 73 SER B O 1
ATOM 6392 N N . PRO B 1 74 ? 10.219 35.906 24.156 1 91.25 74 PRO B N 1
ATOM 6393 C CA . PRO B 1 74 ? 8.828 35.438 24.125 1 91.25 74 PRO B CA 1
ATOM 6394 C C . PRO B 1 74 ? 7.938 36.219 25.094 1 91.25 74 PRO B C 1
ATOM 6396 O O . PRO B 1 74 ? 8.406 36.656 26.141 1 91.25 74 PRO B O 1
ATOM 6399 N N . VAL B 1 75 ? 6.664 36.344 24.703 1 93.62 75 VAL B N 1
ATOM 6400 C CA . VAL B 1 75 ? 5.734 37.094 25.562 1 93.62 75 VAL B CA 1
ATOM 6401 C C . VAL B 1 75 ? 4.48 36.25 25.797 1 93.62 75 VAL B C 1
ATOM 6403 O O . VAL B 1 75 ? 4.23 35.281 25.094 1 93.62 75 VAL B O 1
ATOM 6406 N N . ARG B 1 76 ? 3.816 36.594 26.875 1 92.94 76 ARG B N 1
ATOM 6407 C CA . ARG B 1 76 ? 2.51 36.031 27.203 1 92.94 76 ARG B CA 1
ATOM 6408 C C . ARG B 1 76 ? 1.492 37.125 27.469 1 92.94 76 ARG B C 1
ATOM 6410 O O . ARG B 1 76 ? 1.778 38.094 28.203 1 92.94 76 ARG B O 1
ATOM 6417 N N . ARG B 1 77 ? 0.406 36.969 26.781 1 93.94 77 ARG B N 1
ATOM 6418 C CA . ARG B 1 77 ? -0.658 37.969 26.969 1 93.94 77 ARG B CA 1
ATOM 6419 C C . ARG B 1 77 ? -1.746 37.438 27.891 1 93.94 77 ARG B C 1
ATOM 6421 O O . ARG B 1 77 ? -2.082 36.25 27.844 1 93.94 77 ARG B O 1
ATOM 6428 N N . ARG B 1 78 ? -2.207 38.281 28.766 1 94.44 78 ARG B N 1
ATOM 6429 C CA . ARG B 1 78 ? -3.287 37.938 29.672 1 94.44 78 ARG B CA 1
ATOM 6430 C C . ARG B 1 78 ? -4.492 38.844 29.469 1 94.44 78 ARG B C 1
ATOM 6432 O O . ARG B 1 78 ? -4.43 40.062 29.766 1 94.44 78 ARG B O 1
ATOM 6439 N N . PRO B 1 79 ? -5.613 38.281 29.031 1 96.75 79 PRO B N 1
ATOM 6440 C CA . PRO B 1 79 ? -6.832 39.062 28.875 1 96.75 79 PRO B CA 1
ATOM 6441 C C . PRO B 1 79 ? -7.559 39.312 30.188 1 96.75 79 PRO B C 1
ATOM 6443 O O . PRO B 1 79 ? -7.477 38.469 31.094 1 96.75 79 PRO B O 1
ATOM 6446 N N . PHE B 1 80 ? -8.25 40.438 30.281 1 96.06 80 PHE B N 1
ATOM 6447 C CA . PHE B 1 80 ? -9.039 40.781 31.453 1 96.06 80 PHE B CA 1
ATOM 6448 C C . PHE B 1 80 ? -10.531 40.781 31.125 1 96.06 80 PHE B C 1
ATOM 6450 O O . PHE B 1 80 ? -11.094 41.812 30.812 1 96.06 80 PHE B O 1
ATOM 6457 N N . ARG B 1 81 ? -11.125 39.719 31.422 1 93.56 81 ARG B N 1
ATOM 6458 C CA . ARG B 1 81 ? -12.531 39.531 31.078 1 93.56 81 ARG B CA 1
ATOM 6459 C C . ARG B 1 81 ? -13.43 40.375 31.969 1 93.56 81 ARG B C 1
ATOM 6461 O O . ARG B 1 81 ? -14.469 40.875 31.531 1 93.56 81 ARG B O 1
ATOM 6468 N N . ASP B 1 82 ? -13.055 40.531 33.156 1 93.88 82 ASP B N 1
ATOM 6469 C CA . ASP B 1 82 ? -13.844 41.312 34.094 1 93.88 82 ASP B CA 1
ATOM 6470 C C . ASP B 1 82 ? -13.938 42.781 33.688 1 93.88 82 ASP B C 1
ATOM 6472 O O . ASP B 1 82 ? -14.992 43.406 33.781 1 93.88 82 ASP B O 1
ATOM 6476 N N . ARG B 1 83 ? -12.867 43.219 33.188 1 94.81 83 ARG B N 1
ATOM 6477 C CA . ARG B 1 83 ? -12.859 44.594 32.688 1 94.81 83 ARG B CA 1
ATOM 6478 C C . ARG B 1 83 ? -13.711 44.75 31.438 1 94.81 83 ARG B C 1
ATOM 6480 O O . ARG B 1 83 ? -14.359 45.781 31.234 1 94.81 83 ARG B O 1
ATOM 6487 N N . LEU B 1 84 ? -13.625 43.75 30.625 1 95 84 LEU B N 1
ATOM 6488 C CA . LEU B 1 84 ? -14.461 43.75 29.422 1 95 84 LEU B CA 1
ATOM 6489 C C . LEU B 1 84 ? -15.945 43.781 29.797 1 95 84 LEU B C 1
ATOM 6491 O O . LEU B 1 84 ? -16.719 44.531 29.219 1 95 84 LEU B O 1
ATOM 6495 N N . ALA B 1 85 ? -16.344 42.969 30.75 1 93.62 85 ALA B N 1
ATOM 6496 C CA . ALA B 1 85 ? -17.734 42.906 31.203 1 93.62 85 ALA B CA 1
ATOM 6497 C C . ALA B 1 85 ? -18.188 44.219 31.812 1 93.62 85 ALA B C 1
ATOM 6499 O O . ALA B 1 85 ? -19.344 44.625 31.641 1 93.62 85 ALA B O 1
ATOM 6500 N N . ALA B 1 86 ? -17.375 44.844 32.5 1 93.44 86 ALA B N 1
ATOM 6501 C CA . ALA B 1 86 ? -17.688 46.094 33.125 1 93.44 86 ALA B CA 1
ATOM 6502 C C . ALA B 1 86 ? -17.891 47.219 32.094 1 93.44 86 ALA B C 1
ATOM 6504 O O . ALA B 1 86 ? -18.75 48.094 32.281 1 93.44 86 ALA B O 1
ATOM 6505 N N . ARG B 1 87 ? -17.125 47.125 31.125 1 92.19 87 ARG B N 1
ATOM 6506 C CA . ARG B 1 87 ? -17.141 48.188 30.125 1 92.19 87 ARG B CA 1
ATOM 6507 C C . ARG B 1 87 ? -18.266 48 29.125 1 92.19 87 ARG B C 1
ATOM 6509 O O . ARG B 1 87 ? -18.922 48.938 28.719 1 92.19 87 ARG B O 1
ATOM 6516 N N . HIS B 1 88 ? -18.438 46.781 28.641 1 91.62 88 HIS B N 1
ATOM 6517 C CA . HIS B 1 88 ? -19.344 46.562 27.516 1 91.62 88 HIS B CA 1
ATOM 6518 C C . HIS B 1 88 ? -20.547 45.719 27.953 1 91.62 88 HIS B C 1
ATOM 6520 O O . HIS B 1 88 ? -21.562 45.688 27.25 1 91.62 88 HIS B O 1
ATOM 6526 N N . GLY B 1 89 ? -20.5 45.094 29.047 1 87.5 89 GLY B N 1
ATOM 6527 C CA . GLY B 1 89 ? -21.594 44.219 29.469 1 87.5 89 GLY B CA 1
ATOM 6528 C C . GLY B 1 89 ? -21.969 43.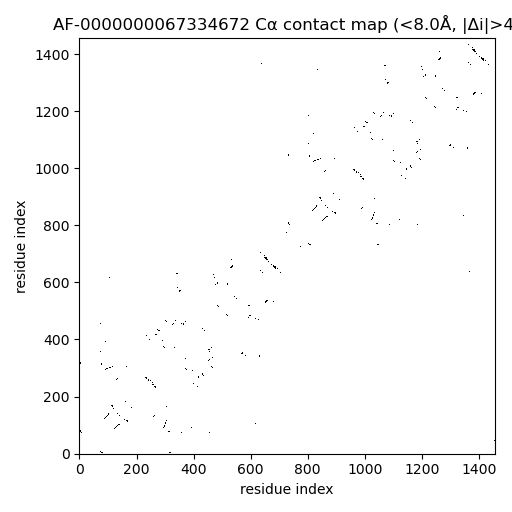188 28.422 1 87.5 89 GLY B C 1
ATOM 6529 O O . GLY B 1 89 ? -21.125 42.406 27.984 1 87.5 89 GLY B O 1
ATOM 6530 N N . GLU B 1 90 ? -23.266 43.344 27.969 1 83.94 90 GLU B N 1
ATOM 6531 C CA . GLU B 1 90 ? -23.75 42.375 26.984 1 83.94 90 GLU B CA 1
ATOM 6532 C C . GLU B 1 90 ? -23.719 43 25.578 1 83.94 90 GLU B C 1
ATOM 6534 O O . GLU B 1 90 ? -24.047 42.312 24.594 1 83.94 90 GLU B O 1
ATOM 6539 N N . ARG B 1 91 ? -23.266 44.156 25.5 1 90 91 ARG B N 1
ATOM 6540 C CA . ARG B 1 91 ? -23.094 44.781 24.203 1 90 91 ARG B CA 1
ATOM 6541 C C . ARG B 1 91 ? -21.797 44.344 23.547 1 90 91 ARG B C 1
ATOM 6543 O O . ARG B 1 91 ? -20.875 45.156 23.375 1 90 91 ARG B O 1
ATOM 6550 N N . LEU B 1 92 ? -21.766 43.156 23.109 1 93.88 92 LEU B N 1
ATOM 6551 C CA . LEU B 1 92 ? -20.625 42.531 22.453 1 93.88 92 LEU B CA 1
ATOM 6552 C C . LEU B 1 92 ? -20.875 42.375 20.953 1 93.88 92 LEU B C 1
ATOM 6554 O O . LEU B 1 92 ? -22.031 42.344 20.516 1 93.88 92 LEU B O 1
ATOM 6558 N N . PRO B 1 93 ? -19.859 42.375 20.188 1 95.38 93 PRO B N 1
ATOM 6559 C CA . PRO B 1 93 ? -20.047 42.188 18.75 1 95.38 93 PRO B CA 1
ATOM 6560 C C . PRO B 1 93 ? -20.547 40.781 18.391 1 95.38 93 PRO B C 1
ATOM 6562 O O . PRO B 1 93 ? -20.391 39.844 19.188 1 95.38 93 PRO B O 1
ATOM 6565 N N . SER B 1 94 ? -21.203 40.688 17.172 1 95.62 94 SER B N 1
ATOM 6566 C CA . SER B 1 94 ? -21.625 39.375 16.688 1 95.62 94 SER B CA 1
ATOM 6567 C C . SER B 1 94 ? -20.422 38.562 16.188 1 95.62 94 SER B C 1
ATOM 6569 O O . SER B 1 94 ? -19.406 39.125 15.773 1 95.62 94 SER B O 1
ATOM 6571 N N . VAL B 1 95 ? -20.531 37.281 16.312 1 97.25 95 VAL B N 1
ATOM 6572 C CA . VAL B 1 95 ? -19.438 36.375 15.914 1 97.25 95 VAL B CA 1
ATOM 6573 C C . VAL B 1 95 ? -19.984 35.281 15 1 97.25 95 VAL B C 1
ATOM 6575 O O . VAL B 1 95 ? -20.969 34.625 15.336 1 97.25 95 VAL B O 1
ATOM 6578 N N . ASP B 1 96 ? -19.375 35.094 13.828 1 98.12 96 ASP B N 1
ATOM 6579 C CA . ASP B 1 96 ? -19.641 33.969 12.953 1 98.12 96 ASP B CA 1
ATOM 6580 C C . ASP B 1 96 ? -18.594 32.875 13.148 1 98.12 96 ASP B C 1
ATOM 6582 O O . ASP B 1 96 ? -17.391 33.125 13.047 1 98.12 96 ASP B O 1
ATOM 6586 N N . ILE B 1 97 ? -19.062 31.672 13.43 1 98.38 97 ILE B N 1
ATOM 6587 C CA . ILE B 1 97 ? -18.156 30.547 13.641 1 98.38 97 ILE B CA 1
ATOM 6588 C C . ILE B 1 97 ? -18.25 29.594 12.453 1 98.38 97 ILE B C 1
ATOM 6590 O O . ILE B 1 97 ? -19.328 29.125 12.094 1 98.38 97 ILE B O 1
ATOM 6594 N N . PHE B 1 98 ? -17.078 29.312 11.867 1 98.38 98 PHE B N 1
ATOM 6595 C CA . PHE B 1 98 ? -17.016 28.453 10.688 1 98.38 98 PHE B CA 1
ATOM 6596 C C . PHE B 1 98 ? -16.406 27.109 11.031 1 98.38 98 PHE B C 1
ATOM 6598 O O . PHE B 1 98 ? -15.328 27.031 11.617 1 98.38 98 PHE B O 1
ATOM 6605 N N . VAL B 1 99 ? -17.078 26.016 10.672 1 97.62 99 VAL B N 1
ATOM 6606 C CA . VAL B 1 99 ? -16.594 24.641 10.773 1 97.62 99 VAL B CA 1
ATOM 6607 C C . VAL B 1 99 ? -16.625 23.969 9.398 1 97.62 99 VAL B C 1
ATOM 6609 O O . VAL B 1 99 ? -17.625 24.078 8.68 1 97.62 99 VAL B O 1
ATOM 6612 N N . CYS B 1 100 ? -15.539 23.281 9.031 1 95.25 100 CYS B N 1
ATOM 6613 C CA . CYS B 1 100 ? -15.477 22.656 7.715 1 95.25 100 CYS B CA 1
ATOM 6614 C C . CYS B 1 100 ? -15.312 21.141 7.848 1 95.25 100 CYS B C 1
ATOM 6616 O O . CYS B 1 100 ? -14.555 20.672 8.695 1 95.25 100 CYS B O 1
ATOM 6618 N N . THR B 1 101 ? -16.078 20.391 7.098 1 93.69 101 THR B N 1
ATOM 6619 C CA . THR B 1 101 ? -15.953 18.938 6.969 1 93.69 101 THR B CA 1
ATOM 6620 C C . THR B 1 101 ? -16.047 18.516 5.504 1 93.69 101 THR B C 1
ATOM 6622 O O . THR B 1 101 ? -16.469 19.297 4.652 1 93.69 101 THR B O 1
ATOM 6625 N N . ALA B 1 102 ? -15.531 17.312 5.141 1 87.94 102 ALA B N 1
ATOM 6626 C CA . ALA B 1 102 ? -15.469 16.984 3.721 1 87.94 102 ALA B CA 1
ATOM 6627 C C . ALA B 1 102 ? -15.977 15.562 3.471 1 87.94 102 ALA B C 1
ATOM 6629 O O . ALA B 1 102 ? -16.453 15.25 2.375 1 87.94 102 ALA B O 1
ATOM 6630 N N . ASP B 1 103 ? -15.828 14.633 4.422 1 86 103 ASP B N 1
ATOM 6631 C CA . ASP B 1 103 ? -16.141 13.227 4.188 1 86 103 ASP B CA 1
ATOM 6632 C C . ASP B 1 103 ? -16.734 12.578 5.434 1 86 103 ASP B C 1
ATOM 6634 O O . ASP B 1 103 ? -16.078 12.461 6.461 1 86 103 ASP B O 1
ATOM 6638 N N . PRO B 1 104 ? -17.969 12.133 5.285 1 85.69 104 PRO B N 1
ATOM 6639 C CA . PRO B 1 104 ? -18.641 11.562 6.457 1 85.69 104 PRO B CA 1
ATOM 6640 C C . PRO B 1 104 ? -17.969 10.281 6.945 1 85.69 104 PRO B C 1
ATOM 6642 O O . PRO B 1 104 ? -18.203 9.859 8.086 1 85.69 104 PRO B O 1
ATOM 6645 N N . TYR B 1 105 ? -17.141 9.641 6.105 1 79.81 105 TYR B N 1
ATOM 6646 C CA . TYR B 1 105 ? -16.5 8.398 6.516 1 79.81 105 TYR B CA 1
ATOM 6647 C C . TYR B 1 105 ? -15.172 8.672 7.199 1 79.81 105 TYR B C 1
ATOM 6649 O O . TYR B 1 105 ? -14.836 8.023 8.195 1 79.81 105 TYR B O 1
ATOM 6657 N N . SER B 1 106 ? -14.477 9.648 6.703 1 79.62 106 SER B N 1
ATOM 6658 C CA . SER B 1 106 ? -13.211 10.031 7.332 1 79.62 106 SER B CA 1
ATOM 6659 C C . SER B 1 106 ? -13.453 10.953 8.523 1 79.62 106 SER B C 1
ATOM 6661 O O . SER B 1 106 ? -12.641 10.992 9.453 1 79.62 106 SER B O 1
ATOM 6663 N N . GLU B 1 107 ? -14.539 11.703 8.477 1 88.62 107 GLU B N 1
ATOM 6664 C CA . GLU B 1 107 ? -14.992 12.617 9.516 1 88.62 107 GLU B CA 1
ATOM 6665 C C . GLU B 1 107 ? -16.438 12.32 9.922 1 88.62 107 GLU B C 1
ATOM 6667 O O . GLU B 1 107 ? -17.359 13.047 9.531 1 88.62 107 GLU B O 1
ATOM 6672 N N . PRO B 1 108 ? -16.562 11.406 10.805 1 88.88 108 PRO B N 1
ATOM 6673 C CA . PRO B 1 108 ? -17.906 10.961 11.156 1 88.88 108 PRO B CA 1
ATOM 6674 C C . PRO B 1 108 ? -18.812 12.102 11.625 1 88.88 108 PRO B C 1
ATOM 6676 O O . PRO B 1 108 ? -18.391 12.922 12.453 1 88.88 108 PRO B O 1
ATOM 6679 N N . PRO B 1 109 ? -20.031 12.117 11.195 1 94 109 PRO B N 1
ATOM 6680 C CA . PRO B 1 109 ? -20.969 13.188 11.562 1 94 109 PRO B CA 1
ATOM 6681 C C . PRO B 1 109 ? -21.156 13.305 13.078 1 94 109 PRO B C 1
ATOM 6683 O O . PRO B 1 109 ? -21.375 14.398 13.594 1 94 109 PRO B O 1
ATOM 6686 N N . SER B 1 110 ? -21.047 12.227 13.773 1 93.75 110 SER B N 1
ATOM 6687 C CA . SER B 1 110 ? -21.203 12.273 15.227 1 93.75 110 SER B CA 1
ATOM 6688 C C . SER B 1 110 ? -20.125 13.148 15.859 1 93.75 110 SER B C 1
ATOM 6690 O O . SER B 1 110 ? -20.391 13.883 16.812 1 93.75 110 SER B O 1
ATOM 6692 N N . LEU B 1 111 ? -18.969 13.086 15.305 1 91.75 111 LEU B N 1
ATOM 6693 C CA . LEU B 1 111 ? -17.859 13.922 15.766 1 91.75 111 LEU B CA 1
ATOM 6694 C C . LEU B 1 111 ? -18.109 15.383 15.43 1 91.75 111 LEU B C 1
ATOM 6696 O O . LEU B 1 111 ? -17.891 16.266 16.266 1 91.75 111 LEU B O 1
ATOM 6700 N N . VAL B 1 112 ? -18.562 15.625 14.32 1 94.75 112 VAL B N 1
ATOM 6701 C CA . VAL B 1 112 ? -18.812 16.984 13.844 1 94.75 112 VAL B CA 1
ATOM 6702 C C . VAL B 1 112 ? -19.906 17.625 14.695 1 94.75 112 VAL B C 1
ATOM 6704 O O . VAL B 1 112 ? -19.797 18.781 15.094 1 94.75 112 VAL B O 1
ATOM 6707 N N . VAL B 1 113 ? -20.906 16.844 14.961 1 96.06 113 VAL B N 1
ATOM 6708 C CA . VAL B 1 113 ? -22.047 17.312 15.727 1 96.06 113 VAL B CA 1
ATOM 6709 C C . VAL B 1 113 ? -21.609 17.734 17.125 1 96.06 113 VAL B C 1
ATOM 6711 O O . VAL B 1 113 ? -22.047 18.75 17.656 1 96.06 113 VAL B O 1
ATOM 6714 N N . SER B 1 114 ? -20.781 16.984 17.703 1 95.19 114 SER B N 1
ATOM 6715 C CA . SER B 1 114 ? -20.281 17.312 19.031 1 95.19 114 SER B CA 1
ATOM 6716 C C . SER B 1 114 ? -19.5 18.625 19.031 1 95.19 114 SER B C 1
ATOM 6718 O O . SER B 1 114 ? -19.547 19.375 20 1 95.19 114 SER B O 1
ATOM 6720 N N . THR B 1 115 ? -18.75 18.828 18.031 1 95.94 115 THR B N 1
ATOM 6721 C CA . THR B 1 115 ? -18.031 20.078 17.891 1 95.94 115 THR B CA 1
ATOM 6722 C C . THR B 1 115 ? -18.984 21.25 17.734 1 95.94 115 THR B C 1
ATOM 6724 O O . THR B 1 115 ? -18.844 22.266 18.406 1 95.94 115 THR B O 1
ATOM 6727 N N . ILE B 1 116 ? -20 21.094 16.953 1 97.69 116 ILE B N 1
ATOM 6728 C CA . ILE B 1 116 ? -20.969 22.141 16.672 1 97.69 116 ILE B CA 1
ATOM 6729 C C . ILE B 1 116 ? -21.703 22.5 17.969 1 97.69 116 ILE B C 1
ATOM 6731 O O . ILE B 1 116 ? -21.891 23.688 18.281 1 97.69 116 ILE B O 1
ATOM 6735 N N . LEU B 1 117 ? -22.094 21.469 18.672 1 97.44 117 LEU B N 1
ATOM 6736 C CA . LEU B 1 117 ? -22.828 21.703 19.906 1 97.44 117 LEU B CA 1
ATOM 6737 C C . LEU B 1 117 ? -21.969 22.422 20.938 1 97.44 117 LEU B C 1
ATOM 6739 O O . LEU B 1 117 ? -22.469 23.234 21.703 1 97.44 117 LEU B O 1
ATOM 6743 N N . SER B 1 118 ? -20.734 22.156 20.922 1 97.12 118 SER B N 1
ATOM 6744 C CA . SER B 1 118 ? -19.828 22.844 21.828 1 97.12 118 SER B CA 1
ATOM 6745 C C . SER B 1 118 ? -19.703 24.312 21.469 1 97.12 118 SER B C 1
ATOM 6747 O O . SER B 1 118 ? -19.578 25.172 22.359 1 97.12 118 SER B O 1
ATOM 6749 N N . LEU B 1 119 ? -19.734 24.641 20.25 1 97.56 119 LEU B N 1
ATOM 6750 C CA . LEU B 1 119 ? -19.578 26.016 19.766 1 97.56 119 LEU B CA 1
ATOM 6751 C C . LEU B 1 119 ? -20.859 26.812 19.984 1 97.56 119 LEU B C 1
ATOM 6753 O O . LEU B 1 119 ? -20.812 28.031 20.188 1 97.56 119 LEU B O 1
ATOM 6757 N N . MET B 1 120 ? -21.953 26.125 19.922 1 96.88 120 MET B N 1
ATOM 6758 C CA . MET B 1 120 ? -23.234 26.781 20.172 1 96.88 120 MET B CA 1
ATOM 6759 C C . MET B 1 120 ? -23.406 27.109 21.641 1 96.88 120 MET B C 1
ATOM 6761 O O . MET B 1 120 ? -24.172 28.016 22 1 96.88 120 MET B O 1
ATOM 6765 N N . ALA B 1 121 ? -22.672 26.469 22.453 1 95.88 121 ALA B N 1
ATOM 6766 C CA . ALA B 1 121 ? -22.891 26.547 23.891 1 95.88 121 ALA B CA 1
ATOM 6767 C C . ALA B 1 121 ? -21.906 27.516 24.547 1 95.88 121 ALA B C 1
ATOM 6769 O O . ALA B 1 121 ? -21.703 27.469 25.766 1 95.88 121 ALA B O 1
ATOM 6770 N N . TYR B 1 122 ? -21.344 28.422 23.875 1 95.62 122 TYR B N 1
ATOM 6771 C CA . TYR B 1 122 ? -20.422 29.391 24.438 1 95.62 122 TYR B CA 1
ATOM 6772 C C . TYR B 1 122 ? -21.125 30.297 25.453 1 95.62 122 TYR B C 1
ATOM 6774 O O . TYR B 1 122 ? -22.328 30.5 25.359 1 95.62 122 TYR B O 1
ATOM 6782 N N . ASN B 1 123 ? -20.312 30.75 26.406 1 93.69 123 ASN B N 1
ATOM 6783 C CA . ASN B 1 123 ? -20.797 31.812 27.297 1 93.69 123 ASN B CA 1
ATOM 6784 C C . ASN B 1 123 ? -20.828 33.156 26.578 1 93.69 123 ASN B C 1
ATOM 6786 O O . ASN B 1 123 ? -20 34.031 26.844 1 93.69 123 ASN B O 1
ATOM 6790 N N . TYR B 1 124 ? -21.781 33.312 25.766 1 94.62 124 TYR B N 1
ATOM 6791 C CA . TYR B 1 124 ? -21.969 34.469 24.891 1 94.62 124 TYR B CA 1
ATOM 6792 C C . TYR B 1 124 ? -23.438 34.656 24.562 1 94.62 124 TYR B C 1
ATOM 6794 O O . TYR B 1 124 ? -24.219 33.719 24.594 1 94.62 124 TYR B O 1
ATOM 6802 N N . PRO B 1 125 ? -23.875 35.906 24.312 1 92.06 125 PRO B N 1
ATOM 6803 C CA . PRO B 1 125 ? -25.281 36.094 23.922 1 92.06 125 PRO B CA 1
ATOM 6804 C C . PRO B 1 125 ? -25.641 35.281 22.672 1 92.06 125 PRO B C 1
ATOM 6806 O O . PRO B 1 125 ? -25.031 35.469 21.609 1 92.06 125 PRO B O 1
ATOM 6809 N N . PRO B 1 126 ? -26.625 34.438 22.781 1 92.31 126 PRO B N 1
ATOM 6810 C CA . PRO B 1 126 ? -26.922 33.5 21.688 1 92.31 126 PRO B CA 1
ATOM 6811 C C . PRO B 1 126 ? -27.359 34.219 20.406 1 92.31 126 PRO B C 1
ATOM 6813 O O . PRO B 1 126 ? -27.109 33.75 19.312 1 92.31 126 PRO B O 1
ATOM 6816 N N . GLU B 1 127 ? -27.984 35.344 20.5 1 90.19 127 GLU B N 1
ATOM 6817 C CA . GLU B 1 127 ? -28.469 36.062 19.328 1 90.19 127 GLU B CA 1
ATOM 6818 C C . GLU B 1 127 ? -27.312 36.656 18.516 1 90.19 127 GLU B C 1
ATOM 6820 O O . GLU B 1 127 ? -27.469 37 17.359 1 90.19 127 GLU B O 1
ATOM 6825 N N . LYS B 1 128 ? -26.188 36.656 19.156 1 93.62 128 LYS B N 1
ATOM 6826 C CA . LYS B 1 128 ? -25.016 37.25 18.5 1 93.62 128 LYS B CA 1
ATOM 6827 C C . LYS B 1 128 ? -24.078 36.156 18 1 93.62 128 LYS B C 1
ATOM 6829 O O . LYS B 1 128 ? -22.984 36.469 17.484 1 93.62 128 LYS B O 1
ATOM 6834 N N . LEU B 1 129 ? -24.469 34.969 18.172 1 95 129 LEU B N 1
ATOM 6835 C CA . LEU B 1 129 ? -23.641 33.812 17.75 1 95 129 LEU B CA 1
ATOM 6836 C C . LEU B 1 129 ? -24.266 33.094 16.562 1 95 129 LEU B C 1
ATOM 6838 O O . LEU B 1 129 ? -25.453 32.75 16.609 1 95 129 LEU B O 1
ATOM 6842 N N . SER B 1 130 ? -23.5 32.938 15.523 1 97.12 130 SER B N 1
ATOM 6843 C CA . SER B 1 130 ? -23.922 32.125 14.367 1 97.12 130 SER B CA 1
ATOM 6844 C C . SER B 1 130 ? -22.891 31.047 14.031 1 97.12 130 SER B C 1
ATOM 6846 O O . SER B 1 130 ? -21.719 31.344 13.844 1 97.12 130 SER B O 1
ATOM 6848 N N . VAL B 1 131 ? -23.344 29.828 13.984 1 98.12 131 VAL B N 1
ATOM 6849 C CA . VAL B 1 131 ? -22.469 28.703 13.695 1 98.12 131 VAL B CA 1
ATOM 6850 C C . VAL B 1 131 ? -22.781 28.141 12.305 1 98.12 131 VAL B C 1
ATOM 6852 O O . VAL B 1 131 ? -23.938 27.828 12.008 1 98.12 131 VAL B O 1
ATOM 6855 N N . TYR B 1 132 ? -21.766 28.062 11.469 1 98.38 132 TYR B N 1
ATOM 6856 C CA . TYR B 1 132 ? -21.891 27.578 10.102 1 98.38 132 TYR B CA 1
ATOM 6857 C C . TYR B 1 132 ? -21.109 26.297 9.906 1 98.38 132 TYR B C 1
ATOM 6859 O O . TYR B 1 132 ? -19.969 26.172 10.367 1 98.38 132 TYR B O 1
ATOM 6867 N N . LEU B 1 133 ? -21.688 25.281 9.266 1 98.06 133 LEU B N 1
ATOM 6868 C CA . LEU B 1 133 ? -20.984 24.062 8.859 1 98.06 133 LEU B CA 1
ATOM 6869 C C . LEU B 1 133 ? -20.891 23.984 7.34 1 98.06 133 LEU B C 1
ATOM 6871 O O . LEU B 1 133 ? -21.891 24.078 6.645 1 98.06 133 LEU B O 1
ATOM 6875 N N . SER B 1 134 ? -19.703 23.922 6.887 1 97.44 134 SER B N 1
ATOM 6876 C CA . SER B 1 134 ? -19.484 23.672 5.465 1 97.44 134 SER B CA 1
ATOM 6877 C C . SER B 1 134 ? -19.172 22.203 5.211 1 97.44 134 SER B C 1
ATOM 6879 O O . SER B 1 134 ? -18.172 21.672 5.707 1 97.44 134 SER B O 1
ATOM 6881 N N . ASP B 1 135 ? -20 21.484 4.484 1 95.69 135 ASP B N 1
ATOM 6882 C CA . ASP B 1 135 ? -19.844 20.094 4.098 1 95.69 135 ASP B CA 1
ATOM 6883 C C . ASP B 1 135 ? -19.453 19.969 2.629 1 95.69 135 ASP B C 1
ATOM 6885 O O . ASP B 1 135 ? -20.328 19.906 1.754 1 95.69 135 ASP B O 1
ATOM 6889 N N . ASP B 1 136 ? -18.219 19.766 2.393 1 91.94 136 ASP B N 1
ATOM 6890 C CA . ASP B 1 136 ? -17.703 19.734 1.026 1 91.94 136 ASP B CA 1
ATOM 6891 C C . ASP B 1 136 ? -18.172 18.484 0.289 1 91.94 136 ASP B C 1
ATOM 6893 O O . ASP B 1 136 ? -18.141 18.438 -0.942 1 91.94 136 ASP B O 1
ATOM 6897 N N . GLY B 1 137 ? -18.609 17.531 1.005 1 89.31 137 GLY B N 1
ATOM 6898 C CA . GLY B 1 137 ? -19.094 16.312 0.377 1 89.31 137 GLY B CA 1
ATOM 6899 C C . GLY B 1 137 ? -20.562 16.359 0.016 1 89.31 137 GLY B C 1
ATOM 6900 O O . GLY B 1 137 ? -21.047 15.539 -0.769 1 89.31 137 GLY B O 1
ATOM 6901 N N . GLY B 1 138 ? -21.234 17.328 0.515 1 93.31 138 GLY B N 1
ATOM 6902 C CA . GLY B 1 138 ? -22.672 17.406 0.294 1 93.31 138 GLY B CA 1
ATOM 6903 C C . GLY B 1 138 ? -23.406 16.125 0.697 1 93.31 138 GLY B C 1
ATOM 6904 O O . GLY B 1 138 ? -24.281 15.664 -0.024 1 93.31 138 GLY B O 1
ATOM 6905 N N . SER B 1 139 ? -23.078 15.609 1.794 1 92.5 139 SER B N 1
ATOM 6906 C CA . SER B 1 139 ? -23.594 14.305 2.213 1 92.5 139 SER B CA 1
ATOM 6907 C C . SER B 1 139 ? -24.906 14.453 2.969 1 92.5 139 SER B C 1
ATOM 6909 O O . SER B 1 139 ? -25.031 15.289 3.867 1 92.5 139 SER B O 1
ATOM 6911 N N . ILE B 1 140 ? -25.828 13.594 2.574 1 93.25 140 ILE B N 1
ATOM 6912 C CA . ILE B 1 140 ? -27.109 13.57 3.252 1 93.25 140 ILE B CA 1
ATOM 6913 C C . ILE B 1 140 ? -26.938 13.102 4.691 1 93.25 140 ILE B C 1
ATOM 6915 O O . ILE B 1 140 ? -27.703 13.484 5.578 1 93.25 140 ILE B O 1
ATOM 6919 N N . LEU B 1 141 ? -25.906 12.359 4.93 1 93.38 141 LEU B N 1
ATOM 6920 C CA . LEU B 1 141 ? -25.625 11.836 6.262 1 93.38 141 LEU B CA 1
ATOM 6921 C C . LEU B 1 141 ? -25.172 12.938 7.203 1 93.38 141 LEU B C 1
ATOM 6923 O O . LEU B 1 141 ? -25.594 12.992 8.359 1 93.38 141 LEU B O 1
ATOM 6927 N N . THR B 1 142 ? -24.328 13.828 6.699 1 95.44 142 THR B N 1
ATOM 6928 C CA . THR B 1 142 ? -23.859 14.953 7.496 1 95.44 142 THR B CA 1
ATOM 6929 C C . THR B 1 142 ? -25 15.906 7.809 1 95.44 142 THR B C 1
ATOM 6931 O O . THR B 1 142 ? -25.094 16.422 8.922 1 95.44 142 THR B O 1
ATOM 6934 N N . TYR B 1 143 ? -25.906 16.125 6.777 1 96 143 TYR B N 1
ATOM 6935 C CA . TYR B 1 143 ? -27.078 16.969 7.012 1 96 143 TYR B CA 1
ATOM 6936 C C . TYR B 1 143 ? -27.984 16.359 8.07 1 96 143 TYR B C 1
ATOM 6938 O O . TYR B 1 143 ? -28.531 17.062 8.922 1 96 143 TYR B O 1
ATOM 6946 N N . TYR B 1 144 ? -28.156 15.047 8.062 1 96 144 TYR B N 1
ATOM 6947 C CA . TYR B 1 144 ? -28.953 14.352 9.062 1 96 144 TYR B CA 1
ATOM 6948 C C . TYR B 1 144 ? -28.375 14.562 10.461 1 96 144 TYR B C 1
ATOM 6950 O O . TYR B 1 144 ? -29.109 14.812 11.414 1 96 144 TYR B O 1
ATOM 6958 N N . GLY B 1 145 ? -27.062 14.453 10.547 1 96 145 GLY B N 1
ATOM 6959 C CA . GLY B 1 145 ? -26.406 14.727 11.812 1 96 145 GLY B CA 1
ATOM 6960 C C . GLY B 1 145 ? -26.672 16.125 12.336 1 96 145 GLY B C 1
ATOM 6961 O O . GLY B 1 145 ? -26.922 16.312 13.523 1 96 145 GLY B O 1
ATOM 6962 N N . MET B 1 146 ? -26.625 17.125 11.484 1 96.5 146 MET B N 1
ATOM 6963 C CA . MET B 1 146 ? -26.875 18.516 11.859 1 96.5 146 MET B CA 1
ATOM 6964 C C . MET B 1 146 ? -28.312 18.719 12.297 1 96.5 146 MET B C 1
ATOM 6966 O O . MET B 1 146 ? -28.594 19.5 13.203 1 96.5 146 MET B O 1
ATOM 6970 N N . TRP B 1 147 ? -29.156 18.047 11.57 1 95.94 147 TRP B N 1
ATOM 6971 C CA . TRP B 1 147 ? -30.562 18.109 11.945 1 95.94 147 TRP B CA 1
ATOM 6972 C C . TRP B 1 147 ? -30.781 17.547 13.344 1 95.94 147 TRP B C 1
ATOM 6974 O O . TRP B 1 147 ? -31.469 18.172 14.164 1 95.94 147 TRP B O 1
ATOM 6984 N N . GLU B 1 148 ? -30.203 16.422 13.625 1 95.62 148 GLU B N 1
ATOM 6985 C CA . GLU B 1 148 ? -30.281 15.828 14.961 1 95.62 148 GLU B CA 1
ATOM 6986 C C . GLU B 1 148 ? -29.688 16.75 16.016 1 95.62 148 GLU B C 1
ATOM 6988 O O . GLU B 1 148 ? -30.203 16.859 17.125 1 95.62 148 GLU B O 1
ATOM 6993 N N . ALA B 1 149 ? -28.609 17.359 15.664 1 95.94 149 ALA B N 1
ATOM 6994 C CA . ALA B 1 149 ? -27.938 18.281 16.578 1 95.94 149 ALA B CA 1
ATOM 6995 C C . ALA B 1 149 ? -28.844 19.469 16.922 1 95.94 149 ALA B C 1
ATOM 6997 O O . ALA B 1 149 ? -28.844 19.938 18.062 1 95.94 149 ALA B O 1
ATOM 6998 N N . SER B 1 150 ? -29.562 19.984 15.93 1 95.88 150 SER B N 1
ATOM 6999 C CA . SER B 1 150 ? -30.453 21.125 16.141 1 95.88 150 SER B CA 1
ATOM 7000 C C . SER B 1 150 ? -31.547 20.797 17.156 1 95.88 150 SER B C 1
ATOM 7002 O O . SER B 1 150 ? -31.969 21.656 17.922 1 95.88 150 SER B O 1
ATOM 7004 N N . LEU B 1 151 ? -31.969 19.516 17.125 1 94.81 151 LEU B N 1
ATOM 7005 C CA . LEU B 1 151 ? -33 19.078 18.078 1 94.81 151 LEU B CA 1
ATOM 7006 C C . LEU B 1 151 ? -32.406 18.906 19.469 1 94.81 151 LEU B C 1
ATOM 7008 O O . LEU B 1 151 ? -33 19.312 20.453 1 94.81 151 LEU B O 1
ATOM 7012 N N . PHE B 1 152 ? -31.297 18.391 19.438 1 96.44 152 PHE B N 1
ATOM 7013 C CA . PHE B 1 152 ? -30.656 18.109 20.719 1 96.44 152 PHE B CA 1
ATOM 7014 C C . PHE B 1 152 ? -30.172 19.391 21.391 1 96.44 152 PHE B C 1
ATOM 7016 O O . PHE B 1 152 ? -30.109 19.484 22.609 1 96.44 152 PHE B O 1
ATOM 7023 N N . ALA B 1 153 ? -29.828 20.375 20.625 1 96.62 153 ALA B N 1
ATOM 7024 C CA . ALA B 1 153 ? -29.359 21.656 21.141 1 96.62 153 ALA B CA 1
ATOM 7025 C C . ALA B 1 153 ? -30.375 22.281 22.094 1 96.62 153 ALA B C 1
ATOM 7027 O O . ALA B 1 153 ? -30.016 22.969 23.047 1 96.62 153 ALA B O 1
ATOM 7028 N N . LYS B 1 154 ? -31.641 22.016 21.922 1 95.19 154 LYS B N 1
ATOM 7029 C CA . LYS B 1 154 ? -32.719 22.562 22.734 1 95.19 154 LYS B CA 1
ATOM 7030 C C . LYS B 1 154 ? -32.625 22.047 24.172 1 95.19 154 LYS B C 1
ATOM 7032 O O . LYS B 1 154 ? -33.188 22.672 25.094 1 95.19 154 LYS B O 1
ATOM 7037 N N . HIS B 1 155 ? -31.984 20.953 24.312 1 94.94 155 HIS B N 1
ATOM 7038 C CA . HIS B 1 155 ? -31.828 20.359 25.625 1 94.94 155 HIS B CA 1
ATOM 7039 C C . HIS B 1 155 ? -30.422 20.594 26.172 1 94.94 155 HIS B C 1
ATOM 7041 O O . HIS B 1 155 ? -30.25 20.875 27.375 1 94.94 155 HIS B O 1
ATOM 7047 N N . TRP B 1 156 ? -29.5 20.516 25.391 1 95.31 156 TRP B N 1
ATOM 7048 C CA . TRP B 1 156 ? -28.094 20.562 25.781 1 95.31 156 TRP B CA 1
ATOM 7049 C C . TRP B 1 156 ? -27.703 21.969 26.25 1 95.31 156 TRP B C 1
ATOM 7051 O O . TRP B 1 156 ? -27.031 22.125 27.266 1 95.31 156 TRP B O 1
ATOM 7061 N N . LEU B 1 157 ? -28.062 23.031 25.469 1 95.31 157 LEU B N 1
ATOM 7062 C CA . LEU B 1 157 ? -27.625 24.406 25.734 1 95.31 157 LEU B CA 1
ATOM 7063 C C . LEU B 1 157 ? -28.156 24.875 27.094 1 95.31 157 LEU B C 1
ATOM 7065 O O . LEU B 1 157 ? -27.391 25.391 27.906 1 95.31 157 LEU B O 1
ATOM 7069 N N . PRO B 1 158 ? -29.453 24.641 27.359 1 93.25 158 PRO B N 1
ATOM 7070 C CA . PRO B 1 158 ? -29.922 25.047 28.688 1 93.25 158 PRO B CA 1
ATOM 7071 C C . PRO B 1 158 ? -29.266 24.234 29.812 1 93.25 158 PRO B C 1
ATOM 7073 O O . PRO B 1 158 ? -29.016 24.766 30.891 1 93.25 158 PRO B O 1
ATOM 7076 N N . PHE B 1 159 ? -29.047 23.047 29.547 1 93 159 PHE B N 1
ATOM 7077 C CA . PHE B 1 159 ? -28.359 22.203 30.516 1 93 159 PHE B CA 1
ATOM 7078 C C . PHE B 1 159 ? -26.984 22.75 30.828 1 93 159 PHE B C 1
ATOM 7080 O O . PHE B 1 159 ? -26.578 22.828 31.984 1 93 159 PHE B O 1
ATOM 7087 N N . CYS B 1 160 ? -26.219 23.172 29.812 1 92.88 160 CYS B N 1
ATOM 7088 C CA . CYS B 1 160 ? -24.891 23.734 29.984 1 92.88 160 CYS B CA 1
ATOM 7089 C C . CYS B 1 160 ? -24.938 25.047 30.75 1 92.88 160 CYS B C 1
ATOM 7091 O O . CYS B 1 160 ? -24.078 25.297 31.609 1 92.88 160 CYS B O 1
ATOM 7093 N N . LYS B 1 161 ? -25.875 25.844 30.484 1 89.56 161 LYS B N 1
ATOM 7094 C CA . LYS B 1 161 ? -25.984 27.156 31.109 1 89.56 161 LYS B CA 1
ATOM 7095 C C . LYS B 1 161 ? -26.391 27.031 32.562 1 89.56 161 LYS B C 1
ATOM 7097 O O . LYS B 1 161 ? -25.828 27.703 33.438 1 89.56 161 LYS B O 1
ATOM 7102 N N . ARG B 1 162 ? -27.312 26.188 32.844 1 88.81 162 ARG B N 1
ATOM 7103 C CA . ARG B 1 162 ? -27.859 26.031 34.188 1 88.81 162 ARG B CA 1
ATOM 7104 C C . ARG B 1 162 ? -26.812 25.5 35.156 1 88.81 162 ARG B C 1
ATOM 7106 O O . ARG B 1 162 ? -26.734 25.938 36.281 1 88.81 162 ARG B O 1
ATOM 7113 N N . TYR B 1 163 ? -26.062 24.594 34.688 1 89.62 163 TYR B N 1
ATOM 7114 C CA . TYR B 1 163 ? -25.141 23.922 35.594 1 89.62 163 TYR B CA 1
ATOM 7115 C C . TYR B 1 163 ? -23.703 24.328 35.281 1 89.62 163 TYR B C 1
ATOM 7117 O O . TYR B 1 163 ? -22.766 23.781 35.875 1 89.62 163 TYR B O 1
ATOM 7125 N N . ASN B 1 164 ? -23.516 25.234 34.406 1 88.44 164 ASN B N 1
ATOM 7126 C CA . ASN B 1 164 ? -22.188 25.719 34.031 1 88.44 164 ASN B CA 1
ATOM 7127 C C . ASN B 1 164 ? -21.25 24.562 33.719 1 88.44 164 ASN B C 1
ATOM 7129 O O . ASN B 1 164 ? -20.156 24.453 34.281 1 88.44 164 ASN B O 1
ATOM 7133 N N . ILE B 1 165 ? -21.734 23.766 32.844 1 88 165 ILE B N 1
ATOM 7134 C CA . ILE B 1 165 ? -21.047 22.547 32.438 1 88 165 ILE B CA 1
ATOM 7135 C C . ILE B 1 165 ? -19.797 22.906 31.625 1 88 165 ILE B C 1
ATOM 7137 O O . ILE B 1 165 ? -19.812 23.844 30.812 1 88 165 ILE B O 1
ATOM 7141 N N . GLU B 1 166 ? -18.688 22.188 31.875 1 86.44 166 GLU B N 1
ATOM 7142 C CA . GLU B 1 166 ? -17.453 22.234 31.078 1 86.44 166 GLU B CA 1
ATOM 7143 C C . GLU B 1 166 ? -16.781 20.875 31.016 1 86.44 166 GLU B C 1
ATOM 7145 O O . GLU B 1 166 ? -16.703 20.156 32.031 1 86.44 166 GLU B O 1
ATOM 7150 N N . PRO B 1 167 ? -16.312 20.5 29.844 1 87.88 167 PRO B N 1
ATOM 7151 C CA . PRO B 1 167 ? -16.391 21.172 28.547 1 87.88 167 PRO B CA 1
ATOM 7152 C C . PRO B 1 167 ? -17.797 21.141 27.953 1 87.88 167 PRO B C 1
ATOM 7154 O O . PRO B 1 167 ? -18.641 20.328 28.391 1 87.88 167 PRO B O 1
ATOM 7157 N N . ARG B 1 168 ? -18.031 22 27.047 1 90.25 168 ARG B N 1
ATOM 7158 C CA . ARG B 1 168 ? -19.375 22.125 26.5 1 90.25 168 ARG B CA 1
ATOM 7159 C C . ARG B 1 168 ? -19.578 21.188 25.312 1 90.25 168 ARG B C 1
ATOM 7161 O O . ARG B 1 168 ? -20.609 21.25 24.625 1 90.25 168 ARG B O 1
ATOM 7168 N N . SER B 1 169 ? -18.594 20.375 25.062 1 92.31 169 SER B N 1
ATOM 7169 C CA . SER B 1 169 ? -18.781 19.266 24.125 1 92.31 169 SER B CA 1
ATOM 7170 C C . SER B 1 169 ? -19.422 18.062 24.812 1 92.31 169 SER B C 1
ATOM 7172 O O . SER B 1 169 ? -18.875 17.531 25.781 1 92.31 169 SER B O 1
ATOM 7174 N N . PRO B 1 170 ? -20.531 17.656 24.328 1 94.06 170 PRO B N 1
ATOM 7175 C CA . PRO B 1 170 ? -21.172 16.531 25 1 94.06 170 PRO B CA 1
ATOM 7176 C C . PRO B 1 170 ? -20.344 15.258 24.953 1 94.06 170 PRO B C 1
ATOM 7178 O O . PRO B 1 170 ? -20.281 14.523 25.953 1 94.06 170 PRO B O 1
ATOM 7181 N N . ALA B 1 171 ? -19.734 15.031 23.812 1 91.31 171 ALA B N 1
ATOM 7182 C CA . ALA B 1 171 ? -18.906 13.836 23.703 1 91.31 171 ALA B CA 1
ATOM 7183 C C . ALA B 1 171 ? -17.781 13.859 24.734 1 91.31 171 ALA B C 1
ATOM 7185 O O . ALA B 1 171 ? -17.5 12.836 25.375 1 91.31 171 ALA B O 1
ATOM 7186 N N . ALA B 1 172 ? -17.156 15.016 24.875 1 89.88 172 ALA B N 1
ATOM 7187 C CA . ALA B 1 172 ? -16.062 15.148 25.844 1 89.88 172 ALA B CA 1
ATOM 7188 C C . ALA B 1 172 ? -16.578 15.102 27.266 1 89.88 172 ALA B C 1
ATOM 7190 O O . ALA B 1 172 ? -15.945 14.492 28.141 1 89.88 172 ALA B O 1
ATOM 7191 N N . TYR B 1 173 ? -17.641 15.711 27.547 1 90.75 173 TYR B N 1
ATOM 7192 C CA . TYR B 1 173 ? -18.219 15.789 28.875 1 90.75 173 TYR B CA 1
ATOM 7193 C C . TYR B 1 173 ? -18.625 14.414 29.375 1 90.75 173 TYR B C 1
ATOM 7195 O O . TYR B 1 173 ? -18.297 14.031 30.5 1 90.75 173 TYR B O 1
ATOM 7203 N N . PHE B 1 174 ? -19.281 13.648 28.594 1 89.62 174 PHE B N 1
ATOM 7204 C CA . PHE B 1 174 ? -19.812 12.367 29.031 1 89.62 174 PHE B CA 1
ATOM 7205 C C . PHE B 1 174 ? -18.75 11.289 29.016 1 89.62 174 PHE B C 1
ATOM 7207 O O . PHE B 1 174 ? -18.891 10.242 29.641 1 89.62 174 PHE B O 1
ATOM 7214 N N . SER B 1 175 ? -17.734 11.5 28.266 1 83.88 175 SER B N 1
ATOM 7215 C CA . SER B 1 175 ? -16.625 10.539 28.25 1 83.88 175 SER B CA 1
ATOM 7216 C C . SER B 1 175 ? -15.805 10.641 29.531 1 83.88 175 SER B C 1
ATOM 7218 O O . SER B 1 175 ? -15.211 9.648 29.969 1 83.88 175 SER B O 1
ATOM 7220 N N . GLN B 1 176 ? -15.641 11.781 30.109 1 73.25 176 GLN B N 1
ATOM 7221 C CA . GLN B 1 176 ? -14.828 12.031 31.297 1 73.25 176 GLN B CA 1
ATOM 7222 C C . GLN B 1 176 ? -15.617 11.727 32.562 1 73.25 176 GLN B C 1
ATOM 7224 O O . GLN B 1 176 ? -15.086 11.859 33.688 1 73.25 176 GLN B O 1
ATOM 7229 N N . SER B 1 177 ? -16.938 11.469 32.719 1 61.56 177 SER B N 1
ATOM 7230 C CA . SER B 1 177 ? -17.922 11.703 33.781 1 61.56 177 SER B CA 1
ATOM 7231 C C . SER B 1 177 ? -17.688 10.766 34.969 1 61.56 177 SER B C 1
ATOM 7233 O O . SER B 1 177 ? -18.438 10.805 35.938 1 61.56 177 SER B O 1
ATOM 7235 N N . ASP B 1 178 ? -16.844 10.023 35.156 1 56.94 178 ASP B N 1
ATOM 7236 C CA . ASP B 1 178 ? -16.953 9.461 36.5 1 56.94 178 ASP B CA 1
ATOM 7237 C C . ASP B 1 178 ? -17.141 10.562 37.562 1 56.94 178 ASP B C 1
ATOM 7239 O O . ASP B 1 178 ? -17.828 10.375 38.562 1 56.94 178 ASP B O 1
ATOM 7243 N N . GLY B 1 179 ? -16.625 11.828 37.469 1 52.09 179 GLY B N 1
ATOM 7244 C CA . GLY B 1 179 ? -16.594 12.758 38.562 1 52.09 179 GLY B CA 1
ATOM 7245 C C . GLY B 1 179 ? -17.594 13.883 38.438 1 52.09 179 GLY B C 1
ATOM 7246 O O . GLY B 1 179 ? -17.812 14.641 39.375 1 52.09 179 GLY B O 1
ATOM 7247 N N . HIS B 1 180 ? -18.188 14.281 37.312 1 57.47 180 HIS B N 1
ATOM 7248 C CA . HIS B 1 180 ? -18.875 15.547 37.125 1 57.47 180 HIS B CA 1
ATOM 7249 C C . HIS B 1 180 ? -20.359 15.422 37.438 1 57.47 180 HIS B C 1
ATOM 7251 O O . HIS B 1 180 ? -21.125 16.359 37.219 1 57.47 180 HIS B O 1
ATOM 7257 N N . GLN B 1 181 ? -20.781 14.297 37.969 1 59.5 181 GLN B N 1
ATOM 7258 C CA . GLN B 1 181 ? -22.172 14.062 38.312 1 59.5 181 GLN B CA 1
ATOM 7259 C C . GLN B 1 181 ? -22.641 14.984 39.438 1 59.5 181 GLN B C 1
ATOM 7261 O O . GLN B 1 181 ? -23.828 15.148 39.688 1 59.5 181 GLN B O 1
ATOM 7266 N N . GLU B 1 182 ? -21.672 15.758 39.906 1 62.19 182 GLU B N 1
ATOM 7267 C CA . GLU B 1 182 ? -22.062 16.469 41.125 1 62.19 182 GLU B CA 1
ATOM 7268 C C . GLU B 1 182 ? -22.766 17.781 40.781 1 62.19 182 GLU B C 1
ATOM 7270 O O . GLU B 1 182 ? -23.469 18.344 41.625 1 62.19 182 GLU B O 1
ATOM 7275 N N . LEU B 1 183 ? -22.656 18.312 39.562 1 67.38 183 LEU B N 1
ATOM 7276 C CA . LEU B 1 183 ? -23.172 19.656 39.281 1 67.38 183 LEU B CA 1
ATOM 7277 C C . LEU B 1 183 ? -24.672 19.625 39.031 1 67.38 183 LEU B C 1
ATOM 7279 O O . LEU B 1 183 ? -25.359 20.641 39.219 1 67.38 183 LEU B O 1
ATOM 7283 N N . CYS B 1 184 ? -25.141 18.406 38.656 1 73.88 184 CYS B N 1
ATOM 7284 C CA . CYS B 1 184 ? -26.562 18.328 38.312 1 73.88 184 CYS B CA 1
ATOM 7285 C C . CYS B 1 184 ? -27.219 17.141 39 1 73.88 184 CYS B C 1
ATOM 7287 O O . CYS B 1 184 ? -26.547 16.344 39.656 1 73.88 184 CYS B O 1
ATOM 7289 N N . THR B 1 185 ? -28.516 17.109 39 1 81.62 185 THR B N 1
ATOM 7290 C CA . THR B 1 185 ? -29.234 15.977 39.562 1 81.62 185 THR B CA 1
ATOM 7291 C C . THR B 1 185 ? -28.969 14.711 38.75 1 81.62 185 THR B C 1
ATOM 7293 O O . THR B 1 185 ? -28.906 14.758 37.5 1 81.62 185 THR B O 1
ATOM 7296 N N . PRO B 1 186 ? -28.719 13.781 39.438 1 83.44 186 PRO B N 1
ATOM 7297 C CA . PRO B 1 186 ? -28.406 12.516 38.75 1 83.44 186 PRO B CA 1
ATOM 7298 C C . PRO B 1 186 ? -29.484 12.133 37.75 1 83.44 186 PRO B C 1
ATOM 7300 O O . PRO B 1 186 ? -29.156 11.547 36.688 1 83.44 186 PRO B O 1
ATOM 7303 N N . LYS B 1 187 ? -30.688 12.438 38.062 1 86.06 187 LYS B N 1
ATOM 7304 C CA . LYS B 1 187 ? -31.766 12.102 37.125 1 86.06 187 LYS B CA 1
ATOM 7305 C C . LYS B 1 187 ? -31.656 12.898 35.844 1 86.06 187 LYS B C 1
ATOM 7307 O O . LYS B 1 187 ? -31.797 12.336 34.75 1 86.06 187 LYS B O 1
ATOM 7312 N N . GLU B 1 188 ? -31.375 14.156 35.906 1 87.56 188 GLU B N 1
ATOM 7313 C CA . GLU B 1 188 ? -31.25 14.992 34.719 1 87.56 188 GLU B CA 1
ATOM 7314 C C . GLU B 1 188 ? -30 14.648 33.906 1 87.56 188 GLU B C 1
ATOM 7316 O O . GLU B 1 188 ? -30.016 14.68 32.688 1 87.56 188 GLU B O 1
ATOM 7321 N N . TRP B 1 189 ? -29.031 14.359 34.688 1 89.88 189 TRP B N 1
ATOM 7322 C CA . TRP B 1 189 ? -27.797 13.961 34.031 1 89.88 189 TRP B CA 1
ATOM 7323 C C . TRP B 1 189 ? -28 12.703 33.188 1 89.88 189 TRP B C 1
ATOM 7325 O O . TRP B 1 189 ? -27.578 12.641 32.031 1 89.88 189 TRP B O 1
ATOM 7335 N N . SER B 1 190 ? -28.625 11.742 33.75 1 90.19 190 SER B N 1
ATOM 7336 C CA . SER B 1 190 ? -28.859 10.484 33.062 1 90.19 190 SER B CA 1
ATOM 7337 C C . SER B 1 190 ? -29.781 10.688 31.859 1 90.19 190 SER B C 1
ATOM 7339 O O . SER B 1 190 ? -29.641 10.008 30.844 1 90.19 190 SER B O 1
ATOM 7341 N N . LEU B 1 191 ? -30.641 11.578 32.031 1 91.31 191 LEU B N 1
ATOM 7342 C CA . LEU B 1 191 ? -31.578 11.852 30.953 1 91.31 191 LEU B CA 1
ATOM 7343 C C . LEU B 1 191 ? -30.859 12.469 29.75 1 91.31 191 LEU B C 1
ATOM 7345 O O . LEU B 1 191 ? -31.062 12.039 28.609 1 91.31 191 LEU B O 1
ATOM 7349 N N . ILE B 1 192 ? -30.078 13.477 30.047 1 93.19 192 ILE B N 1
ATOM 7350 C CA . ILE B 1 192 ? -29.375 14.172 28.969 1 93.19 192 ILE B CA 1
ATOM 7351 C C . ILE B 1 192 ? -28.359 13.234 28.328 1 93.19 192 ILE B C 1
ATOM 7353 O O . ILE B 1 192 ? -28.172 13.25 27.109 1 93.19 192 ILE B O 1
ATOM 7357 N N . LYS B 1 193 ? -27.703 12.469 29.094 1 93.25 193 LYS B N 1
ATOM 7358 C CA . LYS B 1 193 ? -26.75 11.508 28.578 1 93.25 193 LYS B CA 1
ATOM 7359 C C . LYS B 1 193 ? -27.422 10.484 27.672 1 93.25 193 LYS B C 1
ATOM 7361 O O . LYS B 1 193 ? -26.906 10.148 26.609 1 93.25 193 LYS B O 1
ATOM 7366 N N . ASP B 1 194 ? -28.547 10.008 28.094 1 93.5 194 ASP B N 1
ATOM 7367 C CA . ASP B 1 194 ? -29.297 9.047 27.297 1 93.5 194 ASP B CA 1
ATOM 7368 C C . ASP B 1 194 ? -29.719 9.648 25.953 1 93.5 194 ASP B C 1
ATOM 7370 O O . ASP B 1 194 ? -29.656 8.984 24.922 1 93.5 194 ASP B O 1
ATOM 7374 N N . MET B 1 195 ? -30.141 10.852 26.047 1 93.19 195 MET B N 1
ATOM 7375 C CA . MET B 1 195 ? -30.562 11.539 24.828 1 93.19 195 MET B CA 1
ATOM 7376 C C . MET B 1 195 ? -29.391 11.68 23.859 1 93.19 195 MET B C 1
ATOM 7378 O O . MET B 1 195 ? -29.547 11.508 22.656 1 93.19 195 MET B O 1
ATOM 7382 N N . PHE B 1 196 ? -28.281 12.008 24.438 1 95.5 196 PHE B N 1
ATOM 7383 C CA . PHE B 1 196 ? -27.078 12.164 23.609 1 95.5 196 PHE B CA 1
ATOM 7384 C C . PHE B 1 196 ? -26.688 10.828 22.984 1 95.5 196 PHE B C 1
ATOM 7386 O O . PHE B 1 196 ? -26.375 10.766 21.797 1 95.5 196 PHE B O 1
ATOM 7393 N N . ASP B 1 197 ? -26.688 9.805 23.766 1 94.5 197 ASP B N 1
ATOM 7394 C CA . ASP B 1 197 ? -26.312 8.477 23.297 1 94.5 197 ASP B CA 1
ATOM 7395 C C . ASP B 1 197 ? -27.25 7.992 22.203 1 94.5 197 ASP B C 1
ATOM 7397 O O . ASP B 1 197 ? -26.812 7.395 21.219 1 94.5 197 ASP B O 1
ATOM 7401 N N . GLU B 1 198 ? -28.469 8.258 22.375 1 92.5 198 GLU B N 1
ATOM 7402 C CA . GLU B 1 198 ? -29.453 7.859 21.375 1 92.5 198 GLU B CA 1
ATOM 7403 C C . GLU B 1 198 ? -29.25 8.617 20.062 1 92.5 198 GLU B C 1
ATOM 7405 O O . GLU B 1 198 ? -29.375 8.039 18.984 1 92.5 198 GLU B O 1
ATOM 7410 N N . MET B 1 199 ? -28.969 9.859 20.188 1 94.56 199 MET B N 1
ATOM 7411 C CA . MET B 1 199 ? -28.719 10.664 19 1 94.56 199 MET B CA 1
ATOM 7412 C C . MET B 1 199 ? -27.5 10.133 18.234 1 94.56 199 MET B C 1
ATOM 7414 O O . MET B 1 199 ? -27.547 9.969 17.016 1 94.56 199 MET B O 1
ATOM 7418 N N . THR B 1 200 ? -26.453 9.891 18.969 1 94.88 200 THR B N 1
ATOM 7419 C CA . THR B 1 200 ? -25.219 9.414 18.375 1 94.88 200 THR B CA 1
ATOM 7420 C C . THR B 1 200 ? -25.422 8.055 17.703 1 94.88 200 THR B C 1
ATOM 7422 O O . THR B 1 200 ? -24.891 7.793 16.625 1 94.88 200 THR B O 1
ATOM 7425 N N . GLU B 1 201 ? -26.188 7.254 18.328 1 91.31 201 GLU B N 1
ATOM 7426 C CA . GLU B 1 201 ? -26.5 5.934 17.766 1 91.31 201 GLU B CA 1
ATOM 7427 C C . GLU B 1 201 ? -27.281 6.047 16.469 1 91.31 201 GLU B C 1
ATOM 7429 O O . GLU B 1 201 ? -27.047 5.293 15.523 1 91.31 201 GLU B O 1
ATOM 7434 N N . ARG B 1 202 ? -28.25 6.918 16.469 1 90.5 202 ARG B N 1
ATOM 7435 C CA . ARG B 1 202 ? -29.031 7.125 15.266 1 90.5 202 ARG B CA 1
ATOM 7436 C C . ARG B 1 202 ? -28.156 7.613 14.117 1 90.5 202 ARG B C 1
ATOM 7438 O O . ARG B 1 202 ? -28.297 7.148 12.984 1 90.5 202 ARG B O 1
ATOM 7445 N N . ILE B 1 203 ? -27.281 8.477 14.406 1 93.44 203 ILE B N 1
ATOM 7446 C CA . ILE B 1 203 ? -26.406 9.047 13.398 1 93.44 203 ILE B CA 1
ATOM 7447 C C . ILE B 1 203 ? -25.438 7.977 12.883 1 93.44 203 ILE B C 1
ATOM 7449 O O . ILE B 1 203 ? -25.281 7.816 11.672 1 93.44 203 ILE B O 1
ATOM 7453 N N . ASP B 1 204 ? -24.875 7.273 13.781 1 89.69 204 ASP B N 1
ATOM 7454 C CA . ASP B 1 204 ? -23.906 6.246 13.414 1 89.69 204 ASP B CA 1
ATOM 7455 C C . ASP B 1 204 ? -24.562 5.129 12.609 1 89.69 204 ASP B C 1
ATOM 7457 O O . ASP B 1 204 ? -23.953 4.586 11.68 1 89.69 204 ASP B O 1
ATOM 7461 N N . THR B 1 205 ? -25.719 4.738 12.977 1 82 205 THR B N 1
ATOM 7462 C CA . THR B 1 205 ? -26.453 3.719 12.25 1 82 205 THR B CA 1
ATOM 7463 C C . THR B 1 205 ? -26.75 4.18 10.82 1 82 205 THR B C 1
ATOM 7465 O O . THR B 1 205 ? -26.641 3.393 9.875 1 82 205 THR B O 1
ATOM 7468 N N . ALA B 1 206 ? -27.109 5.422 10.703 1 87.31 206 ALA B N 1
ATOM 7469 C CA . ALA B 1 206 ? -27.359 5.984 9.383 1 87.31 206 ALA B CA 1
ATOM 7470 C C . ALA B 1 206 ? -26.094 5.969 8.531 1 87.31 206 ALA B C 1
ATOM 7472 O O . ALA B 1 206 ? -26.141 5.68 7.332 1 87.31 206 ALA B O 1
ATOM 7473 N N . VAL B 1 207 ? -24.969 6.258 9.062 1 87 207 VAL B N 1
ATOM 7474 C CA . VAL B 1 207 ? -23.688 6.289 8.352 1 87 207 VAL B CA 1
ATOM 7475 C C . VAL B 1 207 ? -23.297 4.875 7.926 1 87 207 VAL B C 1
ATOM 7477 O O . VAL B 1 207 ? -22.812 4.668 6.812 1 87 207 VAL B O 1
ATOM 7480 N N . MET B 1 208 ? -23.516 3.953 8.781 1 78.19 208 MET B N 1
ATOM 7481 C CA . MET B 1 208 ? -23.188 2.562 8.492 1 78.19 208 MET B CA 1
ATOM 7482 C C . MET B 1 208 ? -24.062 2.01 7.371 1 78.19 208 MET B C 1
ATOM 7484 O O . MET B 1 208 ? -23.578 1.277 6.504 1 78.19 208 MET B O 1
ATOM 7488 N N . SER B 1 209 ? -25.312 2.416 7.457 1 72.44 209 SER B N 1
ATOM 7489 C CA . SER B 1 209 ? -26.25 1.918 6.449 1 72.44 209 SER B CA 1
ATOM 7490 C C . SER B 1 209 ? -26.172 2.746 5.172 1 72.44 209 SER B C 1
ATOM 7492 O O . SER B 1 209 ? -26.578 2.283 4.102 1 72.44 209 SER B O 1
ATOM 7494 N N . GLY B 1 210 ? -25.672 3.91 5.332 1 77.62 210 GLY B N 1
ATOM 7495 C CA . GLY B 1 210 ? -25.562 4.824 4.203 1 77.62 210 GLY B CA 1
ATOM 7496 C C . GLY B 1 210 ? -26.875 5.477 3.834 1 77.62 210 GLY B C 1
ATOM 7497 O O . GLY B 1 210 ? -26.984 6.121 2.789 1 77.62 210 GLY B O 1
ATOM 7498 N N . LYS B 1 211 ? -28.016 5.23 4.613 1 82.25 211 LYS B N 1
ATOM 7499 C CA . LYS B 1 211 ? -29.328 5.777 4.305 1 82.25 211 LYS B CA 1
ATOM 7500 C C . LYS B 1 211 ? -29.953 6.445 5.531 1 82.25 211 LYS B C 1
ATOM 7502 O O . LYS B 1 211 ? -29.75 5.988 6.656 1 82.25 211 LYS B O 1
ATOM 7507 N N . VAL B 1 212 ? -30.594 7.594 5.27 1 88.25 212 VAL B N 1
ATOM 7508 C CA . VAL B 1 212 ? -31.375 8.297 6.285 1 88.25 212 VAL B CA 1
ATOM 7509 C C . VAL B 1 212 ? -32.781 7.707 6.355 1 88.25 212 VAL B C 1
ATOM 7511 O O . VAL B 1 212 ? -33.344 7.297 5.336 1 88.25 212 VAL B O 1
ATOM 7514 N N . PRO B 1 213 ? -33.312 7.578 7.598 1 83.31 213 PRO B N 1
ATOM 7515 C CA . PRO B 1 213 ? -34.688 7.055 7.719 1 83.31 213 PRO B CA 1
ATOM 7516 C C . PRO B 1 213 ? -35.688 7.777 6.809 1 83.31 213 PRO B C 1
ATOM 7518 O O . PRO B 1 213 ? -35.688 9.008 6.77 1 83.31 213 PRO B O 1
ATOM 7521 N N . GLU B 1 214 ? -36.562 7.086 6.133 1 81.94 214 GLU B N 1
ATOM 7522 C CA . GLU B 1 214 ? -37.469 7.613 5.109 1 81.94 214 GLU B CA 1
ATOM 7523 C C . GLU B 1 214 ? -38.5 8.547 5.719 1 81.94 214 GLU B C 1
ATOM 7525 O O . GLU B 1 214 ? -38.906 9.523 5.086 1 81.94 214 GLU B O 1
ATOM 7530 N N . GLU B 1 215 ? -38.875 8.258 6.902 1 81.75 215 GLU B N 1
ATOM 7531 C CA . GLU B 1 215 ? -39.875 9.086 7.566 1 81.75 215 GLU B CA 1
ATOM 7532 C C . GLU B 1 215 ? -39.375 10.5 7.797 1 81.75 215 GLU B C 1
ATOM 7534 O O . GLU B 1 215 ? -40.125 11.469 7.641 1 81.75 215 GLU B O 1
ATOM 7539 N N . ILE B 1 216 ? -38.188 10.539 8.102 1 84.88 216 ILE B N 1
ATOM 7540 C CA . ILE B 1 216 ? -37.594 11.844 8.383 1 84.88 216 ILE B CA 1
ATOM 7541 C C . ILE B 1 216 ? -37.312 12.578 7.07 1 84.88 216 ILE B C 1
ATOM 7543 O O . ILE B 1 216 ? -37.531 13.789 6.977 1 84.88 216 ILE B O 1
ATOM 7547 N N . LYS B 1 217 ? -37 11.906 6.059 1 85.19 217 LYS B N 1
ATOM 7548 C CA . LYS B 1 217 ? -36.719 12.477 4.746 1 85.19 217 LYS B CA 1
ATOM 7549 C C . LYS B 1 217 ? -37.969 13.094 4.137 1 85.19 217 LYS B C 1
ATOM 7551 O O . LYS B 1 217 ? -37.906 14.141 3.492 1 85.19 217 LYS B O 1
ATOM 7556 N N . ALA B 1 218 ? -39 12.438 4.395 1 78 218 ALA B N 1
ATOM 7557 C CA . ALA B 1 218 ? -40.281 12.867 3.797 1 78 218 ALA B CA 1
ATOM 7558 C C . ALA B 1 218 ? -40.844 14.062 4.547 1 78 218 ALA B C 1
ATOM 7560 O O . ALA B 1 218 ? -41.469 14.938 3.943 1 78 218 ALA B O 1
ATOM 7561 N N . ARG B 1 219 ? -40.625 14.227 5.719 1 77.56 219 ARG B N 1
ATOM 7562 C CA . ARG B 1 219 ? -41.281 15.211 6.559 1 77.56 219 ARG B CA 1
ATOM 7563 C C . ARG B 1 219 ? -40.531 16.547 6.547 1 77.56 219 ARG B C 1
ATOM 7565 O O . ARG B 1 219 ? -41.156 17.594 6.781 1 77.56 219 ARG B O 1
ATOM 7572 N N . GLN B 1 220 ? -39.281 16.438 6.391 1 84.62 220 GLN B N 1
ATOM 7573 C CA . GLN B 1 220 ? -38.5 17.656 6.504 1 84.62 220 GLN B CA 1
ATOM 7574 C C . GLN B 1 220 ? -38.094 18.172 5.129 1 84.62 220 GLN B C 1
ATOM 7576 O O . GLN B 1 220 ? -37.469 17.453 4.344 1 84.62 220 GLN B O 1
ATOM 7581 N N . LYS B 1 221 ? -38.344 19.391 4.891 1 84.12 221 LYS B N 1
ATOM 7582 C CA . LYS B 1 221 ? -38.125 20.047 3.596 1 84.12 221 LYS B CA 1
ATOM 7583 C C . LYS B 1 221 ? -36.656 20.078 3.217 1 84.12 221 LYS B C 1
ATOM 7585 O O . LYS B 1 221 ? -36.312 19.984 2.037 1 84.12 221 LYS B O 1
ATOM 7590 N N . GLY B 1 222 ? -35.844 20.203 4.141 1 88.12 222 GLY B N 1
ATOM 7591 C CA . GLY B 1 222 ? -34.438 20.328 3.865 1 88.12 222 GLY B CA 1
ATOM 7592 C C . GLY B 1 222 ? -33.844 19.125 3.156 1 88.12 222 GLY B C 1
ATOM 7593 O O . GLY B 1 222 ? -32.906 19.266 2.373 1 88.12 222 GLY B O 1
ATOM 7594 N N . PHE B 1 223 ? -34.375 17.984 3.355 1 91 223 PHE B N 1
ATOM 7595 C CA . PHE B 1 223 ? -33.844 16.734 2.812 1 91 223 PHE B CA 1
ATOM 7596 C C . PHE B 1 223 ? -34.188 16.594 1.332 1 91 223 PHE B C 1
ATOM 7598 O O . PHE B 1 223 ? -33.625 15.766 0.63 1 91 223 PHE B O 1
ATOM 7605 N N . HIS B 1 224 ? -35 17.469 0.814 1 88.12 224 HIS B N 1
ATOM 7606 C CA . HIS B 1 224 ? -35.438 17.391 -0.58 1 88.12 224 HIS B CA 1
ATOM 7607 C C . HIS B 1 224 ? -34.281 17.797 -1.521 1 88.12 224 HIS B C 1
ATOM 7609 O O . HIS B 1 224 ? -34.344 17.484 -2.711 1 88.12 224 HIS B O 1
ATOM 7615 N N . GLU B 1 225 ? -33.344 18.453 -0.983 1 89.5 225 GLU B N 1
ATOM 7616 C CA . GLU B 1 225 ? -32.188 18.859 -1.782 1 89.5 225 GLU B CA 1
ATOM 7617 C C . GLU B 1 225 ? -31.438 17.641 -2.328 1 89.5 225 GLU B C 1
ATOM 7619 O O . GLU B 1 225 ? -30.734 17.734 -3.338 1 89.5 225 GLU B O 1
ATOM 7624 N N . TRP B 1 226 ? -31.547 16.469 -1.757 1 88.81 226 TRP B N 1
ATOM 7625 C CA . TRP B 1 226 ? -30.812 15.258 -2.123 1 88.81 226 TRP B CA 1
ATOM 7626 C C . TRP B 1 226 ? -31.672 14.312 -2.943 1 88.81 226 TRP B C 1
ATOM 7628 O O . TRP B 1 226 ? -31.328 13.148 -3.137 1 88.81 226 TRP B O 1
ATOM 7638 N N . ASN B 1 227 ? -32.781 14.805 -3.404 1 76.94 227 ASN B N 1
ATOM 7639 C CA . ASN B 1 227 ? -33.656 14 -4.27 1 76.94 227 ASN B CA 1
ATOM 7640 C C . ASN B 1 227 ? -33.031 13.797 -5.645 1 76.94 227 ASN B C 1
ATOM 7642 O O . ASN B 1 227 ? -33.344 12.82 -6.336 1 76.94 227 ASN B O 1
ATOM 7646 N N . GLN B 1 228 ? -32.094 14.672 -6.012 1 71.5 228 GLN B N 1
ATOM 7647 C CA . GLN B 1 228 ? -31.375 14.516 -7.277 1 71.5 228 GLN B CA 1
ATOM 7648 C C . GLN B 1 228 ? -30.109 13.672 -7.098 1 71.5 228 GLN B C 1
ATOM 7650 O O . GLN B 1 228 ? -29.641 13.477 -5.977 1 71.5 228 GLN B O 1
ATOM 7655 N N . GLU B 1 229 ? -29.719 13.062 -8.211 1 77 229 GLU B N 1
ATOM 7656 C CA . GLU B 1 229 ? -28.5 12.266 -8.172 1 77 229 GLU B CA 1
ATOM 7657 C C . GLU B 1 229 ? -27.281 13.148 -7.914 1 77 229 GLU B C 1
ATOM 7659 O O . GLU B 1 229 ? -26.922 13.977 -8.75 1 77 229 GLU B O 1
ATOM 7664 N N . ILE B 1 230 ? -26.891 13.125 -6.625 1 82.75 230 ILE B N 1
ATOM 7665 C CA . ILE B 1 230 ? -25.734 13.93 -6.266 1 82.75 230 ILE B CA 1
ATOM 7666 C C . ILE B 1 230 ? -24.594 13.008 -5.797 1 82.75 230 ILE B C 1
ATOM 7668 O O . ILE B 1 230 ? -24.844 11.93 -5.262 1 82.75 230 ILE B O 1
ATOM 7672 N N . THR B 1 231 ? -23.391 13.344 -6.23 1 81.25 231 THR B N 1
ATOM 7673 C CA . THR B 1 231 ? -22.188 12.672 -5.742 1 81.25 231 THR B CA 1
ATOM 7674 C C . THR B 1 231 ? -21.297 13.656 -4.992 1 81.25 231 THR B C 1
ATOM 7676 O O . THR B 1 231 ? -21.531 14.867 -5.02 1 81.25 231 THR B O 1
ATOM 7679 N N . SER B 1 232 ? -20.422 13.148 -4.273 1 86 232 SER B N 1
ATOM 7680 C CA . SER B 1 232 ? -19.516 13.984 -3.502 1 86 232 SER B CA 1
ATOM 7681 C C . SER B 1 232 ? -18.703 14.914 -4.41 1 86 232 SER B C 1
ATOM 7683 O O . SER B 1 232 ? -18.219 15.961 -3.971 1 86 232 SER B O 1
ATOM 7685 N N . LYS B 1 233 ? -18.609 14.586 -5.75 1 84.75 233 LYS B N 1
ATOM 7686 C CA . LYS B 1 233 ? -17.797 15.367 -6.672 1 84.75 233 LYS B CA 1
ATOM 7687 C C . LYS B 1 233 ? -18.672 16.203 -7.605 1 84.75 233 LYS B C 1
ATOM 7689 O O . LYS B 1 233 ? -18.172 17.062 -8.328 1 84.75 233 LYS B O 1
ATOM 7694 N N . ASN B 1 234 ? -19.922 15.922 -7.5 1 89 234 ASN B N 1
ATOM 7695 C CA . ASN B 1 234 ? -20.859 16.594 -8.391 1 89 234 ASN B CA 1
ATOM 7696 C C . ASN B 1 234 ? -22.203 16.828 -7.711 1 89 234 ASN B C 1
ATOM 7698 O O . ASN B 1 234 ? -23.031 15.914 -7.652 1 89 234 ASN B O 1
ATOM 7702 N N . HIS B 1 235 ? -22.438 18.016 -7.227 1 92.06 235 HIS B N 1
ATOM 7703 C CA . HIS B 1 235 ? -23.703 18.344 -6.598 1 92.06 235 HIS B CA 1
ATOM 7704 C C . HIS B 1 235 ? -23.953 19.859 -6.645 1 92.06 235 HIS B C 1
ATOM 7706 O O . HIS B 1 235 ? -23.016 20.641 -6.758 1 92.06 235 HIS B O 1
ATOM 7712 N N . GLN B 1 236 ? -25.156 20.344 -6.578 1 92.69 236 GLN B N 1
ATOM 7713 C CA . GLN B 1 236 ? -25.578 21.734 -6.531 1 92.69 236 GLN B CA 1
ATOM 7714 C C . GLN B 1 236 ? -25.297 22.344 -5.16 1 92.69 236 GLN B C 1
ATOM 7716 O O . GLN B 1 236 ? -25.016 21.625 -4.199 1 92.69 236 GLN B O 1
ATOM 7721 N N . PRO B 1 237 ? -25.234 23.625 -5.121 1 95.31 237 PRO B N 1
ATOM 7722 C CA . PRO B 1 237 ? -25.094 24.25 -3.803 1 95.31 237 PRO B CA 1
ATOM 7723 C C . PRO B 1 237 ? -26.297 24.016 -2.902 1 95.31 237 PRO B C 1
ATOM 7725 O O . PRO B 1 237 ? -27.438 24.047 -3.375 1 95.31 237 PRO B O 1
ATOM 7728 N N . ILE B 1 238 ? -26.109 23.75 -1.692 1 95.94 238 ILE B N 1
ATOM 7729 C CA . ILE B 1 238 ? -27.156 23.516 -0.701 1 95.94 238 ILE B CA 1
ATOM 7730 C C . ILE B 1 238 ? -26.922 24.422 0.507 1 95.94 238 ILE B C 1
ATOM 7732 O O . ILE B 1 238 ? -25.828 24.453 1.064 1 95.94 238 ILE B O 1
ATOM 7736 N N . VAL B 1 239 ? -27.844 25.234 0.89 1 96.75 239 VAL B N 1
ATOM 7737 C CA . VAL B 1 239 ? -27.797 26.062 2.094 1 96.75 239 VAL B CA 1
ATOM 7738 C C . VAL B 1 239 ? -29.109 25.891 2.881 1 96.75 239 VAL B C 1
ATOM 7740 O O . VAL B 1 239 ? -30.188 26.109 2.344 1 96.75 239 VAL B O 1
ATOM 7743 N N . GLN B 1 240 ? -28.984 25.5 4.129 1 95.81 240 GLN B N 1
ATOM 7744 C CA . GLN B 1 240 ? -30.141 25.297 4.992 1 95.81 240 GLN B CA 1
ATOM 7745 C C . GLN B 1 240 ? -29.938 25.984 6.34 1 95.81 240 GLN B C 1
ATOM 7747 O O . GLN B 1 240 ? -28.984 25.703 7.055 1 95.81 240 GLN B O 1
ATOM 7752 N N . ILE B 1 241 ? -30.812 26.859 6.664 1 94.88 241 ILE B N 1
ATOM 7753 C CA . ILE B 1 241 ? -30.812 27.469 7.988 1 94.88 241 ILE B CA 1
ATOM 7754 C C . ILE B 1 241 ? -31.656 26.625 8.945 1 94.88 241 ILE B C 1
ATOM 7756 O O . ILE B 1 241 ? -32.875 26.719 8.938 1 94.88 241 ILE B O 1
ATOM 7760 N N . LEU B 1 242 ? -31.047 25.906 9.742 1 94.56 242 LEU B N 1
ATOM 7761 C CA . LEU B 1 242 ? -31.719 24.969 10.641 1 94.56 242 LEU B CA 1
ATOM 7762 C C . LEU B 1 242 ? -32.344 25.719 11.828 1 94.56 242 LEU B C 1
ATOM 7764 O O . LEU B 1 242 ? -33.406 25.328 12.32 1 94.56 242 LEU B O 1
ATOM 7768 N N . ILE B 1 243 ? -31.547 26.656 12.391 1 93.69 243 ILE B N 1
ATOM 7769 C CA . ILE B 1 243 ? -32 27.531 13.477 1 93.69 243 ILE B CA 1
ATOM 7770 C C . ILE B 1 243 ? -31.75 28.984 13.109 1 93.69 243 ILE B C 1
ATOM 7772 O O . ILE B 1 243 ? -30.625 29.359 12.781 1 93.69 243 ILE B O 1
ATOM 7776 N N . ASP B 1 244 ? -32.75 29.75 13.148 1 90.94 244 ASP B N 1
ATOM 7777 C CA . ASP B 1 244 ? -32.594 31.203 12.961 1 90.94 244 ASP B CA 1
ATOM 7778 C C . ASP B 1 244 ? -32.625 31.938 14.305 1 90.94 244 ASP B C 1
ATOM 7780 O O . ASP B 1 244 ? -33.719 32.156 14.852 1 90.94 244 ASP B O 1
ATOM 7784 N N . GLY B 1 245 ? -31.531 32.312 14.766 1 86.75 245 GLY B N 1
ATOM 7785 C CA . GLY B 1 245 ? -31.406 32.938 16.078 1 86.75 245 GLY B CA 1
ATOM 7786 C C . GLY B 1 245 ? -32.094 34.281 16.141 1 86.75 245 GLY B C 1
ATOM 7787 O O . GLY B 1 245 ? -32.312 34.812 17.234 1 86.75 245 GLY B O 1
ATOM 7788 N N . LYS B 1 246 ? -32.469 34.844 15.031 1 83.88 246 LYS B N 1
ATOM 7789 C CA . LYS B 1 246 ? -33.156 36.125 15.016 1 83.88 246 LYS B CA 1
ATOM 7790 C C . LYS B 1 246 ? -34.656 35.969 15.188 1 83.88 246 LYS B C 1
ATOM 7792 O O . LYS B 1 246 ? -35.344 36.938 15.492 1 83.88 246 LYS B O 1
ATOM 7797 N N . ASP B 1 247 ? -35.031 34.75 14.969 1 81.75 247 ASP B N 1
ATOM 7798 C CA . ASP B 1 247 ? -36.438 34.438 15.164 1 81.75 247 ASP B CA 1
ATOM 7799 C C . ASP B 1 247 ? -36.75 34.219 16.641 1 81.75 247 ASP B C 1
ATOM 7801 O O . ASP B 1 247 ? -36.156 33.375 17.297 1 81.75 247 ASP B O 1
ATOM 7805 N N . GLN B 1 248 ? -37.688 34.938 17.109 1 77.19 248 GLN B N 1
ATOM 7806 C CA . GLN B 1 248 ? -38.062 34.875 18.516 1 77.19 248 GLN B CA 1
ATOM 7807 C C . GLN B 1 248 ? -38.656 33.5 18.875 1 77.19 248 GLN B C 1
ATOM 7809 O O . GLN B 1 248 ? -38.656 33.094 20.031 1 77.19 248 GLN B O 1
ATOM 7814 N N . ASN B 1 249 ? -38.969 32.781 17.844 1 79.25 249 ASN B N 1
ATOM 7815 C CA . ASN B 1 249 ? -39.562 31.484 18.094 1 79.25 249 ASN B CA 1
ATOM 7816 C C . ASN B 1 249 ? -38.531 30.375 18.141 1 79.25 249 ASN B C 1
ATOM 7818 O O . ASN B 1 249 ? -38.812 29.25 18.547 1 79.25 249 ASN B O 1
ATOM 7822 N N . ALA B 1 250 ? -37.406 30.719 17.719 1 86.38 250 ALA B N 1
ATOM 7823 C CA . ALA B 1 250 ? -36.344 29.719 17.766 1 86.38 250 ALA B CA 1
ATOM 7824 C C . ALA B 1 250 ? -35.719 29.656 19.156 1 86.38 250 ALA B C 1
ATOM 7826 O O . ALA B 1 250 ? -34.656 30.234 19.391 1 86.38 250 ALA B O 1
ATOM 7827 N N . VAL B 1 251 ? -36.406 28.984 20.047 1 86 251 VAL B N 1
ATOM 7828 C CA . VAL B 1 251 ? -36.031 28.984 21.469 1 86 251 VAL B CA 1
ATOM 7829 C C . VAL B 1 251 ? -35.844 27.547 21.938 1 86 251 VAL B C 1
ATOM 7831 O O . VAL B 1 251 ? -36.312 26.609 21.281 1 86 251 VAL B O 1
ATOM 7834 N N . ASP B 1 252 ? -35.125 27.438 22.938 1 86.94 252 ASP B N 1
ATOM 7835 C CA . ASP B 1 252 ? -34.938 26.109 23.531 1 86.94 252 ASP B CA 1
ATOM 7836 C C . ASP B 1 252 ? -36.125 25.75 24.422 1 86.94 252 ASP B C 1
ATOM 7838 O O . ASP B 1 252 ? -37.156 26.406 24.406 1 86.94 252 ASP B O 1
ATOM 7842 N N . ASN B 1 253 ? -35.969 24.641 25.078 1 85.62 253 ASN B N 1
ATOM 7843 C CA . ASN B 1 253 ? -37.094 24.109 25.875 1 85.62 253 ASN B CA 1
ATOM 7844 C C . ASN B 1 253 ? -37.375 24.984 27.094 1 85.62 253 ASN B C 1
ATOM 7846 O O . ASN B 1 253 ? -38.438 24.859 27.719 1 85.62 253 ASN B O 1
ATOM 7850 N N . GLU B 1 254 ? -36.469 25.906 27.391 1 88.44 254 GLU B N 1
ATOM 7851 C CA . GLU B 1 254 ? -36.688 26.797 28.516 1 88.44 254 GLU B CA 1
ATOM 7852 C C . GLU B 1 254 ? -37.031 28.203 28.047 1 88.44 254 GLU B C 1
ATOM 7854 O O . GLU B 1 254 ? -37.125 29.141 28.844 1 88.44 254 GLU B O 1
ATOM 7859 N N . GLY B 1 255 ? -37.062 28.344 26.781 1 85.94 255 GLY B N 1
ATOM 7860 C CA . GLY B 1 255 ? -37.531 29.609 26.219 1 85.94 255 GLY B CA 1
ATOM 7861 C C . GLY B 1 255 ? -36.375 30.562 25.906 1 85.94 255 GLY B C 1
ATOM 7862 O O . GLY B 1 255 ? -36.594 31.719 25.562 1 85.94 255 GLY B O 1
ATOM 7863 N N . ASN B 1 256 ? -35.25 30.109 25.969 1 90.56 256 ASN B N 1
ATOM 7864 C CA . ASN B 1 256 ? -34.094 30.938 25.625 1 90.56 256 ASN B CA 1
ATOM 7865 C C . ASN B 1 256 ? -33.781 30.875 24.141 1 90.56 256 ASN B C 1
ATOM 7867 O O . ASN B 1 256 ? -33.906 29.812 23.516 1 90.56 256 ASN B O 1
ATOM 7871 N N . VAL B 1 257 ? -33.344 31.969 23.641 1 90.56 257 VAL B N 1
ATOM 7872 C CA . VAL B 1 257 ? -33 32.062 22.234 1 90.56 257 VAL B CA 1
ATOM 7873 C C . VAL B 1 257 ? -31.781 31.172 21.938 1 90.56 257 VAL B C 1
ATOM 7875 O O . VAL B 1 257 ? -30.875 31.031 22.766 1 90.56 257 VAL B O 1
ATOM 7878 N N . LEU B 1 258 ? -31.844 30.547 20.797 1 94.69 258 LEU B N 1
ATOM 7879 C CA . LEU B 1 258 ? -30.75 29.703 20.344 1 94.69 258 LEU B CA 1
ATOM 7880 C C . LEU B 1 258 ? -29.875 30.422 19.344 1 94.69 258 LEU B C 1
ATOM 7882 O O . LEU B 1 258 ? -30.328 31.344 18.656 1 94.69 258 LEU B O 1
ATOM 7886 N N . PRO B 1 259 ? -28.594 30.094 19.297 1 95.62 259 PRO B N 1
ATOM 7887 C CA . PRO B 1 259 ? -27.75 30.656 18.234 1 95.62 259 PRO B CA 1
ATOM 7888 C C . PRO B 1 259 ? -28.172 30.203 16.844 1 95.62 259 PRO B C 1
ATOM 7890 O O . PRO B 1 259 ? -28.797 29.141 16.703 1 95.62 259 PRO B O 1
ATOM 7893 N N . THR B 1 260 ? -27.828 30.984 15.867 1 95.44 260 THR B N 1
ATOM 7894 C CA . THR B 1 260 ? -28.125 30.609 14.484 1 95.44 260 THR B CA 1
ATOM 7895 C C . THR B 1 260 ? -27.281 29.406 14.062 1 95.44 260 THR B C 1
ATOM 7897 O O . THR B 1 260 ? -26.094 29.312 14.406 1 95.44 260 THR B O 1
ATOM 7900 N N . LEU B 1 261 ? -27.891 28.453 13.484 1 97.38 261 LEU B N 1
ATOM 7901 C CA . LEU B 1 261 ? -27.219 27.266 12.977 1 97.38 261 LEU B CA 1
ATOM 7902 C C . LEU B 1 261 ? -27.516 27.078 11.492 1 97.38 261 LEU B C 1
ATOM 7904 O O . LEU B 1 261 ? -28.672 26.969 11.086 1 97.38 261 LEU B O 1
ATOM 7908 N N . VAL B 1 262 ? -26.406 27.047 10.68 1 97.5 262 VAL B N 1
ATOM 7909 C CA . VAL B 1 262 ? -26.562 27 9.234 1 97.5 262 VAL B CA 1
ATOM 7910 C C . VAL B 1 262 ? -25.75 25.844 8.656 1 97.5 262 VAL B C 1
ATOM 7912 O O . VAL B 1 262 ? -24.594 25.641 9.047 1 97.5 262 VAL B O 1
ATOM 7915 N N . TYR B 1 263 ? -26.328 25.031 7.805 1 97.69 263 TYR B N 1
ATOM 7916 C CA . TYR B 1 263 ? -25.656 24.016 7.012 1 97.69 263 TYR B CA 1
ATOM 7917 C C . TYR B 1 263 ? -25.438 24.484 5.582 1 97.69 263 TYR B C 1
ATOM 7919 O O . TYR B 1 263 ? -26.328 25.062 4.965 1 97.69 263 TYR B O 1
ATOM 7927 N N . MET B 1 264 ? -24.219 24.281 5.105 1 97.19 264 MET B N 1
ATOM 7928 C CA . MET B 1 264 ? -23.953 24.656 3.723 1 97.19 264 MET B CA 1
ATOM 7929 C C . MET B 1 264 ? -23.094 23.609 3.029 1 97.19 264 MET B C 1
ATOM 7931 O O . MET B 1 264 ? -22.219 23 3.656 1 97.19 264 MET B O 1
ATOM 7935 N N . ALA B 1 265 ? -23.375 23.266 1.828 1 96.5 265 ALA B N 1
ATOM 7936 C CA . ALA B 1 265 ? -22.531 22.531 0.884 1 96.5 265 ALA B CA 1
ATOM 7937 C C . ALA B 1 265 ? -22.344 23.312 -0.413 1 96.5 265 ALA B C 1
ATOM 7939 O O . ALA B 1 265 ? -23.312 23.531 -1.149 1 96.5 265 ALA B O 1
ATOM 7940 N N . ARG B 1 266 ? -21.141 23.734 -0.601 1 96.44 266 ARG B N 1
ATOM 7941 C CA . ARG B 1 266 ? -20.906 24.5 -1.818 1 96.44 266 ARG B CA 1
ATOM 7942 C C . ARG B 1 266 ? -21 23.609 -3.053 1 96.44 266 ARG B C 1
ATOM 7944 O O . ARG B 1 266 ? -20.797 22.406 -2.967 1 96.44 266 ARG B O 1
ATOM 7951 N N . GLU B 1 267 ? -21.188 24.281 -4.18 1 95 267 GLU B N 1
ATOM 7952 C CA . GLU B 1 267 ? -21.297 23.547 -5.441 1 95 267 GLU B CA 1
ATOM 7953 C C . GLU B 1 267 ? -19.969 22.906 -5.816 1 95 267 GLU B C 1
ATOM 7955 O O . GLU B 1 267 ? -18.906 23.5 -5.641 1 95 267 GLU B O 1
ATOM 7960 N N . LYS B 1 268 ? -20.031 21.672 -6.234 1 91.38 268 LYS B N 1
ATOM 7961 C CA . LYS B 1 268 ? -18.875 20.984 -6.781 1 91.38 268 LYS B CA 1
ATOM 7962 C C . LYS B 1 268 ? -19.188 20.391 -8.148 1 91.38 268 LYS B C 1
ATOM 7964 O O . LYS B 1 268 ? -20.25 19.781 -8.344 1 91.38 268 LYS B O 1
ATOM 7969 N N . ARG B 1 269 ? -18.359 20.641 -9.016 1 88.69 269 ARG B N 1
ATOM 7970 C CA . ARG B 1 269 ? -18.391 20.094 -10.367 1 88.69 269 ARG B CA 1
ATOM 7971 C C . ARG B 1 269 ? -17.016 19.547 -10.766 1 88.69 269 ARG B C 1
ATOM 7973 O O . ARG B 1 269 ? -15.992 20.156 -10.453 1 88.69 269 ARG B O 1
ATOM 7980 N N . PRO B 1 270 ? -16.984 18.328 -11.422 1 82.25 270 PRO B N 1
ATOM 7981 C CA . PRO B 1 270 ? -15.703 17.734 -11.789 1 82.25 270 PRO B CA 1
ATOM 7982 C C . PRO B 1 270 ? -14.836 18.672 -12.625 1 82.25 270 PRO B C 1
ATOM 7984 O O . PRO B 1 270 ? -13.609 18.594 -12.578 1 82.25 270 PRO B O 1
ATOM 7987 N N . GLN B 1 271 ? -15.422 19.656 -13.352 1 81.81 271 GLN B N 1
ATOM 7988 C CA . GLN B 1 271 ? -14.688 20.531 -14.258 1 81.81 271 GLN B CA 1
ATOM 7989 C C . GLN B 1 271 ? -14.047 21.688 -13.492 1 81.81 271 GLN B C 1
ATOM 7991 O O . GLN B 1 271 ? -13.172 22.375 -14.016 1 81.81 271 GLN B O 1
ATOM 7996 N N . HIS B 1 272 ? -14.516 21.891 -12.289 1 86 272 HIS B N 1
ATOM 7997 C CA . HIS B 1 272 ? -14.008 23.016 -11.492 1 86 272 HIS B CA 1
ATOM 7998 C C . HIS B 1 272 ? -13.234 22.516 -10.281 1 86 272 HIS B C 1
ATOM 8000 O O . HIS B 1 272 ? -13.742 21.703 -9.5 1 86 272 HIS B O 1
ATOM 8006 N N . HIS B 1 273 ? -11.992 23 -10.188 1 86.06 273 HIS B N 1
ATOM 8007 C CA . HIS B 1 273 ? -11.211 22.656 -9.008 1 86.06 273 HIS B CA 1
ATOM 8008 C C . HIS B 1 273 ? -11.852 23.219 -7.742 1 86.06 273 HIS B C 1
ATOM 8010 O O . HIS B 1 273 ? -12.234 24.391 -7.715 1 86.06 273 HIS B O 1
ATOM 8016 N N . HIS B 1 274 ? -11.969 22.562 -6.73 1 86.81 274 HIS B N 1
ATOM 8017 C CA . HIS B 1 274 ? -12.742 23 -5.574 1 86.81 274 HIS B CA 1
ATOM 8018 C C . HIS B 1 274 ? -11.859 23.672 -4.535 1 86.81 274 HIS B C 1
ATOM 8020 O O . HIS B 1 274 ? -12.359 24.234 -3.553 1 86.81 274 HIS B O 1
ATOM 8026 N N . ASN B 1 275 ? -10.609 23.688 -4.629 1 89.56 275 ASN B N 1
ATOM 8027 C CA . ASN B 1 275 ? -9.656 24.422 -3.797 1 89.56 275 ASN B CA 1
ATOM 8028 C C . ASN B 1 275 ? -9.742 23.984 -2.336 1 89.56 275 ASN B C 1
ATOM 8030 O O . ASN B 1 275 ? -9.492 24.781 -1.43 1 89.56 275 ASN B O 1
ATOM 8034 N N . PHE B 1 276 ? -10.219 22.922 -2 1 89.44 276 PHE B N 1
ATOM 8035 C CA . PHE B 1 276 ? -10.195 22.219 -0.724 1 89.44 276 PHE B CA 1
ATOM 8036 C C . PHE B 1 276 ? -10.742 23.109 0.39 1 89.44 276 PHE B C 1
ATOM 8038 O O . PHE B 1 276 ? -11.789 23.734 0.229 1 89.44 276 PHE B O 1
ATOM 8045 N N . LYS B 1 277 ? -10.094 23.172 1.581 1 91.25 277 LYS B N 1
ATOM 8046 C CA . LYS B 1 277 ? -10.609 23.891 2.738 1 91.25 277 LYS B CA 1
ATOM 8047 C C . LYS B 1 277 ? -10.648 25.406 2.471 1 91.25 277 LYS B C 1
ATOM 8049 O O . LYS B 1 277 ? -11.523 26.109 2.973 1 91.25 277 LYS B O 1
ATOM 8054 N N . ALA B 1 278 ? -9.711 25.875 1.71 1 94 278 ALA B N 1
ATOM 8055 C CA . ALA B 1 278 ? -9.695 27.297 1.369 1 94 278 ALA B CA 1
ATOM 8056 C C . ALA B 1 278 ? -10.984 27.703 0.646 1 94 278 ALA B C 1
ATOM 8058 O O . ALA B 1 278 ? -11.57 28.734 0.943 1 94 278 ALA B O 1
ATOM 8059 N N . GLY B 1 279 ? -11.328 26.859 -0.297 1 94.44 279 GLY B N 1
ATOM 8060 C CA . GLY B 1 279 ? -12.57 27.125 -1.004 1 94.44 279 GLY B CA 1
ATOM 8061 C C . GLY B 1 279 ? -13.789 27.078 -0.102 1 94.44 279 GLY B C 1
ATOM 8062 O O . GLY B 1 279 ? -14.711 27.891 -0.26 1 94.44 279 GLY B O 1
ATOM 8063 N N . ALA B 1 280 ? -13.836 26.156 0.809 1 95.12 280 ALA B N 1
ATOM 8064 C CA . ALA B 1 280 ? -14.93 26.047 1.764 1 95.12 280 ALA B CA 1
ATOM 8065 C C . ALA B 1 280 ? -15.023 27.297 2.641 1 95.12 280 ALA B C 1
ATOM 8067 O O . ALA B 1 280 ? -16.125 27.812 2.873 1 95.12 280 ALA B O 1
ATOM 8068 N N . MET B 1 281 ? -13.93 27.766 3.111 1 96.56 281 MET B N 1
ATOM 8069 C CA . MET B 1 281 ? -13.875 28.953 3.957 1 96.56 281 MET B CA 1
ATOM 8070 C C . MET B 1 281 ? -14.359 30.188 3.199 1 96.56 281 MET B C 1
ATOM 8072 O O . MET B 1 281 ? -15.125 30.984 3.734 1 96.56 281 MET B O 1
ATOM 8076 N N . ASN B 1 282 ? -13.852 30.297 1.982 1 97.25 282 ASN B N 1
ATOM 8077 C CA . ASN B 1 282 ? -14.258 31.453 1.188 1 97.25 282 ASN B CA 1
ATOM 8078 C C . ASN B 1 282 ? -15.75 31.438 0.901 1 97.25 282 ASN B C 1
ATOM 8080 O O . ASN B 1 282 ? -16.391 32.5 0.909 1 97.25 282 ASN B O 1
ATOM 8084 N N . ALA B 1 283 ? -16.297 30.281 0.621 1 97.25 283 ALA B N 1
ATOM 8085 C CA . ALA B 1 283 ? -17.734 30.172 0.432 1 97.25 283 ALA B CA 1
ATOM 8086 C C . ALA B 1 283 ? -18.484 30.562 1.698 1 97.25 283 ALA B C 1
ATOM 8088 O O . ALA B 1 283 ? -19.531 31.219 1.629 1 97.25 283 ALA B O 1
ATOM 8089 N N . LEU B 1 284 ? -18.016 30.203 2.814 1 98 284 LEU B N 1
ATOM 8090 C CA . LEU B 1 284 ? -18.641 30.547 4.09 1 98 284 LEU B CA 1
ATOM 8091 C C . LEU B 1 284 ? -18.609 32.031 4.328 1 98 284 LEU B C 1
ATOM 8093 O O . LEU B 1 284 ? -19.562 32.625 4.871 1 98 284 LEU B O 1
ATOM 8097 N N . ILE B 1 285 ? -17.484 32.688 4.004 1 97.62 285 ILE B N 1
ATOM 8098 C CA . ILE B 1 285 ? -17.375 34.125 4.176 1 97.62 285 ILE B CA 1
ATOM 8099 C C . ILE B 1 285 ? -18.453 34.812 3.336 1 97.62 285 ILE B C 1
ATOM 8101 O O . ILE B 1 285 ? -19.109 35.75 3.809 1 97.62 285 ILE B O 1
ATOM 8105 N N . ARG B 1 286 ? -18.656 34.375 2.158 1 97.25 286 ARG B N 1
ATOM 8106 C CA . ARG B 1 286 ? -19.641 34.938 1.263 1 97.25 286 ARG B CA 1
ATOM 8107 C C . ARG B 1 286 ? -21.062 34.656 1.753 1 97.25 286 ARG B C 1
ATOM 8109 O O . ARG B 1 286 ? -21.875 35.594 1.858 1 97.25 286 ARG B O 1
ATOM 8116 N N . VAL B 1 287 ? -21.344 33.469 2.064 1 97.25 287 VAL B N 1
ATOM 8117 C CA . VAL B 1 287 ? -22.672 33.031 2.477 1 97.25 287 VAL B CA 1
ATOM 8118 C C . VAL B 1 287 ? -23.062 33.75 3.777 1 97.25 287 VAL B C 1
ATOM 8120 O O . VAL B 1 287 ? -24.188 34.219 3.92 1 97.25 287 VAL B O 1
ATOM 8123 N N . SER B 1 288 ? -22.188 33.812 4.727 1 97.31 288 SER B N 1
ATOM 8124 C CA . SER B 1 288 ? -22.484 34.406 6.02 1 97.31 288 SER B CA 1
ATOM 8125 C C . SER B 1 288 ? -22.688 35.906 5.891 1 97.31 288 SER B C 1
ATOM 8127 O O . SER B 1 288 ? -23.312 36.531 6.762 1 97.31 288 SER B O 1
ATOM 8129 N N . SER B 1 289 ? -22.156 36.5 4.84 1 95.38 289 SER B N 1
ATOM 8130 C CA . SER B 1 289 ? -22.312 37.938 4.641 1 95.38 289 SER B CA 1
ATOM 8131 C C . SER B 1 289 ? -23.766 38.312 4.422 1 95.38 289 SER B C 1
ATOM 8133 O O . SER B 1 289 ? -24.172 39.438 4.691 1 95.38 289 SER B O 1
ATOM 8135 N N . VAL B 1 290 ? -24.609 37.344 3.98 1 94.69 290 VAL B N 1
ATOM 8136 C CA . VAL B 1 290 ? -26 37.656 3.686 1 94.69 290 VAL B CA 1
ATOM 8137 C C . VAL B 1 290 ? -26.906 37.094 4.781 1 94.69 290 VAL B C 1
ATOM 8139 O O . VAL B 1 290 ? -28.109 37.375 4.816 1 94.69 290 VAL B O 1
ATOM 8142 N N . ILE B 1 291 ? -26.344 36.406 5.703 1 94.19 291 ILE B N 1
ATOM 8143 C CA . ILE B 1 291 ? -27.156 35.781 6.746 1 94.19 291 ILE B CA 1
ATOM 8144 C C . ILE B 1 291 ? -26.906 36.5 8.078 1 94.19 291 ILE B C 1
ATOM 8146 O O . ILE B 1 291 ? -27.844 36.906 8.758 1 94.19 291 ILE B O 1
ATOM 8150 N N . SER B 1 292 ? -25.672 36.688 8.43 1 94.62 292 SER B N 1
ATOM 8151 C CA . SER B 1 292 ? -25.344 37.281 9.719 1 94.62 292 SER B CA 1
ATOM 8152 C C . SER B 1 292 ? -24.406 38.469 9.547 1 94.62 292 SER B C 1
ATOM 8154 O O . SER B 1 292 ? -24.594 39.5 10.156 1 94.62 292 SER B O 1
ATOM 8156 N N . ASN B 1 293 ? -23.359 38.312 8.703 1 95.56 293 ASN B N 1
ATOM 8157 C CA . ASN B 1 293 ? -22.391 39.344 8.391 1 95.56 293 ASN B CA 1
ATOM 8158 C C . ASN B 1 293 ? -21.719 39.875 9.656 1 95.56 293 ASN B C 1
ATOM 8160 O O . ASN B 1 293 ? -21.656 41.094 9.867 1 95.56 293 ASN B O 1
ATOM 8164 N N . SER B 1 294 ? -21.328 39.031 10.562 1 96.56 294 SER B N 1
ATOM 8165 C CA . SER B 1 294 ? -20.703 39.406 11.828 1 96.56 294 SER B CA 1
ATOM 8166 C C . SER B 1 294 ? -19.312 40 11.617 1 96.56 294 SER B C 1
ATOM 8168 O O . SER B 1 294 ? -18.594 39.594 10.703 1 96.56 294 SER B O 1
ATOM 8170 N N . PRO B 1 295 ? -18.906 40.906 12.43 1 96.56 295 PRO B N 1
ATOM 8171 C CA . PRO B 1 295 ? -17.609 41.531 12.258 1 96.56 295 PRO B CA 1
ATOM 8172 C C . PRO B 1 295 ? -16.453 40.625 12.609 1 96.56 295 PRO B C 1
ATOM 8174 O O . PRO B 1 295 ? -15.32 40.812 12.164 1 96.56 295 PRO B O 1
ATOM 8177 N N . ILE B 1 296 ? -16.688 39.656 13.445 1 97.62 296 ILE B N 1
ATOM 8178 C CA . ILE B 1 296 ? -15.648 38.719 13.836 1 97.62 296 ILE B CA 1
ATOM 8179 C C . ILE B 1 296 ? -15.992 37.312 13.305 1 97.62 296 ILE B C 1
ATOM 8181 O O . ILE B 1 296 ? -17.141 36.875 13.391 1 97.62 296 ILE B O 1
ATOM 8185 N N . ILE B 1 297 ? -14.984 36.719 12.75 1 98 297 ILE B N 1
ATOM 8186 C CA . ILE B 1 297 ? -15.117 35.344 12.227 1 98 297 ILE B CA 1
ATOM 8187 C C . ILE B 1 297 ? -14.172 34.406 12.977 1 98 297 ILE B C 1
ATOM 8189 O O . ILE B 1 297 ? -12.992 34.719 13.148 1 98 297 ILE B O 1
ATOM 8193 N N . MET B 1 298 ? -14.695 33.344 13.461 1 98 298 MET B N 1
ATOM 8194 C CA . MET B 1 298 ? -13.891 32.312 14.086 1 98 298 MET B CA 1
ATOM 8195 C C . MET B 1 298 ? -13.93 31.016 13.266 1 98 298 MET B C 1
ATOM 8197 O O . MET B 1 298 ? -14.984 30.625 12.758 1 98 298 MET B O 1
ATOM 8201 N N . ASN B 1 299 ? -12.812 30.438 13.047 1 96.75 299 ASN B N 1
ATOM 8202 C CA . ASN B 1 299 ? -12.781 29.156 12.344 1 96.75 299 ASN B CA 1
ATOM 8203 C C . ASN B 1 299 ? -12.25 28.047 13.234 1 96.75 299 ASN B C 1
ATOM 8205 O O . ASN B 1 299 ? -11.289 28.234 13.984 1 96.75 299 ASN B O 1
ATOM 8209 N N . VAL B 1 300 ? -12.867 26.875 13.18 1 95.75 300 VAL B N 1
ATOM 8210 C CA . VAL B 1 300 ? -12.5 25.703 13.969 1 95.75 300 VAL B CA 1
ATOM 8211 C C . VAL B 1 300 ? -12.609 24.438 13.102 1 95.75 300 VAL B C 1
ATOM 8213 O O . VAL B 1 300 ? -13.539 24.312 12.312 1 95.75 300 VAL B O 1
ATOM 8216 N N . ASP B 1 301 ? -11.586 23.578 13.211 1 93.06 301 ASP B N 1
ATOM 8217 C CA . ASP B 1 301 ? -11.664 22.297 12.523 1 93.06 301 ASP B CA 1
ATOM 8218 C C . ASP B 1 301 ? -12.789 21.438 13.086 1 93.06 301 ASP B C 1
ATOM 8220 O O . ASP B 1 301 ? -13.164 21.578 14.25 1 93.06 301 ASP B O 1
ATOM 8224 N N . CYS B 1 302 ? -13.266 20.516 12.305 1 93.38 302 CYS B N 1
ATOM 8225 C CA . CYS B 1 302 ? -14.453 19.75 12.695 1 93.38 302 CYS B CA 1
ATOM 8226 C C . CYS B 1 302 ? -14.125 18.766 13.812 1 93.38 302 CYS B C 1
ATOM 8228 O O . CYS B 1 302 ? -15.023 18.266 14.492 1 93.38 302 CYS B O 1
ATOM 8230 N N . ASP B 1 303 ? -12.867 18.531 13.992 1 90.88 303 ASP B N 1
ATOM 8231 C CA . ASP B 1 303 ? -12.484 17.594 15.047 1 90.88 303 ASP B CA 1
ATOM 8232 C C . ASP B 1 303 ? -11.969 18.344 16.266 1 90.88 303 ASP B C 1
ATOM 8234 O O . ASP B 1 303 ? -11.352 17.75 17.156 1 90.88 303 ASP B O 1
ATOM 8238 N N . MET B 1 304 ? -12.133 19.641 16.328 1 93.38 304 MET B N 1
ATOM 8239 C CA . MET B 1 304 ? -11.711 20.469 17.469 1 93.38 304 MET B CA 1
ATOM 8240 C C . MET B 1 304 ? -12.914 21.094 18.156 1 93.38 304 MET B C 1
ATOM 8242 O O . MET B 1 304 ? -13.633 21.891 17.562 1 93.38 304 MET B O 1
ATOM 8246 N N . TYR B 1 305 ? -13.125 20.734 19.406 1 93.94 305 TYR B N 1
ATOM 8247 C CA . TYR B 1 305 ? -14.258 21.281 20.125 1 93.94 305 TYR B CA 1
ATOM 8248 C C . TYR B 1 305 ? -13.812 22.391 21.078 1 93.94 305 TYR B C 1
ATOM 8250 O O . TYR B 1 305 ? -12.633 22.484 21.406 1 93.94 305 TYR B O 1
ATOM 8258 N N . SER B 1 306 ? -14.773 23.172 21.406 1 93.5 306 SER B N 1
ATOM 8259 C CA . SER B 1 306 ? -14.523 24.219 22.375 1 93.5 306 SER B CA 1
ATOM 8260 C C . SER B 1 306 ? -14.406 23.656 23.781 1 93.5 306 SER B C 1
ATOM 8262 O O . SER B 1 306 ? -15.352 23.062 24.297 1 93.5 306 SER B O 1
ATOM 8264 N N . ASN B 1 307 ? -13.297 23.844 24.375 1 93.94 307 ASN B N 1
ATOM 8265 C CA . ASN B 1 307 ? -13.016 23.328 25.719 1 93.94 307 ASN B CA 1
ATOM 8266 C C . ASN B 1 307 ? -13.125 24.422 26.781 1 93.94 307 ASN B C 1
ATOM 8268 O O . ASN B 1 307 ? -13.195 24.125 27.969 1 93.94 307 ASN B O 1
ATOM 8272 N N . ASN B 1 308 ? -13.055 25.625 26.391 1 93.06 308 ASN B N 1
ATOM 8273 C CA . ASN B 1 308 ? -13.195 26.797 27.234 1 93.06 308 ASN B CA 1
ATOM 8274 C C . ASN B 1 308 ? -14.336 27.703 26.766 1 93.06 308 ASN B C 1
ATOM 8276 O O . ASN B 1 308 ? -14.227 28.359 25.734 1 93.06 308 ASN B O 1
ATOM 8280 N N . ASN B 1 309 ? -15.359 27.812 27.547 1 93.19 309 ASN B N 1
ATOM 8281 C CA . ASN B 1 309 ? -16.578 28.516 27.141 1 93.19 309 ASN B CA 1
ATOM 8282 C C . ASN B 1 309 ? -16.359 30.031 27.094 1 93.19 309 ASN B C 1
ATOM 8284 O O . ASN B 1 309 ? -17.172 30.766 26.531 1 93.19 309 ASN B O 1
ATOM 8288 N N . ASP B 1 310 ? -15.227 30.5 27.594 1 94.62 310 ASP B N 1
ATOM 8289 C CA . ASP B 1 310 ? -14.961 31.938 27.625 1 94.62 310 ASP B CA 1
ATOM 8290 C C . ASP B 1 310 ? -13.977 32.344 26.531 1 94.62 310 ASP B C 1
ATOM 8292 O O . ASP B 1 310 ? -13.508 33.469 26.5 1 94.62 310 ASP B O 1
ATOM 8296 N N . ALA B 1 311 ? -13.672 31.484 25.719 1 95.88 311 ALA B N 1
ATOM 8297 C CA . ALA B 1 311 ? -12.656 31.703 24.688 1 95.88 311 ALA B CA 1
ATOM 8298 C C . ALA B 1 311 ? -13.016 32.906 23.812 1 95.88 311 ALA B C 1
ATOM 8300 O O . ALA B 1 311 ? -12.141 33.688 23.422 1 95.88 311 ALA B O 1
ATOM 8301 N N . VAL B 1 312 ? -14.289 33.094 23.5 1 97.12 312 VAL B N 1
ATOM 8302 C CA . VAL B 1 312 ? -14.727 34.188 22.641 1 97.12 312 VAL B CA 1
ATOM 8303 C C . VAL B 1 312 ? -14.5 35.5 23.359 1 97.12 312 VAL B C 1
ATOM 8305 O O . VAL B 1 312 ? -13.953 36.438 22.766 1 97.12 312 VAL B O 1
ATOM 8308 N N . ARG B 1 313 ? -14.875 35.594 24.578 1 96.56 313 ARG B N 1
ATOM 8309 C CA . ARG B 1 313 ? -14.711 36.812 25.359 1 96.56 313 ARG B CA 1
ATOM 8310 C C . ARG B 1 313 ? -13.242 37.156 25.531 1 96.56 313 ARG B C 1
ATOM 8312 O O . ARG B 1 313 ? -12.859 38.312 25.5 1 96.56 313 ARG B O 1
ATOM 8319 N N . ASP B 1 314 ? -12.484 36.125 25.797 1 96.69 314 ASP B N 1
ATOM 8320 C CA . ASP B 1 314 ? -11.047 36.344 25.906 1 96.69 314 ASP B CA 1
ATOM 8321 C C . ASP B 1 314 ? -10.492 37 24.625 1 96.69 314 ASP B C 1
ATOM 8323 O O . ASP B 1 314 ? -9.695 37.938 24.688 1 96.69 314 ASP B O 1
ATOM 8327 N N . ALA B 1 315 ? -10.875 36.469 23.531 1 97.62 315 ALA B N 1
ATOM 8328 C CA . ALA B 1 315 ? -10.398 37 22.25 1 97.62 315 ALA B CA 1
ATOM 8329 C C . ALA B 1 315 ? -10.828 38.469 22.062 1 97.62 315 ALA B C 1
ATOM 8331 O O . ALA B 1 315 ? -10.078 39.281 21.516 1 97.62 315 ALA B O 1
ATOM 8332 N N . LEU B 1 316 ? -12.016 38.812 22.484 1 97 316 LEU B N 1
ATOM 8333 C CA . LEU B 1 316 ? -12.562 40.156 22.281 1 97 316 LEU B CA 1
ATOM 8334 C C . LEU B 1 316 ? -11.805 41.156 23.125 1 97 316 LEU B C 1
ATOM 8336 O O . LEU B 1 316 ? -11.781 42.344 22.797 1 97 316 LEU B O 1
ATOM 8340 N N . CYS B 1 317 ? -11.219 40.688 24.219 1 97.31 317 CYS B N 1
ATOM 8341 C CA . CYS B 1 317 ? -10.398 41.594 25.016 1 97.31 317 CYS B CA 1
ATOM 8342 C C . CYS B 1 317 ? -9.281 42.219 24.188 1 97.31 317 CYS B C 1
ATOM 8344 O O . CYS B 1 317 ? -8.906 43.375 24.391 1 97.31 317 CYS B O 1
ATOM 8346 N N . PHE B 1 318 ? -8.766 41.5 23.281 1 97.31 318 PHE B N 1
ATOM 8347 C CA . PHE B 1 318 ? -7.668 41.969 22.453 1 97.31 318 PHE B CA 1
ATOM 8348 C C . PHE B 1 318 ? -8.188 42.906 21.359 1 97.31 318 PHE B C 1
ATOM 8350 O O . PHE B 1 318 ? -7.582 43.938 21.062 1 97.31 318 PHE B O 1
ATOM 8357 N N . PHE B 1 319 ? -9.305 42.562 20.797 1 96.62 319 PHE B N 1
ATOM 8358 C CA . PHE B 1 319 ? -9.859 43.344 19.703 1 96.62 319 PHE B CA 1
ATOM 8359 C C . PHE B 1 319 ? -10.398 44.688 20.203 1 96.62 319 PHE B C 1
ATOM 8361 O O . PHE B 1 319 ? -10.25 45.719 19.531 1 96.62 319 PHE B O 1
ATOM 8368 N N . LEU B 1 320 ? -10.992 44.719 21.328 1 95.12 320 LEU B N 1
ATOM 8369 C CA . LEU B 1 320 ? -11.766 45.875 21.797 1 95.12 320 LEU B CA 1
ATOM 8370 C C . LEU B 1 320 ? -10.914 46.781 22.672 1 95.12 320 LEU B C 1
ATOM 8372 O O . LEU B 1 320 ? -11.398 47.812 23.172 1 95.12 320 LEU B O 1
ATOM 8376 N N . ASP B 1 321 ? -9.664 46.375 22.844 1 94.44 321 ASP B N 1
ATOM 8377 C CA . ASP B 1 321 ? -8.789 47.281 23.578 1 94.44 321 ASP B CA 1
ATOM 8378 C C . ASP B 1 321 ? -8.648 48.625 22.859 1 94.44 321 ASP B C 1
ATOM 8380 O O . ASP B 1 321 ? -8.328 48.656 21.672 1 94.44 321 ASP B O 1
ATOM 8384 N N . GLU B 1 322 ? -8.773 49.688 23.484 1 89.88 322 GLU B N 1
ATOM 8385 C CA . GLU B 1 322 ? -8.852 51 22.859 1 89.88 322 GLU B CA 1
ATOM 8386 C C . GLU B 1 322 ? -7.477 51.469 22.391 1 89.88 322 GLU B C 1
ATOM 8388 O O . GLU B 1 322 ? -7.371 52.219 21.406 1 89.88 322 GLU B O 1
ATOM 8393 N N . GLU B 1 323 ? -6.5 51.031 23.031 1 89.31 323 GLU B N 1
ATOM 8394 C CA . GLU B 1 323 ? -5.168 51.531 22.719 1 89.31 323 GLU B CA 1
ATOM 8395 C C . GLU B 1 323 ? -4.473 50.656 21.688 1 89.31 323 GLU B C 1
ATOM 8397 O O . GLU B 1 323 ? -3.811 51.125 20.781 1 89.31 323 GLU B O 1
ATOM 8402 N N . MET B 1 324 ? -4.629 49.375 21.891 1 90.75 324 MET B N 1
ATOM 8403 C CA . MET B 1 324 ? -3.814 48.469 21.078 1 90.75 324 MET B CA 1
ATOM 8404 C C . MET B 1 324 ? -4.691 47.625 20.172 1 90.75 324 MET B C 1
ATOM 8406 O O . MET B 1 324 ? -4.191 46.969 19.25 1 90.75 324 MET B O 1
ATOM 8410 N N . GLY B 1 325 ? -5.93 47.625 20.281 1 93.75 325 GLY B N 1
ATOM 8411 C CA . GLY B 1 325 ? -6.832 46.719 19.609 1 93.75 325 GLY B CA 1
ATOM 8412 C C . GLY B 1 325 ? -6.977 47 18.125 1 93.75 325 GLY B C 1
ATOM 8413 O O . GLY B 1 325 ? -7.219 46.094 17.328 1 93.75 325 GLY B O 1
ATOM 8414 N N . HIS B 1 326 ? -6.758 48.219 17.75 1 92.88 326 HIS B N 1
ATOM 8415 C CA . HIS B 1 326 ? -7.027 48.625 16.375 1 92.88 326 HIS B CA 1
ATOM 8416 C C . HIS B 1 326 ? -6.016 48 15.414 1 92.88 326 HIS B C 1
ATOM 8418 O O . HIS B 1 326 ? -6.285 47.875 14.219 1 92.88 326 HIS B O 1
ATOM 8424 N N . LYS B 1 327 ? -4.871 47.594 15.859 1 94.5 327 LYS B N 1
ATOM 8425 C CA . LYS B 1 327 ? -3.846 47.062 14.977 1 94.5 327 LYS B CA 1
ATOM 8426 C C . LYS B 1 327 ? -3.939 45.531 14.891 1 94.5 327 LYS B C 1
ATOM 8428 O O . LYS B 1 327 ? -3.289 44.906 14.055 1 94.5 327 LYS B O 1
ATOM 8433 N N . ILE B 1 328 ? -4.762 44.969 15.758 1 96.88 328 ILE B N 1
ATOM 8434 C CA . ILE B 1 328 ? -4.836 43.531 15.836 1 96.88 328 ILE B CA 1
ATOM 8435 C C . ILE B 1 328 ? -5.801 43 14.773 1 96.88 328 ILE B C 1
ATOM 8437 O O . ILE B 1 328 ? -6.992 43.312 14.797 1 96.88 328 ILE B O 1
ATOM 8441 N N . GLY B 1 329 ? -5.25 42.219 13.844 1 97.56 329 GLY B N 1
ATOM 8442 C CA . GLY B 1 329 ? -6.055 41.625 12.781 1 97.56 329 GLY B CA 1
ATOM 8443 C C . GLY B 1 329 ? -6.707 40.312 13.172 1 97.56 329 GLY B C 1
ATOM 8444 O O . GLY B 1 329 ? -7.871 40.062 12.852 1 97.56 329 GLY B O 1
ATOM 8445 N N . PHE B 1 330 ? -5.906 39.469 13.797 1 98.31 330 PHE B N 1
ATOM 8446 C CA . PHE B 1 330 ? -6.5 38.188 14.227 1 98.31 330 PHE B CA 1
ATOM 8447 C C . PHE B 1 330 ? -5.855 37.719 15.516 1 98.31 330 PHE B C 1
ATOM 8449 O O . PHE B 1 330 ? -4.77 38.156 15.883 1 98.31 330 PHE B O 1
ATOM 8456 N N . VAL B 1 331 ? -6.582 36.875 16.266 1 98.44 331 VAL B N 1
ATOM 8457 C CA . VAL B 1 331 ? -6.152 36.25 17.516 1 98.44 331 VAL B CA 1
ATOM 8458 C C . VAL B 1 331 ? -6.113 34.75 17.344 1 98.44 331 VAL B C 1
ATOM 8460 O O . VAL B 1 331 ? -7.137 34.125 17.062 1 98.44 331 VAL B O 1
ATOM 8463 N N . GLN B 1 332 ? -4.918 34.188 17.516 1 98.19 332 GLN B N 1
ATOM 8464 C CA . GLN B 1 332 ? -4.711 32.75 17.297 1 98.19 332 GLN B CA 1
ATOM 8465 C C . GLN B 1 332 ? -4.555 32 18.625 1 98.19 332 GLN B C 1
ATOM 8467 O O . GLN B 1 332 ? -3.822 32.469 19.516 1 98.19 332 GLN B O 1
ATOM 8472 N N . TYR B 1 333 ? -5.312 30.953 18.844 1 97.56 333 TYR B N 1
ATOM 8473 C CA . TYR B 1 333 ? -5.176 30.047 19.969 1 97.56 333 TYR B CA 1
ATOM 8474 C C . TYR B 1 333 ? -4.355 28.812 19.578 1 97.56 333 TYR B C 1
ATOM 8476 O O . TYR B 1 333 ? -4.223 28.5 18.406 1 97.56 333 TYR B O 1
ATOM 8484 N N . PRO B 1 334 ? -3.771 28.141 20.516 1 95.94 334 PRO B N 1
ATOM 8485 C CA . PRO B 1 334 ? -3.002 26.938 20.203 1 95.94 334 PRO B CA 1
ATOM 8486 C C . PRO B 1 334 ? -3.889 25.75 19.828 1 95.94 334 PRO B C 1
ATOM 8488 O O . PRO B 1 334 ? -5.055 25.688 20.219 1 95.94 334 PRO B O 1
ATOM 8491 N N . GLN B 1 335 ? -3.281 24.906 19.078 1 92.88 335 GLN B N 1
ATOM 8492 C CA . GLN B 1 335 ? -3.906 23.625 18.766 1 92.88 335 GLN B CA 1
ATOM 8493 C C . GLN B 1 335 ? -3.484 22.547 19.766 1 92.88 335 GLN B C 1
ATOM 8495 O O . GLN B 1 335 ? -2.301 22.219 19.875 1 92.88 335 GLN B O 1
ATOM 8500 N N . ASN B 1 336 ? -4.434 22.062 20.516 1 93.94 336 ASN B N 1
ATOM 8501 C CA . ASN B 1 336 ? -4.188 21.016 21.516 1 93.94 336 ASN B CA 1
ATOM 8502 C C . ASN B 1 336 ? -4.977 19.75 21.203 1 93.94 336 ASN B C 1
ATOM 8504 O O . ASN B 1 336 ? -5.965 19.797 20.469 1 93.94 336 ASN B O 1
ATOM 8508 N N . TYR B 1 337 ? -4.477 18.641 21.812 1 92.25 337 TYR B N 1
ATOM 8509 C CA . TYR B 1 337 ? -5.113 17.359 21.531 1 92.25 337 TYR B CA 1
ATOM 8510 C C . TYR B 1 337 ? -5.469 16.625 22.812 1 92.25 337 TYR B C 1
ATOM 8512 O O . TYR B 1 337 ? -4.734 16.688 23.797 1 92.25 337 TYR B O 1
ATOM 8520 N N . ASN B 1 338 ? -6.574 15.938 22.766 1 89.06 338 ASN B N 1
ATOM 8521 C CA . ASN B 1 338 ? -7.059 15.242 23.953 1 89.06 338 ASN B CA 1
ATOM 8522 C C . ASN B 1 338 ? -6.742 13.75 23.891 1 89.06 338 ASN B C 1
ATOM 8524 O O . ASN B 1 338 ? -6.914 13.039 24.891 1 89.06 338 ASN B O 1
ATOM 8528 N N . ASN B 1 339 ? -6.254 13.234 22.828 1 88.81 339 ASN B N 1
ATOM 8529 C CA . ASN B 1 339 ? -6.047 11.797 22.672 1 88.81 339 ASN B CA 1
ATOM 8530 C C . ASN B 1 339 ? -4.562 11.445 22.625 1 88.81 339 ASN B C 1
ATOM 8532 O O . ASN B 1 339 ? -4.188 10.383 22.125 1 88.81 339 ASN B O 1
ATOM 8536 N N . LEU B 1 340 ? -3.781 12.258 23.141 1 91.38 340 LEU B N 1
ATOM 8537 C CA . LEU B 1 340 ? -2.354 11.969 23.094 1 91.38 340 LEU B CA 1
ATOM 8538 C C . LEU B 1 340 ? -1.979 10.906 24.125 1 91.38 340 LEU B C 1
ATOM 8540 O O . LEU B 1 340 ? -2.549 10.859 25.219 1 91.38 340 LEU B O 1
ATOM 8544 N N . SER B 1 341 ? -1.048 10.047 23.75 1 91.56 341 SER B N 1
ATOM 8545 C CA . SER B 1 341 ? -0.518 9.094 24.719 1 91.56 341 SER B CA 1
ATOM 8546 C C . SER B 1 341 ? 0.272 9.797 25.812 1 91.56 341 SER B C 1
ATOM 8548 O O . SER B 1 341 ? 0.701 10.938 25.656 1 91.56 341 SER B O 1
ATOM 8550 N N . LYS B 1 342 ? 0.441 9.133 26.859 1 91.5 342 LYS B N 1
ATOM 8551 C CA . LYS B 1 342 ? 1.104 9.695 28.031 1 91.5 342 LYS B CA 1
ATOM 8552 C C . LYS B 1 342 ? 2.467 10.273 27.672 1 91.5 342 LYS B C 1
ATOM 8554 O O . LYS B 1 342 ? 2.834 11.352 28.141 1 91.5 342 LYS B O 1
ATOM 8559 N N . ASN B 1 343 ? 3.191 9.586 26.781 1 95.5 343 ASN B N 1
ATOM 8560 C CA . ASN B 1 343 ? 4.539 10.031 26.438 1 95.5 343 ASN B CA 1
ATOM 8561 C C . ASN B 1 343 ? 4.633 10.461 24.984 1 95.5 343 ASN B C 1
ATOM 8563 O O . ASN B 1 343 ? 5.707 10.398 24.375 1 95.5 343 ASN B O 1
ATOM 8567 N N . ASP B 1 344 ? 3.543 10.742 24.375 1 95.38 344 ASP B N 1
ATOM 8568 C CA . ASP B 1 344 ? 3.506 11.312 23.031 1 95.38 344 ASP B CA 1
ATOM 8569 C C . ASP B 1 344 ? 4.391 10.516 22.078 1 95.38 344 ASP B C 1
ATOM 8571 O O . ASP B 1 344 ? 5.297 11.07 21.453 1 95.38 344 ASP B O 1
ATOM 8575 N N . ILE B 1 345 ? 4.055 9.305 21.828 1 95.19 345 ILE B N 1
ATOM 8576 C CA . ILE B 1 345 ? 4.926 8.336 21.156 1 95.19 345 ILE B CA 1
ATOM 8577 C C . ILE B 1 345 ? 5.188 8.773 19.719 1 95.19 345 ILE B C 1
ATOM 8579 O O . ILE B 1 345 ? 6.223 8.43 19.141 1 95.19 345 ILE B O 1
ATOM 8583 N N . TYR B 1 346 ? 4.309 9.602 19.125 1 95.06 346 TYR B N 1
ATOM 8584 C CA . TYR B 1 346 ? 4.512 10.008 17.734 1 95.06 346 TYR B CA 1
ATOM 8585 C C . TYR B 1 346 ? 4.898 11.477 17.656 1 95.06 346 TYR B C 1
ATOM 8587 O O . TYR B 1 346 ? 5.008 12.031 16.562 1 95.06 346 TYR B O 1
ATOM 8595 N N . GLY B 1 347 ? 5.07 12.164 18.797 1 93.75 347 GLY B N 1
ATOM 8596 C CA . GLY B 1 347 ? 5.531 13.547 18.828 1 93.75 347 GLY B CA 1
ATOM 8597 C C . GLY B 1 347 ? 4.559 14.516 18.188 1 93.75 347 GLY B C 1
ATOM 8598 O O . GLY B 1 347 ? 4.965 15.406 17.453 1 93.75 347 GLY B O 1
ATOM 8599 N N . ASN B 1 348 ? 3.287 14.375 18.469 1 92.5 348 ASN B N 1
ATOM 8600 C CA . ASN B 1 348 ? 2.26 15.195 17.844 1 92.5 348 ASN B CA 1
ATOM 8601 C C . ASN B 1 348 ? 1.762 16.281 18.781 1 92.5 348 ASN B C 1
ATOM 8603 O O . ASN B 1 348 ? 0.909 17.094 18.406 1 92.5 348 ASN B O 1
ATOM 8607 N N . SER B 1 349 ? 2.18 16.438 20.047 1 91.75 349 SER B N 1
ATOM 8608 C CA . SER B 1 349 ? 1.648 17.359 21.031 1 91.75 349 SER B CA 1
ATOM 8609 C C . SER B 1 349 ? 1.91 18.812 20.641 1 91.75 349 SER B C 1
ATOM 8611 O O . SER B 1 349 ? 1.159 19.719 21.031 1 91.75 349 SER B O 1
ATOM 8613 N N . LEU B 1 350 ? 2.904 19.141 19.922 1 91.56 350 LEU B N 1
ATOM 8614 C CA . LEU B 1 350 ? 3.27 20.484 19.484 1 91.56 350 LEU B CA 1
ATOM 8615 C C . LEU B 1 350 ? 3.525 21.391 20.672 1 91.56 350 LEU B C 1
ATOM 8617 O O . LEU B 1 350 ? 3.348 22.609 20.578 1 91.56 350 LEU B O 1
ATOM 8621 N N . GLN B 1 351 ? 3.891 20.922 21.781 1 92.88 351 GLN B N 1
ATOM 8622 C CA . GLN B 1 351 ? 4.012 21.688 23.016 1 92.88 351 GLN B CA 1
ATOM 8623 C C . GLN B 1 351 ? 5.059 22.781 22.875 1 92.88 351 GLN B C 1
ATOM 8625 O O . GLN B 1 351 ? 4.805 23.938 23.25 1 92.88 351 GLN B O 1
ATOM 8630 N N . VAL B 1 352 ? 6.172 22.453 22.344 1 93.06 352 VAL B N 1
ATOM 8631 C CA . VAL B 1 352 ? 7.246 23.438 22.234 1 93.06 352 VAL B CA 1
ATOM 8632 C C . VAL B 1 352 ? 6.859 24.516 21.234 1 93.06 352 VAL B C 1
ATOM 8634 O O . VAL B 1 352 ? 7.16 25.688 21.438 1 93.06 352 VAL B O 1
ATOM 8637 N N . ILE B 1 353 ? 6.207 24.141 20.219 1 94.31 353 ILE B N 1
ATOM 8638 C CA . ILE B 1 353 ? 5.746 25.094 19.219 1 94.31 353 ILE B CA 1
ATOM 8639 C C . ILE B 1 353 ? 4.742 26.062 19.859 1 94.31 353 ILE B C 1
ATOM 8641 O O . ILE B 1 353 ? 4.84 27.281 19.688 1 94.31 353 ILE B O 1
ATOM 8645 N N . ASN B 1 354 ? 3.859 25.562 20.625 1 94.06 354 ASN B N 1
ATOM 8646 C CA . ASN B 1 354 ? 2.809 26.359 21.25 1 94.06 354 ASN B CA 1
ATOM 8647 C C . ASN B 1 354 ? 3.361 27.25 22.344 1 94.06 354 ASN B C 1
ATOM 8649 O O . ASN B 1 354 ? 3.041 28.438 22.406 1 94.06 354 ASN B O 1
ATOM 8653 N N . GLU B 1 355 ? 4.234 26.719 23.125 1 93.38 355 GLU B N 1
ATOM 8654 C CA . GLU B 1 355 ? 4.656 27.422 24.328 1 93.38 355 GLU B CA 1
ATOM 8655 C C . GLU B 1 355 ? 5.809 28.391 24.031 1 93.38 355 GLU B C 1
ATOM 8657 O O . GLU B 1 355 ? 5.941 29.422 24.672 1 93.38 355 GLU B O 1
ATOM 8662 N N . VAL B 1 356 ? 6.57 28.016 23.047 1 93.25 356 VAL B N 1
ATOM 8663 C CA . VAL B 1 356 ? 7.789 28.797 22.859 1 93.25 356 VAL B CA 1
ATOM 8664 C C . VAL B 1 356 ? 7.734 29.531 21.531 1 93.25 356 VAL B C 1
ATOM 8666 O O . VAL B 1 356 ? 7.777 30.766 21.484 1 93.25 356 VAL B O 1
ATOM 8669 N N . GLU B 1 357 ? 7.562 28.859 20.5 1 95 357 GLU B N 1
ATOM 8670 C CA . GLU B 1 357 ? 7.715 29.453 19.172 1 95 357 GLU B CA 1
ATOM 8671 C C . GLU B 1 357 ? 6.59 30.453 18.875 1 95 357 GLU B C 1
ATOM 8673 O O . GLU B 1 357 ? 6.84 31.562 18.438 1 95 357 GLU B O 1
ATOM 8678 N N . MET B 1 358 ? 5.367 30.047 19.125 1 96.06 358 MET B N 1
ATOM 8679 C CA . MET B 1 358 ? 4.246 30.953 18.875 1 96.06 358 MET B CA 1
ATOM 8680 C C . MET B 1 358 ? 4.281 32.125 19.828 1 96.06 358 MET B C 1
ATOM 8682 O O . MET B 1 358 ? 3.967 33.25 19.438 1 96.06 358 MET B O 1
ATOM 8686 N N . ALA B 1 359 ? 4.645 31.875 21 1 94.69 359 ALA B N 1
ATOM 8687 C CA . ALA B 1 359 ? 4.793 32.969 21.969 1 94.69 359 ALA B CA 1
ATOM 8688 C C . ALA B 1 359 ? 5.898 33.906 21.547 1 94.69 359 ALA B C 1
ATOM 8690 O O . ALA B 1 359 ? 5.801 35.125 21.781 1 94.69 359 ALA B O 1
ATOM 8691 N N . GLY B 1 360 ? 6.938 33.344 21.031 1 95.06 360 GLY B N 1
ATOM 8692 C CA . GLY B 1 360 ? 8.031 34.188 20.531 1 95.06 360 GLY B CA 1
ATOM 8693 C C . GLY B 1 360 ? 7.633 35.031 19.344 1 95.06 360 GLY B C 1
ATOM 8694 O O . GLY B 1 360 ? 8.023 36.219 19.266 1 95.06 360 GLY B O 1
ATOM 8695 N N . MET B 1 361 ? 6.836 34.531 18.516 1 96.12 361 MET B N 1
ATOM 8696 C CA . MET B 1 361 ? 6.375 35.281 17.344 1 96.12 361 MET B CA 1
ATOM 8697 C C . MET B 1 361 ? 5.43 36.406 17.766 1 96.12 361 MET B C 1
ATOM 8699 O O . MET B 1 361 ? 5.367 37.438 17.094 1 96.12 361 MET B O 1
ATOM 8703 N N . ASP B 1 362 ? 4.754 36.125 18.844 1 96.31 362 ASP B N 1
ATOM 8704 C CA . ASP B 1 362 ? 3.805 37.125 19.344 1 96.31 362 ASP B CA 1
ATOM 8705 C C . ASP B 1 362 ? 4.5 38.438 19.641 1 96.31 362 ASP B C 1
ATOM 8707 O O . ASP B 1 362 ? 3.896 39.531 19.5 1 96.31 362 ASP B O 1
ATOM 8711 N N . SER B 1 363 ? 5.719 38.469 20 1 93.62 363 SER B N 1
ATOM 8712 C CA . SER B 1 363 ? 6.457 39.688 20.328 1 93.62 363 SER B CA 1
ATOM 8713 C C . SER B 1 363 ? 6.953 40.375 19.078 1 93.62 363 SER B C 1
ATOM 8715 O O . SER B 1 363 ? 7.371 41.531 19.125 1 93.62 363 SER B O 1
ATOM 8717 N N . LEU B 1 364 ? 6.906 39.781 17.953 1 94.25 364 LEU B N 1
ATOM 8718 C CA . LEU B 1 364 ? 7.535 40.281 16.734 1 94.25 364 LEU B CA 1
ATOM 8719 C C . LEU B 1 364 ? 6.484 40.844 15.773 1 94.25 364 LEU B C 1
ATOM 8721 O O . LEU B 1 364 ? 6.828 41.469 14.781 1 94.25 364 LEU B O 1
ATOM 8725 N N . GLY B 1 365 ? 5.316 40.594 15.984 1 93 365 GLY B N 1
ATOM 8726 C CA . GLY B 1 365 ? 4.223 40.969 15.109 1 93 365 GLY B CA 1
ATOM 8727 C C . GLY B 1 365 ? 3.008 40.062 15.25 1 93 365 GLY B C 1
ATOM 8728 O O . GLY B 1 365 ? 1.906 40.438 14.836 1 93 365 GLY B O 1
ATOM 8729 N N . GLY B 1 366 ? 3.281 38.938 15.805 1 96 366 GLY B N 1
ATOM 8730 C CA . GLY B 1 366 ? 2.18 38 16.047 1 96 366 GLY B CA 1
ATOM 8731 C C . GLY B 1 366 ? 2.432 36.625 15.5 1 96 366 GLY B C 1
ATOM 8732 O O . GLY B 1 366 ? 3.303 36.438 14.656 1 96 366 GLY B O 1
ATOM 8733 N N . PRO B 1 367 ? 1.642 35.656 15.938 1 96.38 367 PRO B N 1
ATOM 8734 C CA . PRO B 1 367 ? 1.795 34.25 15.484 1 96.38 367 PRO B CA 1
ATOM 8735 C C . PRO B 1 367 ? 1.28 34.031 14.062 1 96.38 367 PRO B C 1
ATOM 8737 O O . PRO B 1 367 ? 0.602 34.906 13.508 1 96.38 367 PRO B O 1
ATOM 8740 N N . LEU B 1 368 ? 1.648 32.875 13.531 1 95.81 368 LEU B N 1
ATOM 8741 C CA . LEU B 1 368 ? 1.07 32.438 12.266 1 95.81 368 LEU B CA 1
ATOM 8742 C C . LEU B 1 368 ? -0.411 32.094 12.43 1 95.81 368 LEU B C 1
ATOM 8744 O O . LEU B 1 368 ? -0.86 31.781 13.539 1 95.81 368 LEU B O 1
ATOM 8748 N N . TYR B 1 369 ? -1.146 32.344 11.359 1 97.06 369 TYR B N 1
ATOM 8749 C CA . TYR B 1 369 ? -2.457 31.719 11.25 1 97.06 369 TYR B CA 1
ATOM 8750 C C . TYR B 1 369 ? -2.324 30.219 11 1 97.06 369 TYR B C 1
ATOM 8752 O O . TYR B 1 369 ? -1.74 29.812 9.992 1 97.06 369 TYR B O 1
ATOM 8760 N N . ILE B 1 370 ? -2.838 29.391 11.961 1 94.81 370 ILE B N 1
ATOM 8761 C CA . ILE B 1 370 ? -2.557 27.969 11.82 1 94.81 370 ILE B CA 1
ATOM 8762 C C . ILE B 1 370 ? -3.85 27.219 11.531 1 94.81 370 ILE B C 1
ATOM 8764 O O . ILE B 1 370 ? -3.961 26.031 11.828 1 94.81 370 ILE B O 1
ATOM 8768 N N . GLY B 1 371 ? -4.863 27.797 11.133 1 92.5 371 GLY B N 1
ATOM 8769 C CA . GLY B 1 371 ? -5.977 27.141 10.461 1 92.5 371 GLY B CA 1
ATOM 8770 C C . GLY B 1 371 ? -7.121 26.812 11.398 1 92.5 371 GLY B C 1
ATOM 8771 O O . GLY B 1 371 ? -8.234 26.547 10.953 1 92.5 371 GLY B O 1
ATOM 8772 N N . THR B 1 372 ? -6.969 26.703 12.727 1 94.31 372 THR B N 1
ATOM 8773 C CA . THR B 1 372 ? -8.047 26.391 13.656 1 94.31 372 THR B CA 1
ATOM 8774 C C . THR B 1 372 ? -7.918 27.203 14.938 1 94.31 372 THR B C 1
ATOM 8776 O O . THR B 1 372 ? -6.816 27.609 15.312 1 94.31 372 THR B O 1
ATOM 8779 N N . GLY B 1 373 ? -9.039 27.5 15.508 1 95.94 373 GLY B N 1
ATOM 8780 C CA . GLY B 1 373 ? -9.039 28.266 16.75 1 95.94 373 GLY B CA 1
ATOM 8781 C C . GLY B 1 373 ? -8.547 29.688 16.562 1 95.94 373 GLY B C 1
ATOM 8782 O O . GLY B 1 373 ? -7.762 30.188 17.375 1 95.94 373 GLY B O 1
ATOM 8783 N N . CYS B 1 374 ? -8.961 30.281 15.516 1 97.94 374 CYS B N 1
ATOM 8784 C CA . CYS B 1 374 ? -8.484 31.625 15.203 1 97.94 374 CYS B CA 1
ATOM 8785 C C . CYS B 1 374 ? -9.656 32.594 14.992 1 97.94 374 CYS B C 1
ATOM 8787 O O . CYS B 1 374 ? -10.641 32.219 14.352 1 97.94 374 CYS B O 1
ATOM 8789 N N . PHE B 1 375 ? -9.602 33.812 15.578 1 98.31 375 PHE B N 1
ATOM 8790 C CA . PHE B 1 375 ? -10.578 34.875 15.43 1 98.31 375 PHE B CA 1
ATOM 8791 C C . PHE B 1 375 ? -10.062 35.938 14.484 1 98.31 375 PHE B C 1
ATOM 8793 O O . PHE B 1 375 ? -8.992 36.531 14.727 1 98.31 375 PHE B O 1
ATOM 8800 N N . HIS B 1 376 ? -10.773 36.25 13.453 1 98.31 376 HIS B N 1
ATOM 8801 C CA . HIS B 1 376 ? -10.391 37.25 12.484 1 98.31 376 HIS B CA 1
ATOM 8802 C C . HIS B 1 376 ? -11.414 38.406 12.445 1 98.31 376 HIS B C 1
ATOM 8804 O O . HIS B 1 376 ? -12.617 38.156 12.578 1 98.31 376 HIS B O 1
ATOM 8810 N N . ARG B 1 377 ? -10.914 39.562 12.242 1 97.31 377 ARG B N 1
ATOM 8811 C CA . ARG B 1 377 ? -11.805 40.594 11.711 1 97.31 377 ARG B CA 1
ATOM 8812 C C . ARG B 1 377 ? -12.281 40.25 10.312 1 97.31 377 ARG B C 1
ATOM 8814 O O . ARG B 1 377 ? -11.484 39.812 9.469 1 97.31 377 ARG B O 1
ATOM 8821 N N . ARG B 1 378 ? -13.547 40.312 10.109 1 96.88 378 ARG B N 1
ATOM 8822 C CA . ARG B 1 378 ? -14.086 39.969 8.797 1 96.88 378 ARG B CA 1
ATOM 8823 C C . ARG B 1 378 ? -13.422 40.812 7.707 1 96.88 378 ARG B C 1
ATOM 8825 O O . ARG B 1 378 ? -13.102 40.281 6.637 1 96.88 378 ARG B O 1
ATOM 8832 N N . GLU B 1 379 ? -13.133 42.031 7.902 1 95.38 379 GLU B N 1
ATOM 8833 C CA . GLU B 1 379 ? -12.609 42.969 6.906 1 95.38 379 GLU B CA 1
ATOM 8834 C C . GLU B 1 379 ? -11.211 42.562 6.453 1 95.38 379 GLU B C 1
ATOM 8836 O O . GLU B 1 379 ? -10.844 42.781 5.297 1 95.38 379 GLU B O 1
ATOM 8841 N N . ILE B 1 380 ? -10.453 42.031 7.344 1 96.31 380 ILE B N 1
ATOM 8842 C CA . ILE B 1 380 ? -9.078 41.688 6.984 1 96.31 380 ILE B CA 1
ATOM 8843 C C . ILE B 1 380 ? -9.078 40.5 6.023 1 96.31 380 ILE B C 1
ATOM 8845 O O . ILE B 1 380 ? -8.195 40.375 5.176 1 96.31 380 ILE B O 1
ATOM 8849 N N . LEU B 1 381 ? -10.062 39.594 6.203 1 95.94 381 LEU B N 1
ATOM 8850 C CA . LEU B 1 381 ? -10.203 38.469 5.27 1 95.94 381 LEU B CA 1
ATOM 8851 C C . LEU B 1 381 ? -10.703 38.969 3.914 1 95.94 381 LEU B C 1
ATOM 8853 O O . LEU B 1 381 ? -10.477 38.312 2.893 1 95.94 381 LEU B O 1
ATOM 8857 N N . CYS B 1 382 ? -11.312 40.125 3.961 1 93.06 382 CYS B N 1
ATOM 8858 C CA . CYS B 1 382 ? -11.82 40.719 2.723 1 93.06 382 CYS B CA 1
ATOM 8859 C C . CYS B 1 382 ? -10.797 41.656 2.096 1 93.06 382 CYS B C 1
ATOM 8861 O O . CYS B 1 382 ? -11.156 42.531 1.295 1 93.06 382 CYS B O 1
ATOM 8863 N N . GLY B 1 383 ? -9.562 41.656 2.541 1 92.56 383 GLY B N 1
ATOM 8864 C CA . GLY B 1 383 ? -8.477 42.312 1.834 1 92.56 383 GLY B CA 1
ATOM 8865 C C . GLY B 1 383 ? -8.156 43.688 2.387 1 92.56 383 GLY B C 1
ATOM 8866 O O . GLY B 1 383 ? -7.332 44.438 1.822 1 92.56 383 GLY B O 1
ATOM 8867 N N . ARG B 1 384 ? -8.641 44.062 3.467 1 94.88 384 ARG B N 1
ATOM 8868 C CA . ARG B 1 384 ? -8.43 45.406 4.012 1 94.88 384 ARG B CA 1
ATOM 8869 C C . ARG B 1 384 ? -6.98 45.594 4.457 1 94.88 384 ARG B C 1
ATOM 8871 O O . ARG B 1 384 ? -6.422 44.719 5.141 1 94.88 384 ARG B O 1
ATOM 8878 N N . LYS B 1 385 ? -6.359 46.719 4.055 1 95.56 385 LYS B N 1
ATOM 8879 C CA . LYS B 1 385 ? -5.023 47.094 4.516 1 95.56 385 LYS B CA 1
ATOM 8880 C C . LYS B 1 385 ? -5.102 47.938 5.781 1 95.56 385 LYS B C 1
ATOM 8882 O O . LYS B 1 385 ? -6.02 48.75 5.945 1 95.56 385 LYS B O 1
ATOM 8887 N N . PHE B 1 386 ? -4.141 47.812 6.625 1 95.88 386 PHE B N 1
ATOM 8888 C CA . PHE B 1 386 ? -4.141 48.531 7.898 1 95.88 386 PHE B CA 1
ATOM 8889 C C . PHE B 1 386 ? -3.801 50 7.703 1 95.88 386 PHE B C 1
ATOM 8891 O O . PHE B 1 386 ? -2.906 50.344 6.926 1 95.88 386 PHE B O 1
ATOM 8898 N N . THR B 1 387 ? -4.539 50.844 8.367 1 93.75 387 THR B N 1
ATOM 8899 C CA . THR B 1 387 ? -4.262 52.25 8.5 1 93.75 387 THR B CA 1
ATOM 8900 C C . THR B 1 387 ? -4.344 52.688 9.961 1 93.75 387 THR B C 1
ATOM 8902 O O . THR B 1 387 ? -5.148 52.156 10.727 1 93.75 387 THR B O 1
ATOM 8905 N N . LYS B 1 388 ? -3.584 53.656 10.336 1 90.19 388 LYS B N 1
ATOM 8906 C CA . LYS B 1 388 ? -3.502 54.062 11.727 1 90.19 388 LYS B CA 1
ATOM 8907 C C . LYS B 1 388 ? -4.844 54.625 12.219 1 90.19 388 LYS B C 1
ATOM 8909 O O . LYS B 1 388 ? -5.16 54.531 13.406 1 90.19 388 LYS B O 1
ATOM 8914 N N . ASP B 1 389 ? -5.645 55.094 11.297 1 90.31 389 ASP B N 1
ATOM 8915 C CA . ASP B 1 389 ? -6.926 55.656 11.656 1 90.31 389 ASP B CA 1
ATOM 8916 C C . ASP B 1 389 ? -8.062 54.656 11.523 1 90.31 389 ASP B C 1
ATOM 8918 O O . ASP B 1 389 ? -9.234 55.031 11.555 1 90.31 389 ASP B O 1
ATOM 8922 N N . TYR B 1 390 ? -7.676 53.406 11.5 1 91.38 390 TYR B N 1
ATOM 8923 C CA . TYR B 1 390 ? -8.68 52.375 11.305 1 91.38 390 TYR B CA 1
ATOM 8924 C C . TYR B 1 390 ? -9.633 52.312 12.492 1 91.38 390 TYR B C 1
ATOM 8926 O O . TYR B 1 390 ? -9.203 52.344 13.648 1 91.38 390 TYR B O 1
ATOM 8934 N N . GLN B 1 391 ? -10.977 52.312 12.188 1 88.75 391 GLN B N 1
ATOM 8935 C CA . GLN B 1 391 ? -12.039 52.125 13.18 1 88.75 391 GLN B CA 1
ATOM 8936 C C . GLN B 1 391 ? -13.039 51.062 12.727 1 88.75 391 GLN B C 1
ATOM 8938 O O . GLN B 1 391 ? -13.43 51.031 11.562 1 88.75 391 GLN B O 1
ATOM 8943 N N . GLU B 1 392 ? -13.32 50.188 13.656 1 89.88 392 GLU B N 1
ATOM 8944 C CA . GLU B 1 392 ? -14.25 49.094 13.359 1 89.88 392 GLU B CA 1
ATOM 8945 C C . GLU B 1 392 ? -15.648 49.406 13.883 1 89.88 392 GLU B C 1
ATOM 8947 O O . GLU B 1 392 ? -15.797 49.969 14.977 1 89.88 392 GLU B O 1
ATOM 8952 N N . ASP B 1 393 ? -16.609 49.094 13.016 1 90.19 393 ASP B N 1
ATOM 8953 C CA . ASP B 1 393 ? -17.984 49.125 13.492 1 90.19 393 ASP B CA 1
ATOM 8954 C C . ASP B 1 393 ? -18.375 47.812 14.18 1 90.19 393 ASP B C 1
ATOM 8956 O O . ASP B 1 393 ? -18.797 46.875 13.523 1 90.19 393 ASP B O 1
ATOM 8960 N N . TRP B 1 394 ? -18.328 47.812 15.484 1 91.12 394 TRP B N 1
ATOM 8961 C CA . TRP B 1 394 ? -18.578 46.625 16.266 1 91.12 394 TRP B CA 1
ATOM 8962 C C . TRP B 1 394 ? -20.062 46.281 16.297 1 91.12 394 TRP B C 1
ATOM 8964 O O . TRP B 1 394 ? -20.438 45.156 16.688 1 91.12 394 TRP B O 1
ATOM 8974 N N . ASN B 1 395 ? -20.906 47.188 15.844 1 86.69 395 ASN B N 1
ATOM 8975 C CA . ASN B 1 395 ? -22.344 46.938 15.828 1 86.69 395 ASN B CA 1
ATOM 8976 C C . ASN B 1 395 ? -22.828 46.5 14.461 1 86.69 395 ASN B C 1
ATOM 8978 O O . ASN B 1 395 ? -24.031 46.344 14.234 1 86.69 395 ASN B O 1
ATOM 8982 N N . ALA B 1 396 ? -21.891 46.25 13.727 1 84.5 396 ALA B N 1
ATOM 8983 C CA . ALA B 1 396 ? -22.25 45.75 12.406 1 84.5 396 ALA B CA 1
ATOM 8984 C C . ALA B 1 396 ? -22.859 44.344 12.508 1 84.5 396 ALA B C 1
ATOM 8986 O O . ALA B 1 396 ? -22.766 43.688 13.539 1 84.5 396 ALA B O 1
ATOM 8987 N N . GLY B 1 397 ? -23.578 43.906 11.531 1 81.38 397 GLY B N 1
ATOM 8988 C CA . GLY B 1 397 ? -24.281 42.625 11.508 1 81.38 397 GLY B CA 1
ATOM 8989 C C . GLY B 1 397 ? -25.766 42.75 11.227 1 81.38 397 GLY B C 1
ATOM 8990 O O . GLY B 1 397 ? -26.328 43.844 11.352 1 81.38 397 GLY B O 1
ATOM 8991 N N . ILE B 1 398 ? -26.234 41.625 10.75 1 79.5 398 ILE B N 1
ATOM 8992 C CA . ILE B 1 398 ? -27.672 41.594 10.492 1 79.5 398 ILE B CA 1
ATOM 8993 C C . ILE B 1 398 ? -28.422 41.156 11.75 1 79.5 398 ILE B C 1
ATOM 8995 O O . ILE B 1 398 ? -28.375 40 12.133 1 79.5 398 ILE B O 1
ATOM 8999 N N . LYS B 1 399 ? -28.984 41.969 12.586 1 71.62 399 LYS B N 1
ATOM 9000 C CA . LYS B 1 399 ? -29.562 41.688 13.891 1 71.62 399 LYS B CA 1
ATOM 9001 C C . LYS B 1 399 ? -31.078 41.531 13.797 1 71.62 399 LYS B C 1
ATOM 9003 O O . LYS B 1 399 ? -31.672 40.781 14.578 1 71.62 399 LYS B O 1
ATOM 9008 N N . ASP B 1 400 ? -31.531 42.188 12.82 1 67.62 400 ASP B N 1
ATOM 9009 C CA . ASP B 1 400 ? -33 42.156 12.773 1 67.62 400 ASP B CA 1
ATOM 9010 C C . ASP B 1 400 ? -33.5 41.062 11.844 1 67.62 400 ASP B C 1
ATOM 9012 O O . ASP B 1 400 ? -32.719 40.531 11.023 1 67.62 400 ASP B O 1
ATOM 9016 N N . LYS B 1 401 ? -34.594 40.531 12.297 1 61.81 401 LYS B N 1
ATOM 9017 C CA . LYS B 1 401 ? -35.25 39.531 11.469 1 61.81 401 LYS B CA 1
ATOM 9018 C C . LYS B 1 401 ? -35.25 39.938 10 1 61.81 401 LYS B C 1
ATOM 9020 O O . LYS B 1 401 ? -35.562 41.062 9.664 1 61.81 401 LYS B O 1
ATOM 9025 N N . LEU B 1 402 ? -34.656 39.156 9.289 1 59.19 402 LEU B N 1
ATOM 9026 C CA . LEU B 1 402 ? -34.562 39.375 7.848 1 59.19 402 LEU B CA 1
ATOM 9027 C C . LEU B 1 402 ? -35.938 39.688 7.27 1 59.19 402 LEU B C 1
ATOM 9029 O O . LEU B 1 402 ? -36.938 39.031 7.605 1 59.19 402 LEU B O 1
ATOM 9033 N N . GLN B 1 403 ? -36.094 40.812 6.801 1 57.69 403 GLN B N 1
ATOM 9034 C CA . GLN B 1 403 ? -37.344 41.094 6.117 1 57.69 403 GLN B CA 1
ATOM 9035 C C . GLN B 1 403 ? -37.688 40.031 5.086 1 57.69 403 GLN B C 1
ATOM 9037 O O . GLN B 1 403 ? -38.875 39.719 4.859 1 57.69 403 GLN B O 1
ATOM 9042 N N . GLU B 1 404 ? -36.625 39.469 4.691 1 72.56 404 GLU B N 1
ATOM 9043 C CA . GLU B 1 404 ? -36.781 38.406 3.693 1 72.56 404 GLU B CA 1
ATOM 9044 C C . GLU B 1 404 ? -37.062 37.062 4.355 1 72.56 404 GLU B C 1
ATOM 9046 O O . GLU B 1 404 ? -36.688 36.844 5.5 1 72.56 404 GLU B O 1
ATOM 9051 N N . SER B 1 405 ? -37.844 36.312 3.689 1 81.38 405 SER B N 1
ATOM 9052 C CA . SER B 1 405 ? -38.125 34.969 4.16 1 81.38 405 SER B CA 1
ATOM 9053 C C . SER B 1 405 ? -36.875 34.094 4.191 1 81.38 405 SER B C 1
ATOM 9055 O O . SER B 1 405 ? -35.906 34.406 3.512 1 81.38 405 SER B O 1
ATOM 9057 N N . ILE B 1 406 ? -36.844 33.219 5.07 1 86.5 406 ILE B N 1
ATOM 9058 C CA . ILE B 1 406 ? -35.75 32.25 5.199 1 86.5 406 ILE B CA 1
ATOM 9059 C C . ILE B 1 406 ? -35.438 31.625 3.844 1 86.5 406 ILE B C 1
ATOM 9061 O O . ILE B 1 406 ? -34.281 31.438 3.48 1 86.5 406 ILE B O 1
ATOM 9065 N N . ASP B 1 407 ? -36.469 31.375 3.092 1 88.5 407 ASP B N 1
ATOM 9066 C CA . ASP B 1 407 ? -36.312 30.75 1.783 1 88.5 407 ASP B CA 1
ATOM 9067 C C . ASP B 1 407 ? -35.594 31.688 0.815 1 88.5 407 ASP B C 1
ATOM 9069 O O . ASP B 1 407 ? -34.75 31.234 0.029 1 88.5 407 ASP B O 1
ATOM 9073 N N . GLU B 1 408 ? -35.906 32.875 0.909 1 90.06 408 GLU B N 1
ATOM 9074 C CA . GLU B 1 408 ? -35.281 33.844 0.035 1 90.06 408 GLU B CA 1
ATOM 9075 C C . GLU B 1 408 ? -33.812 34.031 0.406 1 90.06 408 GLU B C 1
ATOM 9077 O O . GLU B 1 408 ? -32.969 34.156 -0.472 1 90.06 408 GLU B O 1
ATOM 9082 N N . THR B 1 409 ? -33.562 34.031 1.646 1 91.81 409 THR B N 1
ATOM 9083 C CA . THR B 1 409 ? -32.188 34.188 2.123 1 91.81 409 THR B CA 1
ATOM 9084 C C . THR B 1 409 ? -31.359 32.969 1.72 1 91.81 409 THR B C 1
ATOM 9086 O O . THR B 1 409 ? -30.203 33.125 1.328 1 91.81 409 THR B O 1
ATOM 9089 N N . GLU B 1 410 ? -31.953 31.797 1.835 1 94.06 410 GLU B N 1
ATOM 9090 C CA . GLU B 1 410 ? -31.266 30.578 1.444 1 94.06 410 GLU B CA 1
ATOM 9091 C C . GLU B 1 410 ? -30.938 30.578 -0.047 1 94.06 410 GLU B C 1
ATOM 9093 O O . GLU B 1 410 ? -29.844 30.172 -0.448 1 94.06 410 GLU B O 1
ATOM 9098 N N . GLU B 1 411 ? -31.844 31.078 -0.843 1 92.88 411 GLU B N 1
ATOM 9099 C CA . GLU B 1 411 ? -31.609 31.125 -2.283 1 92.88 411 GLU B CA 1
ATOM 9100 C C . GLU B 1 411 ? -30.5 32.125 -2.631 1 92.88 411 GLU B C 1
ATOM 9102 O O . GLU B 1 411 ? -29.672 31.844 -3.51 1 92.88 411 GLU B O 1
ATOM 9107 N N . LYS B 1 412 ? -30.562 33.188 -1.99 1 93 412 LYS B N 1
ATOM 9108 C CA . LYS B 1 412 ? -29.484 34.156 -2.184 1 93 412 LYS B CA 1
ATOM 9109 C C . LYS B 1 412 ? -28.125 33.594 -1.773 1 93 412 LYS B C 1
ATOM 9111 O O . LYS B 1 412 ? -27.125 33.781 -2.453 1 93 412 LYS B O 1
ATOM 9116 N N . ALA B 1 413 ? -28.125 32.938 -0.661 1 95.69 413 ALA B N 1
ATOM 9117 C CA . ALA B 1 413 ? -26.906 32.312 -0.143 1 95.69 413 ALA B CA 1
ATOM 9118 C C . ALA B 1 413 ? -26.406 31.234 -1.092 1 95.69 413 ALA B C 1
ATOM 9120 O O . ALA B 1 413 ? -25.188 31.062 -1.262 1 95.69 413 ALA B O 1
ATOM 9121 N N . LYS B 1 414 ? -27.281 30.469 -1.738 1 95.62 414 LYS B N 1
ATOM 9122 C CA . LYS B 1 414 ? -26.922 29.422 -2.678 1 95.62 414 LYS B CA 1
ATOM 9123 C C . LYS B 1 414 ? -26.156 29.984 -3.869 1 95.62 414 LYS B C 1
ATOM 9125 O O . LYS B 1 414 ? -25.188 29.375 -4.348 1 95.62 414 LYS B O 1
ATOM 9130 N N . SER B 1 415 ? -26.531 31.109 -4.297 1 94.38 415 SER B N 1
ATOM 9131 C CA . SER B 1 415 ? -25.875 31.734 -5.434 1 94.38 415 SER B CA 1
ATOM 9132 C C . SER B 1 415 ? -24.438 32.125 -5.098 1 94.38 415 SER B C 1
ATOM 9134 O O . SER B 1 415 ? -23.562 32.125 -5.969 1 94.38 415 SER B O 1
ATOM 9136 N N . LEU B 1 416 ? -24.219 32.375 -3.871 1 95.69 416 LEU B N 1
ATOM 9137 C CA . LEU B 1 416 ? -22.891 32.781 -3.42 1 95.69 416 LEU B CA 1
ATOM 9138 C C . LEU B 1 416 ? -21.984 31.578 -3.213 1 95.69 416 LEU B C 1
ATOM 9140 O O . LEU B 1 416 ? -20.766 31.703 -3.098 1 95.69 416 LEU B O 1
ATOM 9144 N N . ALA B 1 417 ? -22.562 30.375 -3.166 1 95.62 417 ALA B N 1
ATOM 9145 C CA . ALA B 1 417 ? -21.797 29.141 -2.949 1 95.62 417 ALA B CA 1
ATOM 9146 C C . ALA B 1 417 ? -21.625 28.375 -4.254 1 95.62 417 ALA B C 1
ATOM 9148 O O . ALA B 1 417 ? -21.188 27.219 -4.246 1 95.62 417 ALA B O 1
ATOM 9149 N N . ALA B 1 418 ? -21.859 29 -5.383 1 93.81 418 ALA B N 1
ATOM 9150 C CA . ALA B 1 418 ? -21.719 28.391 -6.699 1 93.81 418 ALA B CA 1
ATOM 9151 C C . ALA B 1 418 ? -20.266 28.359 -7.145 1 93.81 418 ALA B C 1
ATOM 9153 O O . ALA B 1 418 ? -19.469 29.234 -6.758 1 93.81 418 ALA B O 1
ATOM 9154 N N . CYS B 1 419 ? -19.922 27.422 -7.984 1 88.94 419 CYS B N 1
ATOM 9155 C CA . CYS B 1 419 ? -18.547 27.266 -8.461 1 88.94 419 CYS B CA 1
ATOM 9156 C C . CYS B 1 419 ? -18.156 28.406 -9.375 1 88.94 419 CYS B C 1
ATOM 9158 O O . CYS B 1 419 ? -16.969 28.766 -9.453 1 88.94 419 CYS B O 1
ATOM 9160 N N . THR B 1 420 ? -19.125 29.078 -10.039 1 88.38 420 THR B N 1
ATOM 9161 C CA . THR B 1 420 ? -18.828 30.094 -11.039 1 88.38 420 THR B CA 1
ATOM 9162 C C . THR B 1 420 ? -18.781 31.469 -10.406 1 88.38 420 THR B C 1
ATOM 9164 O O . THR B 1 420 ? -18.422 32.469 -11.07 1 88.38 420 THR B O 1
ATOM 9167 N N . TYR B 1 421 ? -19.125 31.562 -9.18 1 91.12 421 TYR B N 1
ATOM 9168 C CA . TYR B 1 421 ? -19.203 32.875 -8.531 1 91.12 421 TYR B CA 1
ATOM 9169 C C . TYR B 1 421 ? -17.844 33.562 -8.555 1 91.12 421 TYR B C 1
ATOM 9171 O O . TYR B 1 421 ? -17.766 34.781 -8.664 1 91.12 421 TYR B O 1
ATOM 9179 N N . GLU B 1 422 ? -16.797 32.844 -8.367 1 90.06 422 GLU B N 1
ATOM 9180 C CA . GLU B 1 422 ? -15.477 33.406 -8.156 1 90.06 422 GLU B CA 1
ATOM 9181 C C . GLU B 1 422 ? -14.82 33.781 -9.477 1 90.06 422 GLU B C 1
ATOM 9183 O O . GLU B 1 422 ? -13.766 34.438 -9.5 1 90.06 422 GLU B O 1
ATOM 9188 N N . HIS B 1 423 ? -15.484 33.469 -10.594 1 88.75 423 HIS B N 1
ATOM 9189 C CA . HIS B 1 423 ? -14.891 33.781 -11.883 1 88.75 423 HIS B CA 1
ATOM 9190 C C . HIS B 1 423 ? -14.766 35.281 -12.078 1 88.75 423 HIS B C 1
ATOM 9192 O O . HIS B 1 423 ? -15.75 36 -11.953 1 88.75 423 HIS B O 1
ATOM 9198 N N . GLY B 1 424 ? -13.602 35.719 -12.344 1 85.44 424 GLY B N 1
ATOM 9199 C CA . GLY B 1 424 ? -13.367 37.125 -12.617 1 85.44 424 GLY B CA 1
ATOM 9200 C C . GLY B 1 424 ? -13.289 37.969 -11.359 1 85.44 424 GLY B C 1
ATOM 9201 O O . GLY B 1 424 ? -13.461 39.188 -11.422 1 85.44 424 GLY B O 1
ATOM 9202 N N . THR B 1 425 ? -13.141 37.344 -10.172 1 92.06 425 THR B N 1
ATOM 9203 C CA . THR B 1 425 ? -13.031 38.062 -8.914 1 92.06 425 THR B CA 1
ATOM 9204 C C . THR B 1 425 ? -11.664 37.844 -8.281 1 92.06 425 THR B C 1
ATOM 9206 O O . THR B 1 425 ? -10.828 37.125 -8.836 1 92.06 425 THR B O 1
ATOM 9209 N N . GLN B 1 426 ? -11.445 38.469 -7.195 1 93.44 426 GLN B N 1
ATOM 9210 C CA . GLN B 1 426 ? -10.148 38.375 -6.52 1 93.44 426 GLN B CA 1
ATOM 9211 C C . GLN B 1 426 ? -10.203 37.375 -5.375 1 93.44 426 GLN B C 1
ATOM 9213 O O . GLN B 1 426 ? -9.258 37.281 -4.59 1 93.44 426 GLN B O 1
ATOM 9218 N N . TRP B 1 427 ? -11.273 36.688 -5.34 1 94.5 427 TRP B N 1
ATOM 9219 C CA . TRP B 1 427 ? -11.391 35.656 -4.305 1 94.5 427 TRP B CA 1
ATOM 9220 C C . TRP B 1 427 ? -10.32 34.594 -4.465 1 94.5 427 TRP B C 1
ATOM 9222 O O . TRP B 1 427 ? -10.07 34.125 -5.578 1 94.5 427 TRP B O 1
ATOM 9232 N N . GLY B 1 428 ? -9.719 34.188 -3.379 1 94.25 428 GLY B N 1
ATOM 9233 C CA . GLY B 1 428 ? -8.695 33.156 -3.412 1 94.25 428 GLY B CA 1
ATOM 9234 C C . GLY B 1 428 ? -7.301 33.719 -3.658 1 94.25 428 GLY B C 1
ATOM 9235 O O . GLY B 1 428 ? -6.324 32.969 -3.629 1 94.25 428 GLY B O 1
ATOM 9236 N N . ASP B 1 429 ? -7.246 35 -3.902 1 92.88 429 ASP B N 1
ATOM 9237 C CA . ASP B 1 429 ? -5.961 35.656 -4.105 1 92.88 429 ASP B CA 1
ATOM 9238 C C . ASP B 1 429 ? -5.801 36.844 -3.162 1 92.88 429 ASP B C 1
ATOM 9240 O O . ASP B 1 429 ? -5.273 36.719 -2.057 1 92.88 429 ASP B O 1
ATOM 9244 N N . GLU B 1 430 ? -6.559 37.938 -3.422 1 92.5 430 GLU B N 1
ATOM 9245 C CA . GLU B 1 430 ? -6.461 39.125 -2.578 1 92.5 430 GLU B CA 1
ATOM 9246 C C . GLU B 1 430 ? -7.574 39.156 -1.536 1 92.5 430 GLU B C 1
ATOM 9248 O O . GLU B 1 430 ? -7.457 39.844 -0.511 1 92.5 430 GLU B O 1
ATOM 9253 N N . ILE B 1 431 ? -8.578 38.531 -1.89 1 94.75 431 ILE B N 1
ATOM 9254 C CA . ILE B 1 431 ? -9.734 38.469 -0.993 1 94.75 431 ILE B CA 1
ATOM 9255 C C . ILE B 1 431 ? -9.961 37.031 -0.513 1 94.75 431 ILE B C 1
ATOM 9257 O O . ILE B 1 431 ? -9.844 36.094 -1.292 1 94.75 431 ILE B O 1
ATOM 9261 N N . GLY B 1 432 ? -10.227 36.938 0.756 1 95.62 432 GLY B N 1
ATOM 9262 C CA . GLY B 1 432 ? -10.5 35.625 1.321 1 95.62 432 GLY B CA 1
ATOM 9263 C C . GLY B 1 432 ? -9.25 34.844 1.663 1 95.62 432 GLY B C 1
ATOM 9264 O O . GLY B 1 432 ? -8.164 35.438 1.8 1 95.62 432 GLY B O 1
ATOM 9265 N N . VAL B 1 433 ? -9.453 33.531 1.891 1 96.19 433 VAL B N 1
ATOM 9266 C CA . VAL B 1 433 ? -8.352 32.625 2.129 1 96.19 433 VAL B CA 1
ATOM 9267 C C . VAL B 1 433 ? -7.656 32.281 0.81 1 96.19 433 VAL B C 1
ATOM 9269 O O . VAL B 1 433 ? -8.312 32.031 -0.199 1 96.19 433 VAL B O 1
ATOM 9272 N N . LYS B 1 434 ? -6.418 32.25 0.831 1 95.06 434 LYS B N 1
ATOM 9273 C CA . LYS B 1 434 ? -5.633 32.094 -0.393 1 95.06 434 LYS B CA 1
ATOM 9274 C C . LYS B 1 434 ? -5.699 30.672 -0.922 1 95.06 434 LYS B C 1
ATOM 9276 O O . LYS B 1 434 ? -5.688 29.719 -0.144 1 95.06 434 LYS B O 1
ATOM 9281 N N . TYR B 1 435 ? -5.746 30.562 -2.316 1 92.81 435 TYR B N 1
ATOM 9282 C CA . TYR B 1 435 ? -5.797 29.281 -2.988 1 92.81 435 TYR B CA 1
ATOM 9283 C C . TYR B 1 435 ? -4.406 28.828 -3.412 1 92.81 435 TYR B C 1
ATOM 9285 O O . TYR B 1 435 ? -3.451 29.609 -3.363 1 92.81 435 TYR B O 1
ATOM 9293 N N . GLY B 1 436 ? -4.266 27.5 -3.729 1 87.12 436 GLY B N 1
ATOM 9294 C CA . GLY B 1 436 ? -3.08 26.969 -4.387 1 87.12 436 GLY B CA 1
ATOM 9295 C C . GLY B 1 436 ? -1.989 26.562 -3.418 1 87.12 436 GLY B C 1
ATOM 9296 O O . GLY B 1 436 ? -0.83 26.406 -3.807 1 87.12 436 GLY B O 1
ATOM 9297 N N . CYS B 1 437 ? -2.277 26.516 -2.188 1 88.88 437 CYS B N 1
ATOM 9298 C CA . CYS B 1 437 ? -1.301 26.141 -1.173 1 88.88 437 CYS B CA 1
ATOM 9299 C C . CYS B 1 437 ? -1.894 25.125 -0.199 1 88.88 437 CYS B C 1
ATOM 9301 O O . CYS B 1 437 ? -3.043 25.266 0.223 1 88.88 437 CYS B O 1
ATOM 9303 N N . ALA B 1 438 ? -1.032 24.141 0.105 1 87.12 438 ALA B N 1
ATOM 9304 C CA . ALA B 1 438 ? -1.495 23.109 1.031 1 87.12 438 ALA B CA 1
ATOM 9305 C C . ALA B 1 438 ? -1.724 23.688 2.426 1 87.12 438 ALA B C 1
ATOM 9307 O O . ALA B 1 438 ? -2.566 23.203 3.178 1 87.12 438 ALA B O 1
ATOM 9308 N N . VAL B 1 439 ? -0.992 24.703 2.795 1 93.06 439 VAL B N 1
ATOM 9309 C CA . VAL B 1 439 ? -1.178 25.406 4.055 1 93.06 439 VAL B CA 1
ATOM 9310 C C . VAL B 1 439 ? -1.778 26.797 3.785 1 93.06 439 VAL B C 1
ATOM 9312 O O . VAL B 1 439 ? -1.155 27.812 4.078 1 93.06 439 VAL B O 1
ATOM 9315 N N . GLU B 1 440 ? -3.035 26.797 3.422 1 94.19 440 GLU B N 1
ATOM 9316 C CA . GLU B 1 440 ? -3.764 28 3.049 1 94.19 440 GLU B CA 1
ATOM 9317 C C . GLU B 1 440 ? -3.846 28.984 4.219 1 94.19 440 GLU B C 1
ATOM 9319 O O . GLU B 1 440 ? -3.873 30.203 4.016 1 94.19 440 GLU B O 1
ATOM 9324 N N . ASP B 1 441 ? -3.818 28.453 5.387 1 96.19 441 ASP B N 1
ATOM 9325 C CA . ASP B 1 441 ? -3.889 29.266 6.59 1 96.19 441 ASP B CA 1
ATOM 9326 C C . ASP B 1 441 ? -2.621 30.094 6.762 1 96.19 441 ASP B C 1
ATOM 9328 O O . ASP B 1 441 ? -2.689 31.328 6.906 1 96.19 441 ASP B O 1
ATOM 9332 N N . VAL B 1 442 ? -1.458 29.469 6.598 1 97 442 VAL B N 1
ATOM 9333 C CA . VAL B 1 442 ? -0.183 30.141 6.836 1 97 442 VAL B CA 1
ATOM 9334 C C . VAL B 1 442 ? 0.026 31.25 5.801 1 97 442 VAL B C 1
ATOM 9336 O O . VAL B 1 442 ? 0.424 32.375 6.141 1 97 442 VAL B O 1
ATOM 9339 N N . ILE B 1 443 ? -0.273 30.984 4.566 1 96.38 443 ILE B N 1
ATOM 9340 C CA . ILE B 1 443 ? -0.041 31.953 3.514 1 96.38 443 ILE B CA 1
ATOM 9341 C C . ILE B 1 443 ? -1.023 33.125 3.666 1 96.38 443 ILE B C 1
ATOM 9343 O O . ILE B 1 443 ? -0.686 34.281 3.375 1 96.38 443 ILE B O 1
ATOM 9347 N N . THR B 1 444 ? -2.244 32.812 4.051 1 97.31 444 THR B N 1
ATOM 9348 C CA . THR B 1 444 ? -3.229 33.875 4.285 1 97.31 444 THR B CA 1
ATOM 9349 C C . THR B 1 444 ? -2.805 34.75 5.453 1 97.31 444 THR B C 1
ATOM 9351 O O . THR B 1 444 ? -2.906 36 5.375 1 97.31 444 THR B O 1
ATOM 9354 N N . GLY B 1 445 ? -2.385 34.156 6.531 1 97.44 445 GLY B N 1
ATOM 9355 C CA . GLY B 1 445 ? -1.868 34.938 7.648 1 97.44 445 GLY B CA 1
ATOM 9356 C C . GLY B 1 445 ? -0.702 35.812 7.27 1 97.44 445 GLY B C 1
ATOM 9357 O O . GLY B 1 445 ? -0.614 36.969 7.723 1 97.44 445 GLY B O 1
ATOM 9358 N N . LEU B 1 446 ? 0.19 35.25 6.48 1 96.69 446 LEU B N 1
ATOM 9359 C CA . LEU B 1 446 ? 1.341 36 6.004 1 96.69 446 LEU B CA 1
ATOM 9360 C C . LEU B 1 446 ? 0.895 37.219 5.203 1 96.69 446 LEU B C 1
ATOM 9362 O O . LEU B 1 446 ? 1.427 38.312 5.383 1 96.69 446 LEU B O 1
ATOM 9366 N N . ALA B 1 447 ? -0.066 37.031 4.359 1 96.38 447 ALA B N 1
ATOM 9367 C CA . ALA B 1 447 ? -0.591 38.156 3.562 1 96.38 447 ALA B CA 1
ATOM 9368 C C . ALA B 1 447 ? -1.188 39.219 4.453 1 96.38 447 ALA B C 1
ATOM 9370 O O . ALA B 1 447 ? -1.009 40.438 4.191 1 96.38 447 ALA B O 1
ATOM 9371 N N . ILE B 1 448 ? -1.91 38.875 5.418 1 97.31 448 ILE B N 1
ATOM 9372 C CA . ILE B 1 448 ? -2.531 39.812 6.352 1 97.31 448 ILE B CA 1
ATOM 9373 C C . ILE B 1 448 ? -1.451 40.625 7.074 1 97.31 448 ILE B C 1
ATOM 9375 O O . ILE B 1 448 ? -1.565 41.844 7.215 1 97.31 448 ILE B O 1
ATOM 9379 N N . HIS B 1 449 ? -0.408 39.969 7.566 1 97.44 449 HIS B N 1
ATOM 9380 C CA . HIS B 1 449 ? 0.705 40.625 8.219 1 97.44 449 HIS B CA 1
ATOM 9381 C C . HIS B 1 449 ? 1.375 41.625 7.277 1 97.44 449 HIS B C 1
ATOM 9383 O O . HIS B 1 449 ? 1.754 42.719 7.691 1 97.44 449 HIS B O 1
ATOM 9389 N N . CYS B 1 450 ? 1.522 41.25 6.047 1 96.38 450 CYS B N 1
ATOM 9390 C CA . CYS B 1 450 ? 2.207 42.094 5.07 1 96.38 450 CYS B CA 1
ATOM 9391 C C . CYS B 1 450 ? 1.34 43.281 4.664 1 96.38 450 CYS B C 1
ATOM 9393 O O . CYS B 1 450 ? 1.831 44.219 4.07 1 96.38 450 CYS B O 1
ATOM 9395 N N . ARG B 1 451 ? 0.085 43.25 4.977 1 96.12 451 ARG B N 1
ATOM 9396 C CA . ARG B 1 451 ? -0.803 44.375 4.762 1 96.12 451 ARG B CA 1
ATOM 9397 C C . ARG B 1 451 ? -0.749 45.344 5.938 1 96.12 451 ARG B C 1
ATOM 9399 O O . ARG B 1 451 ? -1.485 46.344 5.973 1 96.12 451 ARG B O 1
ATOM 9406 N N . GLY B 1 452 ? 0.029 44.938 6.945 1 95.56 452 GLY B N 1
ATOM 9407 C CA . GLY B 1 452 ? 0.298 45.875 8.023 1 95.56 452 GLY B CA 1
ATOM 9408 C C . GLY B 1 452 ? -0.374 45.5 9.328 1 95.56 452 GLY B C 1
ATOM 9409 O O . GLY B 1 452 ? -0.148 46.125 10.359 1 95.56 452 GLY B O 1
ATOM 9410 N N . TRP B 1 453 ? -1.202 44.531 9.336 1 97.06 453 TRP B N 1
ATOM 9411 C CA . TRP B 1 453 ? -1.91 44.094 10.539 1 97.06 453 TRP B CA 1
ATOM 9412 C C . TRP B 1 453 ? -0.993 43.281 11.445 1 97.06 453 TRP B C 1
ATOM 9414 O O . TRP B 1 453 ? -0.027 42.656 10.984 1 97.06 453 TRP B O 1
ATOM 9424 N N . GLU B 1 454 ? -1.278 43.281 12.695 1 97 454 GLU B N 1
ATOM 9425 C CA . GLU B 1 454 ? -0.625 42.406 13.664 1 97 454 GLU B CA 1
ATOM 9426 C C . GLU B 1 454 ? -1.578 41.344 14.172 1 97 454 GLU B C 1
ATOM 9428 O O . GLU B 1 454 ? -2.781 41.375 13.906 1 97 454 GLU B O 1
ATOM 9433 N N . SER B 1 455 ? -1.049 40.312 14.711 1 98 455 SER B N 1
ATOM 9434 C CA . SER B 1 455 ? -1.85 39.25 15.32 1 98 455 SER B CA 1
ATOM 9435 C C . SER B 1 455 ? -1.414 39 16.766 1 98 455 SER B C 1
ATOM 9437 O O . SER B 1 455 ? -0.362 39.469 17.188 1 98 455 SER B O 1
ATOM 9439 N N . VAL B 1 456 ? -2.266 38.312 17.5 1 97.75 456 VAL B N 1
ATOM 9440 C CA . VAL B 1 456 ? -2.025 38.062 18.906 1 97.75 456 VAL B CA 1
ATOM 9441 C C . VAL B 1 456 ? -2.148 36.562 19.172 1 97.75 456 VAL B C 1
ATOM 9443 O O . VAL B 1 456 ? -2.996 35.875 18.578 1 97.75 456 VAL B O 1
ATOM 9446 N N . TYR B 1 457 ? -1.203 36.125 19.984 1 97.44 457 TYR B N 1
ATOM 9447 C CA . TYR B 1 457 ? -1.255 34.719 20.422 1 97.44 457 TYR B CA 1
ATOM 9448 C C . TYR B 1 457 ? -1.848 34.625 21.828 1 97.44 457 TYR B C 1
ATOM 9450 O O . TYR B 1 457 ? -1.296 35.156 22.781 1 97.44 457 TYR B O 1
ATOM 9458 N N . ASN B 1 458 ? -2.992 34 21.953 1 97.38 458 ASN B N 1
ATOM 9459 C CA . ASN B 1 458 ? -3.629 33.781 23.25 1 97.38 458 ASN B CA 1
ATOM 9460 C C . ASN B 1 458 ? -3.555 32.312 23.672 1 97.38 458 ASN B C 1
ATOM 9462 O O . ASN B 1 458 ? -4.207 31.453 23.078 1 97.38 458 ASN B O 1
ATOM 9466 N N . ASN B 1 459 ? -2.762 32.031 24.641 1 95.56 459 ASN B N 1
ATOM 9467 C CA . ASN B 1 459 ? -2.557 30.703 25.188 1 95.56 459 ASN B CA 1
ATOM 9468 C C . ASN B 1 459 ? -2.994 30.609 26.641 1 95.56 459 ASN B C 1
ATOM 9470 O O . ASN B 1 459 ? -2.156 30.609 27.547 1 95.56 459 ASN B O 1
ATOM 9474 N N . PRO B 1 460 ? -4.301 30.469 26.859 1 94.19 460 PRO B N 1
ATOM 9475 C CA . PRO B 1 460 ? -4.797 30.391 28.234 1 94.19 460 PRO B CA 1
ATOM 9476 C C . PRO B 1 460 ? -4.379 29.109 28.938 1 94.19 460 PRO B C 1
ATOM 9478 O O . PRO B 1 460 ? -4 28.141 28.297 1 94.19 460 PRO B O 1
ATOM 9481 N N . LYS B 1 461 ? -4.457 29.125 30.297 1 90.19 461 LYS B N 1
ATOM 9482 C CA . LYS B 1 461 ? -4.105 27.953 31.109 1 90.19 461 LYS B CA 1
ATOM 9483 C C . LYS B 1 461 ? -4.988 26.766 30.75 1 90.19 461 LYS B C 1
ATOM 9485 O O . LYS B 1 461 ? -4.492 25.641 30.578 1 90.19 461 LYS B O 1
ATOM 9490 N N . LYS B 1 462 ? -6.27 27.047 30.688 1 92.62 462 LYS B N 1
ATOM 9491 C CA . LYS B 1 462 ? -7.176 26.031 30.156 1 92.62 462 LYS B CA 1
ATOM 9492 C C . LYS B 1 462 ? -7.238 26.109 28.641 1 92.62 462 LYS B C 1
ATOM 9494 O O . LYS B 1 462 ? -7.656 27.109 28.062 1 92.62 462 LYS B O 1
ATOM 9499 N N . PRO B 1 463 ? -6.816 25.031 28.031 1 94.31 463 PRO B N 1
ATOM 9500 C CA . PRO B 1 463 ? -6.844 25.094 26.578 1 94.31 463 PRO B CA 1
ATOM 9501 C C . PRO B 1 463 ? -8.227 25.438 26.031 1 94.31 463 PRO B C 1
ATOM 9503 O O . PRO B 1 463 ? -9.234 24.891 26.469 1 94.31 463 PRO B O 1
ATOM 9506 N N . ALA B 1 464 ? -8.273 26.359 25.094 1 95.75 464 ALA B N 1
ATOM 9507 C CA . ALA B 1 464 ? -9.539 26.844 24.531 1 95.75 464 ALA B CA 1
ATOM 9508 C C . ALA B 1 464 ? -10.141 25.797 23.594 1 95.75 464 ALA B C 1
ATOM 9510 O O . ALA B 1 464 ? -11.359 25.641 23.531 1 95.75 464 ALA B O 1
ATOM 9511 N N . PHE B 1 465 ? -9.281 25.156 22.859 1 95.5 465 PHE B N 1
ATOM 9512 C CA . PHE B 1 465 ? -9.711 24.188 21.859 1 95.5 465 PHE B CA 1
ATOM 9513 C C . PHE B 1 465 ? -8.953 22.875 22.016 1 95.5 465 PHE B C 1
ATOM 9515 O O . PHE B 1 465 ? -7.758 22.859 22.312 1 95.5 465 PHE B O 1
ATOM 9522 N N . MET B 1 466 ? -9.688 21.781 21.891 1 94.12 466 MET B N 1
ATOM 9523 C CA . MET B 1 466 ? -9.109 20.438 21.969 1 94.12 466 MET B CA 1
ATOM 9524 C C . MET B 1 466 ? -9.578 19.578 20.812 1 94.12 466 MET B C 1
ATOM 9526 O O . MET B 1 466 ? -10.766 19.578 20.469 1 94.12 466 MET B O 1
ATOM 9530 N N . GLY B 1 467 ? -8.617 18.969 20.172 1 91.56 467 GLY B N 1
ATOM 9531 C CA . GLY B 1 467 ? -8.961 18.109 19.047 1 91.56 467 GLY B CA 1
ATOM 9532 C C . GLY B 1 467 ? -8.336 16.719 19.141 1 91.56 467 GLY B C 1
ATOM 9533 O O . GLY B 1 467 ? -7.91 16.297 20.203 1 91.56 467 GLY B O 1
ATOM 9534 N N . VAL B 1 468 ? -8.461 16 18 1 88.62 468 VAL B N 1
ATOM 9535 C CA . VAL B 1 468 ? -7.914 14.656 17.922 1 88.62 468 VAL B CA 1
ATOM 9536 C C . VAL B 1 468 ? -6.68 14.656 17.016 1 88.62 468 VAL B C 1
ATOM 9538 O O . VAL B 1 468 ? -6.734 15.133 15.883 1 88.62 468 VAL B O 1
ATOM 9541 N N . GLY B 1 469 ? -5.594 14.234 17.625 1 89.06 469 GLY B N 1
ATOM 9542 C CA . GLY B 1 469 ? -4.371 14.109 16.844 1 89.06 469 GLY B CA 1
ATOM 9543 C C . GLY B 1 469 ? -4.184 12.727 16.25 1 89.06 469 GLY B C 1
ATOM 9544 O O . GLY B 1 469 ? -4.891 11.789 16.609 1 89.06 469 GLY B O 1
ATOM 9545 N N . PRO B 1 470 ? -3.18 12.594 15.359 1 90.19 470 PRO B N 1
ATOM 9546 C CA . PRO B 1 470 ? -2.906 11.289 14.758 1 90.19 470 PRO B CA 1
ATOM 9547 C C . PRO B 1 470 ? -2.502 10.234 15.797 1 90.19 470 PRO B C 1
ATOM 9549 O O . PRO B 1 470 ? -1.765 10.547 16.734 1 90.19 470 PRO B O 1
ATOM 9552 N N . THR B 1 471 ? -2.953 9 15.586 1 91.06 471 THR B N 1
ATOM 9553 C CA . THR B 1 471 ? -2.67 7.949 16.562 1 91.06 471 THR B CA 1
ATOM 9554 C C . THR B 1 471 ? -1.841 6.84 15.922 1 91.06 471 THR B C 1
ATOM 9556 O O . THR B 1 471 ? -1.574 5.816 16.562 1 91.06 471 THR B O 1
ATOM 9559 N N . THR B 1 472 ? -1.472 6.988 14.672 1 90.94 472 THR B N 1
ATOM 9560 C CA . THR B 1 472 ? -0.604 6.023 14 1 90.94 472 THR B CA 1
ATOM 9561 C C . THR B 1 472 ? 0.585 6.723 13.352 1 90.94 472 THR B C 1
ATOM 9563 O O . THR B 1 472 ? 0.556 7.938 13.141 1 90.94 472 THR B O 1
ATOM 9566 N N . LEU B 1 473 ? 1.538 5.961 13.039 1 93.12 473 LEU B N 1
ATOM 9567 C CA . LEU B 1 473 ? 2.719 6.516 12.383 1 93.12 473 LEU B CA 1
ATOM 9568 C C . LEU B 1 473 ? 2.385 7.004 10.977 1 93.12 473 LEU B C 1
ATOM 9570 O O . LEU B 1 473 ? 2.877 8.047 10.547 1 93.12 473 LEU B O 1
ATOM 9574 N N . ALA B 1 474 ? 1.558 6.254 10.289 1 89.75 474 ALA B N 1
ATOM 9575 C CA . ALA B 1 474 ? 1.169 6.602 8.93 1 89.75 474 ALA B CA 1
ATOM 9576 C C . ALA B 1 474 ? 0.464 7.953 8.883 1 89.75 474 ALA B C 1
ATOM 9578 O O . ALA B 1 474 ? 0.752 8.781 8.016 1 89.75 474 ALA B O 1
ATOM 9579 N N . GLN B 1 475 ? -0.445 8.172 9.82 1 89 475 GLN B N 1
ATOM 9580 C CA . GLN B 1 475 ? -1.174 9.43 9.891 1 89 475 GLN B CA 1
ATOM 9581 C C . GLN B 1 475 ? -0.235 10.594 10.203 1 89 475 GLN B C 1
ATOM 9583 O O . GLN B 1 475 ? -0.391 11.688 9.656 1 89 475 GLN B O 1
ATOM 9588 N N . THR B 1 476 ? 0.716 10.328 11.062 1 93.69 476 THR B N 1
ATOM 9589 C CA . THR B 1 476 ? 1.67 11.359 11.461 1 93.69 476 THR B CA 1
ATOM 9590 C C . THR B 1 476 ? 2.553 11.758 10.281 1 93.69 476 THR B C 1
ATOM 9592 O O . THR B 1 476 ? 2.77 12.945 10.031 1 93.69 476 THR B O 1
ATOM 9595 N N . ILE B 1 477 ? 3.021 10.773 9.562 1 93.56 477 ILE B N 1
ATOM 9596 C CA . ILE B 1 477 ? 3.891 11.016 8.414 1 93.56 477 ILE B CA 1
ATOM 9597 C C . ILE B 1 477 ? 3.135 11.797 7.348 1 93.56 477 ILE B C 1
ATOM 9599 O O . ILE B 1 477 ? 3.662 12.758 6.781 1 93.56 477 ILE B O 1
ATOM 9603 N N . LEU B 1 478 ? 1.956 11.484 7.148 1 89.62 478 LEU B N 1
ATOM 9604 C CA . LEU B 1 478 ? 1.132 12.141 6.145 1 89.62 478 LEU B CA 1
ATOM 9605 C C . LEU B 1 478 ? 0.872 13.594 6.527 1 89.62 478 LEU B C 1
ATOM 9607 O O . LEU B 1 478 ? 0.97 14.492 5.688 1 89.62 478 LEU B O 1
ATOM 9611 N N . GLN B 1 479 ? 0.515 13.844 7.73 1 91 479 GLN B N 1
ATOM 9612 C CA . GLN B 1 479 ? 0.224 15.188 8.219 1 91 479 GLN B CA 1
ATOM 9613 C C . GLN B 1 479 ? 1.448 16.094 8.094 1 91 479 GLN B C 1
ATOM 9615 O O . GLN B 1 479 ? 1.351 17.219 7.598 1 91 479 GLN B O 1
ATOM 9620 N N . HIS B 1 480 ? 2.562 15.617 8.508 1 95 480 HIS B N 1
ATOM 9621 C CA . HIS B 1 480 ? 3.764 16.438 8.484 1 95 480 HIS B CA 1
ATOM 9622 C C . HIS B 1 480 ? 4.285 16.625 7.062 1 95 480 HIS B C 1
ATOM 9624 O O . HIS B 1 480 ? 4.93 17.625 6.758 1 95 480 HIS B O 1
ATOM 9630 N N . LYS B 1 481 ? 3.996 15.633 6.254 1 93.56 481 LYS B N 1
ATOM 9631 C CA . LYS B 1 481 ? 4.328 15.828 4.844 1 93.56 481 LYS B CA 1
ATOM 9632 C C . LYS B 1 481 ? 3.551 17 4.254 1 93.56 481 LYS B C 1
ATOM 9634 O O . LYS B 1 481 ? 4.125 17.859 3.588 1 93.56 481 LYS B O 1
ATOM 9639 N N . ARG B 1 482 ? 2.279 17.078 4.574 1 91 482 ARG B N 1
ATOM 9640 C CA . ARG B 1 482 ? 1.434 18.156 4.07 1 91 482 ARG B CA 1
ATOM 9641 C C . ARG B 1 482 ? 1.909 19.516 4.586 1 91 482 ARG B C 1
ATOM 9643 O O . ARG B 1 482 ? 1.996 20.484 3.824 1 91 482 ARG B O 1
ATOM 9650 N N . TRP B 1 483 ? 2.215 19.562 5.828 1 93.94 483 TRP B N 1
ATOM 9651 C CA . TRP B 1 483 ? 2.637 20.812 6.438 1 93.94 483 TRP B CA 1
ATOM 9652 C C . TRP B 1 483 ? 3.98 21.266 5.879 1 93.94 483 TRP B C 1
ATOM 9654 O O . TRP B 1 483 ? 4.152 22.438 5.527 1 93.94 483 TRP B O 1
ATOM 9664 N N . SER B 1 484 ? 4.898 20.312 5.836 1 96.25 484 SER B N 1
ATOM 9665 C CA . SER B 1 484 ? 6.234 20.688 5.379 1 96.25 484 SER B CA 1
ATOM 9666 C C . SER B 1 484 ? 6.23 21.047 3.896 1 96.25 484 SER B C 1
ATOM 9668 O O . SER B 1 484 ? 6.918 21.984 3.477 1 96.25 484 SER B O 1
ATOM 9670 N N . GLU B 1 485 ? 5.473 20.312 3.168 1 94.25 485 GLU B N 1
ATOM 9671 C CA . GLU B 1 485 ? 5.344 20.609 1.744 1 94.25 485 GLU B CA 1
ATOM 9672 C C . GLU B 1 485 ? 4.734 21.984 1.52 1 94.25 485 GLU B C 1
ATOM 9674 O O . GLU B 1 485 ? 5.23 22.766 0.704 1 94.25 485 GLU B O 1
ATOM 9679 N N . GLY B 1 486 ? 3.684 22.281 2.215 1 94.44 486 GLY B N 1
ATOM 9680 C CA . GLY B 1 486 ? 3.025 23.562 2.086 1 94.44 486 GLY B CA 1
ATOM 9681 C C . GLY B 1 486 ? 3.916 24.734 2.479 1 94.44 486 GLY B C 1
ATOM 9682 O O . GLY B 1 486 ? 3.982 25.734 1.766 1 94.44 486 GLY B O 1
ATOM 9683 N N . ASN B 1 487 ? 4.57 24.578 3.562 1 96.75 487 ASN B N 1
ATOM 9684 C CA . ASN B 1 487 ? 5.438 25.656 4.035 1 96.75 487 ASN B CA 1
ATOM 9685 C C . ASN B 1 487 ? 6.609 25.891 3.086 1 96.75 487 ASN B C 1
ATOM 9687 O O . ASN B 1 487 ? 7.008 27.031 2.852 1 96.75 487 ASN B O 1
ATOM 9691 N N . LEU B 1 488 ? 7.129 24.797 2.621 1 96.44 488 LEU B N 1
ATOM 9692 C CA . LEU B 1 488 ? 8.227 24.953 1.669 1 96.44 488 LEU B CA 1
ATOM 9693 C C . LEU B 1 488 ? 7.73 25.594 0.376 1 96.44 488 LEU B C 1
ATOM 9695 O O . LEU B 1 488 ? 8.445 26.391 -0.247 1 96.44 488 LEU B O 1
ATOM 9699 N N . SER B 1 489 ? 6.539 25.266 -0.011 1 94.31 489 SER B N 1
ATOM 9700 C CA . SER B 1 489 ? 5.957 25.859 -1.205 1 94.31 489 SER B CA 1
ATOM 9701 C C . SER B 1 489 ? 5.863 27.391 -1.068 1 94.31 489 SER B C 1
ATOM 9703 O O . SER B 1 489 ? 6.074 28.109 -2.039 1 94.31 489 SER B O 1
ATOM 9705 N N . ILE B 1 490 ? 5.5 27.828 0.085 1 95.62 490 ILE B N 1
ATOM 9706 C CA . ILE B 1 490 ? 5.453 29.266 0.346 1 95.62 490 ILE B CA 1
ATOM 9707 C C . ILE B 1 490 ? 6.852 29.859 0.206 1 95.62 490 ILE B C 1
ATOM 9709 O O . ILE B 1 490 ? 7.031 30.891 -0.443 1 95.62 490 ILE B O 1
ATOM 9713 N N . PHE B 1 491 ? 7.836 29.203 0.736 1 95.75 491 PHE B N 1
ATOM 9714 C CA . PHE B 1 491 ? 9.219 29.656 0.703 1 95.75 491 PHE B CA 1
ATOM 9715 C C . PHE B 1 491 ? 9.711 29.781 -0.733 1 95.75 491 PHE B C 1
ATOM 9717 O O . PHE B 1 491 ? 10.453 30.719 -1.063 1 95.75 491 PHE B O 1
ATOM 9724 N N . LEU B 1 492 ? 9.273 28.859 -1.548 1 94.19 492 LEU B N 1
ATOM 9725 C CA . LEU B 1 492 ? 9.789 28.812 -2.91 1 94.19 492 LEU B CA 1
ATOM 9726 C C . LEU B 1 492 ? 8.922 29.625 -3.855 1 94.19 492 LEU B C 1
ATOM 9728 O O . LEU B 1 492 ? 9.25 29.781 -5.035 1 94.19 492 LEU B O 1
ATOM 9732 N N . SER B 1 493 ? 7.906 30.266 -3.391 1 92.12 493 SER B N 1
ATOM 9733 C CA . SER B 1 493 ? 6.973 31 -4.227 1 92.12 493 SER B CA 1
ATOM 9734 C C . SER B 1 493 ? 7.23 32.5 -4.137 1 92.12 493 SER B C 1
ATOM 9736 O O . SER B 1 493 ? 8.203 32.938 -3.516 1 92.12 493 SER B O 1
ATOM 9738 N N . LYS B 1 494 ? 6.344 33.312 -4.785 1 91.69 494 LYS B N 1
ATOM 9739 C CA . LYS B 1 494 ? 6.426 34.75 -4.734 1 91.69 494 LYS B CA 1
ATOM 9740 C C . LYS B 1 494 ? 6.148 35.281 -3.328 1 91.69 494 LYS B C 1
ATOM 9742 O O . LYS B 1 494 ? 6.473 36.406 -3.008 1 91.69 494 LYS B O 1
ATOM 9747 N N . TYR B 1 495 ? 5.707 34.406 -2.482 1 93.06 495 TYR B N 1
ATOM 9748 C CA . TYR B 1 495 ? 5.348 34.812 -1.13 1 93.06 495 TYR B CA 1
ATOM 9749 C C . TYR B 1 495 ? 6.48 34.531 -0.153 1 93.06 495 TYR B C 1
ATOM 9751 O O . TYR B 1 495 ? 6.266 34.5 1.062 1 93.06 495 TYR B O 1
ATOM 9759 N N . ASN B 1 496 ? 7.629 34.25 -0.755 1 93.94 496 ASN B N 1
ATOM 9760 C CA . ASN B 1 496 ? 8.773 34.156 0.148 1 93.94 496 ASN B CA 1
ATOM 9761 C C . ASN B 1 496 ? 8.836 35.344 1.092 1 93.94 496 ASN B C 1
ATOM 9763 O O . ASN B 1 496 ? 8.945 36.5 0.645 1 93.94 496 ASN B O 1
ATOM 9767 N N . VAL B 1 497 ? 8.852 35.094 2.395 1 92.69 497 VAL B N 1
ATOM 9768 C CA . VAL B 1 497 ? 8.625 36.125 3.393 1 92.69 497 VAL B CA 1
ATOM 9769 C C . VAL B 1 497 ? 9.773 37.125 3.371 1 92.69 497 VAL B C 1
ATOM 9771 O O . VAL B 1 497 ? 9.594 38.312 3.688 1 92.69 497 VAL B O 1
ATOM 9774 N N . PHE B 1 498 ? 11.023 36.719 3.021 1 92.56 498 PHE B N 1
ATOM 9775 C CA . PHE B 1 498 ? 12.148 37.625 2.93 1 92.56 498 PHE B CA 1
ATOM 9776 C C . PHE B 1 498 ? 11.945 38.625 1.79 1 92.56 498 PHE B C 1
ATOM 9778 O O . PHE B 1 498 ? 12.414 39.75 1.86 1 92.56 498 PHE B O 1
ATOM 9785 N N . LEU B 1 499 ? 11.234 38.219 0.786 1 91.25 499 LEU B N 1
ATOM 9786 C CA . LEU B 1 499 ? 10.992 39.062 -0.371 1 91.25 499 LEU B CA 1
ATOM 9787 C C . LEU B 1 499 ? 9.641 39.75 -0.255 1 91.25 499 LEU B C 1
ATOM 9789 O O . LEU B 1 499 ? 9.57 41 -0.26 1 91.25 499 LEU B O 1
ATOM 9793 N N . PHE B 1 500 ? 8.625 39.031 -0.045 1 92 500 PHE B N 1
ATOM 9794 C CA . PHE B 1 500 ? 7.254 39.5 0.032 1 92 500 PHE B CA 1
ATOM 9795 C C . PHE B 1 500 ? 7.062 40.375 1.266 1 92 500 PHE B C 1
ATOM 9797 O O . PHE B 1 500 ? 6.301 41.344 1.235 1 92 500 PHE B O 1
ATOM 9804 N N . GLY B 1 501 ? 7.688 40.125 2.348 1 91.44 501 GLY B N 1
ATOM 9805 C CA . GLY B 1 501 ? 7.535 40.844 3.611 1 91.44 501 GLY B CA 1
ATOM 9806 C C . GLY B 1 501 ? 8.586 41.906 3.83 1 91.44 501 GLY B C 1
ATOM 9807 O O . GLY B 1 501 ? 8.57 42.594 4.844 1 91.44 501 GLY B O 1
ATOM 9808 N N . HIS B 1 502 ? 9.523 42 2.854 1 91.56 502 HIS B N 1
ATOM 9809 C CA . HIS B 1 502 ? 10.602 42.969 3.016 1 91.56 502 HIS B CA 1
ATOM 9810 C C . HIS B 1 502 ? 10.062 44.406 3.148 1 91.56 502 HIS B C 1
ATOM 9812 O O . HIS B 1 502 ? 9.297 44.844 2.293 1 91.56 502 HIS B O 1
ATOM 9818 N N . GLY B 1 503 ? 10.422 45 4.215 1 91.62 503 GLY B N 1
ATOM 9819 C CA . GLY B 1 503 ? 9.977 46.375 4.445 1 91.62 503 GLY B CA 1
ATOM 9820 C C . GLY B 1 503 ? 8.586 46.438 5.059 1 91.62 503 GLY B C 1
ATOM 9821 O O . GLY B 1 503 ? 8.148 47.531 5.484 1 91.62 503 GLY B O 1
ATOM 9822 N N . LYS B 1 504 ? 7.879 45.375 5.105 1 93.44 504 LYS B N 1
ATOM 9823 C CA . LYS B 1 504 ? 6.508 45.344 5.609 1 93.44 504 LYS B CA 1
ATOM 9824 C C . LYS B 1 504 ? 6.449 44.75 7.012 1 93.44 504 LYS B C 1
ATOM 9826 O O . LYS B 1 504 ? 5.543 45.062 7.785 1 93.44 504 LYS B O 1
ATOM 9831 N N . THR B 1 505 ? 7.234 43.812 7.254 1 94.75 505 THR B N 1
ATOM 9832 C CA . THR B 1 505 ? 7.344 43.188 8.57 1 94.75 505 THR B CA 1
ATOM 9833 C C . THR B 1 505 ? 8.789 43.188 9.062 1 94.75 505 THR B C 1
ATOM 9835 O O . THR B 1 505 ? 9.711 43.469 8.289 1 94.75 505 THR B O 1
ATOM 9838 N N . LYS B 1 506 ? 9 42.938 10.273 1 94.38 506 LYS B N 1
ATOM 9839 C CA . LYS B 1 506 ? 10.336 42.906 10.867 1 94.38 506 LYS B CA 1
ATOM 9840 C C . LYS B 1 506 ? 11.109 41.688 10.438 1 94.38 506 LYS B C 1
ATOM 9842 O O . LYS B 1 506 ? 10.516 40.625 10.18 1 94.38 506 LYS B O 1
ATOM 9847 N N . LEU B 1 507 ? 12.383 41.844 10.375 1 94.88 507 LEU B N 1
ATOM 9848 C CA . LEU B 1 507 ? 13.25 40.75 9.945 1 94.88 507 LEU B CA 1
ATOM 9849 C C . LEU B 1 507 ? 13.078 39.531 10.852 1 94.88 507 LEU B C 1
ATOM 9851 O O . LEU B 1 507 ? 13.031 38.406 10.367 1 94.88 507 LEU B O 1
ATOM 9855 N N . ARG B 1 508 ? 13.031 39.75 12.133 1 95.19 508 ARG B N 1
ATOM 9856 C CA . ARG B 1 508 ? 12.867 38.625 13.062 1 95.19 508 ARG B CA 1
ATOM 9857 C C . ARG B 1 508 ? 11.539 37.938 12.844 1 95.19 508 ARG B C 1
ATOM 9859 O O . ARG B 1 508 ? 11.438 36.719 13.031 1 95.19 508 ARG B O 1
ATOM 9866 N N . HIS B 1 509 ? 10.555 38.75 12.484 1 96.12 509 HIS B N 1
ATOM 9867 C CA . HIS B 1 509 ? 9.25 38.156 12.164 1 96.12 509 HIS B CA 1
ATOM 9868 C C . HIS B 1 509 ? 9.328 37.312 10.906 1 96.12 509 HIS B C 1
ATOM 9870 O O . HIS B 1 509 ? 8.734 36.219 10.859 1 96.12 509 HIS B O 1
ATOM 9876 N N . GLN B 1 510 ? 10.07 37.781 9.945 1 96.69 510 GLN B N 1
ATOM 9877 C CA . GLN B 1 510 ? 10.273 37.031 8.711 1 96.69 510 GLN B CA 1
ATOM 9878 C C . GLN B 1 510 ? 10.977 35.688 8.992 1 96.69 510 GLN B C 1
ATOM 9880 O O . GLN B 1 510 ? 10.586 34.656 8.445 1 96.69 510 GLN B O 1
ATOM 9885 N N . MET B 1 511 ? 11.953 35.75 9.828 1 96.44 511 MET B N 1
ATOM 9886 C CA . MET B 1 511 ? 12.672 34.531 10.203 1 96.44 511 MET B CA 1
ATOM 9887 C C . MET B 1 511 ? 11.742 33.562 10.922 1 96.44 511 MET B C 1
ATOM 9889 O O . MET B 1 511 ? 11.883 32.344 10.773 1 96.44 511 MET B O 1
ATOM 9893 N N . GLY B 1 512 ? 10.828 34.125 11.695 1 95.88 512 GLY B N 1
ATOM 9894 C CA . GLY B 1 512 ? 9.852 33.281 12.367 1 95.88 512 GLY B CA 1
ATOM 9895 C C . GLY B 1 512 ? 9.055 32.406 11.406 1 95.88 512 GLY B C 1
ATOM 9896 O O . GLY B 1 512 ? 8.828 31.219 11.664 1 95.88 512 GLY B O 1
ATOM 9897 N N . TYR B 1 513 ? 8.648 32.938 10.297 1 96.75 513 TYR B N 1
ATOM 9898 C CA . TYR B 1 513 ? 7.934 32.188 9.266 1 96.75 513 TYR B CA 1
ATOM 9899 C C . TYR B 1 513 ? 8.82 31.094 8.664 1 96.75 513 TYR B C 1
ATOM 9901 O O . TYR B 1 513 ? 8.344 30.016 8.297 1 96.75 513 TYR B O 1
ATOM 9909 N N . HIS B 1 514 ? 10.078 31.391 8.586 1 96.5 514 HIS B N 1
ATOM 9910 C CA . HIS B 1 514 ? 10.984 30.484 7.887 1 96.5 514 HIS B CA 1
ATOM 9911 C C . HIS B 1 514 ? 11.398 29.312 8.773 1 96.5 514 HIS B C 1
ATOM 9913 O O . HIS B 1 514 ? 11.969 28.328 8.297 1 96.5 514 HIS B O 1
ATOM 9919 N N . ILE B 1 515 ? 11.133 29.406 10.102 1 96.75 515 ILE B N 1
ATOM 9920 C CA . ILE B 1 515 ? 11.312 28.219 10.93 1 96.75 515 ILE B CA 1
ATOM 9921 C C . ILE B 1 515 ? 10.531 27.047 10.336 1 96.75 515 ILE B C 1
ATOM 9923 O O . ILE B 1 515 ? 11.047 25.938 10.242 1 96.75 515 ILE B O 1
ATOM 9927 N N . TYR B 1 516 ? 9.344 27.281 9.852 1 96.69 516 TYR B N 1
ATOM 9928 C CA . TYR B 1 516 ? 8.484 26.25 9.289 1 96.69 516 TYR B CA 1
ATOM 9929 C C . TYR B 1 516 ? 8.711 26.109 7.785 1 96.69 516 TYR B C 1
ATOM 9931 O O . TYR B 1 516 ? 8.672 25 7.246 1 96.69 516 TYR B O 1
ATOM 9939 N N . GLY B 1 517 ? 9.008 27.234 7.152 1 96.69 517 GLY B N 1
ATOM 9940 C CA . GLY B 1 517 ? 9.266 27.203 5.723 1 96.69 517 GLY B CA 1
ATOM 9941 C C . GLY B 1 517 ? 10.445 26.328 5.348 1 96.69 517 GLY B C 1
ATOM 9942 O O . GLY B 1 517 ? 10.5 25.781 4.242 1 96.69 517 GLY B O 1
ATOM 9943 N N . LEU B 1 518 ? 11.344 26.125 6.305 1 97.06 518 LEU B N 1
ATOM 9944 C CA . LEU B 1 518 ? 12.57 25.391 6.004 1 97.06 518 LEU B CA 1
ATOM 9945 C C . LEU B 1 518 ? 12.57 24.031 6.699 1 97.06 518 LEU B C 1
ATOM 9947 O O . LEU B 1 518 ? 13.625 23.391 6.828 1 97.06 518 LEU B O 1
ATOM 9951 N N . TRP B 1 519 ? 11.43 23.562 7.141 1 97 519 TRP B N 1
ATOM 9952 C CA . TRP B 1 519 ? 11.32 22.234 7.711 1 97 519 TRP B CA 1
ATOM 9953 C C . TRP B 1 519 ? 11.812 21.172 6.723 1 97 519 TRP B C 1
ATOM 9955 O O . TRP B 1 519 ? 12.656 20.344 7.062 1 97 519 TRP B O 1
ATOM 9965 N N . ALA B 1 520 ? 11.336 21.25 5.512 1 97 520 ALA B N 1
ATOM 9966 C CA . ALA B 1 520 ? 11.547 20.203 4.516 1 97 520 ALA B CA 1
ATOM 9967 C C . ALA B 1 520 ? 13.023 20.094 4.129 1 97 520 ALA B C 1
ATOM 9969 O O . ALA B 1 520 ? 13.586 19 4.105 1 97 520 ALA B O 1
ATOM 9970 N N . PRO B 1 521 ? 13.742 21.188 3.891 1 96.62 521 PRO B N 1
ATOM 9971 C CA . PRO B 1 521 ? 15.141 21.094 3.465 1 96.62 521 PRO B CA 1
ATOM 9972 C C . PRO B 1 521 ? 16.047 20.5 4.539 1 96.62 521 PRO B C 1
ATOM 9974 O O . PRO B 1 521 ? 17.156 20.047 4.234 1 96.62 521 PRO B O 1
ATOM 9977 N N . ASN B 1 522 ? 15.625 20.5 5.789 1 97.31 522 ASN B N 1
ATOM 9978 C CA . ASN B 1 522 ? 16.406 19.875 6.844 1 97.31 522 ASN B CA 1
ATOM 9979 C C . ASN B 1 522 ? 16.609 18.391 6.594 1 97.31 522 ASN B C 1
ATOM 9981 O O . ASN B 1 522 ? 17.5 17.766 7.16 1 97.31 522 ASN B O 1
ATOM 9985 N N . SER B 1 523 ? 15.719 17.828 5.789 1 97.31 523 SER B N 1
ATOM 9986 C CA . SER B 1 523 ? 15.781 16.406 5.496 1 97.31 523 SER B CA 1
ATOM 9987 C C . SER B 1 523 ? 17.109 16.031 4.84 1 97.31 523 SER B C 1
ATOM 9989 O O . SER B 1 523 ? 17.688 14.992 5.164 1 97.31 523 SER B O 1
ATOM 9991 N N . LEU B 1 524 ? 17.641 16.875 3.961 1 95.75 524 LEU B N 1
ATOM 9992 C CA . LEU B 1 524 ? 18.859 16.578 3.215 1 95.75 524 LEU B CA 1
ATOM 9993 C C . LEU B 1 524 ? 20.078 16.516 4.148 1 95.75 524 LEU B C 1
ATOM 9995 O O . LEU B 1 524 ? 20.875 15.578 4.078 1 95.75 524 LEU B O 1
ATOM 9999 N N . ALA B 1 525 ? 20.172 17.5 5.004 1 97 525 ALA B N 1
ATOM 10000 C CA . ALA B 1 525 ? 21.266 17.516 5.961 1 97 525 ALA B CA 1
ATOM 10001 C C . ALA B 1 525 ? 21.172 16.344 6.93 1 97 525 ALA B C 1
ATOM 10003 O O . ALA B 1 525 ? 22.172 15.734 7.285 1 97 525 ALA B O 1
ATOM 10004 N N . THR B 1 526 ? 19.969 16.031 7.348 1 97.31 526 THR B N 1
ATOM 10005 C CA . THR B 1 526 ? 19.766 14.938 8.297 1 97.31 526 THR B CA 1
ATOM 10006 C C . THR B 1 526 ? 20.109 13.594 7.652 1 97.31 526 THR B C 1
ATOM 10008 O O . THR B 1 526 ? 20.766 12.758 8.273 1 97.31 526 THR B O 1
ATOM 10011 N N . LEU B 1 527 ? 19.656 13.406 6.445 1 95.94 527 LEU B N 1
ATOM 10012 C CA . LEU B 1 527 ? 19.969 12.172 5.73 1 95.94 527 LEU B CA 1
ATOM 10013 C C . LEU B 1 527 ? 21.469 12 5.582 1 95.94 527 LEU B C 1
ATOM 10015 O O . LEU B 1 527 ? 22 10.898 5.75 1 95.94 527 LEU B O 1
ATOM 10019 N N . TYR B 1 528 ? 22.156 13.094 5.262 1 95.5 528 TYR B N 1
ATOM 10020 C CA . TYR B 1 528 ? 23.609 13.031 5.137 1 95.5 528 TYR B CA 1
ATOM 10021 C C . TYR B 1 528 ? 24.25 12.625 6.457 1 95.5 528 TYR B C 1
ATOM 10023 O O . TYR B 1 528 ? 25.141 11.773 6.48 1 95.5 528 TYR B O 1
ATOM 10031 N N . TYR B 1 529 ? 23.719 13.18 7.547 1 94.94 529 TYR B N 1
ATOM 10032 C CA . TYR B 1 529 ? 24.312 12.984 8.859 1 94.94 529 TYR B CA 1
ATOM 10033 C C . TYR B 1 529 ? 24.078 11.57 9.375 1 94.94 529 TYR B C 1
ATOM 10035 O O . TYR B 1 529 ? 24.875 11.039 10.148 1 94.94 529 TYR B O 1
ATOM 10043 N N . VAL B 1 530 ? 23.031 10.93 8.93 1 95.88 530 VAL B N 1
ATOM 10044 C CA . VAL B 1 530 ? 22.703 9.625 9.492 1 95.88 530 VAL B CA 1
ATOM 10045 C C . VAL B 1 530 ? 23.25 8.523 8.586 1 95.88 530 VAL B C 1
ATOM 10047 O O . VAL B 1 530 ? 23.391 7.371 9.008 1 95.88 530 VAL B O 1
ATOM 10050 N N . ILE B 1 531 ? 23.656 8.867 7.359 1 95.44 531 ILE B N 1
ATOM 10051 C CA . ILE B 1 531 ? 24.094 7.84 6.426 1 95.44 531 ILE B CA 1
ATOM 10052 C C . ILE B 1 531 ? 25.609 7.879 6.297 1 95.44 531 ILE B C 1
ATOM 10054 O O . ILE B 1 531 ? 26.297 6.879 6.539 1 95.44 531 ILE B O 1
ATOM 10058 N N . ILE B 1 532 ? 26.203 9.031 6.062 1 95.38 532 ILE B N 1
ATOM 10059 C CA . ILE B 1 532 ? 27.594 9.156 5.641 1 95.38 532 ILE B CA 1
ATOM 10060 C C . ILE B 1 532 ? 28.516 8.844 6.812 1 95.38 532 ILE B C 1
ATOM 10062 O O . ILE B 1 532 ? 29.453 8.062 6.676 1 95.38 532 ILE B O 1
ATOM 10066 N N . PRO B 1 533 ? 28.281 9.43 8.016 1 95.44 533 PRO B N 1
ATOM 10067 C CA . PRO B 1 533 ? 29.172 9.094 9.133 1 95.44 533 PRO B CA 1
ATOM 10068 C C . PRO B 1 533 ? 29.125 7.605 9.484 1 95.44 533 PRO B C 1
ATOM 10070 O O . PRO B 1 533 ? 30.141 7.031 9.883 1 95.44 533 PRO B O 1
ATOM 10073 N N . SER B 1 534 ? 27.984 6.992 9.367 1 95.25 534 SER B N 1
ATOM 10074 C CA . SER B 1 534 ? 27.859 5.566 9.656 1 95.25 534 SER B CA 1
ATOM 10075 C C . SER B 1 534 ? 28.609 4.727 8.625 1 95.25 534 SER B C 1
ATOM 10077 O O . SER B 1 534 ? 29.281 3.766 8.984 1 95.25 534 SER B O 1
ATOM 10079 N N . LEU B 1 535 ? 28.453 5.07 7.367 1 93.19 535 LEU B N 1
ATOM 10080 C CA . LEU B 1 535 ? 29.203 4.371 6.328 1 93.19 535 LEU B CA 1
ATOM 10081 C C . LEU B 1 535 ? 30.703 4.555 6.516 1 93.19 535 LEU B C 1
ATOM 10083 O O . LEU B 1 535 ? 31.484 3.621 6.301 1 93.19 535 LEU B O 1
ATOM 10087 N N . ALA B 1 536 ? 31.125 5.758 6.898 1 92.81 536 ALA B N 1
ATOM 10088 C CA . ALA B 1 536 ? 32.531 6.055 7.152 1 92.81 536 ALA B CA 1
ATOM 10089 C C . ALA B 1 536 ? 33.062 5.262 8.344 1 92.81 536 ALA B C 1
ATOM 10091 O O . ALA B 1 536 ? 34.219 4.855 8.367 1 92.81 536 ALA B O 1
ATOM 10092 N N . LEU B 1 537 ? 32.188 5.086 9.336 1 92.31 537 LEU B N 1
ATOM 10093 C CA . LEU B 1 537 ? 32.531 4.25 10.484 1 92.31 537 LEU B CA 1
ATOM 10094 C C . LEU B 1 537 ? 32.844 2.822 10.039 1 92.31 537 LEU B C 1
ATOM 10096 O O . LEU B 1 537 ? 33.812 2.225 10.492 1 92.31 537 LEU B O 1
ATOM 10100 N N . LEU B 1 538 ? 32.062 2.311 9.188 1 89.38 538 LEU B N 1
ATOM 10101 C CA . LEU B 1 538 ? 32.25 0.953 8.688 1 89.38 538 LEU B CA 1
ATOM 10102 C C . LEU B 1 538 ? 33.531 0.838 7.883 1 89.38 538 LEU B C 1
ATOM 10104 O O . LEU B 1 538 ? 34.25 -0.166 7.977 1 89.38 538 LEU B O 1
ATOM 10108 N N . LYS B 1 539 ? 33.812 1.827 7.105 1 87.88 539 LYS B N 1
ATOM 10109 C CA . LYS B 1 539 ? 35.031 1.822 6.273 1 87.88 539 LYS B CA 1
ATOM 10110 C C . LYS B 1 539 ? 36.25 2.154 7.098 1 87.88 539 LYS B C 1
ATOM 10112 O O . LYS B 1 539 ? 37.375 1.829 6.703 1 87.88 539 LYS B O 1
ATOM 10117 N N . GLY B 1 540 ? 36.125 2.957 8.234 1 86.38 540 GLY B N 1
ATOM 10118 C CA . GLY B 1 540 ? 37.219 3.373 9.086 1 86.38 540 GLY B CA 1
ATOM 10119 C C . GLY B 1 540 ? 37.75 4.75 8.734 1 86.38 540 GLY B C 1
ATOM 10120 O O . GLY B 1 540 ? 38.938 5.055 9 1 86.38 540 GLY B O 1
ATOM 10121 N N . THR B 1 541 ? 36.938 5.562 8.117 1 89.81 541 THR B N 1
ATOM 10122 C CA . THR B 1 541 ? 37.312 6.918 7.742 1 89.81 541 THR B CA 1
ATOM 10123 C C . THR B 1 541 ? 36.844 7.922 8.789 1 89.81 541 THR B C 1
ATOM 10125 O O . THR B 1 541 ? 35.625 8.148 8.945 1 89.81 541 THR B O 1
ATOM 10128 N N . PRO B 1 542 ? 37.688 8.562 9.516 1 91.12 542 PRO B N 1
ATOM 10129 C CA . PRO B 1 542 ? 37.281 9.523 10.539 1 91.12 542 PRO B CA 1
ATOM 10130 C C . PRO B 1 542 ? 36.781 10.836 9.938 1 91.12 542 PRO B C 1
ATOM 10132 O O . PRO B 1 542 ? 37.406 11.391 9.031 1 91.12 542 PRO B O 1
ATOM 10135 N N . LEU B 1 543 ? 35.688 11.289 10.438 1 93.69 543 LEU B N 1
ATOM 10136 C CA . LEU B 1 543 ? 35.094 12.531 9.945 1 93.69 543 LEU B CA 1
ATOM 10137 C C . LEU B 1 543 ? 35.031 13.578 11.047 1 93.69 543 LEU B C 1
ATOM 10139 O O . LEU B 1 543 ? 34.594 14.711 10.812 1 93.69 543 LEU B O 1
ATOM 10143 N N . PHE B 1 544 ? 35.438 13.258 12.25 1 94.44 544 PHE B N 1
ATOM 10144 C CA . PHE B 1 544 ? 35.438 14.148 13.406 1 94.44 544 PHE B CA 1
ATOM 10145 C C . PHE B 1 544 ? 36.812 14.211 14.047 1 94.44 544 PHE B C 1
ATOM 10147 O O . PHE B 1 544 ? 37.688 13.375 13.758 1 94.44 544 PHE B O 1
ATOM 10154 N N . PRO B 1 545 ? 37 15.242 14.859 1 93.19 545 PRO B N 1
ATOM 10155 C CA . PRO B 1 545 ? 38.281 15.297 15.547 1 93.19 545 PRO B CA 1
ATOM 10156 C C . PRO B 1 545 ? 38.469 14.141 16.531 1 93.19 545 PRO B C 1
ATOM 10158 O O . PRO B 1 545 ? 37.5 13.609 17.062 1 93.19 545 PRO B O 1
ATOM 10161 N N . GLU B 1 546 ? 39.75 13.828 16.734 1 91.06 546 GLU B N 1
ATOM 10162 C CA . GLU B 1 546 ? 40.094 12.812 17.719 1 91.06 546 GLU B CA 1
ATOM 10163 C C . GLU B 1 546 ? 39.656 13.258 19.125 1 91.06 546 GLU B C 1
ATOM 10165 O O . GLU B 1 546 ? 39.688 14.445 19.438 1 91.06 546 GLU B O 1
ATOM 10170 N N . ILE B 1 547 ? 39.344 12.352 19.969 1 89.31 547 ILE B N 1
ATOM 10171 C CA . ILE B 1 547 ? 38.875 12.648 21.312 1 89.31 547 ILE B CA 1
ATOM 10172 C C . ILE B 1 547 ? 39.969 13.289 22.141 1 89.31 547 ILE B C 1
ATOM 10174 O O . ILE B 1 547 ? 39.719 14.086 23.047 1 89.31 547 ILE B O 1
ATOM 10178 N N . THR B 1 548 ? 41.25 12.961 21.75 1 89.19 548 THR B N 1
ATOM 10179 C CA . THR B 1 548 ? 42.406 13.484 22.5 1 89.19 548 THR B CA 1
ATOM 10180 C C . THR B 1 548 ? 42.75 14.883 22 1 89.19 548 THR B C 1
ATOM 10182 O O . THR B 1 548 ? 43.5 15.609 22.672 1 89.19 548 THR B O 1
ATOM 10185 N N . SER B 1 549 ? 42.156 15.188 20.922 1 92.5 549 SER B N 1
ATOM 10186 C CA . SER B 1 549 ? 42.406 16.516 20.375 1 92.5 549 SER B CA 1
ATOM 10187 C C . SER B 1 549 ? 41.562 17.578 21.078 1 92.5 549 SER B C 1
ATOM 10189 O O . SER B 1 549 ? 40.375 17.328 21.391 1 92.5 549 SER B O 1
ATOM 10191 N N . PRO B 1 550 ? 42.094 18.719 21.359 1 93.38 550 PRO B N 1
ATOM 10192 C CA . PRO B 1 550 ? 41.312 19.812 21.953 1 93.38 550 PRO B CA 1
ATOM 10193 C C . PRO B 1 550 ? 40.188 20.297 21.031 1 93.38 550 PRO B C 1
ATOM 10195 O O . PRO B 1 550 ? 39.219 20.891 21.516 1 93.38 550 PRO B O 1
ATOM 10198 N N . TRP B 1 551 ? 40.25 19.984 19.844 1 94.69 551 TRP B N 1
ATOM 10199 C CA . TRP B 1 551 ? 39.25 20.438 18.875 1 94.69 551 TRP B CA 1
ATOM 10200 C C . TRP B 1 551 ? 37.938 19.656 19.031 1 94.69 551 TRP B C 1
ATOM 10202 O O . TRP B 1 551 ? 36.938 20.016 18.438 1 94.69 551 TRP B O 1
ATOM 10212 N N . ILE B 1 552 ? 37.938 18.688 19.891 1 95.19 552 ILE B N 1
ATOM 10213 C CA . ILE B 1 552 ? 36.688 17.922 20.141 1 95.19 552 ILE B CA 1
ATOM 10214 C C . ILE B 1 552 ? 35.781 18.719 21.047 1 95.19 552 ILE B C 1
ATOM 10216 O O . ILE B 1 552 ? 34.562 18.484 21.062 1 95.19 552 ILE B O 1
ATOM 10220 N N . ALA B 1 553 ? 36.312 19.688 21.719 1 96 553 ALA B N 1
ATOM 10221 C CA . ALA B 1 553 ? 35.562 20.422 22.75 1 96 553 ALA B CA 1
ATOM 10222 C C . ALA B 1 553 ? 34.375 21.141 22.172 1 96 553 ALA B C 1
ATOM 10224 O O . ALA B 1 553 ? 33.25 21.047 22.688 1 96 553 ALA B O 1
ATOM 10225 N N . PRO B 1 554 ? 34.531 21.891 21.062 1 96.5 554 PRO B N 1
ATOM 10226 C CA . PRO B 1 554 ? 33.375 22.547 20.5 1 96.5 554 PRO B CA 1
ATOM 10227 C C . PRO B 1 554 ? 32.281 21.562 20.047 1 96.5 554 PRO B C 1
ATOM 10229 O O . PRO B 1 554 ? 31.094 21.844 20.188 1 96.5 554 PRO B O 1
ATOM 10232 N N . PHE B 1 555 ? 32.688 20.453 19.531 1 96.25 555 PHE B N 1
ATOM 10233 C CA . PHE B 1 555 ? 31.75 19.453 19.062 1 96.25 555 PHE B CA 1
ATOM 10234 C C . PHE B 1 555 ? 30.953 18.875 20.219 1 96.25 555 PHE B C 1
ATOM 10236 O O . PHE B 1 555 ? 29.719 18.781 20.156 1 96.25 555 PHE B O 1
ATOM 10243 N N . VAL B 1 556 ? 31.609 18.531 21.281 1 95.81 556 VAL B N 1
ATOM 10244 C CA . VAL B 1 556 ? 30.969 17.969 22.453 1 95.81 556 VAL B CA 1
ATOM 10245 C C . VAL B 1 556 ? 30.094 19.016 23.125 1 95.81 556 VAL B C 1
ATOM 10247 O O . VAL B 1 556 ? 28.984 18.719 23.578 1 95.81 556 VAL B O 1
ATOM 10250 N N . TYR B 1 557 ? 30.641 20.219 23.156 1 96.94 557 TYR B N 1
ATOM 10251 C CA . TYR B 1 557 ? 29.906 21.312 23.797 1 96.94 557 TYR B CA 1
ATOM 10252 C C . TYR B 1 557 ? 28.578 21.562 23.078 1 96.94 557 TYR B C 1
ATOM 10254 O O . TYR B 1 557 ? 27.516 21.594 23.719 1 96.94 557 TYR B O 1
ATOM 10262 N N . VAL B 1 558 ? 28.609 21.781 21.812 1 96.5 558 VAL B N 1
ATOM 10263 C CA . VAL B 1 558 ? 27.406 22.078 21.047 1 96.5 558 VAL B CA 1
ATOM 10264 C C . VAL B 1 558 ? 26.422 20.922 21.141 1 96.5 558 VAL B C 1
ATOM 10266 O O . VAL B 1 558 ? 25.219 21.141 21.328 1 96.5 558 VAL B O 1
ATOM 10269 N N . PHE B 1 559 ? 26.938 19.703 21.094 1 94.81 559 PHE B N 1
ATOM 10270 C CA . PHE B 1 559 ? 26.094 18.531 21.188 1 94.81 559 PHE B CA 1
ATOM 10271 C C . PHE B 1 559 ? 25.391 18.469 22.531 1 94.81 559 PHE B C 1
ATOM 10273 O O . PHE B 1 559 ? 24.172 18.312 22.594 1 94.81 559 PHE B O 1
ATOM 10280 N N . CYS B 1 560 ? 26.094 18.594 23.578 1 95.88 560 CYS B N 1
ATOM 10281 C CA . CYS B 1 560 ? 25.547 18.453 24.922 1 95.88 560 CYS B CA 1
ATOM 10282 C C . CYS B 1 560 ? 24.609 19.609 25.266 1 95.88 560 CYS B C 1
ATOM 10284 O O . CYS B 1 560 ? 23.5 19.391 25.766 1 95.88 560 CYS B O 1
ATOM 10286 N N . VAL B 1 561 ? 25.031 20.797 24.953 1 95.81 561 VAL B N 1
ATOM 10287 C CA . VAL B 1 561 ? 24.25 21.984 25.344 1 95.81 561 VAL B CA 1
ATOM 10288 C C . VAL B 1 561 ? 22.969 22.047 24.531 1 95.81 561 VAL B C 1
ATOM 10290 O O . VAL B 1 561 ? 21.906 22.406 25.062 1 95.81 561 VAL B O 1
ATOM 10293 N N . LYS B 1 562 ? 23.047 21.75 23.328 1 94.12 562 LYS B N 1
ATOM 10294 C CA . LYS B 1 562 ? 21.844 21.781 22.484 1 94.12 562 LYS B CA 1
ATOM 10295 C C . LYS B 1 562 ? 20.828 20.734 22.938 1 94.12 562 LYS B C 1
ATOM 10297 O O . LYS B 1 562 ? 19.625 21.016 23 1 94.12 562 LYS B O 1
ATOM 10302 N N . ASN B 1 563 ? 21.281 19.531 23.266 1 94.25 563 ASN B N 1
ATOM 10303 C CA . ASN B 1 563 ? 20.359 18.484 23.703 1 94.25 563 ASN B CA 1
ATOM 10304 C C . ASN B 1 563 ? 19.812 18.766 25.109 1 94.25 563 ASN B C 1
ATOM 10306 O O . ASN B 1 563 ? 18.656 18.484 25.391 1 94.25 563 ASN B O 1
ATOM 10310 N N . MET B 1 564 ? 20.641 19.359 25.906 1 95.62 564 MET B N 1
ATOM 10311 C CA . MET B 1 564 ? 20.188 19.719 27.25 1 95.62 564 MET B CA 1
ATOM 10312 C C . MET B 1 564 ? 19.141 20.828 27.188 1 95.62 564 MET B C 1
ATOM 10314 O O . MET B 1 564 ? 18.156 20.797 27.938 1 95.62 564 MET B O 1
ATOM 10318 N N . TYR B 1 565 ? 19.406 21.734 26.391 1 94.5 565 TYR B N 1
ATOM 10319 C CA . TYR B 1 565 ? 18.438 22.812 26.25 1 94.5 565 TYR B CA 1
ATOM 10320 C C . TYR B 1 565 ? 17.125 22.312 25.641 1 94.5 565 TYR B C 1
ATOM 10322 O O . TYR B 1 565 ? 16.047 22.734 26.047 1 94.5 565 TYR B O 1
ATOM 10330 N N . SER B 1 566 ? 17.266 21.484 24.656 1 94.56 566 SER B N 1
ATOM 10331 C CA . SER B 1 566 ? 16.078 20.875 24.062 1 94.56 566 SER B CA 1
ATOM 10332 C C . SER B 1 566 ? 15.258 20.125 25.109 1 94.56 566 SER B C 1
ATOM 10334 O O . SER B 1 566 ? 14.023 20.219 25.125 1 94.56 566 SER B O 1
ATOM 10336 N N . LEU B 1 567 ? 15.922 19.375 25.969 1 96.38 567 LEU B N 1
ATOM 10337 C CA . LEU B 1 567 ? 15.25 18.656 27.047 1 96.38 567 LEU B CA 1
ATOM 10338 C C . LEU B 1 567 ? 14.594 19.625 28.016 1 96.38 567 LEU B C 1
ATOM 10340 O O . LEU B 1 567 ? 13.453 19.422 28.438 1 96.38 567 LEU B O 1
ATOM 10344 N N . TYR B 1 568 ? 15.305 20.688 28.312 1 94.75 568 TYR B N 1
ATOM 10345 C CA . TYR B 1 568 ? 14.781 21.688 29.219 1 94.75 568 TYR B CA 1
ATOM 10346 C C . TYR B 1 568 ? 13.523 22.328 28.656 1 94.75 568 TYR B C 1
ATOM 10348 O O . TYR B 1 568 ? 12.516 22.484 29.359 1 94.75 568 TYR B O 1
ATOM 10356 N N . GLU B 1 569 ? 13.57 22.688 27.422 1 92.81 569 GLU B N 1
ATOM 10357 C CA . GLU B 1 569 ? 12.43 23.312 26.766 1 92.81 569 GLU B CA 1
ATOM 10358 C C . GLU B 1 569 ? 11.234 22.375 26.719 1 92.81 569 GLU B C 1
ATOM 10360 O O . GLU B 1 569 ? 10.094 22.781 26.938 1 92.81 569 GLU B O 1
ATOM 10365 N N . ALA B 1 570 ? 11.492 21.109 26.453 1 95.19 570 ALA B N 1
ATOM 10366 C CA . ALA B 1 570 ? 10.422 20.109 26.375 1 95.19 570 ALA B CA 1
ATOM 10367 C C . ALA B 1 570 ? 9.766 19.906 27.734 1 95.19 570 ALA B C 1
ATOM 10369 O O . ALA B 1 570 ? 8.539 19.891 27.828 1 95.19 570 ALA B O 1
ATOM 10370 N N . LEU B 1 571 ? 10.578 19.797 28.75 1 95.5 571 LEU B N 1
ATOM 10371 C CA . LEU B 1 571 ? 10.055 19.578 30.094 1 95.5 571 LEU B CA 1
ATOM 10372 C C . LEU B 1 571 ? 9.305 20.812 30.609 1 95.5 571 LEU B C 1
ATOM 10374 O O . LEU B 1 571 ? 8.25 20.688 31.219 1 95.5 571 LEU B O 1
ATOM 10378 N N . SER B 1 572 ? 9.836 21.969 30.266 1 92.81 572 SER B N 1
ATOM 10379 C CA . SER B 1 572 ? 9.195 23.203 30.688 1 92.81 572 SER B CA 1
ATOM 10380 C C . SER B 1 572 ? 7.875 23.438 29.969 1 92.81 572 SER B C 1
ATOM 10382 O O . SER B 1 572 ? 6.992 24.125 30.469 1 92.81 572 SER B O 1
ATOM 10384 N N . SER B 1 573 ? 7.77 22.859 28.812 1 93.31 573 SER B N 1
ATOM 10385 C CA . SER B 1 573 ? 6.555 23.031 28.016 1 93.31 573 SER B CA 1
ATOM 10386 C C . SER B 1 573 ? 5.527 21.953 28.359 1 93.31 573 SER B C 1
ATOM 10388 O O . SER B 1 573 ? 4.434 21.938 27.797 1 93.31 573 SER B O 1
ATOM 10390 N N . GLY B 1 574 ? 5.895 21.016 29.234 1 91.12 574 GLY B N 1
ATOM 10391 C CA . GLY B 1 574 ? 4.91 20.078 29.719 1 91.12 574 GLY B CA 1
ATOM 10392 C C . GLY B 1 574 ? 5.145 18.656 29.219 1 91.12 574 GLY B C 1
ATOM 10393 O O . GLY B 1 574 ? 4.328 17.766 29.453 1 91.12 574 GLY B O 1
ATOM 10394 N N . ASP B 1 575 ? 6.238 18.422 28.562 1 93.88 575 ASP B N 1
ATOM 10395 C CA . ASP B 1 575 ? 6.555 17.078 28.094 1 93.88 575 ASP B CA 1
ATOM 10396 C C . ASP B 1 575 ? 7.168 16.234 29.203 1 93.88 575 ASP B C 1
ATOM 10398 O O . ASP B 1 575 ? 7.621 16.766 30.219 1 93.88 575 ASP B O 1
ATOM 10402 N N . THR B 1 576 ? 7.113 14.891 29.047 1 95.75 576 THR B N 1
ATOM 10403 C CA . THR B 1 576 ? 7.816 13.977 29.938 1 95.75 576 THR B CA 1
ATOM 10404 C C . THR B 1 576 ? 9.203 13.656 29.406 1 95.75 576 THR B C 1
ATOM 10406 O O . THR B 1 576 ? 9.516 13.961 28.25 1 95.75 576 THR B O 1
ATOM 10409 N N . LEU B 1 577 ? 10.062 13.141 30.25 1 96.19 577 LEU B N 1
ATOM 10410 C CA . LEU B 1 577 ? 11.391 12.727 29.812 1 96.19 577 LEU B CA 1
ATOM 10411 C C . LEU B 1 577 ? 11.297 11.703 28.688 1 96.19 577 LEU B C 1
ATOM 10413 O O . LEU B 1 577 ? 12 11.805 27.688 1 96.19 577 LEU B O 1
ATOM 10417 N N . LYS B 1 578 ? 10.414 10.727 28.891 1 95.88 578 LYS B N 1
ATOM 10418 C CA . LYS B 1 578 ? 10.195 9.719 27.844 1 95.88 578 LYS B CA 1
ATOM 10419 C C . LYS B 1 578 ? 9.57 10.352 26.609 1 95.88 578 LYS B C 1
ATOM 10421 O O . LYS B 1 578 ? 9.844 9.922 25.484 1 95.88 578 LYS B O 1
ATOM 10426 N N . GLY B 1 579 ? 8.727 11.305 26.875 1 96.06 579 GLY B N 1
ATOM 10427 C CA . GLY B 1 579 ? 8.141 12.031 25.75 1 96.06 579 GLY B CA 1
ATOM 10428 C C . GLY B 1 579 ? 9.164 12.766 24.906 1 96.06 579 GLY B C 1
ATOM 10429 O O . GLY B 1 579 ? 9.055 12.789 23.672 1 96.06 579 GLY B O 1
ATOM 10430 N N . TRP B 1 580 ? 10.133 13.336 25.594 1 96.62 580 TRP B N 1
ATOM 10431 C CA . TRP B 1 580 ? 11.211 14.008 24.875 1 96.62 580 TRP B CA 1
ATOM 10432 C C . TRP B 1 580 ? 12.023 13.016 24.047 1 96.62 580 TRP B C 1
ATOM 10434 O O . TRP B 1 580 ? 12.398 13.305 22.906 1 96.62 580 TRP B O 1
ATOM 10444 N N . TRP B 1 581 ? 12.273 11.844 24.625 1 95.94 581 TRP B N 1
ATOM 10445 C CA . TRP B 1 581 ? 13.016 10.805 23.922 1 95.94 581 TRP B CA 1
ATOM 10446 C C . TRP B 1 581 ? 12.258 10.344 22.688 1 95.94 581 TRP B C 1
ATOM 10448 O O . TRP B 1 581 ? 12.852 10.164 21.625 1 95.94 581 TRP B O 1
ATOM 10458 N N . ASN B 1 582 ? 10.953 10.148 22.844 1 96.44 582 ASN B N 1
ATOM 10459 C CA . ASN B 1 582 ? 10.117 9.805 21.688 1 96.44 582 ASN B CA 1
ATOM 10460 C C . ASN B 1 582 ? 10.125 10.906 20.641 1 96.44 582 ASN B C 1
ATOM 10462 O O . ASN B 1 582 ? 10.07 10.625 19.438 1 96.44 582 ASN B O 1
ATOM 10466 N N . GLY B 1 583 ? 10.203 12.094 21.172 1 95.88 583 GLY B N 1
ATOM 10467 C CA . GLY B 1 583 ? 10.281 13.227 20.281 1 95.88 583 GLY B CA 1
ATOM 10468 C C . GLY B 1 583 ? 11.523 13.219 19.406 1 95.88 583 GLY B C 1
ATOM 10469 O O . GLY B 1 583 ? 11.477 13.609 18.234 1 95.88 583 GLY B O 1
ATOM 10470 N N . GLN B 1 584 ? 12.672 12.75 19.969 1 95.81 584 GLN B N 1
ATOM 10471 C CA . GLN B 1 584 ? 13.898 12.641 19.188 1 95.81 584 GLN B CA 1
ATOM 10472 C C . GLN B 1 584 ? 13.75 11.602 18.078 1 95.81 584 GLN B C 1
ATOM 10474 O O . GLN B 1 584 ? 14.227 11.812 16.953 1 95.81 584 GLN B O 1
ATOM 10479 N N . ARG B 1 585 ? 13.109 10.562 18.406 1 96.56 585 ARG B N 1
ATOM 10480 C CA . ARG B 1 585 ? 12.852 9.523 17.406 1 96.56 585 ARG B CA 1
ATOM 10481 C C . ARG B 1 585 ? 12.008 10.062 16.266 1 96.56 585 ARG B C 1
ATOM 10483 O O . ARG B 1 585 ? 12.352 9.875 15.086 1 96.56 585 ARG B O 1
ATOM 10490 N N . MET B 1 586 ? 10.945 10.734 16.609 1 96.62 586 MET B N 1
ATOM 10491 C CA . MET B 1 586 ? 10.023 11.227 15.594 1 96.62 586 MET B CA 1
ATOM 10492 C C . MET B 1 586 ? 10.648 12.367 14.805 1 96.62 586 MET B C 1
ATOM 10494 O O . MET B 1 586 ? 10.312 12.578 13.633 1 96.62 586 MET B O 1
ATOM 10498 N N . TRP B 1 587 ? 11.57 13.07 15.508 1 96 587 TRP B N 1
ATOM 10499 C CA . TRP B 1 587 ? 12.352 14.086 14.805 1 96 587 TRP B CA 1
ATOM 10500 C C . TRP B 1 587 ? 13.133 13.477 13.656 1 96 587 TRP B C 1
ATOM 10502 O O . TRP B 1 587 ? 13.156 14.023 12.547 1 96 587 TRP B O 1
ATOM 10512 N N . LEU B 1 588 ? 13.688 12.375 13.859 1 96.62 588 LEU B N 1
ATOM 10513 C CA . LEU B 1 588 ? 14.438 11.656 12.844 1 96.62 588 LEU B CA 1
ATOM 10514 C C . LEU B 1 588 ? 13.508 11.102 11.766 1 96.62 588 LEU B C 1
ATOM 10516 O O . LEU B 1 588 ? 13.734 11.312 10.57 1 96.62 588 LEU B O 1
ATOM 10520 N N . VAL B 1 589 ? 12.414 10.5 12.156 1 96.88 589 VAL B N 1
ATOM 10521 C CA . VAL B 1 589 ? 11.484 9.844 11.242 1 96.88 589 VAL B CA 1
ATOM 10522 C C . VAL B 1 589 ? 10.859 10.875 10.305 1 96.88 589 VAL B C 1
ATOM 10524 O O . VAL B 1 589 ? 10.805 10.672 9.094 1 96.88 589 VAL B O 1
ATOM 10527 N N . LYS B 1 590 ? 10.406 12.008 10.859 1 97.25 590 LYS B N 1
ATOM 10528 C CA . LYS B 1 590 ? 9.773 13.047 10.055 1 97.25 590 LYS B CA 1
ATOM 10529 C C . LYS B 1 590 ? 10.742 13.602 9.008 1 97.25 590 LYS B C 1
ATOM 10531 O O . LYS B 1 590 ? 10.359 13.836 7.863 1 97.25 590 LYS B O 1
ATOM 10536 N N . ARG B 1 591 ? 11.961 13.75 9.359 1 97.38 591 ARG B N 1
ATOM 10537 C CA . ARG B 1 591 ? 12.93 14.398 8.477 1 97.38 591 ARG B CA 1
ATOM 10538 C C . ARG B 1 591 ? 13.375 13.445 7.367 1 97.38 591 ARG B C 1
ATOM 10540 O O . ARG B 1 591 ? 13.641 13.883 6.242 1 97.38 591 ARG B O 1
ATOM 10547 N N . ILE B 1 592 ? 13.43 12.156 7.621 1 96 592 ILE B N 1
ATOM 10548 C CA . ILE B 1 592 ? 13.953 11.258 6.598 1 96 592 ILE B CA 1
ATOM 10549 C C . ILE B 1 592 ? 12.805 10.773 5.707 1 96 592 ILE B C 1
ATOM 10551 O O . ILE B 1 592 ? 13.039 10.109 4.695 1 96 592 ILE B O 1
ATOM 10555 N N . THR B 1 593 ? 11.555 11.055 6.051 1 94.94 593 THR B N 1
ATOM 10556 C CA . THR B 1 593 ? 10.422 10.609 5.246 1 94.94 593 THR B CA 1
ATOM 10557 C C . THR B 1 593 ? 9.562 11.797 4.828 1 94.94 593 THR B C 1
ATOM 10559 O O . THR B 1 593 ? 9.789 12.391 3.771 1 94.94 593 THR B O 1
ATOM 10562 N N . SER B 1 594 ? 8.75 12.406 5.812 1 95.19 594 SER B N 1
ATOM 10563 C CA . SER B 1 594 ? 7.793 13.469 5.527 1 95.19 594 SER B CA 1
ATOM 10564 C C . SER B 1 594 ? 8.477 14.672 4.879 1 95.19 594 SER B C 1
ATOM 10566 O O . SER B 1 594 ? 8.031 15.156 3.84 1 95.19 594 SER B O 1
ATOM 10568 N N . TYR B 1 595 ? 9.531 15.109 5.508 1 97.38 595 TYR B N 1
ATOM 10569 C CA . TYR B 1 595 ? 10.211 16.312 5.039 1 97.38 595 TYR B CA 1
ATOM 10570 C C . TYR B 1 595 ? 10.945 16.047 3.729 1 97.38 595 TYR B C 1
ATOM 10572 O O . TYR B 1 595 ? 11.008 16.922 2.861 1 97.38 595 TYR B O 1
ATOM 10580 N N . LEU B 1 596 ? 11.484 14.844 3.641 1 94.69 596 LEU B N 1
ATOM 10581 C CA . LEU B 1 596 ? 12.125 14.469 2.385 1 94.69 596 LEU B CA 1
ATOM 10582 C C . LEU B 1 596 ? 11.133 14.508 1.231 1 94.69 596 LEU B C 1
ATOM 10584 O O . LEU B 1 596 ? 11.414 15.086 0.181 1 94.69 596 LEU B O 1
ATOM 10588 N N . PHE B 1 597 ? 10 13.93 1.408 1 91.5 597 PHE B N 1
ATOM 10589 C CA . PHE B 1 597 ? 8.977 13.906 0.37 1 91.5 597 PHE B CA 1
ATOM 10590 C C . PHE B 1 597 ? 8.422 15.312 0.12 1 91.5 597 PHE B C 1
ATOM 10592 O O . PHE B 1 597 ? 8.016 15.633 -0.999 1 91.5 597 PHE B O 1
ATOM 10599 N N . GLY B 1 598 ? 8.438 16.188 1.239 1 92.75 598 GLY B N 1
ATOM 10600 C CA . GLY B 1 598 ? 8.078 17.578 1.049 1 92.75 598 GLY B CA 1
ATOM 10601 C C . GLY B 1 598 ? 8.992 18.312 0.088 1 92.75 598 GLY B C 1
ATOM 10602 O O . GLY B 1 598 ? 8.531 19.094 -0.748 1 92.75 598 GLY B O 1
ATOM 10603 N N . VAL B 1 599 ? 10.258 18 0.152 1 93.56 599 VAL B N 1
ATOM 10604 C CA . VAL B 1 599 ? 11.234 18.625 -0.736 1 93.56 599 VAL B CA 1
ATOM 10605 C C . VAL B 1 599 ? 11.047 18.094 -2.158 1 93.56 599 VAL B C 1
ATOM 10607 O O . VAL B 1 599 ? 10.992 18.875 -3.111 1 93.56 599 VAL B O 1
ATOM 10610 N N . LEU B 1 600 ? 10.906 16.828 -2.283 1 88.88 600 LEU B N 1
ATOM 10611 C CA . LEU B 1 600 ? 10.852 16.188 -3.594 1 88.88 600 LEU B CA 1
ATOM 10612 C C . LEU B 1 600 ? 9.57 16.547 -4.332 1 88.88 600 LEU B C 1
ATOM 10614 O O . LEU B 1 600 ? 9.594 16.797 -5.539 1 88.88 600 LEU B O 1
ATOM 10618 N N . ASP B 1 601 ? 8.484 16.594 -3.643 1 86.56 601 ASP B N 1
ATOM 10619 C CA . ASP B 1 601 ? 7.219 17 -4.25 1 8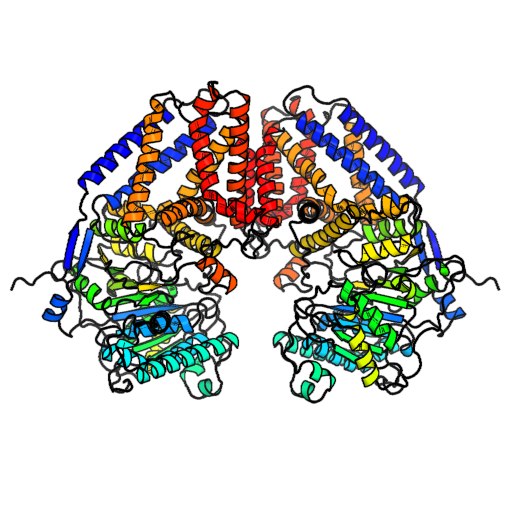6.56 601 ASP B CA 1
ATOM 10620 C C . ASP B 1 601 ? 7.289 18.422 -4.781 1 86.56 601 ASP B C 1
ATOM 10622 O O . ASP B 1 601 ? 6.746 18.719 -5.844 1 86.56 601 ASP B O 1
ATOM 10626 N N . ASN B 1 602 ? 7.891 19.281 -4.012 1 90.06 602 ASN B N 1
ATOM 10627 C CA . ASN B 1 602 ? 8.023 20.672 -4.449 1 90.06 602 ASN B CA 1
ATOM 10628 C C . ASN B 1 602 ? 8.945 20.781 -5.664 1 90.06 602 ASN B C 1
ATOM 10630 O O . ASN B 1 602 ? 8.695 21.594 -6.562 1 90.06 602 ASN B O 1
ATOM 10634 N N . LEU B 1 603 ? 9.984 20.031 -5.656 1 85 603 LEU B N 1
ATOM 10635 C CA . LEU B 1 603 ? 10.891 20.031 -6.801 1 85 603 LEU B CA 1
ATOM 10636 C C . LEU B 1 603 ? 10.188 19.531 -8.055 1 85 603 LEU B C 1
ATOM 10638 O O . LEU B 1 603 ? 10.375 20.078 -9.141 1 85 603 LEU B O 1
ATOM 10642 N N . TRP B 1 604 ? 9.398 18.531 -7.891 1 81.06 604 TRP B N 1
ATOM 10643 C CA . TRP B 1 604 ? 8.656 17.969 -9.016 1 81.06 604 TRP B CA 1
ATOM 10644 C C . TRP B 1 604 ? 7.617 18.953 -9.531 1 81.06 604 TRP B C 1
ATOM 10646 O O . TRP B 1 604 ? 7.375 19.031 -10.734 1 81.06 604 TRP B O 1
ATOM 10656 N N . LYS B 1 605 ? 6.98 19.656 -8.648 1 81.25 605 LYS B N 1
ATOM 10657 C CA . LYS B 1 605 ? 6.012 20.688 -9.031 1 81.25 605 LYS B CA 1
ATOM 10658 C C . LYS B 1 605 ? 6.684 21.828 -9.789 1 81.25 605 LYS B C 1
ATOM 10660 O O . LYS B 1 605 ? 6.121 22.359 -10.75 1 81.25 605 LYS B O 1
ATOM 10665 N N . LEU B 1 606 ? 7.793 22.188 -9.359 1 80.19 606 LEU B N 1
ATOM 10666 C CA . LEU B 1 606 ? 8.531 23.266 -10.008 1 80.19 606 LEU B CA 1
ATOM 10667 C C . LEU B 1 606 ? 8.938 22.875 -11.422 1 80.19 606 LEU B C 1
ATOM 10669 O O . LEU B 1 606 ? 9.031 23.734 -12.312 1 80.19 606 LEU B O 1
ATOM 10673 N N . LEU B 1 607 ? 9.117 21.516 -11.594 1 75.81 607 LEU B N 1
ATOM 10674 C CA . LEU B 1 607 ? 9.469 21.016 -12.914 1 75.81 607 LEU B CA 1
ATOM 10675 C C . LEU B 1 607 ? 8.219 20.781 -13.758 1 75.81 607 LEU B C 1
ATOM 10677 O O . LEU B 1 607 ? 8.312 20.438 -14.938 1 75.81 607 LEU B O 1
ATOM 10681 N N . GLY B 1 608 ? 7.012 21.047 -13.203 1 69.31 608 GLY B N 1
ATOM 10682 C CA . GLY B 1 608 ? 5.746 20.922 -13.898 1 69.31 608 GLY B CA 1
ATOM 10683 C C . GLY B 1 608 ? 5.289 19.484 -14.07 1 69.31 608 GLY B C 1
ATOM 10684 O O . GLY B 1 608 ? 4.492 19.188 -14.953 1 69.31 608 GLY B O 1
ATOM 10685 N N . LEU B 1 609 ? 5.695 18.594 -13.281 1 64.81 609 LEU B N 1
ATOM 10686 C CA . LEU B 1 609 ? 5.445 17.172 -13.5 1 64.81 609 LEU B CA 1
ATOM 10687 C C . LEU B 1 609 ? 4.348 16.656 -12.57 1 64.81 609 LEU B C 1
ATOM 10689 O O . LEU B 1 609 ? 3.883 15.531 -12.711 1 64.81 609 LEU B O 1
ATOM 10693 N N . SER B 1 610 ? 3.965 17.359 -11.594 1 64.25 610 SER B N 1
ATOM 10694 C CA . SER B 1 610 ? 2.934 16.875 -10.688 1 64.25 610 SER B CA 1
ATOM 10695 C C . SER B 1 610 ? 1.945 17.969 -10.32 1 64.25 610 SER B C 1
ATOM 10697 O O . SER B 1 610 ? 2.299 19.156 -10.32 1 64.25 610 SER B O 1
ATOM 10699 N N . LYS B 1 611 ? 0.662 17.453 -10.133 1 61.66 611 LYS B N 1
ATOM 10700 C CA . LYS B 1 611 ? -0.395 18.328 -9.641 1 61.66 611 LYS B CA 1
ATOM 10701 C C . LYS B 1 611 ? -0.646 18.109 -8.156 1 61.66 611 LYS B C 1
ATOM 10703 O O . LYS B 1 611 ? -0.4 17.031 -7.629 1 61.66 611 LYS B O 1
ATOM 10708 N N . MET B 1 612 ? -1.057 19.203 -7.473 1 53.66 612 MET B N 1
ATOM 10709 C CA . MET B 1 612 ? -1.312 19.156 -6.035 1 53.66 612 MET B CA 1
ATOM 10710 C C . MET B 1 612 ? -2.441 18.188 -5.715 1 53.66 612 MET B C 1
ATOM 10712 O O . MET B 1 612 ? -3.473 18.188 -6.391 1 53.66 612 MET B O 1
ATOM 10716 N N . ASN B 1 613 ? -2.057 17.109 -4.883 1 56.34 613 ASN B N 1
ATOM 10717 C CA . ASN B 1 613 ? -3.09 16.203 -4.379 1 56.34 613 ASN B CA 1
ATOM 10718 C C . ASN B 1 613 ? -3.215 16.297 -2.859 1 56.34 613 ASN B C 1
ATOM 10720 O O . ASN B 1 613 ? -2.25 16.625 -2.17 1 56.34 613 ASN B O 1
ATOM 10724 N N . PHE B 1 614 ? -4.512 16.406 -2.377 1 49.91 614 PHE B N 1
ATOM 10725 C CA . PHE B 1 614 ? -4.773 16.438 -0.942 1 49.91 614 PHE B CA 1
ATOM 10726 C C . PHE B 1 614 ? -5.488 15.18 -0.486 1 49.91 614 PHE B C 1
ATOM 10728 O O . PHE B 1 614 ? -6.539 14.828 -1.026 1 49.91 614 PHE B O 1
ATOM 10735 N N . VAL B 1 615 ? -4.754 14.453 0.391 1 52.97 615 VAL B N 1
ATOM 10736 C CA . VAL B 1 615 ? -5.387 13.273 0.98 1 52.97 615 VAL B CA 1
ATOM 10737 C C . VAL B 1 615 ? -5.844 13.594 2.402 1 52.97 615 VAL B C 1
ATOM 10739 O O . VAL B 1 615 ? -5.066 14.102 3.215 1 52.97 615 VAL B O 1
ATOM 10742 N N . VAL B 1 616 ? -7.199 13.32 2.674 1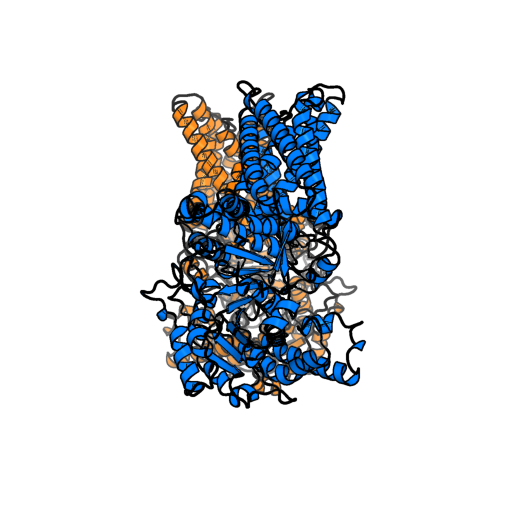 59.91 616 VAL B N 1
ATOM 10743 C CA . VAL B 1 616 ? -7.762 13.57 3.998 1 59.91 616 VAL B CA 1
ATOM 10744 C C . VAL B 1 616 ? -7.309 12.477 4.965 1 59.91 616 VAL B C 1
ATOM 10746 O O . VAL B 1 616 ? -7.363 11.289 4.641 1 59.91 616 VAL B O 1
ATOM 10749 N N . SER B 1 617 ? -6.848 12.898 6.121 1 63.25 617 SER B N 1
ATOM 10750 C CA . SER B 1 617 ? -6.449 11.953 7.164 1 63.25 617 SER B CA 1
ATOM 10751 C C . SER B 1 617 ? -7.664 11.398 7.895 1 63.25 617 SER B C 1
ATOM 10753 O O . SER B 1 617 ? -8.531 12.148 8.336 1 63.25 617 SER B O 1
ATOM 10755 N N . PRO B 1 618 ? -7.699 10.07 8.047 1 62.38 618 PRO B N 1
ATOM 10756 C CA . PRO B 1 618 ? -8.805 9.516 8.844 1 62.38 618 PRO B CA 1
ATOM 10757 C C . PRO B 1 618 ? -8.742 9.945 10.305 1 62.38 618 PRO B C 1
ATOM 10759 O O . PRO B 1 618 ? -7.656 10.047 10.875 1 62.38 618 PRO B O 1
ATOM 10762 N N . LYS B 1 619 ? -9.875 10.312 10.844 1 66.62 619 LYS B N 1
ATOM 10763 C CA . LYS B 1 619 ? -9.93 10.797 12.219 1 66.62 619 LYS B CA 1
ATOM 10764 C C . LYS B 1 619 ? -10.258 9.656 13.18 1 66.62 619 LYS B C 1
ATOM 10766 O O . LYS B 1 619 ? -10.148 9.82 14.398 1 66.62 619 LYS B O 1
ATOM 10771 N N . VAL B 1 620 ? -10.602 8.414 12.656 1 63.62 620 VAL B N 1
ATOM 10772 C CA . VAL B 1 620 ? -10.938 7.277 13.508 1 63.62 620 VAL B CA 1
ATOM 10773 C C . VAL B 1 620 ? -10.07 6.078 13.141 1 63.62 620 VAL B C 1
ATOM 10775 O O . VAL B 1 620 ? -9.758 5.867 11.961 1 63.62 620 VAL B O 1
ATOM 10778 N N . SER B 1 621 ? -9.57 5.438 14.188 1 67.44 621 SER B N 1
ATOM 10779 C CA . SER B 1 621 ? -8.727 4.266 13.969 1 67.44 621 SER B CA 1
ATOM 10780 C C . SER B 1 621 ? -9.469 2.982 14.328 1 67.44 621 SER B C 1
ATOM 10782 O O . SER B 1 621 ? -10.477 3.016 15.031 1 67.44 621 SER B O 1
ATOM 10784 N N . ASP B 1 622 ? -8.93 1.903 13.82 1 71.81 622 ASP B N 1
ATOM 10785 C CA . ASP B 1 622 ? -9.422 0.567 14.148 1 71.81 622 ASP B CA 1
ATOM 10786 C C . ASP B 1 622 ? -9.234 0.263 15.633 1 71.81 622 ASP B C 1
ATOM 10788 O O . ASP B 1 622 ? -8.367 0.85 16.281 1 71.81 622 ASP B O 1
ATOM 10792 N N . GLU B 1 623 ? -10.039 -0.518 16.172 1 76 623 GLU B N 1
ATOM 10793 C CA . GLU B 1 623 ? -10.039 -0.828 17.594 1 76 623 GLU B CA 1
ATOM 10794 C C . GLU B 1 623 ? -8.688 -1.386 18.031 1 76 623 GLU B C 1
ATOM 10796 O O . GLU B 1 623 ? -8.172 -1.015 19.094 1 76 623 GLU B O 1
ATOM 10801 N N . ASP B 1 624 ? -8.094 -2.238 17.25 1 79.88 624 ASP B N 1
ATOM 10802 C CA . ASP B 1 624 ? -6.805 -2.832 17.609 1 79.88 624 ASP B CA 1
ATOM 10803 C C . ASP B 1 624 ? -5.699 -1.78 17.609 1 79.88 624 ASP B C 1
ATOM 10805 O O . ASP B 1 624 ? -4.816 -1.804 18.469 1 79.88 624 ASP B O 1
ATOM 10809 N N . GLU B 1 625 ? -5.77 -0.944 16.75 1 83.19 625 GLU B N 1
ATOM 10810 C CA . GLU B 1 625 ? -4.789 0.137 16.672 1 83.19 625 GLU B CA 1
ATOM 10811 C C . GLU B 1 625 ? -4.918 1.081 17.859 1 83.19 625 GLU B C 1
ATOM 10813 O O . GLU B 1 625 ? -3.912 1.562 18.391 1 83.19 625 GLU B O 1
ATOM 10818 N N . SER B 1 626 ? -6.172 1.349 18.297 1 85.94 626 SER B N 1
ATOM 10819 C CA . SER B 1 626 ? -6.418 2.244 19.422 1 85.94 626 SER B CA 1
ATOM 10820 C C . SER B 1 626 ? -5.887 1.652 20.734 1 85.94 626 SER B C 1
ATOM 10822 O O . SER B 1 626 ? -5.352 2.375 21.578 1 85.94 626 SER B O 1
ATOM 10824 N N . LYS B 1 627 ? -6.02 0.324 20.875 1 88.19 627 LYS B N 1
ATOM 10825 C CA . LYS B 1 627 ? -5.52 -0.335 22.062 1 88.19 627 LYS B CA 1
ATOM 10826 C C . LYS B 1 627 ? -3.996 -0.262 22.141 1 88.19 627 LYS B C 1
ATOM 10828 O O . LYS B 1 627 ? -3.43 -0.03 23.203 1 88.19 627 LYS B O 1
ATOM 10833 N N . ARG B 1 628 ? -3.359 -0.435 21.047 1 90.44 628 ARG B N 1
ATOM 10834 C CA . ARG B 1 628 ? -1.902 -0.343 21.016 1 90.44 628 ARG B CA 1
ATOM 10835 C C . ARG B 1 628 ? -1.438 1.08 21.312 1 90.44 628 ARG B C 1
ATOM 10837 O O . ARG B 1 628 ? -0.436 1.282 22 1 90.44 628 ARG B O 1
ATOM 10844 N N . TYR B 1 629 ? -2.148 2.033 20.859 1 91.38 629 TYR B N 1
ATOM 10845 C CA . TYR B 1 629 ? -1.802 3.432 21.094 1 91.38 629 TYR B CA 1
ATOM 10846 C C . TYR B 1 629 ? -1.903 3.775 22.578 1 91.38 629 TYR B C 1
ATOM 10848 O O . TYR B 1 629 ? -1.028 4.449 23.125 1 91.38 629 TYR B O 1
ATOM 10856 N N . GLU B 1 630 ? -2.922 3.285 23.172 1 90.19 630 GLU B N 1
ATOM 10857 C CA . GLU B 1 630 ? -3.111 3.545 24.594 1 90.19 630 GLU B CA 1
ATOM 10858 C C . GLU B 1 630 ? -2 2.906 25.438 1 90.19 630 GLU B C 1
ATOM 10860 O O . GLU B 1 630 ? -1.616 3.436 26.469 1 90.19 630 GLU B O 1
ATOM 10865 N N . GLN B 1 631 ? -1.468 1.793 24.875 1 91.94 631 GLN B N 1
ATOM 10866 C CA . GLN B 1 631 ? -0.388 1.104 25.578 1 91.94 631 GLN B CA 1
ATOM 10867 C C . GLN B 1 631 ? 0.974 1.647 25.156 1 91.94 631 GLN B C 1
ATOM 10869 O O . GLN B 1 631 ? 2.012 1.128 25.562 1 91.94 631 GLN B O 1
ATOM 10874 N N . GLU B 1 632 ? 0.991 2.688 24.297 1 93.94 632 GLU B N 1
ATOM 10875 C CA . GLU B 1 632 ? 2.189 3.367 23.812 1 93.94 632 GLU B CA 1
ATOM 10876 C C . GLU B 1 632 ? 3.068 2.424 23 1 93.94 632 GLU B C 1
ATOM 10878 O O . GLU B 1 632 ? 4.281 2.363 23.203 1 93.94 632 GLU B O 1
ATOM 10883 N N . ILE B 1 633 ? 2.35 1.587 22.219 1 92.62 633 ILE B N 1
ATOM 10884 C CA . ILE B 1 633 ? 3.008 0.717 21.25 1 92.62 633 ILE B CA 1
ATOM 10885 C C . ILE B 1 633 ? 2.826 1.28 19.844 1 92.62 633 ILE B C 1
ATOM 10887 O O . ILE B 1 633 ? 1.696 1.494 19.391 1 92.62 633 ILE B O 1
ATOM 10891 N N . MET B 1 634 ? 3.893 1.507 19.203 1 93.19 634 MET B N 1
ATOM 10892 C CA . MET B 1 634 ? 3.846 2.139 17.875 1 93.19 634 MET B CA 1
ATOM 10893 C C . MET B 1 634 ? 3.232 1.199 16.844 1 93.19 634 MET B C 1
ATOM 10895 O O . MET B 1 634 ? 3.469 -0.009 16.891 1 93.19 634 MET B O 1
ATOM 10899 N N . GLU B 1 635 ? 2.484 1.784 15.906 1 90.62 635 GLU B N 1
ATOM 10900 C CA . GLU B 1 635 ? 1.861 1.06 14.805 1 90.62 635 GLU B CA 1
ATOM 10901 C C . GLU B 1 635 ? 2.658 1.229 13.516 1 90.62 635 GLU B C 1
ATOM 10903 O O . GLU B 1 635 ? 2.988 2.35 13.125 1 90.62 635 GLU B O 1
ATOM 10908 N N . PHE B 1 636 ? 3.029 0.074 12.734 1 85.94 636 PHE B N 1
ATOM 10909 C CA . PHE B 1 636 ? 3.809 0.125 11.5 1 85.94 636 PHE B CA 1
ATOM 10910 C C . PHE B 1 636 ? 3.084 -0.599 10.375 1 85.94 636 PHE B C 1
ATOM 10912 O O . PHE B 1 636 ? 3.697 -0.961 9.367 1 85.94 636 PHE B O 1
ATOM 10919 N N . GLY B 1 637 ? 1.866 -0.876 10.414 1 68.44 637 GLY B N 1
ATOM 10920 C CA . GLY B 1 637 ? 1.151 -1.812 9.555 1 68.44 637 GLY B CA 1
ATOM 10921 C C . GLY B 1 637 ? 0.976 -1.31 8.141 1 68.44 637 GLY B C 1
ATOM 10922 O O . GLY B 1 637 ? 0.028 -1.695 7.449 1 68.44 637 GLY B O 1
ATOM 10923 N N . SER B 1 638 ? 1.917 -0.497 7.504 1 78.25 638 SER B N 1
ATOM 10924 C CA . SER B 1 638 ? 1.84 -0.005 6.133 1 78.25 638 SER B CA 1
ATOM 10925 C C . SER B 1 638 ? 3.047 -0.456 5.316 1 78.25 638 SER B C 1
ATOM 10927 O O . SER B 1 638 ? 4.125 -0.69 5.867 1 78.25 638 SER B O 1
ATOM 10929 N N . SER B 1 639 ? 2.826 -0.682 3.977 1 81.12 639 SER B N 1
ATOM 10930 C CA . SER B 1 639 ? 3.908 -1.109 3.096 1 81.12 639 SER B CA 1
ATOM 10931 C C . SER B 1 639 ? 4.371 0.031 2.193 1 81.12 639 SER B C 1
ATOM 10933 O O . SER B 1 639 ? 5.02 -0.202 1.174 1 81.12 639 SER B O 1
ATOM 10935 N N . ASP B 1 640 ? 4.117 1.195 2.637 1 85.94 640 ASP B N 1
ATOM 10936 C CA . ASP B 1 640 ? 4.484 2.367 1.847 1 85.94 640 ASP B CA 1
ATOM 10937 C C . ASP B 1 640 ? 6 2.543 1.8 1 85.94 640 ASP B C 1
ATOM 10939 O O . ASP B 1 640 ? 6.715 2.061 2.682 1 85.94 640 ASP B O 1
ATOM 10943 N N . PRO B 1 641 ? 6.465 3.193 0.804 1 87.44 641 PRO B N 1
ATOM 10944 C CA . PRO B 1 641 ? 7.91 3.359 0.619 1 87.44 641 PRO B CA 1
ATOM 10945 C C . PRO B 1 641 ? 8.578 4.047 1.805 1 87.44 641 PRO B C 1
ATOM 10947 O O . PRO B 1 641 ? 9.766 3.822 2.061 1 87.44 641 PRO B O 1
ATOM 10950 N N . GLU B 1 642 ? 7.84 4.855 2.545 1 91.88 642 GLU B N 1
ATOM 10951 C CA . GLU B 1 642 ? 8.398 5.535 3.709 1 91.88 642 GLU B CA 1
ATOM 10952 C C . GLU B 1 642 ? 8.922 4.539 4.734 1 91.88 642 GLU B C 1
ATOM 10954 O O . GLU B 1 642 ? 9.945 4.781 5.379 1 91.88 642 GLU B O 1
ATOM 10959 N N . TYR B 1 643 ? 8.242 3.422 4.836 1 92.06 643 TYR B N 1
ATOM 10960 C CA . TYR B 1 643 ? 8.641 2.428 5.828 1 92.06 643 TYR B CA 1
ATOM 10961 C C . TYR B 1 643 ? 9.883 1.67 5.375 1 92.06 643 TYR B C 1
ATOM 10963 O O . TYR B 1 643 ? 10.672 1.216 6.199 1 92.06 643 TYR B O 1
ATOM 10971 N N . VAL B 1 644 ? 10.023 1.538 4.039 1 92.25 644 VAL B N 1
ATOM 10972 C CA . VAL B 1 644 ? 11.242 0.926 3.512 1 92.25 644 VAL B CA 1
ATOM 10973 C C . VAL B 1 644 ? 12.438 1.841 3.771 1 92.25 644 VAL B C 1
ATOM 10975 O O . VAL B 1 644 ? 13.523 1.37 4.109 1 92.25 644 VAL B O 1
ATOM 10978 N N . ILE B 1 645 ? 12.211 3.133 3.65 1 94.25 645 ILE B N 1
ATOM 10979 C CA . ILE B 1 645 ? 13.266 4.109 3.906 1 94.25 645 ILE B CA 1
ATOM 10980 C C . ILE B 1 645 ? 13.672 4.059 5.375 1 94.25 645 ILE B C 1
ATOM 10982 O O . ILE B 1 645 ? 14.859 3.986 5.695 1 94.25 645 ILE B O 1
ATOM 10986 N N . ILE B 1 646 ? 12.664 4.051 6.273 1 95.69 646 ILE B N 1
ATOM 10987 C CA . ILE B 1 646 ? 12.922 4.004 7.707 1 95.69 646 ILE B CA 1
ATOM 10988 C C . ILE B 1 646 ? 13.68 2.725 8.055 1 95.69 646 ILE B C 1
ATOM 10990 O O . ILE B 1 646 ? 14.703 2.768 8.742 1 95.69 646 ILE B O 1
ATOM 10994 N N . GLY B 1 647 ? 13.141 1.584 7.52 1 95.06 647 GLY B N 1
ATOM 10995 C CA . GLY B 1 647 ? 13.789 0.31 7.785 1 95.06 647 GLY B CA 1
ATOM 10996 C C . GLY B 1 647 ? 15.219 0.249 7.281 1 95.06 647 GLY B C 1
ATOM 10997 O O . GLY B 1 647 ? 16.109 -0.253 7.973 1 95.06 647 GLY B O 1
ATOM 10998 N N . THR B 1 648 ? 15.469 0.759 6.094 1 95.69 648 THR B N 1
ATOM 10999 C CA . THR B 1 648 ? 16.797 0.71 5.484 1 95.69 648 THR B CA 1
ATOM 11000 C C . THR B 1 648 ? 17.781 1.555 6.277 1 95.69 648 THR B C 1
ATOM 11002 O O . THR B 1 648 ? 18.891 1.105 6.57 1 95.69 648 THR B O 1
ATOM 11005 N N . ILE B 1 649 ? 17.391 2.771 6.684 1 96.62 649 ILE B N 1
ATOM 11006 C CA . ILE B 1 649 ? 18.297 3.678 7.383 1 96.62 649 ILE B CA 1
ATOM 11007 C C . ILE B 1 649 ? 18.594 3.127 8.773 1 96.62 649 ILE B C 1
ATOM 11009 O O . ILE B 1 649 ? 19.75 3.143 9.211 1 96.62 649 ILE B O 1
ATOM 11013 N N . THR B 1 650 ? 17.609 2.611 9.477 1 97.06 650 THR B N 1
ATOM 11014 C CA . THR B 1 650 ? 17.828 2.088 10.82 1 97.06 650 THR B CA 1
ATOM 11015 C C . THR B 1 650 ? 18.703 0.833 10.781 1 97.06 650 THR B C 1
ATOM 11017 O O . THR B 1 650 ? 19.594 0.667 11.602 1 97.06 650 THR B O 1
ATOM 11020 N N . LEU B 1 651 ? 18.453 -0.036 9.781 1 96.94 651 LEU B N 1
ATOM 11021 C CA . LEU B 1 651 ? 19.25 -1.254 9.664 1 96.94 651 LEU B CA 1
ATOM 11022 C C . LEU B 1 651 ? 20.688 -0.931 9.242 1 96.94 651 LEU B C 1
ATOM 11024 O O . LEU B 1 651 ? 21.625 -1.583 9.688 1 96.94 651 LEU B O 1
ATOM 11028 N N . LEU B 1 652 ? 20.781 0.001 8.312 1 96.81 652 LEU B N 1
ATOM 11029 C CA . LEU B 1 652 ? 22.109 0.418 7.887 1 96.81 652 LEU B CA 1
ATOM 11030 C C . LEU B 1 652 ? 22.938 0.877 9.078 1 96.81 652 LEU B C 1
ATOM 11032 O O . LEU B 1 652 ? 24.109 0.501 9.211 1 96.81 652 LEU B O 1
ATOM 11036 N N . ASN B 1 653 ? 22.359 1.67 9.984 1 97.81 653 ASN B N 1
ATOM 11037 C CA . ASN B 1 653 ? 23.078 2.156 11.156 1 97.81 653 ASN B CA 1
ATOM 11038 C C . ASN B 1 653 ? 23.406 1.021 12.125 1 97.81 653 ASN B C 1
ATOM 11040 O O . ASN B 1 653 ? 24.453 1.031 12.766 1 97.81 653 ASN B O 1
ATOM 11044 N N . LEU B 1 654 ? 22.531 0.071 12.25 1 97.19 654 LEU B N 1
ATOM 11045 C CA . LEU B 1 654 ? 22.812 -1.08 13.102 1 97.19 654 LEU B CA 1
ATOM 11046 C C . LEU B 1 654 ? 24 -1.877 12.57 1 97.19 654 LEU B C 1
ATOM 11048 O O . LEU B 1 654 ? 24.891 -2.244 13.336 1 97.19 654 LEU B O 1
ATOM 11052 N N . VAL B 1 655 ? 24.016 -2.117 11.258 1 95.88 655 VAL B N 1
ATOM 11053 C CA . VAL B 1 655 ? 25.094 -2.879 10.633 1 95.88 655 VAL B CA 1
ATOM 11054 C C . VAL B 1 655 ? 26.406 -2.113 10.766 1 95.88 655 VAL B C 1
ATOM 11056 O O . VAL B 1 655 ? 27.453 -2.703 11.055 1 95.88 655 VAL B O 1
ATOM 11059 N N . CYS B 1 656 ? 26.344 -0.852 10.539 1 95.5 656 CYS B N 1
ATOM 11060 C CA . CYS B 1 656 ? 27.531 -0.026 10.633 1 95.5 656 CYS B CA 1
ATOM 11061 C C . CYS B 1 656 ? 28.047 0.036 12.062 1 95.5 656 CYS B C 1
ATOM 11063 O O . CYS B 1 656 ? 29.25 0.062 12.297 1 95.5 656 CYS B O 1
ATOM 11065 N N . LEU B 1 657 ? 27.125 0.097 13.047 1 95.69 657 LEU B N 1
ATOM 11066 C CA . LEU B 1 657 ? 27.531 0.113 14.445 1 95.69 657 LEU B CA 1
ATOM 11067 C C . LEU B 1 657 ? 28.234 -1.188 14.828 1 95.69 657 LEU B C 1
ATOM 11069 O O . LEU B 1 657 ? 29.297 -1.168 15.453 1 95.69 657 LEU B O 1
ATOM 11073 N N . LEU B 1 658 ? 27.656 -2.303 14.422 1 94.75 658 LEU B N 1
ATOM 11074 C CA . LEU B 1 658 ? 28.219 -3.607 14.727 1 94.75 658 LEU B CA 1
ATOM 11075 C C . LEU B 1 658 ? 29.562 -3.797 14.016 1 94.75 658 LEU B C 1
ATOM 11077 O O . LEU B 1 658 ? 30.516 -4.316 14.594 1 94.75 658 LEU B O 1
ATOM 11081 N N . GLY B 1 659 ? 29.594 -3.373 12.766 1 91.5 659 GLY B N 1
ATOM 11082 C CA . GLY B 1 659 ? 30.844 -3.432 12.031 1 91.5 659 GLY B CA 1
ATOM 11083 C C . GLY B 1 659 ? 31.922 -2.529 12.602 1 91.5 659 GLY B C 1
ATOM 11084 O O . GLY B 1 659 ? 33.094 -2.912 12.664 1 91.5 659 GLY B O 1
ATOM 11085 N N . GLY B 1 660 ? 31.531 -1.329 12.984 1 88.81 660 GLY B N 1
ATOM 11086 C CA . GLY B 1 660 ? 32.469 -0.413 13.617 1 88.81 660 GLY B CA 1
ATOM 11087 C C . GLY B 1 660 ? 33 -0.918 14.945 1 88.81 660 GLY B C 1
ATOM 11088 O O . GLY B 1 660 ? 34.188 -0.806 15.227 1 88.81 660 GLY B O 1
ATOM 11089 N N . LEU B 1 661 ? 32.125 -1.507 15.703 1 89 661 LEU B N 1
ATOM 11090 C CA . LEU B 1 661 ? 32.531 -2.062 16.984 1 89 661 LEU B CA 1
ATOM 11091 C C . LEU B 1 661 ? 33.469 -3.26 16.797 1 89 661 LEU B C 1
ATOM 11093 O O . LEU B 1 661 ? 34.406 -3.43 17.562 1 89 661 LEU B O 1
ATOM 11097 N N . SER B 1 662 ? 33.156 -4.047 15.82 1 88.06 662 SER B N 1
ATOM 11098 C CA . SER B 1 662 ? 34 -5.199 15.531 1 88.06 662 SER B CA 1
ATOM 11099 C C . SER B 1 662 ? 35.406 -4.766 15.109 1 88.06 662 SER B C 1
ATOM 11101 O O . SER B 1 662 ? 36.375 -5.383 15.5 1 88.06 662 SER B O 1
ATOM 11103 N N . LYS B 1 663 ? 35.5 -3.762 14.383 1 83.31 663 LYS B N 1
ATOM 11104 C CA . LYS B 1 663 ? 36.781 -3.236 13.953 1 83.31 663 LYS B CA 1
ATOM 11105 C C . LYS B 1 663 ? 37.562 -2.668 15.141 1 83.31 663 LYS B C 1
ATOM 11107 O O . LYS B 1 663 ? 38.781 -2.83 15.219 1 83.31 663 LYS B O 1
ATOM 11112 N N . VAL B 1 664 ? 36.875 -2.043 16 1 78.06 664 VAL B N 1
ATOM 11113 C CA . VAL B 1 664 ? 37.5 -1.453 17.172 1 78.06 664 VAL B CA 1
ATOM 11114 C C . VAL B 1 664 ? 38 -2.559 18.109 1 78.06 664 VAL B C 1
ATOM 11116 O O . VAL B 1 664 ? 39.062 -2.445 18.703 1 78.06 664 VAL B O 1
ATOM 11119 N N . MET B 1 665 ? 37.25 -3.58 18.156 1 79.12 665 MET B N 1
ATOM 11120 C CA . MET B 1 665 ? 37.625 -4.688 19.031 1 79.12 665 MET B CA 1
ATOM 11121 C C . MET B 1 665 ? 38.812 -5.465 18.453 1 79.12 665 MET B C 1
ATOM 11123 O O . MET B 1 665 ? 39.625 -5.98 19.203 1 79.12 665 MET B O 1
ATOM 11127 N N . LYS B 1 666 ? 38.969 -5.609 17.156 1 77.19 666 LYS B N 1
ATOM 11128 C CA . LYS B 1 666 ? 40.031 -6.34 16.516 1 77.19 666 LYS B CA 1
ATOM 11129 C C . LYS B 1 666 ? 41.344 -5.559 16.578 1 77.19 666 LYS B C 1
ATOM 11131 O O . LYS B 1 666 ? 42.406 -6.145 16.766 1 77.19 666 LYS B O 1
ATOM 11136 N N . VAL B 1 667 ? 41.312 -4.293 16.188 1 69.88 667 VAL B N 1
ATOM 11137 C CA . VAL B 1 667 ? 42.531 -3.49 16.141 1 69.88 667 VAL B CA 1
ATOM 11138 C C . VAL B 1 667 ? 43 -3.158 17.562 1 69.88 667 VAL B C 1
ATOM 11140 O O . VAL B 1 667 ? 44.188 -2.918 17.797 1 69.88 667 VAL B O 1
ATOM 11143 N N . GLY B 1 668 ? 42.406 -3.52 18.609 1 60.78 668 GLY B N 1
ATOM 11144 C CA . GLY B 1 668 ? 42.75 -3.225 20 1 60.78 668 GLY B CA 1
ATOM 11145 C C . GLY B 1 668 ? 42.375 -1.808 20.406 1 60.78 668 GLY B C 1
ATOM 11146 O O . GLY B 1 668 ? 42.375 -0.896 19.578 1 60.78 668 GLY B O 1
ATOM 11147 N N . TRP B 1 669 ? 41.812 -1.619 21.609 1 54.62 669 TRP B N 1
ATOM 11148 C CA . TRP B 1 669 ? 41.375 -0.368 22.219 1 54.62 669 TRP B CA 1
ATOM 11149 C C . TRP B 1 669 ? 42.469 0.686 22.156 1 54.62 669 TRP B C 1
ATOM 11151 O O . TRP B 1 669 ? 42.188 1.886 22.219 1 54.62 669 TRP B O 1
ATOM 11161 N N . ASN B 1 670 ? 43.688 0.31 22.25 1 53.28 670 ASN B N 1
ATOM 11162 C CA . ASN B 1 670 ? 44.812 1.242 22.406 1 53.28 670 ASN B CA 1
ATOM 11163 C C . ASN B 1 670 ? 45.188 1.878 21.062 1 53.28 670 ASN B C 1
ATOM 11165 O O . ASN B 1 670 ? 46.031 2.781 21.031 1 53.28 670 ASN B O 1
ATOM 11169 N N . ASN B 1 671 ? 44.625 1.384 20.016 1 55.62 671 ASN B N 1
ATOM 11170 C CA . ASN B 1 671 ? 45.188 1.879 18.766 1 55.62 671 ASN B CA 1
ATOM 11171 C C . ASN B 1 671 ? 44.438 3.102 18.25 1 55.62 671 ASN B C 1
ATOM 11173 O O . ASN B 1 671 ? 43.25 3.277 18.562 1 55.62 671 ASN B O 1
ATOM 11177 N N . ILE B 1 672 ? 45.156 4.18 17.641 1 53.69 672 ILE B N 1
ATOM 11178 C CA . ILE B 1 672 ? 44.969 5.496 17.047 1 53.69 672 ILE B CA 1
ATOM 11179 C C . ILE B 1 672 ? 43.625 5.539 16.328 1 53.69 672 ILE B C 1
ATOM 11181 O O . ILE B 1 672 ? 42.906 6.555 16.375 1 53.69 672 ILE B O 1
ATOM 11185 N N . HIS B 1 673 ? 43 4.332 16.109 1 67.81 673 HIS B N 1
ATOM 11186 C CA . HIS B 1 673 ? 41.844 4.34 15.195 1 67.81 673 HIS B CA 1
ATOM 11187 C C . HIS B 1 673 ? 40.531 4.508 15.961 1 67.81 673 HIS B C 1
ATOM 11189 O O . HIS B 1 673 ? 39.625 5.16 15.477 1 67.81 673 HIS B O 1
ATOM 11195 N N . LEU B 1 674 ? 40.562 4.184 17.281 1 73.19 674 LEU B N 1
ATOM 11196 C CA . LEU B 1 674 ? 39.375 4.379 18.078 1 73.19 674 LEU B CA 1
ATOM 11197 C C . LEU B 1 674 ? 39.219 5.844 18.484 1 73.19 674 LEU B C 1
ATOM 11199 O O . LEU B 1 674 ? 38.094 6.367 18.516 1 73.19 674 LEU B O 1
ATOM 11203 N N . ASP B 1 675 ? 40.344 6.445 18.734 1 82.25 675 ASP B N 1
ATOM 11204 C CA . ASP B 1 675 ? 40.344 7.855 19.109 1 82.25 675 ASP B CA 1
ATOM 11205 C C . ASP B 1 675 ? 39.688 8.719 18.031 1 82.25 675 ASP B C 1
ATOM 11207 O O . ASP B 1 675 ? 38.969 9.68 18.344 1 82.25 675 ASP B O 1
ATOM 11211 N N . ALA B 1 676 ? 39.812 8.25 16.828 1 84.5 676 ALA B N 1
ATOM 11212 C CA . ALA B 1 676 ? 39.344 9.055 15.711 1 84.5 676 ALA B CA 1
ATOM 11213 C C . ALA B 1 676 ? 37.906 8.68 15.359 1 84.5 676 ALA B C 1
ATOM 11215 O O . ALA B 1 676 ? 37.156 9.5 14.82 1 84.5 676 ALA B O 1
ATOM 11216 N N . LEU B 1 677 ? 37.469 7.473 15.719 1 90.56 677 LEU B N 1
ATOM 11217 C CA . LEU B 1 677 ? 36.156 6.996 15.25 1 90.56 677 LEU B CA 1
ATOM 11218 C C . LEU B 1 677 ? 35.125 7.051 16.359 1 90.56 677 LEU B C 1
ATOM 11220 O O . LEU B 1 677 ? 33.938 6.836 16.125 1 90.56 677 LEU B O 1
ATOM 11224 N N . PHE B 1 678 ? 35.469 7.508 17.516 1 90 678 PHE B N 1
ATOM 11225 C CA . PHE B 1 678 ? 34.625 7.449 18.688 1 90 678 PHE B CA 1
ATOM 11226 C C . PHE B 1 678 ? 33.406 8.344 18.5 1 90 678 PHE B C 1
ATOM 11228 O O . PHE B 1 678 ? 32.281 7.938 18.797 1 90 678 PHE B O 1
ATOM 11235 N N . PRO B 1 679 ? 33.562 9.609 18.031 1 92.69 679 PRO B N 1
ATOM 11236 C CA . PRO B 1 679 ? 32.375 10.438 17.828 1 92.69 679 PRO B CA 1
ATOM 11237 C C . PRO B 1 679 ? 31.375 9.805 16.859 1 92.69 679 PRO B C 1
ATOM 11239 O O . PRO B 1 679 ? 30.172 9.922 17.047 1 92.69 679 PRO B O 1
ATOM 11242 N N . GLN B 1 680 ? 31.906 9.148 15.859 1 94.38 680 GLN B N 1
ATOM 11243 C CA . GLN B 1 680 ? 31.031 8.492 14.891 1 94.38 680 GLN B CA 1
ATOM 11244 C C . GLN B 1 680 ? 30.328 7.289 15.516 1 94.38 680 GLN B C 1
ATOM 11246 O O . GLN B 1 680 ? 29.188 6.984 15.172 1 94.38 680 GLN B O 1
ATOM 11251 N N . LEU B 1 681 ? 31 6.617 16.438 1 93.19 681 LEU B N 1
ATOM 11252 C CA . LEU B 1 681 ? 30.391 5.504 17.156 1 93.19 681 LEU B CA 1
ATOM 11253 C C . LEU B 1 681 ? 29.234 5.984 18.031 1 93.19 681 LEU B C 1
ATOM 11255 O O . LEU B 1 681 ? 28.203 5.328 18.109 1 93.19 681 LEU B O 1
ATOM 11259 N N . ILE B 1 682 ? 29.438 7.117 18.625 1 93.38 682 ILE B N 1
ATOM 11260 C CA . ILE B 1 682 ? 28.422 7.688 19.484 1 93.38 682 ILE B CA 1
ATOM 11261 C C . ILE B 1 682 ? 27.219 8.109 18.656 1 93.38 682 ILE B C 1
ATOM 11263 O O . ILE B 1 682 ? 26.062 7.848 19.016 1 93.38 682 ILE B O 1
ATOM 11267 N N . LEU B 1 683 ? 27.5 8.766 17.531 1 94.56 683 LEU B N 1
ATOM 11268 C CA . LEU B 1 683 ? 26.438 9.219 16.656 1 94.56 683 LEU B CA 1
ATOM 11269 C C . LEU B 1 683 ? 25.641 8.039 16.109 1 94.56 683 LEU B C 1
ATOM 11271 O O . LEU B 1 683 ? 24.406 8.047 16.156 1 94.56 683 LEU B O 1
ATOM 11275 N N . CYS B 1 684 ? 26.328 7.047 15.609 1 96.31 684 CYS B N 1
ATOM 11276 C CA . CYS B 1 684 ? 25.672 5.848 15.094 1 96.31 684 CYS B CA 1
ATOM 11277 C C . CYS B 1 684 ? 24.922 5.121 16.203 1 96.31 684 CYS B C 1
ATOM 11279 O O . CYS B 1 684 ? 23.812 4.641 15.984 1 96.31 684 CYS B O 1
ATOM 11281 N N . GLY B 1 685 ? 25.547 5.055 17.391 1 96.5 685 GLY B N 1
ATOM 11282 C CA . GLY B 1 685 ? 24.891 4.43 18.531 1 96.5 685 GLY B CA 1
ATOM 11283 C C . GLY B 1 685 ? 23.609 5.129 18.953 1 96.5 685 GLY B C 1
ATOM 11284 O O . GLY B 1 685 ? 22.625 4.473 19.312 1 96.5 685 GLY B O 1
ATOM 11285 N N . MET B 1 686 ? 23.641 6.426 18.859 1 95.56 686 MET B N 1
ATOM 11286 C CA . MET B 1 686 ? 22.453 7.203 19.219 1 95.56 686 MET B CA 1
ATOM 11287 C C . MET B 1 686 ? 21.312 6.938 18.234 1 95.56 686 MET B C 1
ATOM 11289 O O . MET B 1 686 ? 20.156 6.836 18.641 1 95.56 686 MET B O 1
ATOM 11293 N N . VAL B 1 687 ? 21.625 6.832 16.938 1 96.62 687 VAL B N 1
ATOM 11294 C CA . VAL B 1 687 ? 20.609 6.527 15.945 1 96.62 687 VAL B CA 1
ATOM 11295 C C . VAL B 1 687 ? 20.031 5.137 16.203 1 96.62 687 VAL B C 1
ATOM 11297 O O . VAL B 1 687 ? 18.812 4.938 16.125 1 96.62 687 VAL B O 1
ATOM 11300 N N . VAL B 1 688 ? 20.875 4.184 16.578 1 97.44 688 VAL B N 1
ATOM 11301 C CA . VAL B 1 688 ? 20.453 2.811 16.812 1 97.44 688 VAL B CA 1
ATOM 11302 C C . VAL B 1 688 ? 19.562 2.752 18.062 1 97.44 688 VAL B C 1
ATOM 11304 O O . VAL B 1 688 ? 18.531 2.094 18.062 1 97.44 688 VAL B O 1
ATOM 11307 N N . ILE B 1 689 ? 19.938 3.523 19.125 1 96.81 689 ILE B N 1
ATOM 11308 C CA . ILE B 1 689 ? 19.188 3.486 20.375 1 96.81 689 ILE B CA 1
ATOM 11309 C C . ILE B 1 689 ? 17.828 4.141 20.188 1 96.81 689 ILE B C 1
ATOM 11311 O O . ILE B 1 689 ? 16.828 3.67 20.734 1 96.81 689 ILE B O 1
ATOM 11315 N N . THR B 1 690 ? 17.797 5.156 19.422 1 95.5 690 THR B N 1
ATOM 11316 C CA . THR B 1 690 ? 16.531 5.848 19.172 1 95.5 690 THR B CA 1
ATOM 11317 C C . THR B 1 690 ? 15.625 5.012 18.266 1 95.5 690 THR B C 1
ATOM 11319 O O . THR B 1 690 ? 14.406 5.199 18.266 1 95.5 690 THR B O 1
ATOM 11322 N N . SER B 1 691 ? 16.188 3.988 17.562 1 96.5 691 SER B N 1
ATOM 11323 C CA . SER B 1 691 ? 15.453 3.213 16.578 1 96.5 691 SER B CA 1
ATOM 11324 C C . SER B 1 691 ? 15.062 1.845 17.125 1 96.5 691 SER B C 1
ATOM 11326 O O . SER B 1 691 ? 14.656 0.959 16.375 1 96.5 691 SER B O 1
ATOM 11328 N N . ILE B 1 692 ? 15.141 1.603 18.438 1 95.94 692 ILE B N 1
ATOM 11329 C CA . ILE B 1 692 ? 14.906 0.304 19.062 1 95.94 692 ILE B CA 1
ATOM 11330 C C . ILE B 1 692 ? 13.492 -0.181 18.734 1 95.94 692 ILE B C 1
ATOM 11332 O O . ILE B 1 692 ? 13.297 -1.349 18.391 1 95.94 692 ILE B O 1
ATOM 11336 N N . PRO B 1 693 ? 12.422 0.746 18.766 1 95.06 693 PRO B N 1
ATOM 11337 C CA . PRO B 1 693 ? 11.078 0.266 18.453 1 95.06 693 PRO B CA 1
ATOM 11338 C C . PRO B 1 693 ? 10.961 -0.273 17.031 1 95.06 693 PRO B C 1
ATOM 11340 O O . PRO B 1 693 ? 10.141 -1.159 16.766 1 95.06 693 PRO B O 1
ATOM 11343 N N . PHE B 1 694 ? 11.781 0.179 16.141 1 96.19 694 PHE B N 1
ATOM 11344 C CA . PHE B 1 694 ? 11.734 -0.29 14.766 1 96.19 694 PHE B CA 1
ATOM 11345 C C . PHE B 1 694 ? 12.328 -1.688 14.641 1 96.19 694 PHE B C 1
ATOM 11347 O O . PHE B 1 694 ? 11.812 -2.527 13.906 1 96.19 694 PHE B O 1
ATOM 11354 N N . TYR B 1 695 ? 13.422 -1.937 15.383 1 96.06 695 TYR B N 1
ATOM 11355 C CA . TYR B 1 695 ? 14.023 -3.268 15.375 1 96.06 695 TYR B CA 1
ATOM 11356 C C . TYR B 1 695 ? 13.07 -4.293 15.984 1 96.06 695 TYR B C 1
ATOM 11358 O O . TYR B 1 695 ? 12.938 -5.406 15.461 1 96.06 695 TYR B O 1
ATOM 11366 N N . GLU B 1 696 ? 12.406 -3.891 17.016 1 94.62 696 GLU B N 1
ATOM 11367 C CA . GLU B 1 696 ? 11.43 -4.781 17.641 1 94.62 696 GLU B CA 1
ATOM 11368 C C . GLU B 1 696 ? 10.289 -5.109 16.688 1 94.62 696 GLU B C 1
ATOM 11370 O O . GLU B 1 696 ? 9.844 -6.258 16.609 1 94.62 696 GLU B O 1
ATOM 11375 N N . ALA B 1 697 ? 9.852 -4.078 16 1 93.94 697 ALA B N 1
ATOM 11376 C CA . ALA B 1 697 ? 8.742 -4.25 15.07 1 93.94 697 ALA B CA 1
ATOM 11377 C C . ALA B 1 697 ? 9.133 -5.137 13.891 1 93.94 697 ALA B C 1
ATOM 11379 O O . ALA B 1 697 ? 8.297 -5.859 13.344 1 93.94 697 ALA B O 1
ATOM 11380 N N . MET B 1 698 ? 10.367 -5.156 13.477 1 92.12 698 MET B N 1
ATOM 11381 C CA . MET B 1 698 ? 10.82 -5.922 12.32 1 92.12 698 MET B CA 1
ATOM 11382 C C . MET B 1 698 ? 11.117 -7.367 12.703 1 92.12 698 MET B C 1
ATOM 11384 O O . MET B 1 698 ? 10.844 -8.289 11.93 1 92.12 698 MET B O 1
ATOM 11388 N N . PHE B 1 699 ? 11.578 -7.605 13.977 1 90.31 699 PHE B N 1
ATOM 11389 C CA . PHE B 1 699 ? 12.164 -8.922 14.219 1 90.31 699 PHE B CA 1
ATOM 11390 C C . PHE B 1 699 ? 11.492 -9.609 15.398 1 90.31 699 PHE B C 1
ATOM 11392 O O . PHE B 1 699 ? 11.508 -10.836 15.508 1 90.31 699 PHE B O 1
ATOM 11399 N N . LEU B 1 700 ? 10.93 -8.906 16.344 1 89.12 700 LEU B N 1
ATOM 11400 C CA . LEU B 1 700 ? 10.508 -9.523 17.594 1 89.12 700 LEU B CA 1
ATOM 11401 C C . LEU B 1 700 ? 8.984 -9.539 17.703 1 89.12 700 LEU B C 1
ATOM 11403 O O . LEU B 1 700 ? 8.398 -10.531 18.141 1 89.12 700 LEU B O 1
ATOM 11407 N N . ARG B 1 701 ? 8.305 -8.453 17.266 1 89.25 701 ARG B N 1
ATOM 11408 C CA . ARG B 1 701 ? 6.863 -8.32 17.438 1 89.25 701 ARG B CA 1
ATOM 11409 C C . ARG B 1 701 ? 6.105 -9.281 16.531 1 89.25 701 ARG B C 1
ATOM 11411 O O . ARG B 1 701 ? 6.516 -9.523 15.398 1 89.25 701 ARG B O 1
ATOM 11418 N N . LYS B 1 702 ? 4.945 -9.766 17.062 1 82.81 702 LYS B N 1
ATOM 11419 C CA . LYS B 1 702 ? 4.125 -10.711 16.312 1 82.81 702 LYS B CA 1
ATOM 11420 C C . LYS B 1 702 ? 2.705 -10.188 16.141 1 82.81 702 LYS B C 1
ATOM 11422 O O . LYS B 1 702 ? 1.867 -10.844 15.516 1 82.81 702 LYS B O 1
ATOM 11427 N N . ASP B 1 703 ? 2.439 -8.992 16.562 1 84.25 703 ASP B N 1
ATOM 11428 C CA . ASP B 1 703 ? 1.097 -8.43 16.453 1 84.25 703 ASP B CA 1
ATOM 11429 C C . ASP B 1 703 ? 0.856 -7.84 15.07 1 84.25 703 ASP B C 1
ATOM 11431 O O . ASP B 1 703 ? 1.774 -7.77 14.25 1 84.25 703 ASP B O 1
ATOM 11435 N N . LYS B 1 704 ? -0.317 -7.398 14.797 1 80.62 704 LYS B N 1
ATOM 11436 C CA . LYS B 1 704 ? -0.721 -6.871 13.492 1 80.62 704 LYS B CA 1
ATOM 11437 C C . LYS B 1 704 ? -0.119 -5.492 13.242 1 80.62 704 LYS B C 1
ATOM 11439 O O . LYS B 1 704 ? -0.103 -5.008 12.109 1 80.62 704 LYS B O 1
ATOM 11444 N N . GLY B 1 705 ? 0.401 -4.906 14.312 1 86.94 705 GLY B N 1
ATOM 11445 C CA . GLY B 1 705 ? 0.965 -3.574 14.164 1 86.94 705 GLY B CA 1
ATOM 11446 C C . GLY B 1 705 ? 2.445 -3.586 13.836 1 86.94 705 GLY B C 1
ATOM 11447 O O . GLY B 1 705 ? 3.082 -2.531 13.773 1 86.94 705 GLY B O 1
ATOM 11448 N N . ARG B 1 706 ? 3.027 -4.746 13.547 1 90.38 706 ARG B N 1
ATOM 11449 C CA . ARG B 1 706 ? 4.449 -4.855 13.242 1 90.38 706 ARG B CA 1
ATOM 11450 C C . ARG B 1 706 ? 4.734 -4.41 11.812 1 90.38 706 ARG B C 1
ATOM 11452 O O . ARG B 1 706 ? 3.811 -4.207 11.023 1 90.38 706 ARG B O 1
ATOM 11459 N N . ILE B 1 707 ? 5.996 -4.238 11.484 1 90.94 707 ILE B N 1
ATOM 11460 C CA . ILE B 1 707 ? 6.395 -3.922 10.117 1 90.94 707 ILE B CA 1
ATOM 11461 C C . ILE B 1 707 ? 6.207 -5.148 9.227 1 90.94 707 ILE B C 1
ATOM 11463 O O . ILE B 1 707 ? 6.691 -6.238 9.547 1 90.94 707 ILE B O 1
ATOM 11467 N N . PRO B 1 708 ? 5.426 -4.98 8.148 1 85.88 708 PRO B N 1
ATOM 11468 C CA . PRO B 1 708 ? 5.203 -6.129 7.262 1 85.88 708 PRO B CA 1
ATOM 11469 C C . PRO B 1 708 ? 6.504 -6.77 6.785 1 85.88 708 PRO B C 1
ATOM 11471 O O . PRO B 1 708 ? 7.477 -6.062 6.504 1 85.88 708 PRO B O 1
ATOM 11474 N N . PHE B 1 709 ? 6.484 -8 6.609 1 85.62 709 PHE B N 1
ATOM 11475 C CA . PHE B 1 709 ? 7.664 -8.797 6.293 1 85.62 709 PHE B CA 1
ATOM 11476 C C . PHE B 1 709 ? 8.266 -8.367 4.965 1 85.62 709 PHE B C 1
ATOM 11478 O O . PHE B 1 709 ? 9.484 -8.211 4.852 1 85.62 709 PHE B O 1
ATOM 11485 N N . PRO B 1 710 ? 7.484 -8.109 3.932 1 83.38 710 PRO B N 1
ATOM 11486 C CA . PRO B 1 710 ? 8.086 -7.676 2.67 1 83.38 710 PRO B CA 1
ATOM 11487 C C . PRO B 1 710 ? 8.875 -6.375 2.812 1 83.38 710 PRO B C 1
ATOM 11489 O O . PRO B 1 710 ? 9.883 -6.18 2.121 1 83.38 710 PRO B O 1
ATOM 11492 N N . VAL B 1 711 ? 8.43 -5.516 3.711 1 90 711 VAL B N 1
ATOM 11493 C CA . VAL B 1 711 ? 9.125 -4.254 3.943 1 90 711 VAL B CA 1
ATOM 11494 C C . VAL B 1 711 ? 10.469 -4.523 4.621 1 90 711 VAL B C 1
ATOM 11496 O O . VAL B 1 711 ? 11.484 -3.922 4.262 1 90 711 VAL B O 1
ATOM 11499 N N . THR B 1 712 ? 10.461 -5.418 5.59 1 91 712 THR B N 1
ATOM 11500 C CA . THR B 1 712 ? 11.688 -5.797 6.277 1 91 712 THR B CA 1
ATOM 11501 C C . THR B 1 712 ? 12.695 -6.406 5.297 1 91 712 THR B C 1
ATOM 11503 O O . THR B 1 712 ? 13.875 -6.051 5.309 1 91 712 THR B O 1
ATOM 11506 N N . LEU B 1 713 ? 12.234 -7.227 4.418 1 88.06 713 LEU B N 1
ATOM 11507 C CA . LEU B 1 713 ? 13.109 -7.891 3.453 1 88.06 713 LEU B CA 1
ATOM 11508 C C . LEU B 1 713 ? 13.672 -6.891 2.449 1 88.06 713 LEU B C 1
ATOM 11510 O O . LEU B 1 713 ? 14.852 -6.953 2.102 1 88.06 713 LEU B O 1
ATOM 11514 N N . ALA B 1 714 ? 12.797 -6.059 2.008 1 89.06 714 ALA B N 1
ATOM 11515 C CA . ALA B 1 714 ? 13.273 -5.023 1.089 1 89.06 714 ALA B CA 1
ATOM 11516 C C . ALA B 1 714 ? 14.336 -4.148 1.745 1 89.06 714 ALA B C 1
ATOM 11518 O O . ALA B 1 714 ? 15.336 -3.799 1.114 1 89.06 714 ALA B O 1
ATOM 11519 N N . SER B 1 715 ? 14.117 -3.775 3.006 1 92.94 715 SER B N 1
ATOM 11520 C CA . SER B 1 715 ? 15.062 -2.932 3.725 1 92.94 715 SER B CA 1
ATOM 11521 C C . SER B 1 715 ? 16.422 -3.621 3.871 1 92.94 715 SER B C 1
ATOM 11523 O O . SER B 1 715 ? 17.469 -2.992 3.691 1 92.94 715 SER B O 1
ATOM 11525 N N . ILE B 1 716 ? 16.375 -4.914 4.191 1 92.44 716 ILE B N 1
ATOM 11526 C CA . ILE B 1 716 ? 17.609 -5.688 4.289 1 92.44 716 ILE B CA 1
ATOM 11527 C C . ILE B 1 716 ? 18.312 -5.715 2.936 1 92.44 716 ILE B C 1
ATOM 11529 O O . ILE B 1 716 ? 19.531 -5.547 2.857 1 92.44 716 ILE B O 1
ATOM 11533 N N . GLY B 1 717 ? 17.5 -5.906 1.914 1 91.25 717 GLY B N 1
ATOM 11534 C CA . GLY B 1 717 ? 18.047 -5.934 0.568 1 91.25 717 GLY B CA 1
ATOM 11535 C C . GLY B 1 717 ? 18.734 -4.637 0.178 1 91.25 717 GLY B C 1
ATOM 11536 O O . GLY B 1 717 ? 19.797 -4.652 -0.455 1 91.25 717 GLY B O 1
ATOM 11537 N N . PHE B 1 718 ? 18.219 -3.525 0.58 1 92.62 718 PHE B N 1
ATOM 11538 C CA . PHE B 1 718 ? 18.797 -2.24 0.195 1 92.62 718 PHE B CA 1
ATOM 11539 C C . PHE B 1 718 ? 20.047 -1.938 1.01 1 92.62 718 PHE B C 1
ATOM 11541 O O . PHE B 1 718 ? 20.969 -1.283 0.521 1 92.62 718 PHE B O 1
ATOM 11548 N N . VAL B 1 719 ? 20.031 -2.398 2.268 1 93.56 719 VAL B N 1
ATOM 11549 C CA . VAL B 1 719 ? 21.266 -2.27 3.043 1 93.56 719 VAL B CA 1
ATOM 11550 C C . VAL B 1 719 ? 22.375 -3.082 2.385 1 93.56 719 VAL B C 1
ATOM 11552 O O . VAL B 1 719 ? 23.516 -2.605 2.258 1 93.56 719 VAL B O 1
ATOM 11555 N N . MET B 1 720 ? 22.047 -4.312 1.866 1 90.88 720 MET B N 1
ATOM 11556 C CA . MET B 1 720 ? 23.031 -5.145 1.173 1 90.88 720 MET B CA 1
ATOM 11557 C C . MET B 1 720 ? 23.5 -4.473 -0.117 1 90.88 720 MET B C 1
ATOM 11559 O O . MET B 1 720 ? 24.688 -4.508 -0.446 1 90.88 720 MET B O 1
ATOM 11563 N N . LEU B 1 721 ? 22.547 -3.908 -0.731 1 89.25 721 LEU B N 1
ATOM 11564 C CA . LEU B 1 721 ? 22.875 -3.217 -1.977 1 89.25 721 LEU B CA 1
ATOM 11565 C C . LEU B 1 721 ? 23.844 -2.074 -1.729 1 89.25 721 LEU B C 1
ATOM 11567 O O . LEU B 1 721 ? 24.75 -1.84 -2.535 1 89.25 721 LEU B O 1
ATOM 11571 N N . ALA B 1 722 ? 23.656 -1.378 -0.629 1 89.81 722 ALA B N 1
ATOM 11572 C CA . ALA B 1 722 ? 24.531 -0.254 -0.283 1 89.81 722 ALA B CA 1
ATOM 11573 C C . ALA B 1 722 ? 25.953 -0.727 0.014 1 89.81 722 ALA B C 1
ATOM 11575 O O . ALA B 1 722 ? 26.906 0.027 -0.16 1 89.81 722 ALA B O 1
ATOM 11576 N N . LEU B 1 723 ? 26.078 -1.957 0.365 1 88.19 723 LEU B N 1
ATOM 11577 C CA . LEU B 1 723 ? 27.375 -2.463 0.793 1 88.19 723 LEU B CA 1
ATOM 11578 C C . LEU B 1 723 ? 28.047 -3.27 -0.32 1 88.19 723 LEU B C 1
ATOM 11580 O O . LEU B 1 723 ? 29.219 -3.6 -0.231 1 88.19 723 LEU B O 1
ATOM 11584 N N . LEU B 1 724 ? 27.344 -3.492 -1.424 1 84.38 724 LEU B N 1
ATOM 11585 C CA . LEU B 1 724 ? 27.812 -4.363 -2.494 1 84.38 724 LEU B CA 1
ATOM 11586 C C . LEU B 1 724 ? 28.938 -3.699 -3.275 1 84.38 724 LEU B C 1
ATOM 11588 O O . LEU B 1 724 ? 29.844 -4.379 -3.77 1 84.38 724 LEU B O 1
ATOM 11592 N N . PRO B 1 725 ? 28.938 -2.375 -3.445 1 79.12 725 PRO B N 1
ATOM 11593 C CA . PRO B 1 725 ? 30 -1.756 -4.23 1 79.12 725 PRO B CA 1
ATOM 11594 C C . PRO B 1 725 ? 31.391 -2.029 -3.654 1 79.12 725 PRO B C 1
ATOM 11596 O O . PRO B 1 725 ? 32.375 -1.959 -4.379 1 79.12 725 PRO B O 1
ATOM 11599 N N . ALA B 1 726 ? 31.469 -2.404 -2.43 1 77.31 726 ALA B N 1
ATOM 11600 C CA . ALA B 1 726 ? 32.75 -2.701 -1.812 1 77.31 726 ALA B CA 1
ATOM 11601 C C . ALA B 1 726 ? 33.344 -4.004 -2.35 1 77.31 726 ALA B C 1
ATOM 11603 O O . ALA B 1 726 ? 34.531 -4.234 -2.271 1 77.31 726 ALA B O 1
ATOM 11604 N N . ILE B 1 727 ? 32.5 -4.75 -2.992 1 74.56 727 ILE B N 1
ATOM 11605 C CA . ILE B 1 727 ? 32.906 -6.066 -3.453 1 74.56 727 ILE B CA 1
ATOM 11606 C C . ILE B 1 727 ? 33.531 -5.949 -4.848 1 74.56 727 ILE B C 1
ATOM 11608 O O . ILE B 1 727 ? 34.312 -6.82 -5.266 1 74.56 727 ILE B O 1
ATOM 11612 N N . VAL B 1 728 ? 33.125 -4.926 -5.512 1 80.19 728 VAL B N 1
ATOM 11613 C CA . VAL B 1 728 ? 33.594 -4.797 -6.883 1 80.19 728 VAL B CA 1
ATOM 11614 C C . VAL B 1 728 ? 34.844 -3.922 -6.914 1 80.19 728 VAL B C 1
ATOM 11616 O O . VAL B 1 728 ? 35.781 -4.188 -7.672 1 80.19 728 VAL B O 1
#

Secondary structure (DSSP, 8-state):
-----SEEEEEPS-HHHHHHHHHHHHHHHHHHHHHHHH----SSTTHHHHHHHHHHHHHHHHHHHHHHTTTSS-EEEEE-HHHHHHHHTT----EEEEEEE--TTTS-HHHHHHHHHHHHT-SS-GGGEEEEEEETT--HHHHHHHHHHHHHHHHHHHHHHHHT-SS--HHHHHHSTTSGGGGS-HHHHHHHHHHHHHHHHHHHHHHHHT---HHHHHH-GGGGGGGS--BTTBB--EEEEEE-TTSTT-B-TTSPBPPEEEEEE--B-TTS---HHHHHHHHHHHHHHHHT--SEEEEEETT-EE--TTHHHHHHHHHS-TTTGGGEEEEE---EESS--TT-TT----HHIIIIIHHHHHTTT-PPP-SSSEEEEHHHHTTPPP-TT----TT-S--S--SS-HHHHHHHHHHHTSTTTTTTS-BTTTBSSPSS-TTHHHHHHHHHHHTT-EEEE---SS-SEEE----SHHHHHHHHHHHHHHHHHHHHSTT-HHHHTTTTS-HHHHHHHHHHHTTTTHHHHHHHHHHHHHHHHHHT---S--TTSTTHHHHHHHHHHHHHHHHHHHHHTT--HHHHHHHHHHHHHHHHTHHHHHHHHHHHHHTT------PPPPS---HHHHHHHHTT-------SHHHHHHHHHHHHHHHHHHHHHHHHHHH-TTSHHHHHHHHHHHHHHHHHHHTHHHHIIIII--STTSPPHHHHHHHHHHHHHHHGGGG-/-----SEEEEEPS-HHHHHHHHHHHHHHHHHHHHHHHH----SSTTHHHHHHHHHHHHHHHHHHHHHHTTTSS-EEEEE-HHHHHHHHTT----EEEEEEE--TTTS-HHHHHHHHHHHHT-SS-GGGEEEEEEETT--HHHHHHHHHHHHHHHHHHHHHHHHT-SS--HHHHHHSTTSGGGGS-HHHHHHHHHHHHHHHHHHHHHHHHT---HHHHHH-GGGGGGGS--BTTBB--EEEEEE-TTSTT-B-TTSPBPPEEEEEE--B-TTS---HHHHHHHHHHHHHHHHT--SEEEEEETT-EE--TTHHHHHHHHHS-TTTGGGEEEEE---EESS--TT-TT----HHIIIIIHHHHHTTT-PPP-SSSEEEEHHHHTTPPP-TT----TT-S--S--SS-HHHHHHHHHHHTSTTTTTTS-BTTTBSSPSS-TTHHHHHHHHHHHTT-EEEE---SS-SEEE----SHHHHHHHHHHHHHHHHHHHHSTT-HHHHTTTTS-HHHHHHHHHHHTTTTHHHHHHHHHHHHHHHHHHT---S--TTSTTHHHHHHHHHHHHHHHHHHHHHTT--HHHHHHHHHHHHHHHHTHHHHHHHHHHHHHTT------PPPPS---HHHHHHHHTTPPP----SHHHHHHHHHHHHHHHHHHHHHHHHHHH-TTSHHHHHHHHHHHHHHHHHHHTHHHHIIIII--STTSPPHHHHHHHHHHHHHHHGGGG-

Solvent-accessible surface area (backbone atoms only — not comparable to full-atom values): 74760 Å² total; per-residue (Å²): 124,86,76,74,77,22,54,48,80,40,70,61,80,69,46,68,60,47,51,51,51,51,51,53,45,50,50,23,51,52,51,42,51,47,51,52,70,72,64,58,61,67,92,69,82,30,32,61,44,47,52,50,50,43,53,31,51,50,50,50,52,55,51,50,58,33,55,46,45,21,64,64,58,30,37,45,56,45,62,35,58,69,59,44,42,71,72,43,58,85,71,63,61,26,35,34,35,41,30,52,49,57,43,62,82,43,48,42,33,61,52,36,34,29,19,51,50,9,59,66,43,38,77,57,66,31,72,40,33,34,41,39,38,34,30,56,25,62,48,70,61,45,52,50,26,50,54,53,40,61,60,4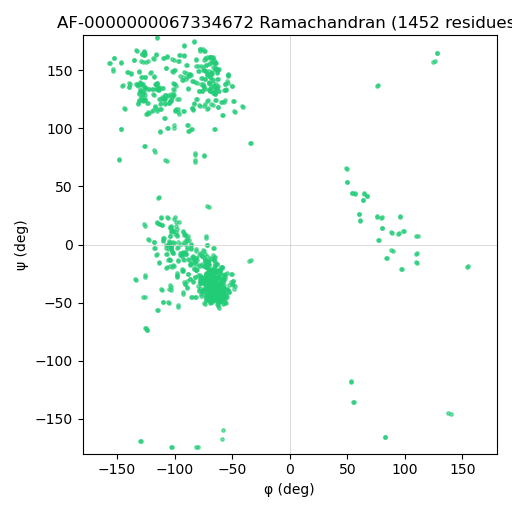7,43,34,54,49,41,58,51,32,64,74,50,63,52,75,39,44,15,59,63,62,36,65,70,64,36,91,71,64,59,75,66,48,56,65,67,57,49,53,48,54,50,49,51,48,51,51,49,44,48,54,41,51,50,26,58,74,68,70,49,76,64,64,70,57,46,71,71,38,75,77,52,56,75,64,73,52,94,61,46,59,53,37,36,71,43,44,50,45,75,78,35,52,23,56,39,88,76,37,40,29,81,83,65,44,66,33,36,24,33,35,44,33,16,52,29,35,40,84,90,49,85,62,58,62,70,31,39,48,51,39,31,47,57,50,30,36,55,75,64,38,36,30,45,30,33,32,34,32,45,37,62,35,25,35,45,32,55,51,47,66,56,44,53,44,23,52,51,67,21,85,86,62,6,72,51,48,41,35,41,32,37,57,78,39,60,74,69,67,39,94,38,28,66,71,49,75,66,53,39,51,49,53,64,40,45,33,20,9,25,33,62,50,48,21,36,73,36,79,68,37,47,33,40,30,40,41,56,52,41,61,46,54,63,61,54,95,82,55,78,82,66,60,78,44,47,58,71,62,60,64,89,57,52,70,65,56,49,32,53,57,32,27,58,47,22,34,73,66,58,52,66,94,54,52,61,35,62,62,21,41,39,22,55,96,47,78,40,26,35,44,57,33,36,51,51,43,34,47,37,56,30,27,30,38,44,48,75,59,92,65,54,40,35,38,22,72,63,72,77,39,50,68,50,44,40,51,52,46,19,46,50,17,26,21,29,30,48,39,51,75,40,85,60,16,43,76,66,56,22,56,90,47,49,46,68,52,39,36,30,46,56,42,51,50,23,47,46,10,65,48,11,59,40,49,47,47,61,61,44,51,48,24,54,15,38,50,76,67,47,64,84,54,61,30,68,87,39,78,73,29,51,34,54,51,46,41,53,51,51,52,52,50,48,51,50,49,49,34,46,73,45,68,45,45,74,66,17,48,53,26,30,54,33,34,53,51,50,40,27,67,31,18,10,36,51,14,42,51,52,50,53,37,38,75,71,68,73,54,77,96,78,86,81,85,71,67,76,72,76,56,70,69,55,51,54,33,29,74,69,69,42,81,45,37,68,56,60,45,56,59,51,30,50,51,43,22,55,50,49,41,24,44,51,21,41,54,46,31,50,49,51,40,62,69,69,39,82,84,37,77,63,46,45,26,37,45,65,42,50,52,53,26,45,50,56,38,62,57,37,46,69,56,53,37,24,61,72,68,53,84,58,81,39,19,42,45,64,65,37,49,51,50,12,53,50,50,38,50,46,30,54,44,63,79,40,61,124,87,75,74,77,20,52,47,82,41,70,61,78,66,45,68,61,46,51,52,50,50,52,52,45,49,52,23,49,50,52,43,50,48,50,53,69,73,64,59,61,68,93,66,83,30,31,63,44,46,52,49,49,44,53,30,49,51,50,51,51,55,52,49,57,32,54,45,45,20,65,64,58,30,40,45,56,46,62,33,57,68,57,46,41,71,71,42,57,86,72,64,57,26,38,33,35,40,30,52,50,56,40,60,82,43,49,40,35,62,52,38,36,28,20,52,49,10,60,64,43,37,76,59,67,32,72,38,33,34,44,37,39,34,31,55,25,62,47,70,61,45,52,50,26,50,53,52,40,61,60,46,44,33,54,50,42,58,51,32,64,74,47,64,52,74,39,43,16,59,64,60,34,65,70,64,38,90,73,64,60,75,67,48,56,64,68,59,49,52,49,53,50,50,52,50,51,50,51,44,48,53,43,51,50,25,58,74,68,69,50,75,64,64,70,58,46,71,70,37,74,78,52,56,77,64,73,54,94,60,46,59,54,35,35,71,43,44,50,45,74,79,34,51,24,56,40,88,79,35,42,30,81,84,64,44,66,31,37,22,32,34,45,33,15,51,30,34,40,85,92,50,86,64,58,62,70,32,39,50,51,39,30,48,56,50,30,38,53,76,65,39,36,30,44,30,33,34,34,33,44,35,62,34,24,37,44,32,52,52,46,66,58,45,52,45,23,53,50,68,21,85,85,64,7,72,50,46,40,34,40,34,36,58,78,40,58,74,69,65,41,94,40,29,68,72,49,74,65,52,40,50,49,53,64,41,45,36,20,9,24,32,62,48,47,22,37,73,36,78,67,36,47,33,40,31,39,42,56,52,41,60,46,56,63,61,54,95,82,55,78,80,66,60,79,44,48,58,71,64,62,63,89,56,51,70,68,55,48,31,53,58,31,27,57,47,23,35,72,68,60,50,64,95,53,51,60,35,63,63,20,41,40,22,55,95,48,78,40,27,34,44,57,33,34,49,52,44,34,46,36,56,30,27,30,40,45,48,74,60,92,64,55,41,36,36,21,72,62,72,76,39,51,67,51,44,40,51,52,46,20,47,50,18,26,19,29,29,48,39,51,75,39,84,61,16,44,76,67,58,22,55,91,46,50,48,68,50,40,36,29,45,56,42,50,49,24,46,46,10,65,49,11,60,38,48,47,47,62,61,45,50,47,25,54,15,40,50,74,69,46,63,83,54,62,30,68,86,39,77,73,30,49,34,54,52,46,43,53,51,52,52,54,50,49,51,50,49,48,34,46,74,44,69,43,44,74,64,17,48,54,26,31,55,34,34,52,52,52,39,28,66,32,18,11,36,51,15,42,50,53,51,54,38,39,75,72,67,75,54,76,96,78,87,80,85,72,66,76,72,76,56,70,70,55,51,54,33,29,73,69,68,42,81,46,37,69,56,58,45,54,58,51,31,52,52,43,22,54,49,50,40,25,45,52,20,43,54,45,31,49,51,50,39,63,70,69,38,81,87,37,77,62,45,44,26,38,44,65,44,51,51,53,27,46,50,56,38,62,57,38,47,71,56,53,38,24,60,72,67,52,84,58,83,40,20,43,46,64,65,38,48,52,50,12,52,50,50,38,49,47,31,55,44,61,78,40,60

InterPro domains:
  IPR005150 Cellulose synthase [PF03552] (95-389)
  IPR005150 Cellulose synthase [PF03552] (411-715)
  IPR029044 Nucleotide-diphospho-sugar transferases [G3DSA:3.90.550.10] (85-169)
  IPR029044 Nucleotide-diphospho-sugar transferases [G3DSA:3.90.550.10] (225-403)